Protein AF-0000000086092988 (afdb_homodimer)

Nearest PDB structures (foldseek):
  6yat-assembly1_A  TM=9.230E-01  e=6.085E-33  Homo sapiens
  4lg4-assembly1_A  TM=8.743E-01  e=8.634E-34  Homo sapiens
  4lgd-assembly5_A  TM=8.705E-01  e=5.843E-34  Homo sapiens
  4lgd-assembly5_B  TM=8.391E-01  e=3.536E-34  Homo sapiens
  4lgd-assembly6_D  TM=8.338E-01  e=2.263E-34  Homo sapiens

InterPro domains:
  IPR000719 Protein kinase domain [PF00069] (17-268)
  IPR000719 Protein kinase domain [PS50011] (17-268)
  IPR000719 Protein kinase domain [SM00220] (17-268)
  IPR001245 Serine-threonine/tyrosine-protein kinase, catalytic domain [PR00109] (89-102)
  IPR001245 Serine-threonine/tyrosine-protein kinase, catalytic domain [PR00109] (126-144)
  IPR001245 Serine-threonine/tyrosine-protein kinase, catalytic domain [PR00109] (173-183)
  IPR001245 Serine-threonine/tyrosine-protein kinase, catalytic domain [PR00109] (192-214)
  IPR001245 Serine-threonine/tyrosine-protein kinase, catalytic domain [PR00109] (237-259)
  IPR011009 Protein kinase-like domain superfamily [SSF56112] (13-278)
  IPR011524 SARAH domain [PS50951] (403-450)
  IPR017441 Protein kinase, ATP binding site [PS00107] (23-46)
  IPR050629 STE20/SPS1-related Proline-Alanine-rich Kinase [PTHR48012] (13-433)

Foldseek 3Di:
DPPPQLADEPDDCVVFWAFDAWQDDDPFFTKTWIAGPVPRDIWIKTKGFADPDCPLVSVVSVLQQPDDDLQAWHWDGWYDDDRIIITIIHDALLAFQLLLCVQVNLPDDLLLLLQQLLSVLVVLVRQVVVQHAQQDDARNQWGHHLQQRTHGHDSPSVQQLDPPCPVVNDHHHDQLLFALCSLVVHDDGNLRVLSSSLQRSLCSNHVHGPCNVPDRVVSSVDRLPDPFDFHPDPVSDDPLNRVLSVLSRDRDSVSRDHSVVSSPRPSNVPHDHSSVCNVSSVVSVVVQVVLVHDVSVVVVVVVVVVVVVVVVVVPPVPPDDDPPPDDDDDDDPDDDDDDDDDDDDDDDDDDYYDYDDDDDDDDDDDDDDDDDDDPPDPDDPDPDCPVPVPVVVVCVVVVVVVCVVCVVPDPVRVVVVVVVVVVVVVVVVVVVVVVVVVVVVVVVVVVVVD/DPPPQLADEPDDCVVQWAFDAWQDDDPFFTKTWIAGPPPRDIWIKTKGFADPDCPLVSVVSVLQQPDDDLQAWHWDGWYDDDRMIITIIHDALLAFQLLLCVQVNLPDDLLLLLQQLLSVLVVLVRQVVVQHAQQDDARNQWGHHLQQRTHGHDSPSVQQLDPPCPVPNDHHHDQLLFALCSLVVHDDGNLRVLSSSLQRSLCSNHVHGPCNVPDRVVSSVDRLQDPFDFHPCPVSDDPLNRVLSCLSRDRDSVSRDHSVVSSPRPSNVPHDHSSVCNVSSVVSVVVQVVLVHDVSVVVVVVVVVVVVVVVVVPVVPPPDDPDDDDPDDPPPDDDDDPDDDPPDPDDDDDDDDYDDYDYYDYDYDDDYDDDDDDPDDPDDPDPDPVVPPPVVVVCVVVVVVVCVVCVVPDPVVVVVVVVVVVVSVVSSVVVVVVVVVVVVVVVVVVVVVD

Secondary structure (DSSP, 8-state):
-----SSEES--HHHHEEEEEEEEEETTEEEEEEEETTT--EEEEEEEE--S--HHHHHHHHHHHH---TTBPPEEEEEEETTEEEEEEE--TTEEHHHHHHHH-S---HHHHHHHHHHHHHHHHHHHHTT------SGGGEEE-TT--EEE----TTTS--SS--TT--EEE-GGG--HHHHTT----THHHHHHHHHHHHHHHHSS-TTTTS-HHHHHHHHHHSPPP--SSGGGS-HHHHHHHHHHT-SSTTTSPPHHHHTTSHHHHT---GGGGHHHHHHHHHHHHHTTSHHHHHHHHHHHHHHHHHHHHHHTT-S------------------------------------------------------------------TTHHHHHHHHHHHHHHHHHHHTTS-HHHHHHHHHHHHHHHHHHHHHHHHHHHHHHHHHHHHHHH-/-----SSEES--HHHHEEEEEEEEEETTEEEEEEEETTT--EEEEEEEE--S--HHHHHHHHHHHH---TTBPPEEEEEEETTEEEEEEE--TTEEHHHHHHHH-S---HHHHHHHHHHHHHHHHHHHHTT------SGGGEEE-TT--EEE----TTTS--SS--TT--EEE-GGG--HHHHTT----THHHHHHHHHHHHHHHHSS-TTTTS-HHHHHHHHHHSPPP--S-GGGS-HHHHHHHHHHT-SSTTTSPPHHHHTTSHHHHT---GGGGHHHHHHHHHHHHHTTSHHHHHHHHHHHHHHHHHHHHHGGG--S-----------------------------------------------------------------GGGSHHHHHHHHHHHHHHHHHTTS-HHHHHHHHHHHHHHHHHHHHHHHHHHHHHHHHHHHHHHH-

pLDDT: mean 71.73, std 27.88, range [14.16, 98.75]

Sequence (900 aa):
MSQQLSYVTGVDTSTVYQKLELLGEGSYGIVWKVLNKNDGKIYALKCVPVENDITEVEKEINILKACDSPSIVKYYGAYKQDQELQIAIEYCGGGSVQDLLTVLGPVLNEQQIAAICASTLKGLVYLHSQKKIHRDIKAGNILLTDEGDVKLADFGVSAQLNNTISKRRTVIGTPYWMAPEVIQETEYDGTADVWSLGITAIEMAEGKPPLHGIHPMRAIFMIPNRPPPTLANPDKWSEEFKDFLAYCLVKDPAERPSSKTLLKHKFIQKAKTTKILQELIDKMNEIFAEAGGRFNYFKKRAEKEKESDSEDDETDSSSEEESEEDGDSYDTLVQRKPKLATGTTKITTKKKQESSSSESEGSDNEDSDDDCGTMVKHQPIKKENNNSSQNNLIQSEEMEQLKKLFSALNVDELKRQLKNMDEEEQKQIQEIKEMFKKRRQVVQALIDQKMSQQLSYVTGVDTSTVYQKLELLGEGSYGIVWKVLNKNDGKIYALKCVPVENDITEVEKEINILKACDSPSIVKYYGAYKQDQELQIAIEYCGGGSVQDLLTVLGPVLNEQQIAAICASTLKGLVYLHSQKKIHRDIKAGNILLTDEGDVKLADFGVSAQLNNTISKRRTVIGTPYWMAPEVIQETEYDGTADVWSLGITAIEMAEGKPPLHGIHPMRAIFMIPNRPPPTLANPDKWSEEFKDFLAYCLVKDPAERPSSKTLLKHKFIQKAKTTKILQELIDKMNEIFAEAGGRFNYFKKRAEKEKESDSEDDETDSSSEEESEEDGDSYDTLVQRKPKLATGTTKITTKKKQESSSSESEGSDNEDSDDDCGTMVKHQPIKKENNNSSQNNLIQSEEMEQLKKLFSALNVDELKRQLKNMDEEEQKQIQEIKEMFKKRRQVVQALIDQK

Solvent-accessible surface area (backbone atoms only — not comparable to full-atom values): 51881 Å² total; per-residue (Å²): 127,79,78,70,63,79,45,46,68,88,53,64,57,73,76,45,34,45,82,74,44,68,71,47,77,56,96,68,33,40,30,28,34,23,36,31,65,88,78,70,44,72,31,23,36,37,36,25,75,33,67,93,74,43,62,49,60,43,52,30,45,51,50,39,64,69,54,84,48,90,22,36,54,46,59,76,47,35,35,39,44,93,56,28,36,36,36,35,28,57,56,43,76,37,38,26,50,37,51,49,31,68,75,70,35,54,66,56,48,70,57,52,50,22,20,50,50,41,34,50,36,54,31,46,33,55,36,41,74,71,75,40,67,54,76,48,51,39,42,72,30,32,32,20,28,73,72,21,50,46,23,42,47,71,55,23,42,74,48,39,65,40,79,62,52,42,100,71,52,52,40,41,36,53,48,73,37,56,30,43,43,61,57,66,67,41,89,74,61,56,41,44,40,34,24,6,42,32,37,29,52,45,15,48,59,65,50,47,45,68,65,71,88,43,56,56,64,52,40,57,61,42,57,63,72,43,78,64,86,74,70,94,61,56,86,82,48,55,69,48,53,54,48,52,39,55,45,29,40,38,73,52,62,90,75,26,59,45,49,66,60,50,58,69,33,68,44,37,63,66,31,52,66,41,58,73,42,31,63,58,40,51,52,52,50,50,53,21,55,74,47,72,26,61,53,44,39,55,50,53,49,53,53,53,53,50,57,53,56,58,53,59,65,55,61,75,71,58,69,75,82,75,75,77,76,81,84,86,74,91,75,78,86,84,81,85,80,90,92,89,96,84,93,83,92,76,91,86,86,90,85,87,90,83,83,87,91,82,92,85,93,82,86,92,85,88,90,85,91,79,88,77,82,79,80,78,79,79,75,83,75,81,77,76,81,67,73,66,59,62,65,52,48,59,52,37,47,53,41,43,48,50,41,60,66,51,62,77,50,53,64,67,54,47,53,49,50,51,53,48,49,53,51,48,50,50,50,51,44,48,49,50,52,49,52,50,51,53,52,47,50,47,52,50,52,51,48,73,72,102,128,80,80,71,64,79,45,46,68,89,54,64,58,73,76,45,34,43,82,74,43,69,71,47,76,57,95,68,33,39,30,29,32,24,35,32,67,87,78,69,43,73,31,24,36,38,37,26,75,33,68,93,73,43,62,50,60,43,51,32,46,50,53,39,65,68,54,86,48,90,24,35,53,46,59,76,48,36,33,40,44,94,57,29,35,36,37,35,28,56,53,43,76,37,36,26,49,37,52,49,31,70,74,70,35,53,66,55,47,69,57,53,50,23,19,50,50,41,35,51,35,53,31,46,34,56,36,42,73,70,76,39,66,54,78,48,52,36,43,73,30,32,30,19,28,72,73,21,49,44,24,44,48,71,52,23,43,74,46,41,65,41,83,62,53,42,98,72,55,51,41,39,36,51,48,72,36,54,31,44,43,60,58,65,67,42,88,77,60,55,41,44,40,35,25,5,44,30,37,29,51,45,16,47,60,64,49,48,44,66,63,68,88,41,56,56,63,54,40,57,58,41,57,63,72,44,77,67,85,73,67,94,61,56,85,82,48,55,69,49,54,55,49,52,40,53,46,29,40,39,75,54,63,90,76,26,58,45,48,66,60,49,58,70,33,68,46,37,64,66,32,52,65,41,57,73,42,30,64,59,40,51,53,52,50,50,53,22,55,73,46,71,27,63,53,44,39,53,51,51,49,53,54,51,52,47,55,53,56,53,55,62,64,53,63,76,68,67,73,77,86,82,79,79,80,80,77,80,80,82,75,81,82,78,84,80,78,84,77,82,84,72,81,73,84,71,92,89,85,89,83,88,88,88,90,88,91,87,86,89,87,88,88,90,86,91,88,89,92,82,85,81,82,79,83,79,80,81,75,84,79,83,79,74,83,71,76,68,61,67,67,52,51,64,52,41,52,56,42,46,52,49,43,63,67,52,63,78,50,53,66,69,55,47,53,49,48,52,53,48,49,52,52,48,50,52,49,53,45,48,50,51,51,51,51,52,49,53,51,47,49,48,51,50,51,52,48,73,71,101

Organism: Naegleria lovaniensis (NCBI:txid51637)

Structure (mmCIF, N/CA/C/O backbone):
data_AF-0000000086092988-model_v1
#
loop_
_entity.id
_entity.type
_entity.pdbx_description
1 polymer 'non-specific serine/threonine protein kinase'
#
loop_
_atom_site.group_PDB
_atom_site.id
_atom_site.type_symbol
_atom_site.label_atom_id
_atom_site.label_alt_id
_atom_site.label_comp_id
_atom_site.label_asym_id
_atom_site.label_entity_id
_atom_site.label_seq_id
_atom_site.pdbx_PDB_ins_code
_atom_site.Cartn_x
_atom_site.Cartn_y
_atom_site.Cartn_z
_atom_site.occupancy
_atom_site.B_iso_or_equiv
_atom_site.auth_seq_id
_atom_site.auth_comp_id
_atom_site.auth_asym_id
_atom_site.auth_atom_id
_atom_site.pdbx_PDB_model_num
ATOM 1 N N . MET A 1 1 ? -32.969 -11.43 10.18 1 24.16 1 MET A N 1
ATOM 2 C CA . MET A 1 1 ? -31.984 -12.508 10.039 1 24.16 1 MET A CA 1
ATOM 3 C C . MET A 1 1 ? -30.625 -12.078 10.602 1 24.16 1 MET A C 1
ATOM 5 O O . MET A 1 1 ? -30.125 -11 10.281 1 24.16 1 MET A O 1
ATOM 9 N N . SER A 1 2 ? -30.281 -12.391 11.734 1 31.66 2 SER A N 1
ATOM 10 C CA . SER A 1 2 ? -29.109 -11.992 12.523 1 31.66 2 SER A CA 1
ATOM 11 C C . SER A 1 2 ? -27.844 -12.039 11.68 1 31.66 2 SER A C 1
ATOM 13 O O . SER A 1 2 ? -27.531 -13.062 11.062 1 31.66 2 SER A O 1
ATOM 15 N N . GLN A 1 3 ? -27.469 -11.117 11.023 1 38.41 3 GLN A N 1
ATOM 16 C CA . GLN A 1 3 ? -26.328 -11.047 10.102 1 38.41 3 GLN A CA 1
ATOM 17 C C . GLN A 1 3 ? -25.109 -11.758 10.672 1 38.41 3 GLN A C 1
ATOM 19 O O . GLN A 1 3 ? -24.609 -11.383 11.734 1 38.41 3 GLN A O 1
ATOM 24 N N . GLN A 1 4 ? -25.141 -13.078 10.727 1 45.91 4 GLN A N 1
ATOM 25 C CA . GLN A 1 4 ? -24.125 -14 11.227 1 45.91 4 GLN A CA 1
ATOM 26 C C . GLN A 1 4 ? -22.719 -13.492 10.922 1 45.91 4 GLN A C 1
ATOM 28 O O . GLN A 1 4 ? -22.406 -13.172 9.773 1 45.91 4 GLN A O 1
ATOM 33 N N . LEU A 1 5 ? -22.156 -13.039 11.922 1 55.94 5 LEU A N 1
ATOM 34 C CA . LEU A 1 5 ? -20.797 -12.539 11.828 1 55.94 5 LEU A CA 1
ATOM 35 C C . LEU A 1 5 ? -19.906 -13.531 11.102 1 55.94 5 LEU A C 1
ATOM 37 O O . LEU A 1 5 ? -20.031 -14.742 11.297 1 55.94 5 LEU A O 1
ATOM 41 N N . SER A 1 6 ? -19.281 -13.109 10.102 1 66.06 6 SER A N 1
ATOM 42 C CA . SER A 1 6 ? -18.359 -13.922 9.32 1 66.06 6 SER A CA 1
ATOM 43 C C . SER A 1 6 ? -17.203 -14.406 10.18 1 66.06 6 SER A C 1
ATOM 45 O O . SER A 1 6 ? -16.359 -15.172 9.711 1 66.06 6 SER A O 1
ATOM 47 N N . TYR A 1 7 ? -17.312 -13.961 11.57 1 71.12 7 TYR A N 1
ATOM 48 C CA . TYR A 1 7 ? -16.219 -14.352 12.469 1 71.12 7 TYR A CA 1
ATOM 49 C C . TYR A 1 7 ? -16.734 -14.531 13.891 1 71.12 7 TYR A C 1
ATOM 51 O O . TYR A 1 7 ? -17.828 -14.078 14.227 1 71.12 7 TYR A O 1
ATOM 59 N N . VAL A 1 8 ? -16.078 -15.398 14.664 1 69.69 8 VAL A N 1
ATOM 60 C CA . VAL A 1 8 ? -16.406 -15.648 16.062 1 69.69 8 VAL A CA 1
ATOM 61 C C . VAL A 1 8 ? -15.703 -14.625 16.953 1 69.69 8 VAL A C 1
ATOM 63 O O . VAL A 1 8 ? -14.547 -14.281 16.719 1 69.69 8 VAL A O 1
ATOM 66 N N . THR A 1 9 ? -16.422 -13.984 17.859 1 71.44 9 THR A N 1
ATOM 67 C CA . THR A 1 9 ? -15.836 -13.047 18.812 1 71.44 9 THR A CA 1
ATOM 68 C C . THR A 1 9 ? -15.789 -13.648 20.219 1 71.44 9 THR A C 1
ATOM 70 O O . THR A 1 9 ? -16.484 -14.625 20.5 1 71.44 9 THR A O 1
ATOM 73 N N . GLY A 1 10 ? -14.914 -13.164 21.078 1 68.31 10 GLY A N 1
ATOM 74 C CA . GLY A 1 10 ? -14.883 -13.562 22.469 1 68.31 10 GLY A CA 1
ATOM 75 C C . GLY A 1 10 ? -14.062 -14.812 22.719 1 68.31 10 GLY A C 1
ATOM 76 O O . GLY A 1 10 ? -14.086 -15.375 23.812 1 68.31 10 GLY A O 1
ATOM 77 N N . VAL A 1 11 ? -13.531 -15.43 21.703 1 68.81 11 VAL A N 1
ATOM 78 C CA . VAL A 1 11 ? -12.703 -16.625 21.828 1 68.81 11 VAL A CA 1
ATOM 79 C C . VAL A 1 11 ? -11.227 -16.219 21.781 1 68.81 11 VAL A C 1
ATOM 81 O O . VAL A 1 11 ? -10.805 -15.477 20.891 1 68.81 11 VAL A O 1
ATOM 84 N N . ASP A 1 12 ? -10.531 -16.594 22.859 1 78.19 12 ASP A N 1
ATOM 85 C CA . ASP A 1 12 ? -9.078 -16.484 22.812 1 78.19 12 ASP A CA 1
ATOM 86 C C . ASP A 1 12 ? -8.461 -17.578 21.969 1 78.19 12 ASP A C 1
ATOM 88 O O . ASP A 1 12 ? -8.414 -18.75 22.375 1 78.19 12 ASP A O 1
ATOM 92 N N . THR A 1 13 ? -8.062 -17.234 20.875 1 84 13 THR A N 1
ATOM 93 C CA . THR A 1 13 ? -7.578 -18.203 19.906 1 84 13 THR A CA 1
ATOM 94 C C . THR A 1 13 ? -6.395 -19 20.453 1 84 13 THR A C 1
ATOM 96 O O . THR A 1 13 ? -6.09 -20.094 19.984 1 84 13 THR A O 1
ATOM 99 N N . SER A 1 14 ? -5.738 -18.375 21.453 1 81.88 14 SER A N 1
ATOM 100 C CA . SER A 1 14 ? -4.602 -19.062 22.047 1 81.88 14 SER A CA 1
ATOM 101 C C . SER A 1 14 ? -5.047 -20.312 22.812 1 81.88 14 SER A C 1
ATOM 103 O O . SER A 1 14 ? -4.238 -21.203 23.078 1 81.88 14 SER A O 1
ATOM 105 N N . THR A 1 15 ? -6.309 -20.375 23.141 1 84.62 15 THR A N 1
ATOM 106 C CA . THR A 1 15 ? -6.852 -21.531 23.828 1 84.62 15 THR A CA 1
ATOM 107 C C . THR A 1 15 ? -7.207 -22.641 22.844 1 84.62 15 THR A C 1
ATOM 109 O O . THR A 1 15 ? -7.367 -23.797 23.219 1 84.62 15 THR A O 1
ATOM 112 N N . VAL A 1 16 ? -7.32 -22.328 21.625 1 88.25 16 VAL A N 1
ATOM 113 C CA . VAL A 1 16 ? -7.742 -23.266 20.594 1 88.25 16 VAL A CA 1
ATOM 114 C C . VAL A 1 16 ? -6.531 -23.688 19.766 1 88.25 16 VAL A C 1
ATOM 116 O O . VAL A 1 16 ? -6.406 -24.859 19.391 1 88.25 16 VAL A O 1
ATOM 119 N N . TYR A 1 17 ? -5.688 -22.703 19.484 1 91.69 17 TYR A N 1
ATOM 120 C CA . TYR A 1 17 ? -4.562 -22.969 18.594 1 91.69 17 TYR A CA 1
ATOM 121 C C . TYR A 1 17 ? -3.236 -22.734 19.297 1 91.69 17 TYR A C 1
ATOM 123 O O . TYR A 1 17 ? -3.104 -21.781 20.078 1 91.69 17 TYR A O 1
ATOM 131 N N . GLN A 1 18 ? -2.303 -23.609 19.078 1 90.5 18 GLN A N 1
ATOM 132 C CA . GLN A 1 18 ? -0.918 -23.422 19.5 1 90.5 18 GLN A CA 1
ATOM 133 C C . GLN A 1 18 ? -0.034 -23.031 18.312 1 90.5 18 GLN A C 1
ATOM 135 O O . GLN A 1 18 ? 0.072 -23.781 17.344 1 90.5 18 GLN A O 1
ATOM 140 N N . LYS A 1 19 ? 0.561 -21.875 18.391 1 89.19 19 LYS A N 1
ATOM 141 C CA . LYS A 1 19 ? 1.456 -21.422 17.328 1 89.19 19 LYS A CA 1
ATOM 142 C C . LYS A 1 19 ? 2.748 -22.234 17.328 1 89.19 19 LYS A C 1
ATOM 144 O O . LYS A 1 19 ? 3.391 -22.406 18.359 1 89.19 19 LYS A O 1
ATOM 149 N N . LEU A 1 20 ? 3.061 -22.844 16.172 1 86.94 20 LEU A N 1
ATOM 150 C CA . LEU A 1 20 ? 4.238 -23.688 16.062 1 86.94 20 LEU A CA 1
ATOM 151 C C . LEU A 1 20 ? 5.363 -22.953 15.328 1 86.94 20 LEU A C 1
ATOM 153 O O . LEU A 1 20 ? 6.48 -22.859 15.836 1 86.94 20 LEU A O 1
ATOM 157 N N . GLU A 1 21 ? 5.027 -22.484 14.117 1 83.81 21 GLU A N 1
ATOM 158 C CA . GLU A 1 21 ? 6.035 -21.875 13.258 1 83.81 21 GLU A CA 1
ATOM 159 C C . GLU A 1 21 ? 5.445 -20.734 12.43 1 83.81 21 GLU A C 1
ATOM 161 O O . GLU A 1 21 ? 4.305 -20.812 11.977 1 83.81 21 GLU A O 1
ATOM 166 N N . LEU A 1 22 ? 6.32 -19.766 12.203 1 82.75 22 LEU A N 1
ATOM 167 C CA . LEU A 1 22 ? 5.93 -18.672 11.32 1 82.75 22 LEU A CA 1
ATOM 168 C C . LEU A 1 22 ? 6.059 -19.078 9.859 1 82.75 22 LEU A C 1
ATOM 170 O O . LEU A 1 22 ? 7.137 -19.484 9.414 1 82.75 22 LEU A O 1
ATOM 174 N N . LEU A 1 23 ? 5.008 -19.047 9.109 1 82.12 23 LEU A N 1
ATOM 175 C CA . LEU A 1 23 ? 5 -19.484 7.723 1 82.12 23 LEU A CA 1
ATOM 176 C C . LEU A 1 23 ? 5.293 -18.328 6.781 1 82.12 23 LEU A C 1
ATOM 178 O O . LEU A 1 23 ? 5.898 -18.516 5.723 1 82.12 23 LEU A O 1
ATOM 182 N N . GLY A 1 24 ? 4.734 -17.219 7.039 1 75.25 24 GLY A N 1
ATOM 183 C CA . GLY A 1 24 ? 4.941 -16.078 6.152 1 75.25 24 GLY A CA 1
ATOM 184 C C . GLY A 1 24 ? 4.418 -14.773 6.727 1 75.25 24 GLY A C 1
ATOM 185 O O . GLY A 1 24 ? 3.566 -14.781 7.617 1 75.25 24 GLY A O 1
ATOM 186 N N . GLU A 1 25 ? 5.078 -13.719 6.195 1 68.81 25 GLU A N 1
ATOM 187 C CA . GLU A 1 25 ? 4.676 -12.375 6.59 1 68.81 25 GLU A CA 1
ATOM 188 C C . GLU A 1 25 ? 4.508 -11.469 5.371 1 68.81 25 GLU A C 1
ATOM 190 O O . GLU A 1 25 ? 5.316 -11.516 4.441 1 68.81 25 GLU A O 1
ATOM 195 N N . GLY A 1 26 ? 3.316 -10.828 5.301 1 62.75 26 GLY A N 1
ATOM 196 C CA . GLY A 1 26 ? 3.098 -9.875 4.227 1 62.75 26 GLY A CA 1
ATOM 197 C C . GLY A 1 26 ? 2.596 -8.531 4.719 1 62.75 26 GLY A C 1
ATOM 198 O O . GLY A 1 26 ? 2.586 -8.266 5.922 1 62.75 26 GLY A O 1
ATOM 199 N N . SER A 1 27 ? 2.359 -7.637 3.768 1 59.38 27 SER A N 1
ATOM 200 C CA . SER A 1 27 ? 1.907 -6.285 4.078 1 59.38 27 SER A CA 1
ATOM 201 C C . SER A 1 27 ? 0.584 -6.305 4.836 1 59.38 27 SER A C 1
ATOM 203 O O . SER A 1 27 ? 0.275 -5.371 5.578 1 59.38 27 SER A O 1
ATOM 205 N N . TYR A 1 28 ? -0.118 -7.41 4.715 1 62.09 28 TYR A N 1
ATOM 206 C CA . TYR A 1 28 ? -1.47 -7.395 5.262 1 62.09 28 TYR A CA 1
ATOM 207 C C . TYR A 1 28 ? -1.564 -8.266 6.508 1 62.09 28 TYR A C 1
ATOM 209 O O . TYR A 1 28 ? -2.609 -8.32 7.16 1 62.09 28 TYR A O 1
ATOM 217 N N . GLY A 1 29 ? -0.441 -8.984 6.754 1 71.06 29 GLY A N 1
ATOM 218 C CA . GLY A 1 29 ? -0.547 -9.797 7.957 1 71.06 29 GLY A CA 1
ATOM 219 C C . GLY A 1 29 ? 0.507 -10.883 8.039 1 71.06 29 GLY A C 1
ATOM 220 O O . GLY A 1 29 ? 1.49 -10.859 7.293 1 71.06 29 GLY A O 1
ATOM 221 N N . ILE A 1 30 ? 0.24 -11.758 9.109 1 79.25 30 ILE A N 1
ATOM 222 C CA . ILE A 1 30 ? 1.188 -12.82 9.422 1 79.25 30 ILE A CA 1
ATOM 223 C C . ILE A 1 30 ? 0.475 -14.172 9.391 1 79.25 30 ILE A C 1
ATOM 225 O O . ILE A 1 30 ? -0.687 -14.273 9.789 1 79.25 30 ILE A O 1
ATOM 229 N N . VAL A 1 31 ? 1.163 -15.172 8.883 1 87.94 31 VAL A N 1
ATOM 230 C CA . VAL A 1 31 ? 0.579 -16.516 8.852 1 87.94 31 VAL A CA 1
ATOM 231 C C . VAL A 1 31 ? 1.416 -17.453 9.703 1 87.94 31 VAL A C 1
ATOM 233 O O . VAL A 1 31 ? 2.639 -17.531 9.555 1 87.94 31 VAL A O 1
ATOM 236 N N . TRP A 1 32 ? 0.688 -18.234 10.57 1 89.38 32 TRP A N 1
ATOM 237 C CA . TRP A 1 32 ? 1.335 -19.188 11.469 1 89.38 32 TRP A CA 1
ATOM 238 C C . TRP A 1 32 ? 0.908 -20.625 11.148 1 89.38 32 TRP A C 1
ATOM 240 O O . TRP A 1 32 ? -0.26 -20.875 10.844 1 89.38 32 TRP A O 1
ATOM 250 N N . LYS A 1 33 ? 1.923 -21.469 11.234 1 92.56 33 LYS A N 1
ATOM 251 C CA . LYS A 1 33 ? 1.571 -22.875 11.406 1 92.56 33 LYS A CA 1
ATOM 252 C C . LYS A 1 33 ? 1.075 -23.156 12.828 1 92.56 33 LYS A C 1
ATOM 254 O O . LYS A 1 33 ? 1.748 -22.812 13.797 1 92.56 33 LYS A O 1
ATOM 259 N N . VAL A 1 34 ? -0.094 -23.734 12.93 1 94.5 34 VAL A N 1
ATOM 260 C CA . VAL A 1 34 ? -0.651 -23.891 14.266 1 94.5 34 VAL A CA 1
ATOM 261 C C . VAL A 1 34 ? -1.181 -25.312 14.445 1 94.5 34 VAL A C 1
ATOM 263 O O . VAL A 1 34 ? -1.53 -25.984 13.461 1 94.5 34 VAL A O 1
ATOM 266 N N . LEU A 1 35 ? -1.142 -25.734 15.641 1 94.25 35 LEU A N 1
ATOM 267 C CA . LEU A 1 35 ? -1.744 -27 16.047 1 94.25 35 LEU A CA 1
ATOM 268 C C . LEU A 1 35 ? -3.078 -26.766 16.75 1 94.25 35 LEU A C 1
ATOM 270 O O . LEU A 1 35 ? -3.16 -25.969 17.688 1 94.25 35 LEU A O 1
ATOM 274 N N . ASN A 1 36 ? -4.113 -27.297 16.188 1 92.88 36 ASN A N 1
ATOM 275 C CA . ASN A 1 36 ? -5.391 -27.25 16.891 1 92.88 36 ASN A CA 1
ATOM 276 C C . ASN A 1 36 ? -5.402 -28.188 18.094 1 92.88 36 ASN A C 1
ATOM 278 O O . ASN A 1 36 ? -5.238 -29.391 17.953 1 92.88 36 ASN A O 1
ATOM 282 N N . LYS A 1 37 ? -5.691 -27.625 19.219 1 90.31 37 LYS A N 1
ATOM 283 C CA . LYS A 1 37 ? -5.602 -28.375 20.469 1 90.31 37 LYS A CA 1
ATOM 284 C C . LYS A 1 37 ? -6.766 -29.344 20.609 1 90.31 37 LYS A C 1
ATOM 286 O O . LYS A 1 37 ? -6.652 -30.359 21.312 1 90.31 37 LYS A O 1
ATOM 291 N N . ASN A 1 38 ? -7.871 -29.094 20.047 1 88.5 38 ASN A N 1
ATOM 292 C CA . ASN A 1 38 ? -9.07 -29.922 20.172 1 88.5 38 ASN A CA 1
ATOM 293 C C . ASN A 1 38 ? -8.977 -31.172 19.312 1 88.5 38 ASN A C 1
ATOM 295 O O . ASN A 1 38 ? -9.328 -32.281 19.75 1 88.5 38 ASN A O 1
ATOM 299 N N . ASP A 1 39 ? -8.438 -31.094 18 1 90.75 39 ASP A N 1
ATOM 300 C CA . ASP A 1 39 ? -8.445 -32.219 17.094 1 90.75 39 ASP A CA 1
ATOM 301 C C . ASP A 1 39 ? -7.031 -32.688 16.781 1 90.75 39 ASP A C 1
ATOM 303 O O . ASP A 1 39 ? -6.84 -33.719 16.109 1 90.75 39 ASP A O 1
ATOM 307 N N . GLY A 1 40 ? -6.051 -32 17.219 1 90.94 40 GLY A N 1
ATOM 308 C CA . GLY A 1 40 ? -4.664 -32.406 17.062 1 90.94 40 GLY A CA 1
ATOM 309 C C . GLY A 1 40 ? -4.156 -32.281 15.641 1 90.94 40 GLY A C 1
ATOM 310 O O . GLY A 1 40 ? -3.137 -32.875 15.281 1 90.94 40 GLY A O 1
ATOM 311 N N . LYS A 1 41 ? -4.824 -31.609 14.859 1 93.56 41 LYS A N 1
ATOM 312 C CA . LYS A 1 41 ? -4.43 -31.422 13.461 1 93.56 41 LYS A CA 1
ATOM 313 C C . LYS A 1 41 ? -3.717 -30.094 13.258 1 93.56 41 LYS A C 1
ATOM 315 O O . LYS A 1 41 ? -3.799 -29.203 14.109 1 93.56 41 LYS A O 1
ATOM 320 N N . ILE A 1 42 ? -2.998 -30.031 12.078 1 95.06 42 ILE A N 1
ATOM 321 C CA . ILE A 1 42 ? -2.215 -28.844 11.766 1 95.06 42 ILE A CA 1
ATOM 322 C C . ILE A 1 42 ? -3.012 -27.938 10.828 1 95.06 42 ILE A C 1
ATOM 324 O O . ILE A 1 42 ? -3.615 -28.406 9.859 1 95.06 42 ILE A O 1
ATOM 328 N N . TYR A 1 43 ? -3.043 -26.625 11.18 1 95.81 43 TYR A N 1
ATOM 329 C CA . TYR A 1 43 ? -3.697 -25.594 10.383 1 95.81 43 TYR A CA 1
ATOM 330 C C . TYR A 1 43 ? -2.758 -24.422 10.133 1 95.81 43 TYR A C 1
ATOM 332 O O . TYR A 1 43 ? -1.644 -24.391 10.656 1 95.81 43 TYR A O 1
ATOM 340 N N . ALA A 1 44 ? -3.143 -23.562 9.211 1 94.94 44 ALA A N 1
ATOM 341 C CA . ALA A 1 44 ? -2.525 -22.25 9.07 1 94.94 44 ALA A CA 1
ATOM 342 C C . ALA A 1 44 ? -3.436 -21.156 9.617 1 94.94 44 ALA A C 1
ATOM 344 O O . ALA A 1 44 ? -4.648 -21.172 9.391 1 94.94 44 ALA A O 1
ATOM 345 N N . LEU A 1 45 ? -2.867 -20.281 10.391 1 92.5 45 LEU A N 1
ATOM 346 C CA . LEU A 1 45 ? -3.615 -19.188 10.984 1 92.5 45 LEU A CA 1
ATOM 347 C C . LEU A 1 45 ? -3.125 -17.844 10.445 1 92.5 45 LEU A C 1
ATOM 349 O O . LEU A 1 45 ? -2.012 -17.422 10.758 1 92.5 45 LEU A O 1
ATOM 353 N N . LYS A 1 46 ? -3.945 -17.219 9.648 1 88.5 46 LYS A N 1
ATOM 354 C CA . LYS A 1 46 ? -3.639 -15.891 9.125 1 88.5 46 LYS A CA 1
ATOM 355 C C . LYS A 1 46 ? -4.125 -14.797 10.07 1 88.5 46 LYS A C 1
ATOM 357 O O . LYS A 1 46 ? -5.316 -14.711 10.375 1 88.5 46 LYS A O 1
ATOM 362 N N . CYS A 1 47 ? -3.205 -14.039 10.508 1 84.62 47 CYS A N 1
ATOM 363 C CA . CYS A 1 47 ? -3.512 -12.953 11.438 1 84.62 47 CYS A CA 1
ATOM 364 C C . CYS A 1 47 ? -3.436 -11.602 10.742 1 84.62 47 CYS A C 1
ATOM 366 O O . CYS A 1 47 ? -2.383 -11.219 10.227 1 84.62 47 CYS A O 1
ATOM 368 N N . VAL A 1 48 ? -4.574 -10.875 10.742 1 79.12 48 VAL A N 1
ATOM 369 C CA . VAL A 1 48 ? -4.668 -9.586 10.062 1 79.12 48 VAL A CA 1
ATOM 370 C C . VAL A 1 48 ? -5.086 -8.508 11.055 1 79.12 48 VAL A C 1
ATOM 372 O O . VAL A 1 48 ? -6.102 -8.648 11.742 1 79.12 48 VAL A O 1
ATOM 375 N N . PRO A 1 49 ? -4.285 -7.559 11.109 1 71.12 49 PRO A N 1
ATOM 376 C CA . PRO A 1 49 ? -4.727 -6.449 11.961 1 71.12 49 PRO A CA 1
ATOM 377 C C . PRO A 1 49 ? -5.973 -5.754 11.422 1 71.12 49 PRO A C 1
ATOM 379 O O . PRO A 1 49 ? -6.098 -5.551 10.211 1 71.12 49 PRO A O 1
ATOM 382 N N . VAL A 1 50 ? -6.977 -5.738 12.18 1 64.06 50 VAL A N 1
ATOM 383 C CA . VAL A 1 50 ? -8.203 -5.086 11.734 1 64.06 50 VAL A CA 1
ATOM 384 C C . VAL A 1 50 ? -8.578 -3.963 12.703 1 64.06 50 VAL A C 1
ATOM 386 O O . VAL A 1 50 ? -8.281 -4.039 13.898 1 64.06 50 VAL A O 1
ATOM 389 N N . GLU A 1 51 ? -8.875 -2.852 11.914 1 57.72 51 GLU A N 1
ATOM 390 C CA . GLU A 1 51 ? -9.422 -1.755 12.703 1 57.72 51 GLU A CA 1
ATOM 391 C C . GLU A 1 51 ? -10.945 -1.851 12.805 1 57.72 51 GLU A C 1
ATOM 393 O O . GLU A 1 51 ? -11.516 -2.938 12.68 1 57.72 51 GLU A O 1
ATOM 398 N N . ASN A 1 52 ? -11.492 -0.732 12.891 1 54.78 52 ASN A N 1
ATOM 399 C CA . ASN A 1 52 ? -12.938 -0.584 13.023 1 54.78 52 ASN A CA 1
ATOM 400 C C . ASN A 1 52 ? -13.664 -1.068 11.773 1 54.78 52 ASN A C 1
ATOM 402 O O . ASN A 1 52 ? -14.742 -1.658 11.867 1 54.78 52 ASN A O 1
ATOM 406 N N . ASP A 1 53 ? -12.906 -0.924 10.648 1 55.28 53 ASP A N 1
ATOM 407 C CA . ASP A 1 53 ? -13.594 -1.311 9.422 1 55.28 53 ASP A CA 1
ATOM 408 C C . ASP A 1 53 ? -13.055 -2.637 8.891 1 55.28 53 ASP A C 1
ATOM 410 O O . ASP A 1 53 ? -11.961 -2.684 8.32 1 55.28 53 ASP A O 1
ATOM 414 N N . ILE A 1 54 ? -13.773 -3.656 9.219 1 62.53 54 ILE A N 1
ATOM 415 C CA . ILE A 1 54 ? -13.352 -5 8.836 1 62.53 54 ILE A CA 1
ATOM 416 C C . ILE A 1 54 ? -14.102 -5.441 7.582 1 62.53 54 ILE A C 1
ATOM 418 O O . ILE A 1 54 ? -14.062 -6.617 7.215 1 62.53 54 ILE A O 1
ATOM 422 N N . THR A 1 55 ? -14.664 -4.516 6.965 1 65.38 55 THR A N 1
ATOM 423 C CA . THR A 1 55 ? -15.555 -4.863 5.859 1 65.38 55 THR A CA 1
ATOM 424 C C . THR A 1 55 ? -14.789 -5.602 4.762 1 65.38 55 THR A C 1
ATOM 426 O O . THR A 1 55 ? -15.258 -6.617 4.25 1 65.38 55 THR A O 1
ATOM 429 N N . GLU A 1 56 ? -13.625 -5.137 4.504 1 66.25 56 GLU A N 1
ATOM 430 C CA . GLU A 1 56 ? -12.867 -5.746 3.416 1 66.25 56 GLU A CA 1
ATOM 431 C C . GLU A 1 56 ? -12.398 -7.152 3.787 1 66.25 56 GLU A C 1
ATOM 433 O O . GLU A 1 56 ? -12.453 -8.07 2.963 1 66.25 56 GLU A O 1
ATOM 438 N N . VAL A 1 57 ? -12 -7.293 4.969 1 71.38 57 VAL A N 1
ATOM 439 C CA . VAL A 1 57 ? -11.523 -8.594 5.426 1 71.38 57 VAL A CA 1
ATOM 440 C C . VAL A 1 57 ? -12.695 -9.562 5.555 1 71.38 57 VAL A C 1
ATOM 442 O O . VAL A 1 57 ? -12.562 -10.758 5.285 1 71.38 57 VAL A O 1
ATOM 445 N N . GLU A 1 58 ? -13.797 -9 5.867 1 74.06 58 GLU A N 1
ATOM 446 C CA . GLU A 1 58 ? -15 -9.82 5.961 1 74.06 58 GLU A CA 1
ATOM 447 C C . GLU A 1 58 ? -15.391 -10.383 4.598 1 74.06 58 GLU A C 1
ATOM 449 O O . GLU A 1 58 ? -15.852 -11.523 4.5 1 74.06 58 GLU A O 1
ATOM 454 N N . LYS A 1 59 ? -15.188 -9.594 3.629 1 73.12 59 LYS A N 1
ATOM 455 C CA . LYS A 1 59 ? -15.469 -10.07 2.279 1 73.12 59 LYS A CA 1
ATOM 456 C C . LYS A 1 59 ? -14.578 -11.25 1.912 1 73.12 59 LYS A C 1
ATOM 458 O O . LYS A 1 59 ? -15.039 -12.227 1.306 1 73.12 59 LYS A O 1
ATOM 463 N N . GLU A 1 60 ? -13.344 -11.133 2.279 1 74.5 60 GLU A N 1
ATOM 464 C CA . GLU A 1 60 ? -12.406 -12.227 2.041 1 74.5 60 GLU A CA 1
ATOM 465 C C . GLU A 1 60 ? -12.867 -13.508 2.74 1 74.5 60 GLU A C 1
ATOM 467 O O . GLU A 1 60 ? -12.859 -14.586 2.141 1 74.5 60 GLU A O 1
ATOM 472 N N . ILE A 1 61 ? -13.297 -13.344 3.926 1 78.62 61 ILE A N 1
ATOM 473 C CA . ILE A 1 61 ? -13.727 -14.484 4.73 1 78.62 61 ILE A CA 1
ATOM 474 C C . ILE A 1 61 ? -14.961 -15.117 4.105 1 78.62 61 ILE A C 1
ATOM 476 O O . ILE A 1 61 ? -15.062 -16.344 4.012 1 78.62 61 ILE A O 1
ATOM 480 N N . ASN A 1 62 ? -15.789 -14.289 3.635 1 79.62 62 ASN A N 1
ATOM 481 C CA . ASN A 1 62 ? -17.031 -14.781 3.051 1 79.62 62 ASN A CA 1
ATOM 482 C C . ASN A 1 62 ? -16.766 -15.57 1.77 1 79.62 62 ASN A C 1
ATOM 484 O O . ASN A 1 62 ? -17.422 -16.578 1.515 1 79.62 62 ASN A O 1
ATOM 488 N N . ILE A 1 63 ? -15.82 -15.148 1.04 1 79.69 63 ILE A N 1
ATOM 489 C CA . ILE A 1 63 ? -15.453 -15.867 -0.178 1 79.69 63 ILE A CA 1
ATOM 490 C C . ILE A 1 63 ? -14.859 -17.219 0.18 1 79.69 63 ILE A C 1
ATOM 492 O O . ILE A 1 63 ? -15.258 -18.25 -0.38 1 79.69 63 ILE A O 1
ATOM 496 N N . LEU A 1 64 ? -13.984 -17.188 1.118 1 83.56 64 LEU A N 1
ATOM 497 C CA . LEU A 1 64 ? -13.32 -18.422 1.523 1 83.56 64 LEU A CA 1
ATOM 498 C C . LEU A 1 64 ? -14.32 -19.406 2.109 1 83.56 64 LEU A C 1
ATOM 500 O O . LEU A 1 64 ? -14.25 -20.609 1.828 1 83.56 64 LEU A O 1
ATOM 504 N N . LYS A 1 65 ? -15.164 -18.891 2.846 1 83.81 65 LYS A N 1
ATOM 505 C CA . LYS A 1 65 ? -16.172 -19.719 3.496 1 83.81 65 LYS A CA 1
ATOM 506 C C . LYS A 1 65 ? -17.062 -20.406 2.467 1 83.81 65 LYS A C 1
ATOM 508 O O . LYS A 1 65 ? -17.5 -21.547 2.672 1 83.81 65 LYS A O 1
ATOM 513 N N . ALA A 1 66 ? -17.297 -19.781 1.41 1 83.94 66 ALA A N 1
ATOM 514 C CA . ALA A 1 66 ? -18.234 -20.281 0.408 1 83.94 66 ALA A CA 1
ATOM 515 C C . ALA A 1 66 ? -17.547 -21.219 -0.569 1 83.94 66 ALA A C 1
ATOM 517 O O . ALA A 1 66 ? -18.203 -21.938 -1.33 1 83.94 66 ALA A O 1
ATOM 518 N N . CYS A 1 67 ? -16.281 -21.25 -0.535 1 87.12 67 CYS A N 1
ATOM 519 C CA . CYS A 1 67 ? -15.539 -22.016 -1.528 1 87.12 67 CYS A CA 1
ATOM 520 C C . CYS A 1 67 ? -15.375 -23.469 -1.084 1 87.12 67 CYS A C 1
ATOM 522 O O . CYS A 1 67 ? -15.047 -23.719 0.075 1 87.12 67 CYS A O 1
ATOM 524 N N . ASP A 1 68 ? -15.734 -24.359 -1.98 1 90.12 68 ASP A N 1
ATOM 525 C CA . ASP A 1 68 ? -15.484 -25.797 -1.816 1 90.12 68 ASP A CA 1
ATOM 526 C C . ASP A 1 68 ? -14.891 -26.391 -3.086 1 90.12 68 ASP A C 1
ATOM 528 O O . ASP A 1 68 ? -15.617 -26.891 -3.949 1 90.12 68 ASP A O 1
ATOM 532 N N . SER A 1 69 ? -13.656 -26.328 -3.172 1 93.31 69 SER A N 1
ATOM 533 C CA . SER A 1 69 ? -12.914 -26.828 -4.324 1 93.31 69 SER A CA 1
ATOM 534 C C . SER A 1 69 ? -11.562 -27.406 -3.908 1 93.31 69 SER A C 1
ATOM 536 O O . SER A 1 69 ? -10.898 -26.859 -3.021 1 93.31 69 SER A O 1
ATOM 538 N N . PRO A 1 70 ? -11.211 -28.484 -4.516 1 94.88 70 PRO A N 1
ATOM 539 C CA . PRO A 1 70 ? -9.898 -29.062 -4.215 1 94.88 70 PRO A CA 1
ATOM 540 C C . PRO A 1 70 ? -8.75 -28.141 -4.625 1 94.88 70 PRO A C 1
ATOM 542 O O . PRO A 1 70 ? -7.605 -28.359 -4.219 1 94.88 70 PRO A O 1
ATOM 545 N N . SER A 1 71 ? -9.023 -27.141 -5.445 1 95.38 71 SER A N 1
ATOM 546 C CA . SER A 1 71 ? -7.98 -26.234 -5.938 1 95.38 71 SER A CA 1
ATOM 547 C C . SER A 1 71 ? -7.914 -24.969 -5.113 1 95.38 71 SER A C 1
ATOM 549 O O . SER A 1 71 ? -7.188 -24.031 -5.457 1 95.38 71 SER A O 1
ATOM 551 N N . ILE A 1 72 ? -8.695 -24.875 -4.066 1 94.81 72 ILE A N 1
ATOM 552 C CA . ILE A 1 72 ? -8.727 -23.719 -3.174 1 94.81 72 ILE A CA 1
ATOM 553 C C . ILE A 1 72 ? -8.5 -24.172 -1.735 1 94.81 72 ILE A C 1
ATOM 555 O O . ILE A 1 72 ? -9.031 -25.203 -1.314 1 94.81 72 ILE A O 1
ATOM 559 N N . VAL A 1 73 ? -7.75 -23.453 -0.999 1 95.5 73 VAL A N 1
ATOM 560 C CA . VAL A 1 73 ? -7.473 -23.797 0.391 1 95.5 73 VAL A CA 1
ATOM 561 C C . VAL A 1 73 ? -8.773 -23.828 1.185 1 95.5 73 VAL A C 1
ATOM 563 O O . VAL A 1 73 ? -9.664 -23 0.979 1 95.5 73 VAL A O 1
ATOM 566 N N . LYS A 1 74 ? -8.805 -24.672 2.068 1 94.06 74 LYS A N 1
ATOM 567 C CA . LYS A 1 74 ? -10.008 -24.844 2.869 1 94.06 74 LYS A CA 1
ATOM 568 C C . LYS A 1 74 ? -10.055 -23.844 4.023 1 94.06 74 LYS A C 1
ATOM 570 O O . LYS A 1 74 ? -9.031 -23.562 4.648 1 94.06 74 LYS A O 1
ATOM 575 N N . TYR A 1 75 ? -11.266 -23.375 4.215 1 92.06 75 TYR A N 1
ATOM 576 C CA . TYR A 1 75 ? -11.555 -22.484 5.332 1 92.06 75 TYR A CA 1
ATOM 577 C C . TYR A 1 75 ? -12.07 -23.266 6.535 1 92.06 75 TYR A C 1
ATOM 579 O O . TYR A 1 75 ? -12.93 -24.141 6.391 1 92.06 75 TYR A O 1
ATOM 587 N N . TYR A 1 76 ? -11.562 -22.922 7.773 1 91.62 76 TYR A N 1
ATOM 588 C CA . TYR A 1 76 ? -12 -23.688 8.945 1 91.62 76 TYR A CA 1
ATOM 589 C C . TYR A 1 76 ? -12.633 -22.766 9.984 1 91.62 76 TYR A C 1
ATOM 591 O O . TYR A 1 76 ? -13.383 -23.219 10.852 1 91.62 76 TYR A O 1
ATOM 599 N N . GLY A 1 77 ? -12.281 -21.469 9.953 1 88.12 77 GLY A N 1
ATOM 600 C CA . GLY A 1 77 ? -12.875 -20.547 10.906 1 88.12 77 GLY A CA 1
ATOM 601 C C . GLY A 1 77 ? -12.164 -19.203 10.969 1 88.12 77 GLY A C 1
ATOM 602 O O . GLY A 1 77 ? -11.023 -19.094 10.516 1 88.12 77 GLY A O 1
ATOM 603 N N . ALA A 1 78 ? -12.883 -18.172 11.484 1 88.94 78 ALA A N 1
ATOM 604 C CA . ALA A 1 78 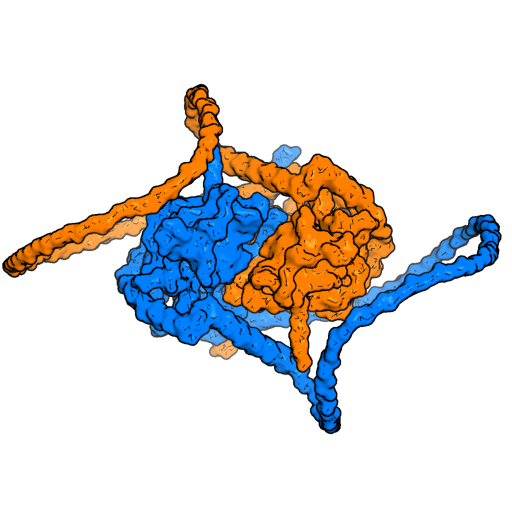? -12.328 -16.844 11.695 1 88.94 78 ALA A CA 1
ATOM 605 C C . ALA A 1 78 ? -12.648 -16.328 13.102 1 88.94 78 ALA A C 1
ATOM 607 O O . ALA A 1 78 ? -13.75 -16.547 13.602 1 88.94 78 ALA A O 1
ATOM 608 N N . TYR A 1 79 ? -11.664 -15.75 13.734 1 85.88 79 TYR A N 1
ATOM 609 C CA . TYR A 1 79 ? -11.758 -15.266 15.109 1 85.88 79 TYR A CA 1
ATOM 610 C C . TYR A 1 79 ? -11.336 -13.805 15.203 1 85.88 79 TYR A C 1
ATOM 612 O O . TYR A 1 79 ? -10.289 -13.422 14.68 1 85.88 79 TYR A O 1
ATOM 620 N N . LYS A 1 80 ? -12.172 -13.062 15.727 1 83.44 80 LYS A N 1
ATOM 621 C CA . LYS A 1 80 ? -11.781 -11.68 15.992 1 83.44 80 LYS A CA 1
ATOM 622 C C . LYS A 1 80 ? -11.367 -11.5 17.453 1 83.44 80 LYS A C 1
ATOM 624 O O . LYS A 1 80 ? -12.141 -11.805 18.359 1 83.44 80 LYS A O 1
ATOM 629 N N . GLN A 1 81 ? -10.172 -11.227 17.656 1 74.75 81 GLN A N 1
ATOM 630 C CA . GLN A 1 81 ? -9.617 -10.984 18.984 1 74.75 81 GLN A CA 1
ATOM 631 C C . GLN A 1 81 ? -8.859 -9.656 19.031 1 74.75 81 GLN A C 1
ATOM 633 O O . GLN A 1 81 ? -7.906 -9.461 18.266 1 74.75 81 GLN A O 1
ATOM 638 N N . ASP A 1 82 ? -9.312 -8.703 19.953 1 69.62 82 ASP A N 1
ATOM 639 C CA . ASP A 1 82 ? -8.688 -7.395 20.062 1 69.62 82 ASP A CA 1
ATOM 640 C C . ASP A 1 82 ? -8.633 -6.695 18.703 1 69.62 82 ASP A C 1
ATOM 642 O O . ASP A 1 82 ? -9.656 -6.547 18.031 1 69.62 82 ASP A O 1
ATOM 646 N N . GLN A 1 83 ? -7.613 -6.277 18.172 1 70.38 83 GLN A N 1
ATOM 647 C CA . GLN A 1 83 ? -7.488 -5.551 16.906 1 70.38 83 GLN A CA 1
ATOM 648 C C . GLN A 1 83 ? -6.855 -6.422 15.836 1 70.38 83 GLN A C 1
ATOM 650 O O . GLN A 1 83 ? -6.059 -5.941 15.023 1 70.38 83 GLN A O 1
ATOM 655 N N . GLU A 1 84 ? -7.332 -7.723 16.031 1 78.25 84 GLU A N 1
ATOM 656 C CA . GLU A 1 84 ? -6.777 -8.664 15.062 1 78.25 84 GLU A CA 1
ATOM 657 C C . GLU A 1 84 ? -7.816 -9.688 14.633 1 78.25 84 GLU A C 1
ATOM 659 O O . GLU A 1 84 ? -8.594 -10.172 15.453 1 78.25 84 GLU A O 1
ATOM 664 N N . LEU A 1 85 ? -7.871 -9.891 13.398 1 83 85 LEU A N 1
ATOM 665 C CA . LEU A 1 85 ? -8.664 -10.984 12.836 1 83 85 LEU A CA 1
ATOM 666 C C . LEU A 1 85 ? -7.781 -12.18 12.492 1 83 85 LEU A C 1
ATOM 668 O O . LEU A 1 85 ? -6.754 -12.023 11.828 1 83 85 LEU A O 1
ATOM 672 N N . GLN A 1 86 ? -8.18 -13.289 13.031 1 87.69 86 GLN A N 1
ATOM 673 C CA . GLN A 1 86 ? -7.434 -14.516 12.789 1 87.69 86 GLN A CA 1
ATOM 674 C C . GLN A 1 86 ? -8.266 -15.523 12 1 87.69 86 GLN A C 1
ATOM 676 O O . GLN A 1 86 ? -9.359 -15.898 12.422 1 87.69 86 GLN A O 1
ATOM 681 N N . ILE A 1 87 ? -7.723 -15.961 10.867 1 89.19 87 ILE A N 1
ATOM 682 C CA . ILE A 1 87 ? -8.438 -16.859 9.969 1 89.19 87 ILE A CA 1
ATOM 683 C C . ILE A 1 87 ? -7.715 -18.203 9.891 1 89.19 87 ILE A C 1
ATOM 685 O O . ILE A 1 87 ? -6.555 -18.266 9.477 1 89.19 87 ILE A O 1
ATOM 689 N N . ALA A 1 88 ? -8.414 -19.25 10.297 1 92.19 88 ALA A N 1
ATOM 690 C CA . ALA A 1 88 ? -7.855 -20.594 10.211 1 92.19 88 ALA A CA 1
ATOM 691 C C . ALA A 1 88 ? -8.133 -21.219 8.852 1 92.19 88 ALA A C 1
ATOM 693 O O . ALA A 1 88 ? -9.281 -21.328 8.43 1 92.19 88 ALA A O 1
ATOM 694 N N . ILE A 1 89 ? -7.039 -21.625 8.18 1 93.44 89 ILE A N 1
ATOM 695 C CA . ILE A 1 89 ? -7.172 -22.203 6.852 1 93.44 89 ILE A CA 1
ATOM 696 C C . ILE A 1 89 ? -6.32 -23.469 6.762 1 93.44 89 ILE A C 1
ATOM 698 O O . ILE A 1 89 ? -5.609 -23.812 7.707 1 93.44 89 ILE A O 1
ATOM 702 N N . GLU A 1 90 ? -6.5 -24.125 5.695 1 95.31 90 GLU A N 1
ATOM 703 C CA . GLU A 1 90 ? -5.754 -25.359 5.414 1 95.31 90 GLU A CA 1
ATOM 704 C C . GLU A 1 90 ? -4.25 -25.094 5.406 1 95.31 90 GLU A C 1
ATOM 706 O O . GLU A 1 90 ? -3.791 -24.094 4.844 1 95.31 90 GLU A O 1
ATOM 711 N N . TYR A 1 91 ? -3.547 -25.984 6.086 1 95.5 91 TYR A N 1
ATOM 712 C CA . TYR A 1 91 ? -2.092 -25.906 6.047 1 95.5 91 TYR A CA 1
ATOM 713 C C . TYR A 1 91 ? -1.541 -26.625 4.82 1 95.5 91 TYR A C 1
ATOM 715 O O . TYR A 1 91 ? -1.824 -27.812 4.609 1 95.5 91 TYR A O 1
ATOM 723 N N . CYS A 1 92 ? -0.802 -25.953 4.027 1 95.62 92 CYS A N 1
ATOM 724 C CA . CYS A 1 92 ? -0.123 -26.531 2.867 1 95.62 92 CYS A CA 1
ATOM 725 C C . CYS A 1 92 ? 1.375 -26.641 3.119 1 95.62 92 CYS A C 1
ATOM 727 O O . CYS A 1 92 ? 2.125 -25.688 2.906 1 95.62 92 CYS A O 1
ATOM 729 N N . GLY A 1 93 ? 1.783 -27.797 3.402 1 92.44 93 GLY A N 1
ATOM 730 C CA . GLY A 1 93 ? 3.131 -28.062 3.881 1 92.44 93 GLY A CA 1
ATOM 731 C C . GLY A 1 93 ? 4.191 -27.891 2.809 1 92.44 93 GLY A C 1
ATOM 732 O O . GLY A 1 93 ? 5.375 -27.75 3.117 1 92.44 93 GLY A O 1
ATOM 733 N N . GLY A 1 94 ? 3.82 -27.891 1.59 1 94 94 GLY A N 1
ATOM 734 C CA . GLY A 1 94 ? 4.762 -27.688 0.5 1 94 94 GLY A CA 1
ATOM 735 C C . GLY A 1 94 ? 5.102 -26.219 0.285 1 94 94 GLY A C 1
ATOM 736 O O . GLY A 1 94 ? 5.898 -25.891 -0.592 1 94 94 GLY A O 1
ATOM 737 N N . GLY A 1 95 ? 4.484 -25.328 1.057 1 92.31 95 GLY A N 1
ATOM 738 C CA . GLY A 1 95 ? 4.746 -23.906 0.891 1 92.31 95 GLY A CA 1
ATOM 739 C C . GLY A 1 95 ? 4.113 -23.328 -0.359 1 92.31 95 GLY A C 1
ATOM 740 O O . GLY A 1 95 ? 3.219 -23.938 -0.949 1 92.31 95 GLY A O 1
ATOM 741 N N . SER A 1 96 ? 4.598 -22.125 -0.69 1 93.94 96 SER A N 1
ATOM 742 C CA . SER A 1 96 ? 4.117 -21.469 -1.904 1 93.94 96 SER A CA 1
ATOM 743 C C . SER A 1 96 ? 5.039 -21.766 -3.086 1 93.94 96 SER A C 1
ATOM 745 O O . SER A 1 96 ? 6.184 -22.172 -2.9 1 93.94 96 SER A O 1
ATOM 747 N N . VAL A 1 97 ? 4.508 -21.531 -4.277 1 96.44 97 VAL A N 1
ATOM 748 C CA . VAL A 1 97 ? 5.34 -21.625 -5.473 1 96.44 97 VAL A CA 1
ATOM 749 C C . VAL A 1 97 ? 6.484 -20.625 -5.387 1 96.44 97 VAL A C 1
ATOM 751 O O . VAL A 1 97 ? 7.598 -20.891 -5.836 1 96.44 97 VAL A O 1
ATOM 754 N N . GLN A 1 98 ? 6.219 -19.484 -4.797 1 93.19 98 GLN A N 1
ATOM 755 C CA . GLN A 1 98 ? 7.273 -18.484 -4.605 1 93.19 98 GLN A CA 1
ATOM 756 C C . GLN A 1 98 ? 8.391 -19.047 -3.721 1 93.19 98 GLN A C 1
ATOM 758 O O . GLN A 1 98 ? 9.562 -18.734 -3.934 1 93.19 98 GLN A O 1
ATOM 763 N N . ASP A 1 99 ? 8.062 -19.781 -2.736 1 91.56 99 ASP A N 1
ATOM 764 C CA . ASP A 1 99 ? 9.07 -20.422 -1.893 1 91.56 99 ASP A CA 1
ATOM 765 C C . ASP A 1 99 ? 9.984 -21.312 -2.717 1 91.56 99 ASP A C 1
ATOM 767 O O . ASP A 1 99 ? 11.203 -21.297 -2.543 1 91.56 99 ASP A O 1
ATOM 771 N N . LEU A 1 100 ? 9.391 -22.094 -3.547 1 93.69 100 LEU A N 1
ATOM 772 C CA . LEU A 1 100 ? 10.164 -22.969 -4.41 1 93.69 100 LEU A CA 1
ATOM 773 C C . LEU A 1 100 ? 11.164 -22.188 -5.246 1 93.69 100 LEU A C 1
ATOM 775 O O . LEU A 1 100 ? 12.336 -22.547 -5.328 1 93.69 100 LEU A O 1
ATOM 779 N N . LEU A 1 101 ? 10.664 -21.109 -5.801 1 93.88 101 LEU A N 1
ATOM 780 C CA . LEU A 1 101 ? 11.5 -20.297 -6.664 1 93.88 101 LEU A CA 1
ATOM 781 C C . LEU A 1 101 ? 12.625 -19.641 -5.867 1 93.88 101 LEU A C 1
ATOM 783 O O . LEU A 1 101 ? 13.75 -19.5 -6.359 1 93.88 101 LEU A O 1
ATOM 787 N N . THR A 1 102 ? 12.328 -19.234 -4.695 1 89.88 102 THR A N 1
ATOM 788 C CA . THR A 1 102 ? 13.297 -18.531 -3.854 1 89.88 102 THR A CA 1
ATOM 789 C C . THR A 1 102 ? 14.367 -19.5 -3.354 1 89.88 102 THR A C 1
ATOM 791 O O . THR A 1 102 ? 15.555 -19.172 -3.35 1 89.88 102 THR A O 1
ATOM 794 N N . VAL A 1 103 ? 13.992 -20.688 -2.977 1 91.5 103 VAL A N 1
ATOM 795 C CA . VAL A 1 103 ? 14.891 -21.656 -2.338 1 91.5 103 VAL A CA 1
ATOM 796 C C . VAL A 1 103 ? 15.672 -22.406 -3.404 1 91.5 103 VAL A C 1
ATOM 798 O O . VAL A 1 103 ? 16.891 -22.609 -3.268 1 91.5 103 VAL A O 1
ATOM 801 N N . LEU A 1 104 ? 15 -22.797 -4.434 1 92.31 104 LEU A N 1
ATOM 802 C CA . LEU A 1 104 ? 15.633 -23.672 -5.418 1 92.31 104 LEU A CA 1
ATOM 803 C C . LEU A 1 104 ? 16.031 -22.891 -6.66 1 92.31 104 LEU A C 1
ATOM 805 O O . LEU A 1 104 ? 16.797 -23.391 -7.496 1 92.31 104 LEU A O 1
ATOM 809 N N . GLY A 1 105 ? 15.586 -21.547 -6.789 1 85.12 105 GLY A N 1
ATOM 810 C CA . GLY A 1 105 ? 15.781 -20.812 -8.023 1 85.12 105 GLY A CA 1
ATOM 811 C C . GLY A 1 105 ? 14.773 -21.156 -9.102 1 85.12 105 GLY A C 1
ATOM 812 O O . GLY A 1 105 ? 13.773 -21.828 -8.828 1 85.12 105 GLY A O 1
ATOM 813 N N . PRO A 1 106 ? 14.984 -20.516 -10.305 1 82.38 106 PRO A N 1
ATOM 814 C CA . PRO A 1 106 ? 14.07 -20.812 -11.414 1 82.38 106 PRO A CA 1
ATOM 815 C C . PRO A 1 106 ? 14.305 -22.188 -12.031 1 82.38 106 PRO A C 1
ATOM 817 O O . PRO A 1 106 ? 14.695 -22.281 -13.195 1 82.38 106 PRO A O 1
ATOM 820 N N . VAL A 1 107 ? 13.758 -23.172 -11.352 1 83.94 107 VAL A N 1
ATOM 821 C CA . VAL A 1 107 ? 14.117 -24.547 -11.672 1 83.94 107 VAL A CA 1
ATOM 822 C C . VAL A 1 107 ? 12.922 -25.266 -12.289 1 83.94 107 VAL A C 1
ATOM 824 O O . VAL A 1 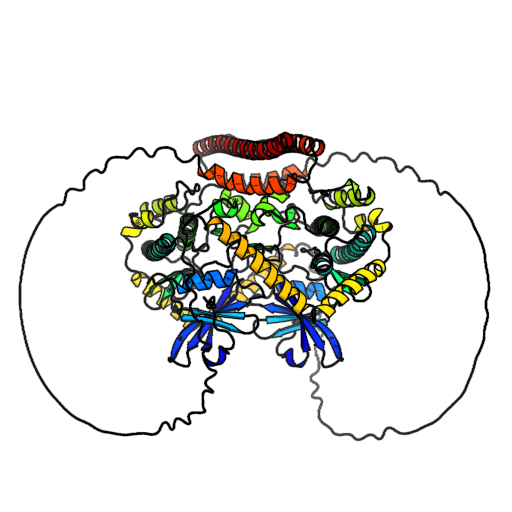107 ? 13.031 -26.406 -12.734 1 83.94 107 VAL A O 1
ATOM 827 N N . LEU A 1 108 ? 11.859 -24.562 -12.297 1 94.62 108 LEU A N 1
ATOM 828 C CA . LEU A 1 108 ? 10.672 -25.25 -12.789 1 94.62 108 LEU A CA 1
ATOM 829 C C . LEU A 1 108 ? 10.773 -25.516 -14.289 1 94.62 108 LEU A C 1
ATOM 831 O O . LEU A 1 108 ? 11.102 -24.609 -15.062 1 94.62 108 LEU A O 1
ATOM 835 N N . ASN A 1 109 ? 10.57 -26.719 -14.625 1 95 109 ASN A N 1
ATOM 836 C CA . ASN A 1 109 ? 10.477 -27.031 -16.047 1 95 109 ASN A CA 1
ATOM 837 C C . ASN A 1 109 ? 9.062 -26.781 -16.578 1 95 109 ASN A C 1
ATOM 839 O O . ASN A 1 109 ? 8.148 -26.484 -15.812 1 95 109 ASN A O 1
ATOM 843 N N . GLU A 1 110 ? 8.914 -26.922 -17.844 1 96.31 110 GLU A N 1
ATOM 844 C CA . GLU A 1 110 ? 7.66 -26.562 -18.5 1 96.31 110 GLU A CA 1
ATOM 845 C C . GLU A 1 110 ? 6.512 -27.438 -18.016 1 96.31 110 GLU A C 1
ATOM 847 O O . GLU A 1 110 ? 5.383 -26.969 -17.859 1 96.31 110 GLU A O 1
ATOM 852 N N . GLN A 1 111 ? 6.738 -28.734 -17.844 1 96.69 111 GLN A N 1
ATOM 853 C CA . GLN A 1 111 ? 5.699 -29.672 -17.391 1 96.69 111 GLN A CA 1
ATOM 854 C C . GLN A 1 111 ? 5.203 -29.297 -16 1 96.69 111 GLN A C 1
ATOM 856 O O . GLN A 1 111 ? 4.004 -29.391 -15.719 1 96.69 111 GLN A O 1
ATOM 861 N N . GLN A 1 112 ? 6.109 -28.953 -15.188 1 97.25 112 GLN A N 1
ATOM 862 C CA . GLN A 1 112 ? 5.762 -28.531 -13.836 1 97.25 112 GLN A CA 1
ATOM 863 C C . GLN A 1 112 ? 4.961 -27.234 -13.852 1 97.25 112 GLN A C 1
ATOM 865 O O . GLN A 1 112 ? 3.977 -27.094 -13.125 1 97.25 112 GLN A O 1
ATOM 870 N N . ILE A 1 113 ? 5.395 -26.281 -14.672 1 98.25 113 ILE A N 1
ATOM 871 C CA . ILE A 1 113 ? 4.668 -25.016 -14.828 1 98.25 113 ILE A CA 1
ATOM 872 C C . ILE A 1 113 ? 3.254 -25.297 -15.336 1 98.25 113 ILE A C 1
ATOM 874 O O . ILE A 1 113 ? 2.283 -24.734 -14.828 1 98.25 113 ILE A O 1
ATOM 878 N N . ALA A 1 114 ? 3.158 -26.188 -16.297 1 98.44 114 ALA A N 1
ATOM 879 C CA . ALA A 1 114 ? 1.856 -26.547 -16.859 1 98.44 114 ALA A CA 1
ATOM 880 C C . ALA A 1 114 ? 0.951 -27.156 -15.781 1 98.44 114 ALA A C 1
ATOM 882 O O . ALA A 1 114 ? -0.244 -26.859 -15.734 1 98.44 114 ALA A O 1
ATOM 883 N N . ALA A 1 115 ? 1.5 -28.016 -14.977 1 98 115 ALA A N 1
ATOM 884 C CA . ALA A 1 115 ? 0.729 -28.656 -13.914 1 98 115 ALA A CA 1
ATOM 885 C C . ALA A 1 115 ? 0.178 -27.625 -12.938 1 98 115 ALA A C 1
ATOM 887 O O . ALA A 1 115 ? -0.992 -27.688 -12.555 1 98 115 ALA A O 1
ATOM 888 N N . ILE A 1 116 ? 1.015 -26.672 -12.562 1 98.44 116 ILE A N 1
ATOM 889 C CA . ILE A 1 116 ? 0.605 -25.609 -11.633 1 98.44 116 ILE A CA 1
ATOM 890 C C . ILE A 1 116 ? -0.468 -24.75 -12.289 1 98.44 116 ILE A C 1
ATOM 892 O O . ILE A 1 116 ? -1.492 -24.438 -11.672 1 98.44 116 ILE A O 1
ATOM 896 N N . CYS A 1 117 ? -0.232 -24.375 -13.508 1 98.69 117 CYS A N 1
ATOM 897 C CA . CYS A 1 117 ? -1.182 -23.531 -14.227 1 98.69 117 CYS A CA 1
ATOM 898 C C . CYS A 1 117 ? -2.525 -24.234 -14.375 1 98.69 117 CYS A C 1
ATOM 900 O O . CYS A 1 117 ? -3.578 -23.609 -14.219 1 98.69 117 CYS A O 1
ATOM 902 N N . ALA A 1 118 ? -2.494 -25.5 -14.664 1 98.38 118 ALA A N 1
ATOM 903 C CA . ALA A 1 118 ? -3.727 -26.266 -14.836 1 98.38 118 ALA A CA 1
ATOM 904 C C . ALA A 1 118 ? -4.555 -26.266 -13.555 1 98.38 118 ALA A C 1
ATOM 906 O O . ALA A 1 118 ? -5.762 -26 -13.586 1 98.38 118 ALA A O 1
ATOM 907 N N . SER A 1 119 ? -3.936 -26.562 -12.508 1 97.88 119 SER A N 1
ATOM 908 C CA . SER A 1 119 ? -4.633 -26.578 -11.227 1 97.88 119 SER A CA 1
ATOM 909 C C . SER A 1 119 ? -5.141 -25.188 -10.852 1 97.88 119 SER A C 1
ATOM 911 O O . SER A 1 119 ? -6.258 -25.047 -10.352 1 97.88 119 SER A O 1
ATOM 913 N N . THR A 1 120 ? -4.32 -24.156 -11.055 1 98.31 120 THR A N 1
ATOM 914 C CA . THR A 1 120 ? -4.719 -22.781 -10.781 1 98.31 120 THR A CA 1
ATOM 915 C C . THR A 1 120 ? -5.945 -22.406 -11.602 1 98.31 120 THR A C 1
ATOM 917 O O . THR A 1 120 ? -6.887 -21.797 -11.078 1 98.31 120 THR A O 1
ATOM 920 N N . LEU A 1 121 ? -5.906 -22.797 -12.852 1 98.5 121 LEU A N 1
ATOM 921 C CA . LEU A 1 121 ? -7.027 -22.5 -13.742 1 98.5 121 LEU A CA 1
ATOM 922 C C . LEU A 1 121 ? -8.305 -23.172 -13.258 1 98.5 121 LEU A C 1
ATOM 924 O O . LEU A 1 121 ? -9.391 -22.594 -13.344 1 98.5 121 LEU A O 1
ATOM 928 N N . LYS A 1 122 ? -8.188 -24.391 -12.797 1 97.62 122 LYS A N 1
ATOM 929 C CA . LYS A 1 122 ? -9.352 -25.062 -12.242 1 97.62 122 LYS A CA 1
ATOM 930 C C . LYS A 1 122 ? -9.953 -24.281 -11.086 1 97.62 122 LYS A C 1
ATOM 932 O O . LYS A 1 122 ? -11.172 -24.141 -10.977 1 97.62 122 LYS A O 1
ATOM 937 N N . GLY A 1 123 ? -9.086 -23.781 -10.25 1 96.69 123 GLY A N 1
ATOM 938 C CA . GLY A 1 123 ? -9.539 -22.938 -9.164 1 96.69 123 GLY A CA 1
ATOM 939 C C . GLY A 1 123 ? -10.203 -21.656 -9.648 1 96.69 123 GLY A C 1
ATOM 940 O O . GLY A 1 123 ? -11.242 -21.25 -9.117 1 96.69 123 GLY A O 1
ATOM 941 N N . LEU A 1 124 ? -9.617 -21.062 -10.633 1 97.06 124 LEU A N 1
ATOM 942 C CA . LEU A 1 124 ? -10.148 -19.812 -11.172 1 97.06 124 LEU A CA 1
ATOM 943 C C . LEU A 1 124 ? -11.5 -20.047 -11.836 1 97.06 124 LEU A C 1
ATOM 945 O O . LEU A 1 124 ? -12.422 -19.234 -11.688 1 97.06 124 LEU A O 1
ATOM 949 N N . VAL A 1 125 ? -11.609 -21.125 -12.57 1 97 125 VAL A N 1
ATOM 950 C CA . VAL A 1 125 ? -12.883 -21.453 -13.203 1 97 125 VAL A CA 1
ATOM 951 C C . VAL A 1 125 ? -13.969 -21.594 -12.141 1 97 125 VAL A C 1
ATOM 953 O O . VAL A 1 125 ? -15.07 -21.062 -12.305 1 97 125 VAL A O 1
ATOM 956 N N . TYR A 1 126 ? -13.68 -22.234 -11.102 1 95 126 TYR A N 1
ATOM 957 C CA . TYR A 1 126 ? -14.617 -22.391 -9.992 1 95 126 TYR A CA 1
ATOM 958 C C . TYR A 1 126 ? -15.016 -21.031 -9.438 1 95 126 TYR A C 1
ATOM 960 O O . TYR A 1 126 ? -16.203 -20.734 -9.297 1 95 126 TYR A O 1
ATOM 968 N N . LEU A 1 127 ? -14.078 -20.203 -9.133 1 93.06 127 LEU A N 1
ATOM 969 C CA . LEU A 1 127 ? -14.328 -18.891 -8.562 1 93.06 127 LEU A CA 1
ATOM 970 C C . LEU A 1 127 ? -15.164 -18.031 -9.516 1 93.06 127 LEU A C 1
ATOM 972 O O . LEU A 1 127 ? -16.156 -17.422 -9.102 1 93.06 127 LEU A O 1
ATOM 976 N N . HIS A 1 128 ? -14.719 -18.047 -10.734 1 93.69 128 HIS A N 1
ATOM 977 C CA . HIS A 1 128 ? -15.367 -17.203 -11.734 1 93.69 128 HIS A CA 1
ATOM 978 C C . HIS A 1 128 ? -16.797 -17.688 -12.016 1 93.69 128 HIS A C 1
ATOM 980 O O . HIS A 1 128 ? -17.672 -16.875 -12.336 1 93.69 128 HIS A O 1
ATOM 986 N N . SER A 1 129 ? -16.984 -18.906 -11.906 1 92.44 129 SER A N 1
ATOM 987 C CA . SER A 1 129 ? -18.328 -19.453 -12.078 1 92.44 129 SER A CA 1
ATOM 988 C C . SER A 1 129 ? -19.281 -18.938 -11 1 92.44 129 SER A C 1
ATOM 990 O O . SER A 1 129 ? -20.484 -18.891 -11.211 1 92.44 129 SER A O 1
ATOM 992 N N . GLN A 1 130 ? -18.781 -18.609 -9.906 1 88 130 GLN A N 1
ATOM 993 C CA . GLN A 1 130 ? -19.547 -18.047 -8.805 1 88 130 GLN A CA 1
ATOM 994 C C . GLN A 1 130 ? -19.484 -16.516 -8.812 1 88 130 GLN A C 1
ATOM 996 O O . GLN A 1 130 ? -19.828 -15.867 -7.82 1 88 130 GLN A O 1
ATOM 1001 N N . LYS A 1 131 ? -18.891 -15.914 -9.797 1 87.81 131 LYS A N 1
ATOM 1002 C CA . LYS A 1 131 ? -18.766 -14.469 -10 1 87.81 131 LYS A CA 1
ATOM 1003 C C . LYS A 1 131 ? -17.844 -13.844 -8.961 1 87.81 131 LYS A C 1
ATOM 1005 O O . LYS A 1 131 ? -18.109 -12.734 -8.477 1 87.81 131 LYS A O 1
ATOM 1010 N N . LYS A 1 132 ? -16.938 -14.617 -8.633 1 87.69 132 LYS A N 1
ATOM 1011 C CA . LYS A 1 132 ? -15.891 -14.133 -7.734 1 87.69 132 LYS A CA 1
ATOM 1012 C C . LYS A 1 132 ? -14.555 -13.992 -8.461 1 87.69 132 LYS A C 1
ATOM 1014 O O . LYS A 1 132 ? -14.211 -14.828 -9.305 1 87.69 132 LYS A O 1
ATOM 1019 N N . ILE A 1 133 ? -13.828 -12.938 -8.133 1 89.88 133 ILE A N 1
ATOM 1020 C CA . ILE A 1 133 ? -12.508 -12.688 -8.703 1 89.88 133 ILE A CA 1
ATOM 1021 C C . ILE A 1 133 ? -11.438 -12.828 -7.625 1 89.88 133 ILE A C 1
ATOM 1023 O O . ILE A 1 133 ? -11.625 -12.359 -6.5 1 89.88 133 ILE A O 1
ATOM 1027 N N . HIS A 1 134 ? -10.359 -13.461 -7.852 1 90.75 134 HIS A N 1
ATOM 1028 C CA . HIS A 1 134 ? -9.297 -13.656 -6.879 1 90.75 134 HIS A CA 1
ATOM 1029 C C . HIS A 1 134 ? -8.57 -12.352 -6.586 1 90.75 134 HIS A C 1
ATOM 1031 O O . HIS A 1 134 ? -8.383 -11.984 -5.426 1 90.75 134 HIS A O 1
ATOM 1037 N N . ARG A 1 135 ? -8.031 -11.688 -7.691 1 88.12 135 ARG A N 1
ATOM 1038 C CA . ARG A 1 135 ? -7.523 -10.32 -7.699 1 88.12 135 ARG A CA 1
ATOM 1039 C C . ARG A 1 135 ? -6.047 -10.273 -7.32 1 88.12 135 ARG A C 1
ATOM 1041 O O . ARG A 1 135 ? -5.406 -9.227 -7.426 1 88.12 135 ARG A O 1
ATOM 1048 N N . ASP A 1 136 ? -5.418 -11.383 -7.004 1 88.69 136 ASP A N 1
ATOM 1049 C CA . ASP A 1 136 ? -4.023 -11.328 -6.578 1 88.69 136 ASP A CA 1
ATOM 1050 C C . ASP A 1 136 ? -3.299 -12.633 -6.902 1 88.69 136 ASP A C 1
ATOM 1052 O O . ASP A 1 136 ? -2.619 -13.203 -6.047 1 88.69 136 ASP A O 1
ATOM 1056 N N . ILE A 1 137 ? -3.432 -13.055 -8.062 1 94.94 137 ILE A N 1
ATOM 1057 C CA . ILE A 1 137 ? -2.748 -14.258 -8.508 1 94.94 137 ILE A CA 1
ATOM 1058 C C . ILE A 1 137 ? -1.258 -13.977 -8.68 1 94.94 137 ILE A C 1
ATOM 1060 O O . ILE A 1 137 ? -0.875 -13.07 -9.43 1 94.94 137 ILE A O 1
ATOM 1064 N N . LYS A 1 138 ? -0.462 -14.68 -7.996 1 94.62 138 LYS A N 1
ATOM 1065 C CA . LYS A 1 138 ? 0.997 -14.68 -8.055 1 94.62 138 LYS A CA 1
ATOM 1066 C C . LYS A 1 138 ? 1.577 -15.93 -7.41 1 94.62 138 LYS A C 1
ATOM 1068 O O . LYS A 1 138 ? 0.855 -16.688 -6.762 1 94.62 138 LYS A O 1
ATOM 1073 N N . ALA A 1 139 ? 2.812 -16.141 -7.613 1 95.38 139 ALA A N 1
ATOM 1074 C CA . ALA A 1 139 ? 3.453 -17.359 -7.121 1 95.38 139 ALA A CA 1
ATOM 1075 C C . ALA A 1 139 ? 3.328 -17.469 -5.605 1 95.38 139 ALA A C 1
ATOM 1077 O O . ALA A 1 139 ? 3.234 -18.578 -5.062 1 95.38 139 ALA A O 1
ATOM 1078 N N . GLY A 1 140 ? 3.227 -16.344 -4.945 1 91.94 140 GLY A N 1
ATOM 1079 C CA . GLY A 1 140 ? 3.15 -16.344 -3.494 1 91.94 140 GLY A CA 1
ATOM 1080 C C . GLY A 1 140 ? 1.798 -16.766 -2.963 1 91.94 140 GLY A C 1
ATOM 1081 O O . GLY A 1 140 ? 1.668 -17.109 -1.788 1 91.94 140 GLY A O 1
ATOM 1082 N N . ASN A 1 141 ? 0.787 -16.781 -3.803 1 91.31 141 ASN A N 1
ATOM 1083 C CA . ASN A 1 141 ? -0.568 -17.125 -3.385 1 91.31 141 ASN A CA 1
ATOM 1084 C C . ASN A 1 141 ? -1.012 -18.469 -3.965 1 91.31 141 ASN A C 1
ATOM 1086 O O . ASN A 1 141 ? -2.193 -18.812 -3.904 1 91.31 141 ASN A O 1
ATOM 1090 N N . ILE A 1 142 ? -0.081 -19.156 -4.57 1 96.88 142 ILE A N 1
ATOM 1091 C CA . ILE A 1 142 ? -0.279 -20.516 -5.02 1 96.88 142 ILE A CA 1
ATOM 1092 C C . ILE A 1 142 ? 0.478 -21.484 -4.105 1 96.88 142 ILE A C 1
ATOM 1094 O O . ILE A 1 142 ? 1.709 -21.547 -4.145 1 96.88 142 ILE A O 1
ATOM 1098 N N . LEU A 1 143 ? -0.292 -22.188 -3.381 1 96.75 143 LEU A N 1
ATOM 1099 C CA . LEU A 1 143 ? 0.294 -23.047 -2.348 1 96.75 143 LEU A CA 1
ATOM 1100 C C . LEU A 1 143 ? 0.358 -24.5 -2.807 1 96.75 143 LEU A C 1
ATOM 1102 O O . LEU A 1 143 ? -0.411 -24.906 -3.676 1 96.75 143 LEU A O 1
ATOM 1106 N N . LEU A 1 144 ? 1.3 -25.172 -2.205 1 97.12 144 LEU A N 1
ATOM 1107 C CA . LEU A 1 144 ? 1.501 -26.594 -2.471 1 97.12 144 LEU A CA 1
ATOM 1108 C C . LEU A 1 144 ? 1.324 -27.422 -1.199 1 97.12 144 LEU A C 1
ATOM 1110 O O . LEU A 1 144 ? 1.816 -27.031 -0.135 1 97.12 144 LEU A O 1
ATOM 1114 N N . THR A 1 145 ? 0.598 -28.516 -1.331 1 95.81 145 THR A N 1
ATOM 1115 C CA . THR A 1 145 ? 0.537 -29.453 -0.218 1 95.81 145 THR A CA 1
ATOM 1116 C C . THR A 1 145 ? 1.765 -30.359 -0.207 1 95.81 145 THR A C 1
ATOM 1118 O O . THR A 1 145 ? 2.555 -30.359 -1.153 1 95.81 145 THR A O 1
ATOM 1121 N N . ASP A 1 146 ? 1.852 -31.156 0.806 1 92.69 146 ASP A N 1
ATOM 1122 C CA . ASP A 1 146 ? 2.951 -32.125 0.919 1 92.69 146 ASP A CA 1
ATOM 1123 C C . ASP A 1 146 ? 2.908 -33.125 -0.213 1 92.69 146 ASP A C 1
ATOM 1125 O O . ASP A 1 146 ? 3.949 -33.625 -0.641 1 92.69 146 ASP A O 1
ATOM 1129 N N . GLU A 1 147 ? 1.714 -33.375 -0.733 1 92.62 147 GLU A N 1
ATOM 1130 C CA . GLU A 1 147 ? 1.514 -34.406 -1.767 1 92.62 147 GLU A CA 1
ATOM 1131 C C . GLU A 1 147 ? 1.626 -33.781 -3.162 1 92.62 147 GLU A C 1
ATOM 1133 O O . GLU A 1 147 ? 1.543 -34.5 -4.164 1 92.62 147 GLU A O 1
ATOM 1138 N N . GLY A 1 148 ? 1.781 -32.469 -3.205 1 94.56 148 GLY A N 1
ATOM 1139 C CA . GLY A 1 148 ? 2.014 -31.812 -4.488 1 94.56 148 GLY A CA 1
ATOM 1140 C C . GLY A 1 148 ? 0.768 -31.172 -5.066 1 94.56 148 GLY A C 1
ATOM 1141 O O . GLY A 1 148 ? 0.81 -30.594 -6.156 1 94.56 148 GLY A O 1
ATOM 1142 N N . ASP A 1 149 ? -0.319 -31.281 -4.316 1 96.31 149 ASP A N 1
ATOM 1143 C CA . ASP A 1 149 ? -1.522 -30.609 -4.797 1 96.31 149 ASP A CA 1
ATOM 1144 C C . ASP A 1 149 ? -1.345 -29.094 -4.793 1 96.31 149 ASP A C 1
ATOM 1146 O O . ASP A 1 149 ? -0.686 -28.547 -3.908 1 96.31 149 ASP A O 1
ATOM 1150 N N . VAL A 1 150 ? -1.938 -28.438 -5.77 1 97.81 150 VAL A N 1
ATOM 1151 C CA . VAL A 1 150 ? -1.849 -26.984 -5.934 1 97.81 150 VAL A CA 1
ATOM 1152 C C . VAL A 1 150 ? -3.156 -26.344 -5.492 1 97.81 150 VAL A C 1
ATOM 1154 O O . VAL A 1 150 ? -4.234 -26.734 -5.945 1 97.81 150 VAL A O 1
ATOM 1157 N N . LYS A 1 151 ? -3.039 -25.359 -4.629 1 97.31 151 LYS A N 1
ATOM 1158 C CA . LYS A 1 151 ? -4.234 -24.703 -4.102 1 97.31 151 LYS A CA 1
ATOM 1159 C C . LYS A 1 151 ? -4.074 -23.188 -4.109 1 97.31 151 LYS A C 1
ATOM 1161 O O . LYS A 1 151 ? -3.004 -22.672 -3.793 1 97.31 151 LYS A O 1
ATOM 1166 N N . LEU A 1 152 ? -5.148 -22.484 -4.48 1 95.62 152 LEU A N 1
ATOM 1167 C CA . LEU A 1 152 ? -5.18 -21.031 -4.426 1 95.62 152 LEU A CA 1
ATOM 1168 C C . LEU A 1 152 ? -5.477 -20.547 -3.008 1 95.62 152 LEU A C 1
ATOM 1170 O O . LEU A 1 152 ? -6.316 -21.125 -2.314 1 95.62 152 LEU A O 1
ATOM 1174 N N . ALA A 1 153 ? -4.723 -19.547 -2.627 1 90.56 153 ALA A N 1
ATOM 1175 C CA . ALA A 1 153 ? -4.93 -18.938 -1.312 1 90.56 153 ALA A CA 1
ATOM 1176 C C . ALA A 1 153 ? -4.957 -17.422 -1.402 1 90.56 153 ALA A C 1
ATOM 1178 O O . ALA A 1 153 ? -4.672 -16.844 -2.457 1 90.56 153 ALA A O 1
ATOM 1179 N N . ASP A 1 154 ? -5.387 -16.703 -0.356 1 81.5 154 ASP A N 1
ATOM 1180 C CA . ASP A 1 154 ? -5.312 -15.273 -0.132 1 81.5 154 ASP A CA 1
ATOM 1181 C C . ASP A 1 154 ? -6.145 -14.508 -1.162 1 81.5 154 ASP A C 1
ATOM 1183 O O . ASP A 1 154 ? -5.598 -13.812 -2.02 1 81.5 154 ASP A O 1
ATOM 1187 N N . PHE A 1 155 ? -7.371 -14.547 -1.058 1 77 155 PHE A N 1
ATOM 1188 C CA . PHE A 1 155 ? -8.289 -13.867 -1.961 1 77 155 PHE A CA 1
ATOM 1189 C C . PHE A 1 155 ? -8.344 -12.375 -1.654 1 77 155 PHE A C 1
ATOM 1191 O O . PHE A 1 155 ? -8.672 -11.977 -0.536 1 77 155 PHE A O 1
ATOM 1198 N N . GLY A 1 156 ? -7.336 -11.641 -2.195 1 61.28 156 GLY A N 1
ATOM 1199 C CA . GLY A 1 156 ? -6.898 -10.25 -2.205 1 61.28 156 GLY A CA 1
ATOM 1200 C C . GLY A 1 156 ? -7.961 -9.289 -1.705 1 61.28 156 GLY A C 1
ATOM 1201 O O . GLY A 1 156 ? -8.133 -8.203 -2.26 1 61.28 156 GLY A O 1
ATOM 1202 N N . VAL A 1 157 ? -8.883 -9.797 -0.899 1 51.84 157 VAL A N 1
ATOM 1203 C CA . VAL A 1 157 ? -9.773 -8.711 -0.505 1 51.84 157 VAL A CA 1
ATOM 1204 C C . VAL A 1 157 ? -8.961 -7.457 -0.183 1 51.84 157 VAL A C 1
ATOM 1206 O O . VAL A 1 157 ? -9.414 -6.336 -0.414 1 51.84 157 VAL A O 1
ATOM 1209 N N . SER A 1 158 ? -7.805 -7.688 0.377 1 44.59 158 SER A N 1
ATOM 1210 C CA . SER A 1 158 ? -7.008 -6.559 0.851 1 44.59 158 SER A CA 1
ATOM 1211 C C . SER A 1 158 ? -6.27 -5.883 -0.298 1 44.59 158 SER A C 1
ATOM 1213 O O . SER A 1 158 ? -5.867 -4.727 -0.187 1 44.59 158 SER A O 1
ATOM 1215 N N . ALA A 1 159 ? -5.809 -6.793 -1.248 1 42.75 159 ALA A N 1
ATOM 1216 C CA . ALA A 1 159 ? -4.961 -6.258 -2.311 1 42.75 159 ALA A CA 1
ATOM 1217 C C . ALA A 1 159 ? -5.73 -5.27 -3.18 1 42.75 159 ALA A C 1
ATOM 1219 O O . ALA A 1 159 ? -5.164 -4.66 -4.09 1 42.75 159 ALA A O 1
ATOM 1220 N N . GLN A 1 160 ? -7.004 -5.48 -3.074 1 40.22 160 GLN A N 1
ATOM 1221 C CA . GLN A 1 160 ? -7.703 -4.562 -3.967 1 40.22 160 GLN A CA 1
ATOM 1222 C C . GLN A 1 160 ? -7.32 -3.113 -3.678 1 40.22 160 GLN A C 1
ATOM 1224 O O . GLN A 1 160 ? -7.289 -2.693 -2.52 1 40.22 160 GLN A O 1
ATOM 1229 N N . LEU A 1 161 ? -6.426 -2.652 -4.457 1 40.34 161 LEU A N 1
ATOM 1230 C CA . LEU A 1 161 ? -6.566 -1.202 -4.535 1 40.34 161 LEU A CA 1
ATOM 1231 C C . LEU A 1 161 ? -8 -0.778 -4.227 1 40.34 161 LEU A C 1
ATOM 1233 O O . LEU A 1 161 ? -8.836 -0.687 -5.129 1 40.34 161 LEU A O 1
ATOM 1237 N N . ASN A 1 162 ? -8.531 -1.595 -3.43 1 38.31 162 ASN A N 1
ATOM 1238 C CA . ASN A 1 162 ? -9.969 -1.46 -3.225 1 38.31 162 ASN A CA 1
ATOM 1239 C C . ASN A 1 162 ? -10.391 0.005 -3.152 1 38.31 162 ASN A C 1
ATOM 1241 O O . ASN A 1 162 ? -9.641 0.85 -2.67 1 38.31 162 ASN A O 1
ATOM 1245 N N . ASN A 1 163 ? -11.281 0.142 -4 1 38.19 163 ASN A N 1
ATOM 1246 C CA . ASN A 1 163 ? -12.156 1.311 -3.973 1 38.19 163 ASN A CA 1
ATOM 1247 C C . ASN A 1 163 ? -12.477 1.735 -2.543 1 38.19 163 ASN A C 1
ATOM 1249 O O . ASN A 1 163 ? -13.234 2.682 -2.33 1 38.19 163 ASN A O 1
ATOM 1253 N N . THR A 1 164 ? -12.367 0.672 -1.746 1 35.16 164 THR A N 1
ATOM 1254 C CA . THR A 1 164 ? -12.727 1.299 -0.478 1 35.16 164 THR A CA 1
ATOM 1255 C C . THR A 1 164 ? -11.578 2.152 0.048 1 35.16 164 THR A C 1
ATOM 1257 O O . THR A 1 164 ? -10.516 1.627 0.403 1 35.16 164 THR A O 1
ATOM 1260 N N . ILE A 1 165 ? -11.383 3.145 -0.662 1 37.94 165 ILE A N 1
ATOM 1261 C CA . ILE A 1 165 ? -10.617 4.238 -0.062 1 37.94 165 ILE A CA 1
ATOM 1262 C C . ILE A 1 165 ? -10.625 4.094 1.459 1 37.94 165 ILE A C 1
ATOM 1264 O O . ILE A 1 165 ? -11.68 4.16 2.09 1 37.94 165 ILE A O 1
ATOM 1268 N N . SER A 1 166 ? -9.805 3.139 1.92 1 44.47 166 SER A N 1
ATOM 1269 C CA . SER A 1 166 ? -9.727 3.256 3.373 1 44.47 166 SER A CA 1
ATOM 1270 C C . SER A 1 166 ? -9.977 4.688 3.826 1 44.47 166 SER A C 1
ATOM 1272 O O . SER A 1 166 ? -9.773 5.633 3.061 1 44.47 166 SER A O 1
ATOM 1274 N N . LYS A 1 167 ? -10.719 4.738 4.828 1 52.25 167 LYS A N 1
ATOM 1275 C CA . LYS A 1 167 ? -10.852 6.008 5.535 1 52.25 167 LYS A CA 1
ATOM 1276 C C . LYS A 1 167 ? -9.539 6.793 5.5 1 52.25 167 LYS A C 1
ATOM 1278 O O . LYS A 1 167 ? -9.547 8.023 5.543 1 52.25 167 LYS A O 1
ATOM 1283 N N . ARG A 1 168 ? -8.461 5.887 5.051 1 54.75 168 ARG A N 1
ATOM 1284 C CA . ARG A 1 168 ? -7.172 6.559 5.184 1 54.75 168 ARG A CA 1
ATOM 1285 C C . ARG A 1 168 ? -6.645 7 3.822 1 54.75 168 ARG A C 1
ATOM 1287 O O . ARG A 1 168 ? -5.555 7.574 3.729 1 54.75 168 ARG A O 1
ATOM 1294 N N . ARG A 1 169 ? -7.387 6.777 2.748 1 64.06 169 ARG A N 1
ATOM 1295 C CA . ARG A 1 169 ? -7.043 7.273 1.42 1 64.06 169 ARG A CA 1
ATOM 1296 C C . ARG A 1 169 ? -5.688 6.742 0.971 1 64.06 169 ARG A C 1
ATOM 1298 O O . ARG A 1 169 ? -4.945 7.434 0.271 1 64.06 169 ARG A O 1
ATOM 1305 N N . THR A 1 170 ? -5.273 5.426 1.472 1 68.88 170 THR A N 1
ATOM 1306 C CA . THR A 1 170 ? -4 4.777 1.185 1 68.88 170 THR A CA 1
ATOM 1307 C C . THR A 1 170 ? -4.184 3.641 0.184 1 68.88 170 THR A C 1
ATOM 1309 O O . THR A 1 170 ? -5.203 2.945 0.208 1 68.88 170 THR A O 1
ATOM 1312 N N . VAL A 1 171 ? -3.246 3.525 -0.756 1 69.12 171 VAL A N 1
ATOM 1313 C CA . VAL A 1 171 ? -3.248 2.426 -1.717 1 69.12 171 VAL A CA 1
ATOM 1314 C C . VAL A 1 171 ? -2.178 1.406 -1.338 1 69.12 171 VAL A C 1
ATOM 1316 O O . VAL A 1 171 ? -1.066 1.776 -0.952 1 69.12 171 VAL A O 1
ATOM 1319 N N . ILE A 1 172 ? -2.566 0.152 -1.304 1 70 172 ILE A N 1
ATOM 1320 C CA . ILE A 1 172 ? -1.645 -0.97 -1.165 1 70 172 ILE A CA 1
ATOM 1321 C C . ILE A 1 172 ? -1.779 -1.901 -2.367 1 70 172 ILE A C 1
ATOM 1323 O O . ILE A 1 172 ? -2.893 -2.232 -2.781 1 70 172 ILE A O 1
ATOM 1327 N N . GLY A 1 173 ? -0.724 -2.176 -3.051 1 73.94 173 GLY A N 1
ATOM 1328 C CA . GLY A 1 173 ? -0.809 -3.08 -4.188 1 73.94 173 GLY A CA 1
ATOM 1329 C C . GLY A 1 173 ? 0.539 -3.627 -4.617 1 73.94 173 GLY A C 1
ATOM 1330 O O . GLY A 1 173 ? 1.581 -3.068 -4.266 1 73.94 173 GLY A O 1
ATOM 1331 N N . THR A 1 174 ? 0.423 -4.773 -5.262 1 82.25 174 THR A N 1
ATOM 1332 C CA . THR A 1 174 ? 1.575 -5.379 -5.922 1 82.25 174 THR A CA 1
ATOM 1333 C C . THR A 1 174 ? 1.447 -5.273 -7.438 1 82.25 174 THR A C 1
ATOM 1335 O O . THR A 1 174 ? 0.884 -6.164 -8.078 1 82.25 174 THR A O 1
ATOM 1338 N N . PRO A 1 175 ? 2.025 -4.32 -7.996 1 86.12 175 PRO A N 1
ATOM 1339 C CA . PRO A 1 175 ? 1.646 -3.904 -9.344 1 86.12 175 PRO A CA 1
ATOM 1340 C C . PRO A 1 175 ? 2.146 -4.867 -10.422 1 86.12 175 PRO A C 1
ATOM 1342 O O . PRO A 1 175 ? 1.529 -4.984 -11.484 1 86.12 175 PRO A O 1
ATOM 1345 N N . TYR A 1 176 ? 3.133 -5.625 -10.195 1 92.44 176 TYR A N 1
ATOM 1346 C CA . TYR A 1 176 ? 3.832 -6.332 -11.266 1 92.44 176 TYR A CA 1
ATOM 1347 C C . TYR A 1 176 ? 2.926 -7.367 -11.922 1 92.44 176 TYR A C 1
ATOM 1349 O O . TYR A 1 176 ? 3.135 -7.746 -13.07 1 92.44 176 TYR A O 1
ATOM 1357 N N . TRP A 1 177 ? 1.94 -7.762 -11.203 1 94.81 177 TRP A N 1
ATOM 1358 C CA . TRP A 1 177 ? 1.061 -8.812 -11.711 1 94.81 177 TRP A CA 1
ATOM 1359 C C . TRP A 1 177 ? -0.279 -8.227 -12.148 1 94.81 177 TRP A C 1
ATOM 1361 O O . TRP A 1 177 ? -1.122 -8.945 -12.695 1 94.81 177 TRP A O 1
ATOM 1371 N N . MET A 1 178 ? -0.447 -6.973 -11.922 1 91.38 178 MET A N 1
ATOM 1372 C CA . MET A 1 178 ? -1.752 -6.352 -12.141 1 91.38 178 MET A CA 1
ATOM 1373 C C . MET A 1 178 ? -2.043 -6.207 -13.625 1 91.38 178 MET A C 1
ATOM 1375 O O . MET A 1 178 ? -1.155 -5.852 -14.406 1 91.38 178 MET A O 1
ATOM 1379 N N . ALA A 1 179 ? -3.285 -6.414 -13.961 1 94.38 179 ALA A N 1
ATOM 1380 C CA . ALA A 1 179 ? -3.734 -6.234 -15.336 1 94.38 179 ALA A CA 1
ATOM 1381 C C . ALA A 1 179 ? -3.857 -4.75 -15.68 1 94.38 179 ALA A C 1
ATOM 1383 O O . ALA A 1 179 ? -4.16 -3.928 -14.812 1 94.38 179 ALA A O 1
ATOM 1384 N N . PRO A 1 180 ? -3.66 -4.449 -16.953 1 92.19 180 PRO A N 1
ATOM 1385 C CA . PRO A 1 180 ? -3.756 -3.047 -17.359 1 92.19 180 PRO A CA 1
ATOM 1386 C C . PRO A 1 180 ? -5.102 -2.416 -17 1 92.19 180 PRO A C 1
ATOM 1388 O O . PRO A 1 180 ? -5.145 -1.277 -16.531 1 92.19 180 PRO A O 1
ATOM 1391 N N . GLU A 1 181 ? -6.188 -3.125 -17.172 1 89.06 181 GLU A N 1
ATOM 1392 C CA . GLU A 1 181 ? -7.508 -2.562 -16.906 1 89.06 181 GLU A CA 1
ATOM 1393 C C . GLU A 1 181 ? -7.719 -2.314 -15.422 1 89.06 181 GLU A C 1
ATOM 1395 O O . GLU A 1 181 ? -8.508 -1.447 -15.031 1 89.06 181 GLU A O 1
ATOM 1400 N N . VAL A 1 182 ? -7.121 -3.068 -14.594 1 87.12 182 VAL A N 1
ATOM 1401 C CA . VAL A 1 182 ? -7.199 -2.855 -13.156 1 87.12 182 VAL A CA 1
ATOM 1402 C C . VAL A 1 182 ? -6.469 -1.567 -12.781 1 87.12 182 VAL A C 1
ATOM 1404 O O . VAL A 1 182 ? -6.969 -0.771 -11.984 1 87.12 182 VAL A O 1
ATOM 1407 N N . ILE A 1 183 ? -5.277 -1.394 -13.344 1 83.88 183 ILE A N 1
ATOM 1408 C CA . ILE A 1 183 ? -4.465 -0.206 -13.102 1 83.88 183 ILE A CA 1
ATOM 1409 C C . ILE A 1 183 ? -5.219 1.038 -13.562 1 83.88 183 ILE A C 1
ATOM 1411 O O . ILE A 1 183 ? -5.219 2.062 -12.883 1 83.88 183 ILE A O 1
ATOM 1415 N N . GLN A 1 184 ? -5.793 0.851 -14.609 1 78.62 184 GLN A N 1
ATOM 1416 C CA . GLN A 1 184 ? -6.48 1.987 -15.211 1 78.62 184 GLN A CA 1
ATOM 1417 C C . GLN A 1 184 ? -7.863 2.186 -14.594 1 78.62 184 GLN A C 1
ATOM 1419 O O . GLN A 1 184 ? -8.578 3.129 -14.938 1 78.62 184 GLN A O 1
ATOM 1424 N N . GLU A 1 185 ? -8.141 1.333 -13.711 1 73.69 185 GLU A N 1
ATOM 1425 C CA . GLU A 1 185 ? -9.391 1.401 -12.969 1 73.69 185 GLU A CA 1
ATOM 1426 C C . GLU A 1 185 ? -10.594 1.408 -13.906 1 73.69 185 GLU A C 1
ATOM 1428 O O . GLU A 1 185 ? -11.523 2.197 -13.727 1 73.69 185 GLU A O 1
ATOM 1433 N N . THR A 1 186 ? -10.43 0.629 -14.82 1 67.75 186 THR A N 1
ATOM 1434 C CA . THR A 1 186 ? -11.578 0.354 -15.68 1 67.75 186 THR A CA 1
ATOM 1435 C C . THR A 1 186 ? -12.281 -0.932 -15.25 1 67.75 186 THR A C 1
ATOM 1437 O O . THR A 1 186 ? -11.75 -1.689 -14.43 1 67.75 186 THR A O 1
ATOM 1440 N N . GLU A 1 187 ? -13.484 -1.093 -15.617 1 71.12 187 GLU A N 1
ATOM 1441 C CA . GLU A 1 187 ? -14.211 -2.303 -15.242 1 71.12 187 GLU A CA 1
ATOM 1442 C C . GLU A 1 187 ? -13.438 -3.557 -15.648 1 71.12 187 GLU A C 1
ATOM 1444 O O . GLU A 1 187 ? -12.844 -3.602 -16.734 1 71.12 187 GLU A O 1
ATOM 1449 N N . TYR A 1 188 ? -13.438 -4.387 -14.656 1 76.38 188 TYR A N 1
ATOM 1450 C CA . TYR A 1 188 ? -12.758 -5.641 -14.969 1 76.38 188 TYR A CA 1
ATOM 1451 C C . TYR A 1 188 ? -13.484 -6.824 -14.344 1 76.38 188 TYR A C 1
ATOM 1453 O O . TYR A 1 188 ? -14.297 -6.652 -13.43 1 76.38 188 TYR A O 1
ATOM 1461 N N . ASP A 1 189 ? -13.273 -7.938 -14.961 1 87.38 189 ASP A N 1
ATOM 1462 C CA . ASP A 1 189 ? -13.852 -9.188 -14.484 1 87.38 189 ASP A CA 1
ATOM 1463 C C . ASP A 1 189 ? -12.773 -10.25 -14.281 1 87.38 189 ASP A C 1
ATOM 1465 O O . ASP A 1 189 ? -11.609 -9.914 -14.047 1 87.38 189 ASP A O 1
ATOM 1469 N N . GLY A 1 190 ? -13.172 -11.469 -14.297 1 92.12 190 GLY A N 1
ATOM 1470 C CA . GLY A 1 190 ? -12.281 -12.57 -13.984 1 92.12 190 GLY A CA 1
ATOM 1471 C C . GLY A 1 190 ? -11.094 -12.656 -14.93 1 92.12 190 GLY A C 1
ATOM 1472 O O . GLY A 1 190 ? -10.094 -13.32 -14.617 1 92.12 190 GLY A O 1
ATOM 1473 N N . THR A 1 191 ? -11.172 -11.977 -16.047 1 95.69 191 THR A N 1
ATOM 1474 C CA . THR A 1 191 ? -10.078 -12.039 -17 1 95.69 191 THR A CA 1
ATOM 1475 C C . THR A 1 191 ? -8.836 -11.344 -16.469 1 95.69 191 THR A C 1
ATOM 1477 O O . THR A 1 191 ? -7.727 -11.578 -16.953 1 95.69 191 THR A O 1
ATOM 1480 N N . ALA A 1 192 ? -9.031 -10.469 -15.477 1 95.31 192 ALA A N 1
ATOM 1481 C CA . ALA A 1 192 ? -7.879 -9.859 -14.805 1 95.31 192 ALA A CA 1
ATOM 1482 C C . ALA A 1 192 ? -7.012 -10.93 -14.141 1 95.31 192 ALA A C 1
ATOM 1484 O O . ALA A 1 192 ? -5.785 -10.82 -14.133 1 95.31 192 ALA A O 1
ATOM 1485 N N . ASP A 1 193 ? -7.668 -11.93 -13.617 1 96.69 193 ASP A N 1
ATOM 1486 C CA . ASP A 1 193 ? -6.949 -13.055 -13.008 1 96.69 193 ASP A CA 1
ATOM 1487 C C . ASP A 1 193 ? -6.152 -13.82 -14.062 1 96.69 193 ASP A C 1
ATOM 1489 O O . ASP A 1 193 ? -5.07 -14.336 -13.773 1 96.69 193 ASP A O 1
ATOM 1493 N N . VAL A 1 194 ? -6.711 -13.891 -15.195 1 98.38 194 VAL A N 1
ATOM 1494 C CA . VAL A 1 194 ? -6.062 -14.594 -16.297 1 98.38 194 VAL A CA 1
ATOM 1495 C C . VAL A 1 194 ? -4.766 -13.883 -16.672 1 98.38 194 VAL A C 1
ATOM 1497 O O . VAL A 1 194 ? -3.734 -14.531 -16.875 1 98.38 194 VAL A O 1
ATOM 1500 N N . TRP A 1 195 ? -4.867 -12.609 -16.734 1 98.12 195 TRP A N 1
ATOM 1501 C CA . TRP A 1 195 ? -3.65 -11.836 -16.969 1 98.12 195 TRP A CA 1
ATOM 1502 C C . TRP A 1 195 ? -2.602 -12.141 -15.898 1 98.12 195 TRP A C 1
ATOM 1504 O O . TRP A 1 195 ? -1.454 -12.453 -16.219 1 98.12 195 TRP A O 1
ATOM 1514 N N . SER A 1 196 ? -2.992 -12.055 -14.68 1 97.44 196 SER A N 1
ATOM 1515 C CA . SER A 1 196 ? -2.08 -12.297 -13.562 1 97.44 196 SER A CA 1
ATOM 1516 C C . SER A 1 196 ? -1.471 -13.695 -13.641 1 97.44 196 SER A C 1
ATOM 1518 O O . SER A 1 196 ? -0.307 -13.891 -13.289 1 97.44 196 SER A O 1
ATOM 1520 N N . LEU A 1 197 ? -2.26 -14.625 -14.07 1 98.62 197 LEU A N 1
ATOM 1521 C CA . LEU A 1 197 ? -1.745 -15.977 -14.227 1 98.62 197 LEU A CA 1
ATOM 1522 C C . LEU A 1 197 ? -0.652 -16.016 -15.289 1 98.62 197 LEU A C 1
ATOM 1524 O O . LEU A 1 197 ? 0.366 -16.688 -15.109 1 98.62 197 LEU A O 1
ATOM 1528 N N . GLY A 1 198 ? -0.928 -15.352 -16.391 1 98.75 198 GLY A N 1
ATOM 1529 C CA . GLY A 1 198 ? 0.107 -15.266 -17.406 1 98.75 198 GLY A CA 1
ATOM 1530 C C . GLY A 1 198 ? 1.418 -14.711 -16.891 1 98.75 198 GLY A C 1
ATOM 1531 O O . GLY A 1 198 ? 2.484 -15.266 -17.156 1 98.75 198 GLY A O 1
ATOM 1532 N N . ILE A 1 199 ? 1.302 -13.641 -16.125 1 98.25 199 ILE A N 1
ATOM 1533 C CA . ILE A 1 199 ? 2.484 -13.039 -15.516 1 98.25 199 ILE A CA 1
ATOM 1534 C C . ILE A 1 199 ? 3.133 -14.031 -14.555 1 98.25 199 ILE A C 1
ATOM 1536 O O . ILE A 1 199 ? 4.359 -14.164 -14.516 1 98.25 199 ILE A O 1
ATOM 1540 N N . THR A 1 200 ? 2.367 -14.727 -13.828 1 98.19 200 THR A N 1
ATOM 1541 C CA . THR A 1 200 ? 2.865 -15.711 -12.875 1 98.19 200 THR A CA 1
ATOM 1542 C C . THR A 1 200 ? 3.57 -16.859 -13.594 1 98.19 200 THR A C 1
ATOM 1544 O O . THR A 1 200 ? 4.562 -17.391 -13.102 1 98.19 200 THR A O 1
ATOM 1547 N N . ALA A 1 201 ? 3.033 -17.234 -14.703 1 98.56 201 ALA A N 1
ATOM 1548 C CA . ALA A 1 201 ? 3.686 -18.266 -15.508 1 98.56 201 ALA A CA 1
ATOM 1549 C C . ALA A 1 201 ? 5.074 -17.828 -15.953 1 98.56 201 ALA A C 1
ATOM 1551 O O . ALA A 1 201 ? 6.027 -18.609 -15.914 1 98.56 201 ALA A O 1
ATOM 1552 N N . ILE A 1 202 ? 5.191 -16.594 -16.344 1 97.88 202 ILE A N 1
ATOM 1553 C CA . ILE A 1 202 ? 6.504 -16.047 -16.688 1 97.88 202 ILE A CA 1
ATOM 1554 C C . ILE A 1 202 ? 7.395 -16.031 -15.445 1 97.88 202 ILE A C 1
ATOM 1556 O O . ILE A 1 202 ? 8.578 -16.375 -15.523 1 97.88 202 ILE A O 1
ATOM 1560 N N . GLU A 1 203 ? 6.805 -15.594 -14.359 1 96.69 203 GLU A N 1
ATOM 1561 C CA . GLU A 1 203 ? 7.52 -15.602 -13.086 1 96.69 203 GLU A CA 1
ATOM 1562 C C . GLU A 1 203 ? 8.078 -16.984 -12.781 1 96.69 203 GLU A C 1
ATOM 1564 O O . GLU A 1 203 ? 9.227 -17.109 -12.344 1 96.69 203 GLU A O 1
ATOM 1569 N N . MET A 1 204 ? 7.297 -18 -13 1 97.69 204 MET A N 1
ATOM 1570 C CA . MET A 1 204 ? 7.73 -19.375 -12.758 1 97.69 204 MET A CA 1
ATOM 1571 C C . MET A 1 204 ? 8.828 -19.766 -13.734 1 97.69 204 MET A C 1
ATOM 1573 O O . MET A 1 204 ? 9.789 -20.453 -13.359 1 97.69 204 MET A O 1
ATOM 1577 N N . ALA A 1 205 ? 8.734 -19.375 -14.914 1 97.25 205 ALA A N 1
ATOM 1578 C CA . ALA A 1 205 ? 9.68 -19.75 -15.969 1 97.25 205 ALA A CA 1
ATOM 1579 C C . ALA A 1 205 ? 11.023 -19.062 -15.766 1 97.25 205 ALA A C 1
ATOM 1581 O O . ALA A 1 205 ? 12.078 -19.656 -16.016 1 97.25 205 ALA A O 1
ATOM 1582 N N . GLU A 1 206 ? 10.938 -17.828 -15.234 1 94.75 206 GLU A N 1
ATOM 1583 C CA . GLU A 1 206 ? 12.148 -17.031 -15.242 1 94.75 206 GLU A CA 1
ATOM 1584 C C . GLU A 1 206 ? 12.602 -16.688 -13.828 1 94.75 206 GLU A C 1
ATOM 1586 O O . GLU A 1 206 ? 13.664 -16.094 -13.633 1 94.75 206 GLU A O 1
ATOM 1591 N N . GLY A 1 207 ? 11.758 -16.938 -12.898 1 93.75 207 GLY A N 1
ATOM 1592 C CA . GLY A 1 207 ? 12.109 -16.734 -11.508 1 93.75 207 GLY A CA 1
ATOM 1593 C C . GLY A 1 207 ? 11.594 -15.414 -10.953 1 93.75 207 GLY A C 1
ATOM 1594 O O . GLY A 1 207 ? 11.5 -15.242 -9.734 1 93.75 207 GLY A O 1
ATOM 1595 N N . LYS A 1 208 ? 11.297 -14.516 -11.789 1 92.12 208 LYS A N 1
ATOM 1596 C CA . LYS A 1 208 ? 10.781 -13.195 -11.438 1 92.12 208 LYS A CA 1
ATOM 1597 C C . LYS A 1 208 ? 9.742 -12.719 -12.453 1 92.12 208 LYS A C 1
ATOM 1599 O O . LYS A 1 208 ? 9.781 -13.125 -13.617 1 92.12 208 LYS A O 1
ATOM 1604 N N . PRO A 1 209 ? 8.797 -11.883 -11.922 1 94.06 209 PRO A N 1
ATOM 1605 C CA . PRO A 1 209 ? 7.848 -11.336 -12.898 1 94.06 209 PRO A CA 1
ATOM 1606 C C . PRO A 1 209 ? 8.484 -10.305 -13.828 1 94.06 209 PRO A C 1
ATOM 1608 O O . PRO A 1 209 ? 9.555 -9.766 -13.516 1 94.06 209 PRO A O 1
ATOM 1611 N N . PRO A 1 210 ? 7.754 -10.102 -14.914 1 93.38 210 PRO A N 1
ATOM 1612 C CA . PRO A 1 210 ? 8.234 -9.008 -15.773 1 93.38 210 PRO A CA 1
ATOM 1613 C C . PRO A 1 210 ? 8.297 -7.668 -15.039 1 93.38 210 PRO A C 1
ATOM 1615 O O . PRO A 1 210 ? 7.484 -7.414 -14.141 1 93.38 210 PRO A O 1
ATOM 1618 N N . LEU A 1 211 ? 9.266 -6.832 -15.242 1 88.5 211 LEU A N 1
ATOM 1619 C CA . LEU A 1 211 ? 9.43 -5.48 -14.719 1 88.5 211 LEU A CA 1
ATOM 1620 C C . LEU A 1 211 ? 9.852 -5.508 -13.258 1 88.5 211 LEU A C 1
ATOM 1622 O O . LEU A 1 211 ? 9.75 -4.496 -12.562 1 88.5 211 LEU A O 1
ATOM 1626 N N . HIS A 1 212 ? 10.25 -6.648 -12.703 1 85.69 212 HIS A N 1
ATOM 1627 C CA . HIS A 1 212 ? 10.648 -6.793 -11.312 1 85.69 212 HIS A CA 1
ATOM 1628 C C . HIS A 1 212 ? 11.766 -5.812 -10.953 1 85.69 212 HIS A C 1
ATOM 1630 O O . HIS A 1 212 ? 11.93 -5.453 -9.789 1 85.69 212 HIS A O 1
ATOM 1636 N N . GLY A 1 213 ? 12.523 -5.34 -11.789 1 77.81 213 GLY A N 1
ATOM 1637 C CA . GLY A 1 213 ? 13.633 -4.434 -11.539 1 77.81 213 GLY A CA 1
ATOM 1638 C C . GLY A 1 213 ? 13.227 -2.971 -11.609 1 77.81 213 GLY A C 1
ATOM 1639 O O . GLY A 1 213 ? 14.031 -2.09 -11.289 1 77.81 213 GLY A O 1
ATOM 1640 N N . ILE A 1 214 ? 12.016 -2.852 -11.953 1 80.12 214 ILE A N 1
ATOM 1641 C CA . ILE A 1 214 ? 11.5 -1.495 -12.07 1 80.12 214 ILE A CA 1
ATOM 1642 C C . ILE A 1 214 ? 10.742 -1.118 -10.797 1 80.12 214 ILE A C 1
ATOM 1644 O O . ILE A 1 214 ? 10.055 -1.955 -10.211 1 80.12 214 ILE A O 1
ATOM 1648 N N . HIS A 1 215 ? 10.977 0.117 -10.375 1 76.88 215 HIS A N 1
ATOM 1649 C CA . HIS A 1 215 ? 10.219 0.582 -9.227 1 76.88 215 HIS A CA 1
ATOM 1650 C C . HIS A 1 215 ? 8.719 0.381 -9.43 1 76.88 215 HIS A C 1
ATOM 1652 O O . HIS A 1 215 ? 8.195 0.647 -10.516 1 76.88 215 HIS A O 1
ATOM 1658 N N . PRO A 1 216 ? 8.031 -0.09 -8.453 1 80.19 216 PRO A N 1
ATOM 1659 C CA . PRO A 1 216 ? 6.617 -0.446 -8.578 1 80.19 216 PRO A CA 1
ATOM 1660 C C . PRO A 1 216 ? 5.77 0.693 -9.141 1 80.19 216 PRO A C 1
ATOM 1662 O O . PRO A 1 216 ? 4.879 0.459 -9.953 1 80.19 216 PRO A O 1
ATOM 1665 N N . MET A 1 217 ? 6.035 1.872 -8.672 1 75.69 217 MET A N 1
ATOM 1666 C CA . MET A 1 217 ? 5.258 3.008 -9.164 1 75.69 217 MET A CA 1
ATOM 1667 C C . MET A 1 217 ? 5.434 3.174 -10.672 1 75.69 217 MET A C 1
ATOM 1669 O O . MET A 1 217 ? 4.469 3.439 -11.383 1 75.69 217 MET A O 1
ATOM 1673 N N . ARG A 1 218 ? 6.66 3.047 -11.109 1 77.94 218 ARG A N 1
ATOM 1674 C CA . ARG A 1 218 ? 6.941 3.137 -12.539 1 77.94 218 ARG A CA 1
ATOM 1675 C C . ARG A 1 218 ? 6.293 1.984 -13.297 1 77.94 218 ARG A C 1
ATOM 1677 O O . ARG A 1 218 ? 5.812 2.166 -14.414 1 77.94 218 ARG A O 1
ATOM 1684 N N . ALA A 1 219 ? 6.32 0.883 -12.68 1 86.44 219 ALA A N 1
ATOM 1685 C CA . ALA A 1 219 ? 5.691 -0.286 -13.297 1 86.44 219 ALA A CA 1
ATOM 1686 C C . ALA A 1 219 ? 4.215 -0.033 -13.57 1 86.44 219 ALA A C 1
ATOM 1688 O O . ALA A 1 219 ? 3.689 -0.46 -14.602 1 86.44 219 ALA A O 1
ATOM 1689 N N . ILE A 1 220 ? 3.604 0.651 -12.68 1 83.31 220 ILE A N 1
ATOM 1690 C CA . ILE A 1 220 ? 2.186 0.964 -12.805 1 83.31 220 ILE A CA 1
ATOM 1691 C C . ILE A 1 220 ? 1.946 1.763 -14.086 1 83.31 220 ILE A C 1
ATOM 1693 O O . ILE A 1 220 ? 0.936 1.569 -14.766 1 83.31 220 ILE A O 1
ATOM 1697 N N . PHE A 1 221 ? 2.877 2.584 -14.406 1 77.56 221 PHE A N 1
ATOM 1698 C CA . PHE A 1 221 ? 2.746 3.398 -15.609 1 77.56 221 PHE A CA 1
ATOM 1699 C C . PHE A 1 221 ? 3.107 2.592 -16.859 1 77.56 221 PHE A C 1
ATOM 1701 O O . PHE A 1 221 ? 2.529 2.797 -17.922 1 77.56 221 PHE A O 1
ATOM 1708 N N . MET A 1 222 ? 3.949 1.727 -16.719 1 83.88 222 MET A N 1
ATOM 1709 C CA . MET A 1 222 ? 4.516 1.015 -17.859 1 83.88 222 MET A CA 1
ATOM 1710 C C . MET A 1 222 ? 3.576 -0.089 -18.328 1 83.88 222 MET A C 1
ATOM 1712 O O . MET A 1 222 ? 3.438 -0.317 -19.531 1 83.88 222 MET A O 1
ATOM 1716 N N . ILE A 1 223 ? 2.916 -0.727 -17.469 1 90.25 223 ILE A N 1
ATOM 1717 C CA . ILE A 1 223 ? 2.15 -1.929 -17.781 1 90.25 223 ILE A CA 1
ATOM 1718 C C . ILE A 1 223 ? 1.057 -1.598 -18.781 1 90.25 223 ILE A C 1
ATOM 1720 O O . ILE A 1 223 ? 0.932 -2.266 -19.812 1 90.25 223 ILE A O 1
ATOM 1724 N N . PRO A 1 224 ? 0.279 -0.579 -18.562 1 86.38 224 PRO A N 1
ATOM 1725 C CA . PRO A 1 224 ? -0.757 -0.278 -19.547 1 86.38 224 PRO A CA 1
ATOM 1726 C C . PRO A 1 224 ? -0.184 0.257 -20.859 1 86.38 224 PRO A C 1
ATOM 1728 O O . PRO A 1 224 ? -0.824 0.145 -21.906 1 86.38 224 PRO A O 1
ATOM 1731 N N . ASN A 1 225 ? 1.011 0.719 -20.797 1 81.19 225 ASN A N 1
ATOM 1732 C CA . ASN A 1 225 ? 1.492 1.503 -21.922 1 81.19 225 ASN A CA 1
ATOM 1733 C C . ASN A 1 225 ? 2.531 0.734 -22.734 1 81.19 225 ASN A C 1
ATOM 1735 O O . ASN A 1 225 ? 2.967 1.196 -23.797 1 81.19 225 ASN A O 1
ATOM 1739 N N . ARG A 1 226 ? 2.924 -0.343 -22.344 1 85.25 226 ARG A N 1
ATOM 1740 C CA . ARG A 1 226 ? 3.889 -1.184 -23.047 1 85.25 226 ARG A CA 1
ATOM 1741 C C . ARG A 1 226 ? 3.211 -2.412 -23.656 1 85.25 226 ARG A C 1
ATOM 1743 O O . ARG A 1 226 ? 2.107 -2.781 -23.25 1 85.25 226 ARG A O 1
ATOM 1750 N N . PRO A 1 227 ? 3.836 -2.994 -24.641 1 88.75 227 PRO A N 1
ATOM 1751 C CA . PRO A 1 227 ? 3.307 -4.266 -25.141 1 88.75 227 PRO A CA 1
ATOM 1752 C C . PRO A 1 227 ? 3.268 -5.352 -24.078 1 88.75 227 PRO A C 1
ATOM 1754 O O . PRO A 1 227 ? 3.971 -5.254 -23.062 1 88.75 227 PRO A O 1
ATOM 1757 N N . PRO A 1 228 ? 2.385 -6.324 -24.312 1 93.94 228 PRO A N 1
ATOM 1758 C CA . PRO A 1 228 ? 2.355 -7.422 -23.344 1 93.94 228 PRO A CA 1
ATOM 1759 C C . PRO A 1 228 ? 3.725 -8.07 -23.156 1 93.94 228 PRO A C 1
ATOM 1761 O O . PRO A 1 228 ? 4.492 -8.211 -24.109 1 93.94 228 PRO A O 1
ATOM 1764 N N . PRO A 1 229 ? 4.023 -8.391 -21.984 1 94.94 229 PRO A N 1
ATOM 1765 C CA . PRO A 1 229 ? 5.324 -9.008 -21.734 1 94.94 229 PRO A CA 1
ATOM 1766 C C . PRO A 1 229 ? 5.465 -10.383 -22.391 1 94.94 229 PRO A C 1
ATOM 1768 O O . PRO A 1 229 ? 4.469 -11.078 -22.578 1 94.94 229 PRO A O 1
ATOM 1771 N N . THR A 1 230 ? 6.637 -10.695 -22.75 1 93.5 230 THR A N 1
ATOM 1772 C CA . THR A 1 230 ? 7 -12 -23.281 1 93.5 230 THR A CA 1
ATOM 1773 C C . THR A 1 230 ? 8.18 -12.594 -22.516 1 93.5 230 THR A C 1
ATOM 1775 O O . THR A 1 230 ? 8.758 -11.938 -21.656 1 93.5 230 THR A O 1
ATOM 1778 N N . LEU A 1 231 ? 8.445 -13.836 -22.781 1 95.25 231 LEU A N 1
ATOM 1779 C CA . LEU A 1 231 ? 9.586 -14.5 -22.141 1 95.25 231 LEU A CA 1
ATOM 1780 C C . LEU A 1 231 ? 10.898 -13.875 -22.609 1 95.25 231 LEU A C 1
ATOM 1782 O O . LEU A 1 231 ? 11.055 -13.547 -23.781 1 95.25 231 LEU A O 1
ATOM 1786 N N . ALA A 1 232 ? 11.812 -13.758 -21.703 1 90.44 232 ALA A N 1
ATOM 1787 C CA . ALA A 1 232 ? 13.133 -13.227 -22.031 1 90.44 232 ALA A CA 1
ATOM 1788 C C . ALA A 1 232 ? 13.875 -14.141 -23 1 90.44 232 ALA A C 1
ATOM 1790 O O . ALA A 1 232 ? 14.578 -13.664 -23.891 1 90.44 232 ALA A O 1
ATOM 1791 N N . ASN A 1 233 ? 13.711 -15.469 -22.797 1 90.69 233 ASN A N 1
ATOM 1792 C CA . ASN A 1 233 ? 14.297 -16.469 -23.672 1 90.69 233 ASN A CA 1
ATOM 1793 C C . ASN A 1 233 ? 13.234 -17.422 -24.234 1 90.69 233 ASN A C 1
ATOM 1795 O O . ASN A 1 233 ? 13.148 -18.578 -23.828 1 90.69 233 ASN A O 1
ATOM 1799 N N . PRO A 1 234 ? 12.57 -17.016 -25.234 1 91.44 234 PRO A N 1
ATOM 1800 C CA . PRO A 1 234 ? 11.438 -17.781 -25.766 1 91.44 234 PRO A CA 1
ATOM 1801 C C . PRO A 1 234 ? 11.867 -19.125 -26.344 1 91.44 234 PRO A C 1
ATOM 1803 O O . PRO A 1 234 ? 11.094 -20.094 -26.328 1 91.44 234 PRO A O 1
ATOM 1806 N N . ASP A 1 235 ? 13.094 -19.234 -26.797 1 92.56 235 ASP A N 1
ATOM 1807 C CA . ASP A 1 235 ? 13.547 -20.438 -27.484 1 92.56 235 ASP A CA 1
ATOM 1808 C C . ASP A 1 235 ? 13.711 -21.609 -26.516 1 92.56 235 ASP A C 1
ATOM 1810 O O . ASP A 1 235 ? 13.773 -22.766 -26.922 1 92.56 235 ASP A O 1
ATOM 1814 N N . LYS A 1 236 ? 13.719 -21.344 -25.297 1 94.06 236 LYS A N 1
ATOM 1815 C CA . LYS A 1 236 ? 13.852 -22.359 -24.266 1 94.06 236 LYS A CA 1
ATOM 1816 C C . LYS A 1 236 ? 12.523 -23.062 -24 1 94.06 236 LYS A C 1
ATOM 1818 O O . LYS A 1 236 ? 12.484 -24.125 -23.375 1 94.06 236 LYS A O 1
ATOM 1823 N N . TRP A 1 237 ? 11.531 -22.547 -24.562 1 96.75 237 TRP A N 1
ATOM 1824 C CA . TRP A 1 237 ? 10.188 -23.016 -24.219 1 96.75 237 TRP A CA 1
ATOM 1825 C C . TRP A 1 237 ? 9.422 -23.438 -25.453 1 96.75 237 TRP A C 1
ATOM 1827 O O . TRP A 1 237 ? 9.758 -23.031 -26.578 1 96.75 237 TRP A O 1
ATOM 1837 N N . SER A 1 238 ? 8.469 -24.281 -25.281 1 97.19 238 SER A N 1
ATOM 1838 C CA . SER A 1 238 ? 7.691 -24.828 -26.391 1 97.19 238 SER A CA 1
ATOM 1839 C C . SER A 1 238 ? 6.793 -23.766 -27.016 1 97.19 238 SER A C 1
ATOM 1841 O O . SER A 1 238 ? 6.512 -22.734 -26.391 1 97.19 238 SER A O 1
ATOM 1843 N N . GLU A 1 239 ? 6.398 -24 -28.172 1 96.88 239 GLU A N 1
ATOM 1844 C CA . GLU A 1 239 ? 5.453 -23.109 -28.844 1 96.88 239 GLU A CA 1
ATOM 1845 C C . GLU A 1 239 ? 4.109 -23.078 -28.109 1 96.88 239 GLU A C 1
ATOM 1847 O O . GLU A 1 239 ? 3.434 -22.047 -28.094 1 96.88 239 GLU A O 1
ATOM 1852 N N . GLU A 1 240 ? 3.754 -24.203 -27.578 1 97.25 240 GLU A N 1
ATOM 1853 C CA . GLU A 1 240 ? 2.494 -24.281 -26.844 1 97.25 240 GLU A CA 1
ATOM 1854 C C . GLU A 1 240 ? 2.502 -23.359 -25.625 1 97.25 240 GLU A C 1
ATOM 1856 O O . GLU A 1 240 ? 1.509 -22.688 -25.359 1 97.25 240 GLU A O 1
ATOM 1861 N N . PHE A 1 241 ? 3.631 -23.375 -24.953 1 98.12 241 PHE A N 1
ATOM 1862 C CA . PHE A 1 241 ? 3.748 -22.516 -23.781 1 98.12 241 PHE A CA 1
ATOM 1863 C C . PHE A 1 241 ? 3.717 -21.047 -24.188 1 98.12 241 PHE A C 1
ATOM 1865 O O . PHE A 1 241 ? 3.012 -20.234 -23.578 1 98.12 241 PHE A O 1
ATOM 1872 N N . LYS A 1 242 ? 4.43 -20.688 -25.203 1 98 242 LYS A N 1
ATOM 1873 C CA . LYS A 1 242 ? 4.445 -19.312 -25.703 1 98 242 LYS A CA 1
ATOM 1874 C C . LYS A 1 242 ? 3.055 -18.875 -26.141 1 98 242 LYS A C 1
ATOM 1876 O O . LYS A 1 242 ? 2.646 -17.75 -25.891 1 98 242 LYS A O 1
ATOM 1881 N N . ASP A 1 243 ? 2.379 -19.75 -26.75 1 97.44 243 ASP A N 1
ATOM 1882 C CA . ASP A 1 243 ? 1.021 -19.469 -27.219 1 97.44 243 ASP A CA 1
ATOM 1883 C C . ASP A 1 243 ? 0.079 -19.25 -26.031 1 97.44 243 ASP A C 1
ATOM 1885 O O . ASP A 1 243 ? -0.765 -18.344 -26.062 1 97.44 243 ASP A O 1
ATOM 1889 N N . PHE A 1 244 ? 0.189 -20.078 -25.062 1 98.12 244 PHE A N 1
ATOM 1890 C CA . PHE A 1 244 ? -0.605 -19.938 -23.859 1 98.12 244 PHE A CA 1
ATOM 1891 C C . PHE A 1 244 ? -0.406 -18.562 -23.234 1 98.12 244 PHE A C 1
ATOM 1893 O O . PHE A 1 244 ? -1.375 -17.906 -22.844 1 98.12 244 PHE A O 1
ATOM 1900 N N . LEU A 1 245 ? 0.852 -18.125 -23.141 1 98.62 245 LEU A N 1
ATOM 1901 C CA . LEU A 1 245 ? 1.175 -16.828 -22.594 1 98.62 245 LEU A CA 1
ATOM 1902 C C . LEU A 1 245 ? 0.552 -15.711 -23.422 1 98.62 245 LEU A C 1
ATOM 1904 O O . LEU A 1 245 ? 0.014 -14.742 -22.891 1 98.62 245 LEU A O 1
ATOM 1908 N N . ALA A 1 246 ? 0.632 -15.852 -24.656 1 97.38 246 ALA A N 1
ATOM 1909 C CA . ALA A 1 246 ? 0.078 -14.852 -25.562 1 97.38 246 ALA A CA 1
ATOM 1910 C C . ALA A 1 246 ? -1.425 -14.688 -25.344 1 97.38 246 ALA A C 1
ATOM 1912 O O . ALA A 1 246 ? -1.958 -13.586 -25.438 1 9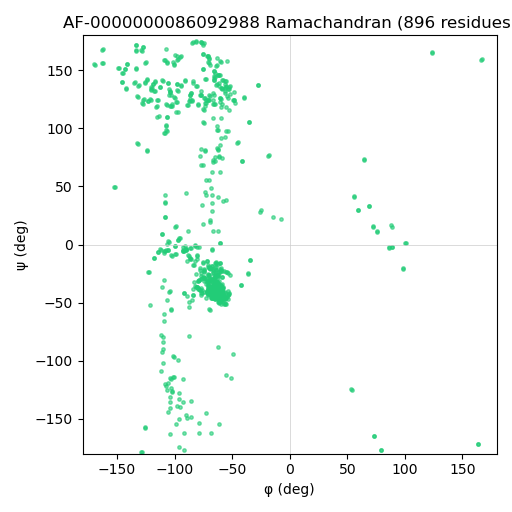7.38 246 ALA A O 1
ATOM 1913 N N . TYR A 1 247 ? -2.082 -15.781 -25.094 1 97.31 247 TYR A N 1
ATOM 1914 C CA . TYR A 1 247 ? -3.518 -15.734 -24.828 1 97.31 247 TYR A CA 1
ATOM 1915 C C . TYR A 1 247 ? -3.816 -15.086 -23.484 1 97.31 247 TYR A C 1
ATOM 1917 O O . TYR A 1 247 ? -4.719 -14.25 -23.391 1 97.31 247 TYR A O 1
ATOM 1925 N N . CYS A 1 248 ? -3.062 -15.414 -22.5 1 98.69 248 CYS A N 1
ATOM 1926 C CA . CYS A 1 248 ? -3.275 -14.875 -21.172 1 98.69 248 CYS A CA 1
ATOM 1927 C C . CYS A 1 248 ? -3.043 -13.367 -21.141 1 98.69 248 CYS A C 1
ATOM 1929 O O . CYS A 1 248 ? -3.678 -12.648 -20.359 1 98.69 248 CYS A O 1
ATOM 1931 N N . LEU A 1 249 ? -2.125 -12.914 -21.969 1 98.44 249 LEU A N 1
ATOM 1932 C CA . LEU A 1 249 ? -1.597 -11.57 -21.797 1 98.44 249 LEU A CA 1
ATOM 1933 C C . LEU A 1 249 ? -2.107 -10.641 -22.891 1 98.44 249 LEU A C 1
ATOM 1935 O O . LEU A 1 249 ? -1.445 -9.656 -23.234 1 98.44 249 LEU A O 1
ATOM 1939 N N . VAL A 1 250 ? -3.225 -11.062 -23.406 1 96.5 250 VAL A N 1
ATOM 1940 C CA . VAL A 1 250 ? -3.926 -10.125 -24.281 1 96.5 250 VAL A CA 1
ATOM 1941 C C . VAL A 1 250 ? -4.297 -8.867 -23.5 1 96.5 250 VAL A C 1
ATOM 1943 O O . VAL A 1 250 ? -4.918 -8.953 -22.438 1 96.5 250 VAL A O 1
ATOM 1946 N N . LYS A 1 251 ? -3.967 -7.738 -23.906 1 93.69 251 LYS A N 1
ATOM 1947 C CA . LYS A 1 251 ? -4.102 -6.488 -23.156 1 93.69 251 LYS A CA 1
ATOM 1948 C C . LYS A 1 251 ? -5.566 -6.082 -23.031 1 93.69 251 LYS A C 1
ATOM 1950 O O . LYS A 1 251 ? -6.004 -5.641 -21.969 1 93.69 251 LYS A O 1
ATOM 1955 N N . ASP A 1 252 ? -6.301 -6.211 -24.125 1 92 252 ASP A N 1
ATOM 1956 C CA . ASP A 1 252 ? -7.723 -5.887 -24.078 1 92 252 ASP A CA 1
ATOM 1957 C C . ASP A 1 252 ? -8.516 -6.965 -23.344 1 92 252 ASP A C 1
ATOM 1959 O O . ASP A 1 252 ? -8.625 -8.094 -23.828 1 92 252 ASP A O 1
ATOM 1963 N N . PRO A 1 253 ? -9.078 -6.617 -22.281 1 94.56 253 PRO A N 1
ATOM 1964 C CA . PRO A 1 253 ? -9.781 -7.641 -21.5 1 94.56 253 PRO A CA 1
ATOM 1965 C C . PRO A 1 253 ? -10.953 -8.266 -22.25 1 94.56 253 PRO A C 1
ATOM 1967 O O . PRO A 1 253 ? -11.312 -9.414 -22 1 94.56 253 PRO A O 1
ATOM 1970 N N . ALA A 1 254 ? -11.531 -7.566 -23.172 1 91 254 ALA A N 1
ATOM 1971 C CA . ALA A 1 254 ? -12.664 -8.078 -23.938 1 91 254 ALA A CA 1
ATOM 1972 C C . ALA A 1 254 ? -12.219 -9.18 -24.891 1 91 254 ALA A C 1
ATOM 1974 O O . ALA A 1 254 ? -13.023 -10.023 -25.281 1 91 254 ALA A O 1
ATOM 1975 N N . GLU A 1 255 ? -10.984 -9.125 -25.266 1 95 255 GLU A N 1
ATOM 1976 C CA . GLU A 1 255 ? -10.438 -10.102 -26.203 1 95 255 GLU A CA 1
ATOM 1977 C C . GLU A 1 255 ? -9.664 -11.195 -25.453 1 95 255 GLU A C 1
ATOM 1979 O O . GLU A 1 255 ? -9.227 -12.172 -26.078 1 95 255 GLU A O 1
ATOM 1984 N N . ARG A 1 256 ? -9.469 -11.023 -24.172 1 96.75 256 ARG A N 1
ATOM 1985 C CA . ARG A 1 256 ? -8.742 -12.008 -23.375 1 96.75 256 ARG A CA 1
ATOM 1986 C C . ARG A 1 256 ? -9.609 -13.219 -23.062 1 96.75 256 ARG A C 1
ATOM 1988 O O . ARG A 1 256 ? -10.75 -13.07 -22.609 1 96.75 256 ARG A O 1
ATOM 1995 N N . PRO A 1 257 ? -9.109 -14.422 -23.328 1 97.25 257 PRO A N 1
ATOM 1996 C CA . PRO A 1 257 ? -9.93 -15.609 -23.062 1 97.25 257 PRO A CA 1
ATOM 1997 C C . PRO A 1 257 ? -10.25 -15.789 -21.578 1 97.25 257 PRO A C 1
ATOM 1999 O O . PRO A 1 257 ? -9.5 -15.328 -20.719 1 97.25 257 PRO A O 1
ATOM 2002 N N . SER A 1 258 ? -11.328 -16.438 -21.297 1 97.06 258 SER A N 1
ATOM 2003 C CA . SER A 1 258 ? -11.719 -16.766 -19.938 1 97.06 258 SER A CA 1
ATOM 2004 C C . SER A 1 258 ? -10.875 -17.922 -19.391 1 97.06 258 SER A C 1
ATOM 2006 O O . SER A 1 258 ? -10.195 -18.609 -20.141 1 97.06 258 SER A O 1
ATOM 2008 N N . SER A 1 259 ? -10.953 -18.031 -18.125 1 97.88 259 SER A N 1
ATOM 2009 C CA . SER A 1 259 ? -10.281 -19.172 -17.5 1 97.88 259 SER A CA 1
ATOM 2010 C C . SER A 1 259 ? -10.805 -20.484 -18.031 1 97.88 259 SER A C 1
ATOM 2012 O O . SER A 1 259 ? -10.023 -21.422 -18.266 1 97.88 259 SER A O 1
ATOM 2014 N N . LYS A 1 260 ? -12.102 -20.609 -18.281 1 97.19 260 LYS A N 1
ATOM 2015 C CA . LYS A 1 260 ? -12.719 -21.812 -18.812 1 97.19 260 LYS A CA 1
ATOM 2016 C C . LYS A 1 260 ? -12.141 -22.156 -20.188 1 97.19 260 LYS A C 1
ATOM 2018 O O . LYS A 1 260 ? -11.828 -23.312 -20.469 1 97.19 260 LYS A O 1
ATOM 2023 N N . THR A 1 261 ? -12.031 -21.156 -21.016 1 97.81 261 THR A N 1
ATOM 2024 C CA . THR A 1 261 ? -11.484 -21.344 -22.359 1 97.81 261 THR A CA 1
ATOM 2025 C C . THR A 1 261 ? -10.031 -21.812 -22.281 1 97.81 261 THR A C 1
ATOM 2027 O O . THR A 1 261 ? -9.617 -22.672 -23.047 1 97.81 261 THR A O 1
ATOM 2030 N N . LEU A 1 262 ? -9.289 -21.297 -21.391 1 98.31 262 LEU A N 1
ATOM 2031 C CA . LEU A 1 262 ? -7.867 -21.594 -21.281 1 98.31 262 LEU A CA 1
ATOM 2032 C C . LEU A 1 262 ? -7.645 -23.016 -20.797 1 98.31 262 LEU A C 1
ATOM 2034 O O . LEU A 1 262 ? -6.594 -23.609 -21.062 1 98.31 262 LEU A O 1
ATOM 2038 N N . LEU A 1 263 ? -8.602 -23.594 -20.062 1 97.06 263 LEU A N 1
ATOM 2039 C CA . LEU A 1 263 ? -8.5 -24.984 -19.609 1 97.06 263 LEU A CA 1
ATOM 2040 C C . LEU A 1 263 ? -8.406 -25.922 -20.797 1 97.06 263 LEU A C 1
ATOM 2042 O O . LEU A 1 263 ? -7.871 -27.031 -20.688 1 97.06 263 LEU A O 1
ATOM 2046 N N . LYS A 1 264 ? -8.875 -25.484 -21.922 1 96.94 264 LYS A N 1
ATOM 2047 C CA . LYS A 1 264 ? -8.898 -26.312 -23.125 1 96.94 264 LYS A CA 1
ATOM 2048 C C . LYS A 1 264 ? -7.645 -26.094 -23.969 1 96.94 264 LYS A C 1
ATOM 2050 O O . LYS A 1 264 ? -7.449 -26.766 -24.984 1 96.94 264 LYS A O 1
ATOM 2055 N N . HIS A 1 265 ? -6.859 -25.188 -23.594 1 97.81 265 HIS A N 1
ATOM 2056 C CA . HIS A 1 265 ? -5.641 -24.906 -24.344 1 97.81 265 HIS A CA 1
ATOM 2057 C C . HIS A 1 265 ? -4.703 -26.109 -24.344 1 97.81 265 HIS A C 1
ATOM 2059 O O . HIS A 1 265 ? -4.566 -26.797 -23.328 1 97.81 265 HIS A O 1
ATOM 2065 N N . LYS A 1 266 ? -3.969 -26.328 -25.406 1 97.06 266 LYS A N 1
ATOM 2066 C CA . LYS A 1 266 ? -3.115 -27.5 -25.609 1 97.06 266 LYS A CA 1
ATOM 2067 C C . LYS A 1 266 ? -2.039 -27.578 -24.531 1 97.06 266 LYS A C 1
ATOM 2069 O O . LYS A 1 266 ? -1.698 -28.672 -24.062 1 97.06 266 LYS A O 1
ATOM 2074 N N . PHE A 1 267 ? -1.445 -26.516 -24.125 1 97.69 267 PHE A N 1
ATOM 2075 C CA . PHE A 1 267 ? -0.413 -26.453 -23.094 1 97.69 267 PHE A CA 1
ATOM 2076 C C . PHE A 1 267 ? -0.928 -27.031 -21.781 1 97.69 267 PHE A C 1
ATOM 2078 O O . PHE A 1 267 ? -0.197 -27.734 -21.062 1 97.69 267 PHE A O 1
ATOM 2085 N N . ILE A 1 268 ? -2.188 -26.703 -21.484 1 98.12 268 ILE A N 1
ATOM 2086 C CA . ILE A 1 268 ? -2.818 -27.109 -20.234 1 98.12 268 ILE A CA 1
ATOM 2087 C C . ILE A 1 268 ? -3.275 -28.562 -20.344 1 98.12 268 ILE A C 1
ATOM 2089 O O . ILE A 1 268 ? -3.133 -29.344 -19.406 1 98.12 268 ILE A O 1
ATOM 2093 N N . GLN A 1 269 ? -3.76 -28.953 -21.484 1 96.5 269 GLN A N 1
ATOM 2094 C CA . GLN A 1 269 ? -4.258 -30.297 -21.703 1 96.5 269 GLN A CA 1
ATOM 2095 C C . GLN A 1 269 ? -3.127 -31.328 -21.641 1 96.5 269 GLN A C 1
ATOM 2097 O O . GLN A 1 269 ? -3.344 -32.469 -21.266 1 96.5 269 GLN A O 1
ATOM 2102 N N . LYS A 1 270 ? -1.981 -30.953 -21.875 1 94.44 270 LYS A N 1
ATOM 2103 C CA . LYS A 1 270 ? -0.83 -31.844 -21.875 1 94.44 270 LYS A CA 1
ATOM 2104 C C . LYS A 1 270 ? -0.169 -31.906 -20.5 1 94.44 270 LYS A C 1
ATOM 2106 O O . LYS A 1 270 ? 0.794 -32.656 -20.312 1 94.44 270 LYS A O 1
ATOM 2111 N N . ALA A 1 271 ? -0.698 -31.156 -19.594 1 94.69 271 ALA A N 1
ATOM 2112 C CA . ALA A 1 271 ? -0.079 -31.062 -18.281 1 94.69 271 ALA A CA 1
ATOM 2113 C C . ALA A 1 271 ? -0.112 -32.406 -17.562 1 94.69 271 ALA A C 1
ATOM 2115 O O . ALA A 1 271 ? -1.113 -33.125 -17.641 1 94.69 271 ALA A O 1
ATOM 2116 N N . LYS A 1 272 ? 0.941 -32.781 -16.922 1 93.44 272 LYS A N 1
ATOM 2117 C CA . LYS A 1 272 ? 0.991 -33.969 -16.062 1 93.44 272 LYS A CA 1
ATOM 2118 C C . LYS A 1 272 ? 0.316 -33.688 -14.719 1 93.44 272 LYS A C 1
ATOM 2120 O O . LYS A 1 272 ? -0.104 -32.562 -14.445 1 93.44 272 LYS A O 1
ATOM 2125 N N . THR A 1 273 ? 0.237 -34.75 -13.969 1 93.56 273 THR A N 1
ATOM 2126 C CA . THR A 1 273 ? -0.345 -34.625 -12.641 1 93.56 273 THR A CA 1
ATOM 2127 C C . THR A 1 273 ? 0.594 -33.844 -11.719 1 93.56 273 THR A C 1
ATOM 2129 O O . THR A 1 273 ? 1.799 -33.75 -11.977 1 93.56 273 THR A O 1
ATOM 2132 N N . THR A 1 274 ? 0.057 -33.25 -10.711 1 94.38 274 THR A N 1
ATOM 2133 C CA . THR A 1 274 ? 0.815 -32.375 -9.805 1 94.38 274 THR A CA 1
ATOM 2134 C C . THR A 1 274 ? 1.831 -33.219 -9.008 1 94.38 274 THR A C 1
ATOM 2136 O O . THR A 1 274 ? 2.705 -32.656 -8.344 1 94.38 274 THR A O 1
ATOM 2139 N N . LYS A 1 275 ? 1.833 -34.469 -9.156 1 93.56 275 LYS A N 1
ATOM 2140 C CA . LYS A 1 275 ? 2.811 -35.344 -8.516 1 93.56 275 LYS A CA 1
ATOM 2141 C C . LYS A 1 275 ? 4.227 -35.031 -8.992 1 93.56 275 LYS A C 1
ATOM 2143 O O . LYS A 1 275 ? 5.199 -35.312 -8.289 1 93.56 275 LYS A O 1
ATOM 2148 N N . ILE A 1 276 ? 4.25 -34.5 -10.117 1 94.31 276 ILE A N 1
ATOM 2149 C CA . ILE A 1 276 ? 5.531 -34.156 -10.719 1 94.31 276 ILE A CA 1
ATOM 2150 C C . ILE A 1 276 ? 6.234 -33.094 -9.867 1 94.31 276 ILE A C 1
ATOM 2152 O O . ILE A 1 276 ? 7.438 -32.875 -10.008 1 94.31 276 ILE A O 1
ATOM 2156 N N . LEU A 1 277 ? 5.52 -32.406 -8.961 1 95.88 277 LEU A N 1
ATOM 2157 C CA . LEU A 1 277 ? 6.07 -31.359 -8.133 1 95.88 277 LEU A CA 1
ATOM 2158 C C . LEU A 1 277 ? 6.672 -31.922 -6.852 1 95.88 277 LEU A C 1
ATOM 2160 O O . LEU A 1 277 ? 7.402 -31.234 -6.137 1 95.88 277 LEU A O 1
ATOM 2164 N N . GLN A 1 278 ? 6.449 -33.156 -6.598 1 94.81 278 GLN A N 1
ATOM 2165 C CA . GLN A 1 278 ? 6.793 -33.781 -5.316 1 94.81 278 GLN A CA 1
ATOM 2166 C C . GLN A 1 278 ? 8.297 -33.719 -5.066 1 94.81 278 GLN A C 1
ATOM 2168 O O . GLN A 1 278 ? 8.734 -33.438 -3.945 1 94.81 278 GLN A O 1
ATOM 2173 N N . GLU A 1 279 ? 8.977 -34.031 -6.051 1 93.56 279 GLU A N 1
ATOM 2174 C CA . GLU A 1 279 ? 10.43 -34.062 -5.91 1 93.56 279 GLU A CA 1
ATOM 2175 C C . GLU A 1 279 ? 10.953 -32.688 -5.492 1 93.56 279 GLU A C 1
ATOM 2177 O O . GLU A 1 279 ? 11.875 -32.594 -4.676 1 93.56 279 GLU A O 1
ATOM 2182 N N . LEU A 1 280 ? 10.43 -31.672 -6.09 1 95.5 280 LEU A N 1
ATOM 2183 C CA . LEU A 1 280 ? 10.859 -30.312 -5.77 1 95.5 280 LEU A CA 1
ATOM 2184 C C . LEU A 1 280 ? 10.492 -29.953 -4.332 1 95.5 280 LEU A C 1
ATOM 2186 O O . LEU A 1 280 ? 11.273 -29.312 -3.629 1 95.5 280 LEU A O 1
ATOM 2190 N N . ILE A 1 281 ? 9.32 -30.328 -3.922 1 95.62 281 ILE A N 1
ATOM 2191 C CA . ILE A 1 281 ? 8.844 -30.062 -2.568 1 95.62 281 ILE A CA 1
ATOM 2192 C C . ILE A 1 281 ? 9.75 -30.766 -1.556 1 95.62 281 ILE A C 1
ATOM 2194 O O . ILE A 1 281 ? 10.148 -30.156 -0.554 1 95.62 281 ILE A O 1
ATOM 2198 N N . ASP A 1 282 ? 10.117 -31.953 -1.889 1 95.25 282 ASP A N 1
ATOM 2199 C CA . ASP A 1 282 ? 11 -32.719 -1.012 1 95.25 282 ASP A CA 1
ATOM 2200 C C . ASP A 1 282 ? 12.367 -32.062 -0.891 1 95.25 282 ASP A C 1
ATOM 2202 O O . ASP A 1 282 ? 12.922 -31.953 0.206 1 95.25 282 ASP A O 1
ATOM 2206 N N . LYS A 1 283 ? 12.844 -31.656 -1.989 1 94.94 283 LYS A N 1
ATOM 2207 C CA . LYS A 1 283 ? 14.141 -30.984 -1.992 1 94.94 283 LYS A CA 1
ATOM 2208 C C . LYS A 1 283 ? 14.094 -29.719 -1.151 1 94.94 283 LYS A C 1
ATOM 2210 O O . LYS A 1 283 ? 15.023 -29.438 -0.385 1 94.94 283 LYS A O 1
ATOM 2215 N N . MET A 1 284 ? 13.078 -28.906 -1.341 1 94.62 284 MET A N 1
ATOM 2216 C CA . MET A 1 284 ? 12.922 -27.672 -0.578 1 94.62 284 MET A CA 1
ATOM 2217 C C . MET A 1 284 ? 12.836 -27.969 0.917 1 94.62 284 MET A C 1
ATOM 2219 O O . MET A 1 284 ? 13.492 -27.297 1.722 1 94.62 284 MET A O 1
ATOM 2223 N N . ASN A 1 285 ? 12.102 -28.938 1.248 1 91.69 285 ASN A N 1
ATOM 2224 C CA . ASN A 1 285 ? 11.922 -29.297 2.652 1 91.69 285 ASN A CA 1
ATOM 2225 C C . ASN A 1 285 ? 13.234 -29.781 3.275 1 91.69 285 ASN A C 1
ATOM 2227 O O . ASN A 1 285 ? 13.477 -29.547 4.461 1 91.69 285 ASN A O 1
ATOM 2231 N N . GLU A 1 286 ? 14.023 -30.438 2.504 1 94.25 286 GLU A N 1
ATOM 2232 C CA . GLU A 1 286 ? 15.336 -30.859 2.973 1 94.25 286 GLU A CA 1
ATOM 2233 C C . GLU A 1 286 ? 16.219 -29.656 3.279 1 94.25 286 GLU A C 1
ATOM 2235 O O . GLU A 1 286 ? 16.938 -29.641 4.281 1 94.25 286 GLU A O 1
ATOM 2240 N N . ILE A 1 287 ? 16.156 -28.734 2.438 1 94.19 287 ILE A N 1
ATOM 2241 C CA . ILE A 1 287 ? 16.938 -27.531 2.633 1 94.19 287 ILE A CA 1
ATOM 2242 C C . ILE A 1 287 ? 16.469 -26.797 3.893 1 94.19 287 ILE A C 1
ATOM 2244 O O . ILE A 1 287 ? 17.281 -26.312 4.68 1 94.19 287 ILE A O 1
ATOM 2248 N N . PHE A 1 288 ? 15.172 -26.719 4.078 1 90.31 288 PHE A N 1
ATOM 2249 C CA . PHE A 1 288 ? 14.625 -26.125 5.289 1 90.31 288 PHE A CA 1
ATOM 2250 C C . PHE A 1 288 ? 15.102 -26.875 6.527 1 90.31 288 PHE A C 1
ATOM 2252 O O . PHE A 1 288 ? 15.484 -26.25 7.523 1 90.31 288 PHE A O 1
ATOM 2259 N N . ALA A 1 289 ? 15.109 -28.141 6.41 1 90.06 289 ALA A N 1
ATOM 2260 C CA . ALA A 1 289 ? 15.539 -28.969 7.535 1 90.06 289 ALA A CA 1
ATOM 2261 C C . ALA A 1 289 ? 17 -28.719 7.875 1 90.06 289 ALA A C 1
ATOM 2263 O O . ALA A 1 289 ? 17.375 -28.609 9.047 1 90.06 289 ALA A O 1
ATOM 2264 N N . GLU A 1 290 ? 17.75 -28.609 6.918 1 92.88 290 GLU A N 1
ATOM 2265 C CA . GLU A 1 290 ? 19.188 -28.359 7.105 1 92.88 290 GLU A CA 1
ATOM 2266 C C . GLU A 1 290 ? 19.422 -27 7.75 1 92.88 290 GLU A C 1
ATOM 2268 O O . GLU A 1 290 ? 20.391 -26.828 8.5 1 92.88 290 GLU A O 1
ATOM 2273 N N . ALA A 1 291 ? 18.547 -26.125 7.469 1 91 291 ALA A N 1
ATOM 2274 C CA . ALA A 1 291 ? 18.688 -24.766 7.996 1 91 291 ALA A CA 1
ATOM 2275 C C . ALA A 1 291 ? 18.078 -24.656 9.391 1 91 291 ALA A C 1
ATOM 2277 O O . ALA A 1 291 ? 18.141 -23.594 10.023 1 91 291 ALA A O 1
ATOM 2278 N N . GLY A 1 292 ? 17.484 -25.672 9.906 1 86.31 292 GLY A N 1
ATOM 2279 C CA . GLY A 1 292 ? 16.828 -25.641 11.203 1 86.31 292 GLY A CA 1
ATOM 2280 C C . GLY A 1 292 ? 15.383 -25.188 11.125 1 86.31 292 GLY A C 1
ATOM 2281 O O . GLY A 1 292 ? 14.852 -24.641 12.086 1 86.31 292 GLY A O 1
ATOM 2282 N N . GLY A 1 293 ? 14.859 -25.234 9.875 1 85.31 293 GLY A N 1
ATOM 2283 C CA . GLY A 1 293 ? 13.469 -24.859 9.672 1 85.31 293 GLY A CA 1
ATOM 2284 C C . GLY A 1 293 ? 13.297 -23.75 8.664 1 85.31 293 GLY A C 1
ATOM 2285 O O . GLY A 1 293 ? 14.258 -23.062 8.312 1 85.31 293 GLY A O 1
ATOM 2286 N N . ARG A 1 294 ? 12.086 -23.641 8.266 1 85.25 294 ARG A N 1
ATOM 2287 C CA . ARG A 1 294 ? 11.742 -22.625 7.281 1 85.25 294 ARG A CA 1
ATOM 2288 C C . ARG A 1 294 ? 12.078 -21.234 7.801 1 85.25 294 ARG A C 1
ATOM 2290 O O . ARG A 1 294 ? 12.68 -20.422 7.09 1 85.25 294 ARG A O 1
ATOM 2297 N N . PHE A 1 295 ? 11.711 -20.984 8.945 1 77.62 295 PHE A N 1
ATOM 2298 C CA . PHE A 1 295 ? 11.93 -19.688 9.555 1 77.62 295 PHE A CA 1
ATOM 2299 C C . PHE A 1 295 ? 13.414 -19.328 9.578 1 77.62 295 PHE A C 1
ATOM 2301 O O . PHE A 1 295 ? 13.805 -18.219 9.203 1 77.62 295 PHE A O 1
ATOM 2308 N N . ASN A 1 296 ? 14.156 -20.234 9.992 1 79.44 296 ASN A N 1
ATOM 2309 C CA . ASN A 1 296 ? 15.594 -20.016 10.078 1 79.44 296 ASN A CA 1
ATOM 2310 C C . ASN A 1 296 ? 16.203 -19.766 8.703 1 79.44 296 ASN A C 1
ATOM 2312 O O . ASN A 1 296 ? 17.109 -18.938 8.555 1 79.44 296 ASN A O 1
ATOM 2316 N N . TYR A 1 297 ? 15.766 -20.531 7.789 1 86.81 297 TYR A N 1
ATOM 2317 C CA . TYR A 1 297 ? 16.266 -20.344 6.434 1 86.81 297 TYR A CA 1
ATOM 2318 C C . TYR A 1 297 ? 16.047 -18.922 5.945 1 86.81 297 TYR A C 1
ATOM 2320 O O . TYR A 1 297 ? 16.969 -18.266 5.484 1 86.81 297 TYR A O 1
ATOM 2328 N N . PHE A 1 298 ? 14.844 -18.422 6.066 1 81.12 298 PHE A N 1
ATOM 2329 C CA . PHE A 1 298 ? 14.5 -17.109 5.535 1 81.12 298 PHE A CA 1
ATOM 2330 C C . PHE A 1 298 ? 15.094 -16.016 6.395 1 81.12 298 PHE A C 1
ATOM 2332 O O . PHE A 1 298 ? 15.422 -14.93 5.891 1 81.12 298 PHE A O 1
ATOM 2339 N N . LYS A 1 299 ? 15.242 -16.203 7.625 1 74.69 299 LYS A N 1
ATOM 2340 C CA . LYS A 1 299 ? 15.93 -15.242 8.5 1 74.69 299 LYS A CA 1
ATOM 2341 C C . LYS A 1 299 ? 17.375 -15.047 8.07 1 74.69 299 LYS A C 1
ATOM 2343 O O . LYS A 1 299 ? 17.844 -13.914 7.961 1 74.69 299 LYS A O 1
ATOM 2348 N N . LYS A 1 300 ? 18.016 -16.109 7.859 1 79.31 300 LYS A N 1
ATOM 2349 C CA . LYS A 1 300 ? 19.406 -16.062 7.43 1 79.31 300 LYS A CA 1
ATOM 2350 C C . LYS A 1 300 ? 19.531 -15.398 6.062 1 79.31 300 LYS A C 1
ATOM 2352 O O . LYS A 1 300 ? 20.469 -14.633 5.82 1 79.31 300 LYS A O 1
ATOM 2357 N N . ARG A 1 301 ? 18.594 -15.781 5.285 1 80.5 301 ARG A N 1
ATOM 2358 C CA . ARG A 1 301 ? 18.594 -15.188 3.953 1 80.5 301 ARG A CA 1
ATOM 2359 C C . ARG A 1 301 ? 18.422 -13.68 4.023 1 80.5 301 ARG A C 1
ATOM 2361 O O . ARG A 1 301 ? 19.078 -12.938 3.299 1 80.5 301 ARG A O 1
ATOM 2368 N N . ALA A 1 302 ? 17.5 -13.258 4.816 1 71.5 302 ALA A N 1
ATOM 2369 C CA . ALA A 1 302 ? 17.25 -11.828 4.984 1 71.5 302 ALA A CA 1
ATOM 2370 C C . ALA A 1 302 ? 18.484 -11.117 5.543 1 71.5 302 ALA A C 1
ATOM 2372 O O . ALA A 1 302 ? 18.781 -9.984 5.152 1 71.5 302 ALA A O 1
ATOM 2373 N N . GLU A 1 303 ? 19.156 -11.688 6.391 1 67.06 303 GLU A N 1
ATOM 2374 C CA . GLU A 1 303 ? 20.359 -11.125 6.98 1 67.06 303 GLU A CA 1
ATOM 2375 C C . GLU A 1 303 ? 21.469 -11.008 5.941 1 67.06 303 GLU A C 1
ATOM 2377 O O . GLU A 1 303 ? 22.219 -10.023 5.93 1 67.06 303 GLU A O 1
ATOM 2382 N N . LYS A 1 304 ? 21.594 -11.992 5.16 1 68.12 304 LYS A N 1
ATOM 2383 C CA . LYS A 1 304 ? 22.609 -11.977 4.117 1 68.12 304 LYS A CA 1
ATOM 2384 C C . LYS A 1 304 ? 22.328 -10.883 3.092 1 68.12 304 LYS A C 1
ATOM 2386 O O . LYS A 1 304 ? 23.266 -10.234 2.598 1 68.12 304 LYS A O 1
ATOM 2391 N N . GLU A 1 305 ? 21.062 -10.719 2.736 1 64.12 305 GLU A N 1
ATOM 2392 C CA . GLU A 1 305 ? 20.672 -9.695 1.768 1 64.12 305 GLU A CA 1
ATOM 2393 C C . GLU A 1 305 ? 20.953 -8.297 2.305 1 64.12 305 GLU A C 1
ATOM 2395 O O . GLU A 1 305 ? 21.281 -7.387 1.539 1 64.12 305 GLU A O 1
ATOM 2400 N N . LYS A 1 306 ? 20.859 -8.07 3.58 1 58.72 306 LYS A N 1
ATOM 2401 C CA . LYS A 1 306 ? 21.141 -6.793 4.234 1 58.72 306 LYS A CA 1
ATOM 2402 C C . LYS A 1 306 ? 22.625 -6.453 4.141 1 58.72 306 LYS A C 1
ATOM 2404 O O . LYS A 1 306 ? 22.984 -5.293 3.947 1 58.72 306 LYS A O 1
ATOM 2409 N N . GLU A 1 307 ? 23.344 -7.387 4.387 1 56.84 307 GLU A N 1
ATOM 2410 C CA . GLU A 1 307 ? 24.797 -7.191 4.32 1 56.84 307 GLU A CA 1
ATOM 2411 C C . GLU A 1 307 ? 25.234 -6.84 2.9 1 56.84 307 GLU A C 1
ATOM 2413 O O . GLU A 1 307 ? 26.141 -6.016 2.711 1 56.84 307 GLU A O 1
ATOM 2418 N N . SER A 1 308 ? 24.516 -7.352 1.98 1 54.66 308 SER A N 1
ATOM 2419 C CA . SER A 1 308 ? 24.859 -7.078 0.59 1 54.66 308 SER A CA 1
ATOM 2420 C C . SER A 1 308 ? 24.391 -5.688 0.166 1 54.66 308 SER A C 1
ATOM 2422 O O . SER A 1 308 ? 25.078 -5.016 -0.617 1 54.66 308 SER A O 1
ATOM 2424 N N . ASP A 1 309 ? 23.25 -5.25 0.577 1 52 309 ASP A N 1
ATOM 2425 C CA . ASP A 1 309 ? 22.75 -3.922 0.251 1 52 309 ASP A CA 1
ATOM 2426 C C . ASP A 1 309 ? 23.578 -2.836 0.933 1 52 309 ASP A C 1
ATOM 2428 O O . ASP A 1 309 ? 23.75 -1.742 0.391 1 52 309 ASP A O 1
ATOM 2432 N N . SER A 1 310 ? 24.078 -2.971 2.133 1 47.69 310 SER A N 1
ATOM 2433 C CA . SER A 1 310 ? 24.953 -2.029 2.826 1 47.69 310 SER A CA 1
ATOM 2434 C C . SER A 1 310 ? 26.297 -1.917 2.131 1 47.69 310 SER A C 1
ATOM 2436 O O . SER A 1 310 ? 26.938 -0.858 2.156 1 47.69 310 SER A O 1
ATOM 2438 N N . GLU A 1 311 ? 26.797 -2.941 1.561 1 44.06 311 GLU A N 1
ATOM 2439 C CA . GLU A 1 311 ? 28.062 -2.859 0.845 1 44.06 311 GLU A CA 1
ATOM 2440 C C . GLU A 1 311 ? 27.938 -2.033 -0.431 1 44.06 311 GLU A C 1
ATOM 2442 O O . GLU A 1 311 ? 28.859 -1.322 -0.819 1 44.06 311 GLU A O 1
ATOM 2447 N N . ASP A 1 312 ? 26.875 -2.082 -1.048 1 40.91 312 ASP A N 1
ATOM 2448 C CA . ASP A 1 312 ? 26.734 -1.348 -2.301 1 40.91 312 ASP A CA 1
ATOM 2449 C C . ASP A 1 312 ? 26.516 0.141 -2.045 1 40.91 312 ASP A C 1
ATOM 2451 O O . ASP A 1 312 ? 26.828 0.977 -2.895 1 40.91 312 ASP A O 1
ATOM 2455 N N . ASP A 1 313 ? 25.969 0.542 -1.04 1 38.19 313 ASP A N 1
ATOM 2456 C CA . ASP A 1 313 ? 25.797 1.964 -0.758 1 38.19 313 ASP A CA 1
ATOM 2457 C C . ASP A 1 313 ? 27.125 2.604 -0.327 1 38.19 313 ASP A C 1
ATOM 2459 O O . ASP A 1 313 ? 27.266 3.826 -0.376 1 38.19 313 ASP A O 1
ATOM 2463 N N . GLU A 1 314 ? 28.188 1.899 0.166 1 35.41 314 GLU A N 1
ATOM 2464 C CA . GLU A 1 314 ? 29.469 2.494 0.538 1 35.41 314 GLU A CA 1
ATOM 2465 C C . GLU A 1 314 ? 30.281 2.861 -0.697 1 35.41 314 GLU A C 1
ATOM 2467 O O . GLU A 1 314 ? 31.25 3.605 -0.603 1 35.41 314 GLU A O 1
ATOM 2472 N N . THR A 1 315 ? 30.109 2.16 -1.797 1 35.25 315 THR A N 1
ATOM 2473 C CA . THR A 1 315 ? 31.094 2.418 -2.842 1 35.25 315 THR A CA 1
ATOM 2474 C C . THR A 1 315 ? 30.875 3.803 -3.449 1 35.25 315 THR A C 1
ATOM 2476 O O . THR A 1 315 ? 31.797 4.367 -4.047 1 35.25 315 THR A O 1
ATOM 2479 N N . ASP A 1 316 ? 29.688 4.281 -3.514 1 33.53 316 ASP A N 1
ATOM 2480 C CA . ASP A 1 316 ? 29.703 5.469 -4.367 1 33.53 316 ASP A CA 1
ATOM 2481 C C . ASP A 1 316 ? 30.344 6.656 -3.645 1 33.53 316 ASP A C 1
ATOM 2483 O O . ASP A 1 316 ? 30.531 7.719 -4.238 1 33.53 316 ASP A O 1
ATOM 2487 N N . SER A 1 317 ? 30.344 6.664 -2.318 1 30.89 317 SER A N 1
ATOM 2488 C CA . SER A 1 317 ? 30.875 7.91 -1.772 1 30.89 317 SER A CA 1
ATOM 2489 C C . SER A 1 317 ? 32.406 7.902 -1.729 1 30.89 317 SER A C 1
ATOM 2491 O O . SER A 1 317 ? 33 8.82 -1.19 1 30.89 317 SER A O 1
ATOM 2493 N N . SER A 1 318 ? 33.031 6.711 -1.905 1 30.59 318 SER A N 1
ATOM 2494 C CA . SER A 1 318 ? 34.438 6.73 -1.497 1 30.59 318 SER A CA 1
ATOM 2495 C C . SER A 1 318 ? 35.312 7.469 -2.516 1 30.59 318 SER A C 1
ATOM 2497 O O . SER A 1 318 ? 36.469 7.082 -2.76 1 30.59 318 SER A O 1
ATOM 2499 N N . SER A 1 319 ? 34.719 8.273 -3.387 1 26.42 319 SER A N 1
ATOM 2500 C CA . SER A 1 319 ? 35.875 8.664 -4.191 1 26.42 319 SER A CA 1
ATOM 2501 C C . SER A 1 319 ? 37.031 9.125 -3.314 1 26.42 319 SER A C 1
ATOM 2503 O O . SER A 1 319 ? 38.188 8.68 -3.496 1 26.42 319 SER A O 1
ATOM 2505 N N . GLU A 1 320 ? 37.188 10.453 -3.049 1 24.22 320 GLU A N 1
ATOM 2506 C CA . GLU A 1 320 ? 38.469 11.148 -3.15 1 24.22 320 GLU A CA 1
ATOM 2507 C C . GLU A 1 320 ? 39.281 11.023 -1.856 1 24.22 320 GLU A C 1
ATOM 2509 O O . GLU A 1 320 ? 40.312 11.656 -1.705 1 24.22 320 GLU A O 1
ATOM 2514 N N . GLU A 1 321 ? 38.719 10.555 -0.703 1 23.55 321 GLU A N 1
ATOM 2515 C CA . GLU A 1 321 ? 39.562 11.016 0.401 1 23.55 321 GLU A CA 1
ATOM 2516 C C . GLU A 1 321 ? 40.938 10.367 0.357 1 23.55 321 GLU A C 1
ATOM 2518 O O . GLU A 1 321 ? 41.062 9.18 0.047 1 23.55 321 GLU A O 1
ATOM 2523 N N . GLU A 1 322 ? 42.031 11.164 0.262 1 22.66 322 GLU A N 1
ATOM 2524 C CA . GLU A 1 322 ? 43.469 11.016 0.413 1 22.66 322 GLU A CA 1
ATOM 2525 C C . GLU A 1 322 ? 43.812 10.273 1.702 1 22.66 322 GLU A C 1
ATOM 2527 O O . GLU A 1 322 ? 43.156 10.469 2.729 1 22.66 322 GLU A O 1
ATOM 2532 N N . SER A 1 323 ? 44.5 9.164 1.634 1 21.67 323 SER A N 1
ATOM 2533 C CA . SER A 1 323 ? 45 8.117 2.518 1 21.67 323 SER A CA 1
ATOM 2534 C C . SER A 1 323 ? 45.844 8.695 3.646 1 21.67 323 SER A C 1
ATOM 2536 O O . SER A 1 323 ? 46.562 7.957 4.336 1 21.67 323 SER A O 1
ATOM 2538 N N . GLU A 1 324 ? 45.531 9.875 4.285 1 19.42 324 GLU A N 1
ATOM 2539 C CA . GLU A 1 324 ? 46.688 10.164 5.145 1 19.42 324 GLU A CA 1
ATOM 2540 C C . GLU A 1 324 ? 46.906 9.062 6.172 1 19.42 324 GLU A C 1
ATOM 2542 O O . GLU A 1 324 ? 45.938 8.406 6.59 1 19.42 324 GLU A O 1
ATOM 2547 N N . GLU A 1 325 ? 48.188 8.633 6.469 1 19.44 325 GLU A N 1
ATOM 2548 C CA . GLU A 1 325 ? 48.969 7.629 7.18 1 19.44 325 GLU A CA 1
ATOM 2549 C C . GLU A 1 325 ? 48.719 7.691 8.688 1 19.44 325 GLU A C 1
ATOM 2551 O O . GLU A 1 325 ? 49.344 6.98 9.461 1 19.44 325 GLU A O 1
ATOM 2556 N N . ASP A 1 326 ? 47.688 8.438 9.203 1 18.44 326 ASP A N 1
ATOM 2557 C CA . ASP A 1 326 ? 48.125 8.742 10.562 1 18.44 326 ASP A CA 1
ATOM 2558 C C . ASP A 1 326 ? 48.281 7.465 11.391 1 18.44 326 ASP A C 1
ATOM 2560 O O . ASP A 1 326 ? 47.656 6.445 11.078 1 18.44 326 ASP A O 1
ATOM 2564 N N . GLY A 1 327 ? 49.094 7.512 12.586 1 18.02 327 GLY A N 1
ATOM 2565 C CA . GLY A 1 327 ? 49.906 6.812 13.555 1 18.02 327 GLY A CA 1
ATOM 2566 C C . GLY A 1 327 ? 49.125 5.863 14.445 1 18.02 327 GLY A C 1
ATOM 2567 O O . GLY A 1 327 ? 47.875 5.875 14.43 1 18.02 327 GLY A O 1
ATOM 2568 N N . ASP A 1 328 ? 49.688 5.473 15.555 1 17.61 328 ASP A N 1
ATOM 2569 C CA . ASP A 1 328 ? 50.031 4.277 16.344 1 17.61 328 ASP A CA 1
ATOM 2570 C C . ASP A 1 328 ? 48.844 3.857 17.219 1 17.61 328 ASP A C 1
ATOM 2572 O O . ASP A 1 328 ? 47.844 4.582 17.312 1 17.61 328 ASP A O 1
ATOM 2576 N N . SER A 1 329 ? 49.156 3.525 18.625 1 16.95 329 SER A N 1
ATOM 2577 C CA . SER A 1 329 ? 49.188 2.322 19.453 1 16.95 329 SER A CA 1
ATOM 2578 C C . SER A 1 329 ? 48.031 2.26 20.422 1 16.95 329 SER A C 1
ATOM 2580 O O . SER A 1 329 ? 47.875 1.27 21.141 1 16.95 329 SER A O 1
ATOM 2582 N N . TYR A 1 330 ? 47.031 3.229 20.516 1 16.72 330 TYR A N 1
ATOM 2583 C CA . TYR A 1 330 ? 46.625 3.371 21.906 1 16.72 330 TYR A CA 1
ATOM 2584 C C . TYR A 1 330 ? 45.938 2.107 22.406 1 16.72 330 TYR A C 1
ATOM 2586 O O . TYR A 1 330 ? 45 1.626 21.797 1 16.72 330 TYR A O 1
ATOM 2594 N N . ASP A 1 331 ? 46.625 1.343 23.312 1 16.77 331 ASP A N 1
ATOM 2595 C CA . ASP A 1 331 ? 46.625 0.046 23.984 1 16.77 331 ASP A CA 1
ATOM 2596 C C . ASP A 1 331 ? 45.281 -0.182 24.703 1 16.77 331 ASP A C 1
ATOM 2598 O O . ASP A 1 331 ? 44.5 -1.053 24.312 1 16.77 331 ASP A O 1
ATOM 2602 N N . THR A 1 332 ? 45.344 -0.194 26.109 1 17 332 THR A N 1
ATOM 2603 C CA . THR A 1 332 ? 45.281 -1.237 27.125 1 17 332 THR A CA 1
ATOM 2604 C C . THR A 1 332 ? 43.969 -1.174 27.891 1 17 332 THR A C 1
ATOM 2606 O O . THR A 1 332 ? 43.75 -0.29 28.719 1 17 332 THR A O 1
ATOM 2609 N N . LEU A 1 333 ? 42.812 -0.978 27.344 1 16.77 333 LEU A N 1
ATOM 2610 C CA . LEU A 1 333 ? 41.75 -0.683 28.281 1 16.77 333 LEU A CA 1
ATOM 2611 C C . LEU A 1 333 ? 41.562 -1.807 29.297 1 16.77 333 LEU A C 1
ATOM 2613 O O . LEU A 1 333 ? 41.469 -2.977 28.922 1 16.77 333 LEU A O 1
ATOM 2617 N N . VAL A 1 334 ? 41.719 -1.426 30.672 1 16.48 334 VAL A N 1
ATOM 2618 C CA . VAL A 1 334 ? 41.844 -1.998 32 1 16.48 334 VAL A CA 1
ATOM 2619 C C . VAL A 1 334 ? 40.562 -2.732 32.375 1 16.48 334 VAL A C 1
ATOM 2621 O O . VAL A 1 334 ? 39.469 -2.344 31.938 1 16.48 334 VAL A O 1
ATOM 2624 N N . GLN A 1 335 ? 40.594 -3.906 33.219 1 16.36 335 GLN A N 1
ATOM 2625 C CA . GLN A 1 335 ? 39.969 -5.125 33.688 1 16.36 335 GLN A CA 1
ATOM 2626 C C . GLN A 1 335 ? 38.906 -4.816 34.75 1 16.36 335 GLN A C 1
ATOM 2628 O O . GLN A 1 335 ? 38.031 -5.621 35 1 16.36 335 GLN A O 1
ATOM 2633 N N . ARG A 1 336 ? 38.719 -3.582 35.406 1 16.5 336 ARG A N 1
ATOM 2634 C CA . ARG A 1 336 ? 38.531 -3.826 36.844 1 16.5 336 ARG A CA 1
ATOM 2635 C C . ARG A 1 336 ? 37.188 -4.508 37.125 1 16.5 336 ARG A C 1
ATOM 2637 O O . ARG A 1 336 ? 36.219 -4.293 36.375 1 16.5 336 ARG A O 1
ATOM 2644 N N . LYS A 1 337 ? 37.031 -5.352 38.375 1 17.36 337 LYS A N 1
ATOM 2645 C CA . LYS A 1 337 ? 36.281 -6.379 39.094 1 17.36 337 LYS A CA 1
ATOM 2646 C C . LYS A 1 337 ? 35.156 -5.762 39.906 1 17.36 337 LYS A C 1
ATOM 2648 O O . LYS A 1 337 ? 34.344 -6.477 40.5 1 17.36 337 LYS A O 1
ATOM 2653 N N . PRO A 1 338 ? 34.562 -4.438 39.938 1 15.59 338 PRO A N 1
ATOM 2654 C CA . PRO A 1 338 ? 34.188 -4.043 41.312 1 15.59 338 PRO A CA 1
ATOM 2655 C C . PRO A 1 338 ? 33.094 -4.914 41.875 1 15.59 338 PRO A C 1
ATOM 2657 O O . PRO A 1 338 ? 32.188 -5.352 41.156 1 15.59 338 PRO A O 1
ATOM 2660 N N . LYS A 1 339 ? 33.125 -5.25 43.312 1 16.45 339 LYS A N 1
ATOM 2661 C CA . LYS A 1 339 ? 32.594 -6.023 44.438 1 16.45 339 LYS A CA 1
ATOM 2662 C C . LYS A 1 339 ? 31.234 -5.527 44.844 1 16.45 339 LYS A C 1
ATOM 2664 O O . LYS A 1 339 ? 30.812 -4.43 44.469 1 16.45 339 LYS A O 1
ATOM 2669 N N . LEU A 1 340 ? 30.875 -5.574 46.375 1 16.59 340 LEU A N 1
ATOM 2670 C CA . LEU A 1 340 ? 29.891 -6.133 47.281 1 16.59 340 LEU A CA 1
ATOM 2671 C C . LEU A 1 340 ? 28.844 -5.094 47.688 1 16.59 340 LEU A C 1
ATOM 2673 O O . LEU A 1 340 ? 27.641 -5.352 47.562 1 16.59 340 LEU A O 1
ATOM 2677 N N . ALA A 1 341 ? 28.922 -4.262 49.031 1 15.98 341 ALA A N 1
ATOM 2678 C CA . ALA A 1 341 ? 28.281 -4.41 50.312 1 15.98 341 ALA A CA 1
ATOM 2679 C C . ALA A 1 341 ? 27.078 -3.484 50.438 1 15.98 341 ALA A C 1
ATOM 2681 O O . ALA A 1 341 ? 26.891 -2.582 49.625 1 15.98 341 ALA A O 1
ATOM 2682 N N . THR A 1 342 ? 26.578 -2.994 51.875 1 16.77 342 THR A N 1
ATOM 2683 C CA . THR A 1 342 ? 25.641 -3.018 53 1 16.77 342 THR A CA 1
ATOM 2684 C C . THR A 1 342 ? 25.047 -1.635 53.219 1 16.77 342 THR A C 1
ATOM 2686 O O . THR A 1 342 ? 23.844 -1.51 53.531 1 16.77 342 THR A O 1
ATOM 2689 N N . GLY A 1 343 ? 25.781 -0.396 53.375 1 15.15 343 GLY A N 1
ATOM 2690 C CA . GLY A 1 343 ? 25.672 0.408 54.562 1 15.15 343 GLY A CA 1
ATOM 2691 C C . GLY A 1 343 ? 24.359 1.17 54.656 1 15.15 343 GLY A C 1
ATOM 2692 O O . GLY A 1 343 ? 23.641 1.288 53.656 1 15.15 343 GLY A O 1
ATOM 2693 N N . THR A 1 344 ? 24.016 1.964 55.938 1 16.31 344 THR A N 1
ATOM 2694 C CA . THR A 1 344 ? 23.297 2.469 57.125 1 16.31 344 THR A CA 1
ATOM 2695 C C . THR A 1 344 ? 22.781 3.883 56.875 1 16.31 344 THR A C 1
ATOM 2697 O O . THR A 1 344 ? 21.672 4.227 57.281 1 16.31 344 THR A O 1
ATOM 2700 N N . THR A 1 345 ? 23.469 4.988 56.344 1 14.86 345 THR A N 1
ATOM 2701 C CA . THR A 1 345 ? 23.516 6.152 57.219 1 14.86 345 THR A CA 1
ATOM 2702 C C . THR A 1 345 ? 22.156 6.84 57.312 1 14.86 345 THR A C 1
ATOM 2704 O O . THR A 1 345 ? 21.375 6.77 56.344 1 14.86 345 THR A O 1
ATOM 2707 N N . LYS A 1 346 ? 21.953 7.801 58.5 1 15.52 346 LYS A N 1
ATOM 2708 C CA . LYS A 1 346 ? 21.297 8.594 59.531 1 15.52 346 LYS A CA 1
ATOM 2709 C C . LYS A 1 346 ? 20.953 9.992 59.031 1 15.52 346 LYS A C 1
ATOM 2711 O O . LYS A 1 346 ? 20.516 10.852 59.781 1 15.52 346 LYS A O 1
ATOM 2716 N N . ILE A 1 347 ? 20.453 10.414 57.969 1 14.87 347 ILE A N 1
ATOM 2717 C CA . ILE A 1 347 ? 20.547 11.844 57.688 1 14.87 347 ILE A CA 1
ATOM 2718 C C . ILE A 1 347 ? 19.578 12.609 58.594 1 14.87 347 ILE A C 1
ATOM 2720 O O . ILE A 1 347 ? 18.375 12.32 58.594 1 14.87 347 ILE A O 1
ATOM 2724 N N . THR A 1 348 ? 20.156 13.57 59.5 1 14.38 348 THR A N 1
ATOM 2725 C CA . THR A 1 348 ? 19.906 14.539 60.531 1 14.38 348 THR A CA 1
ATOM 2726 C C . THR A 1 348 ? 19.016 15.68 60.031 1 14.38 348 THR A C 1
ATOM 2728 O O . THR A 1 348 ? 18.891 15.875 58.812 1 14.38 348 THR A O 1
ATOM 2731 N N . THR A 1 349 ? 19.234 16.969 60.812 1 14.88 349 THR A N 1
ATOM 2732 C CA . THR A 1 349 ? 18.516 17.906 61.656 1 14.88 349 THR A CA 1
ATOM 2733 C C . THR A 1 349 ? 18.031 19.109 60.812 1 14.88 349 THR A C 1
ATOM 2735 O O . THR A 1 349 ? 16.859 19.469 60.875 1 14.88 349 THR A O 1
ATOM 2738 N N . LYS A 1 350 ? 18.859 20.344 60.875 1 14.3 350 LYS A N 1
ATOM 2739 C CA . LYS A 1 350 ? 18.641 21.562 61.656 1 14.3 350 LYS A CA 1
ATOM 2740 C C . LYS A 1 350 ? 17.859 22.594 60.844 1 14.3 350 LYS A C 1
ATOM 2742 O O . LYS A 1 350 ? 17.766 22.469 59.625 1 14.3 350 LYS A O 1
ATOM 2747 N N . LYS A 1 351 ? 18.406 23.984 60.938 1 14.69 351 LYS A N 1
ATOM 2748 C CA . LYS A 1 351 ? 17.906 25.203 61.562 1 14.69 351 LYS A CA 1
ATOM 2749 C C . LYS A 1 351 ? 17.281 26.141 60.531 1 14.69 351 LYS A C 1
ATOM 2751 O O . LYS A 1 351 ? 16.156 26.609 60.688 1 14.69 351 LYS A O 1
ATOM 2756 N N . LYS A 1 352 ? 18.109 27.266 59.938 1 14.3 352 LYS A N 1
ATOM 2757 C CA . LYS A 1 352 ? 18 28.656 60.375 1 14.3 352 LYS A CA 1
ATOM 2758 C C . LYS A 1 352 ? 17.062 29.438 59.469 1 14.3 352 LYS A C 1
ATOM 2760 O O . LYS A 1 352 ? 16.734 29 58.344 1 14.3 352 LYS A O 1
ATOM 2765 N N . GLN A 1 353 ? 17.578 30.75 58.875 1 14.16 353 GLN A N 1
ATOM 2766 C CA . GLN A 1 353 ? 17.25 32.125 59.188 1 14.16 353 GLN A CA 1
ATOM 2767 C C . GLN A 1 353 ? 16.328 32.719 58.125 1 14.16 353 GLN A C 1
ATOM 2769 O O . GLN A 1 353 ? 16.156 32.156 57.062 1 14.16 353 GLN A O 1
ATOM 2774 N N . GLU A 1 354 ? 16.656 34.125 57.625 1 14.85 354 GLU A N 1
ATOM 2775 C CA . GLU A 1 354 ? 16.078 35.406 57.875 1 14.85 354 GLU A CA 1
ATOM 2776 C C . GLU A 1 354 ? 15.344 35.938 56.625 1 14.85 354 GLU A C 1
ATOM 2778 O O . GLU A 1 354 ? 14.172 36.312 56.719 1 14.85 354 GLU A O 1
ATOM 2783 N N . SER A 1 355 ? 16.078 36.75 55.625 1 14.45 355 SER A N 1
ATOM 2784 C CA . SER A 1 355 ? 15.812 38.156 55.562 1 14.45 355 SER A CA 1
ATOM 2785 C C . SER A 1 355 ? 14.734 38.5 54.562 1 14.45 355 SER A C 1
ATOM 2787 O O . SER A 1 355 ? 13.711 39.094 54.875 1 14.45 355 SER A O 1
ATOM 2789 N N . SER A 1 356 ? 15.164 39.344 53.375 1 14.48 356 SER A N 1
ATOM 2790 C CA . SER A 1 356 ? 14.844 40.75 53.219 1 14.48 356 SER A CA 1
ATOM 2791 C C . SER A 1 356 ? 13.68 40.969 52.281 1 14.48 356 SER A C 1
ATOM 2793 O O . SER A 1 356 ? 12.672 41.594 52.625 1 14.48 356 SER A O 1
ATOM 2795 N N . SER A 1 357 ? 13.984 41.688 50.969 1 14.63 357 SER A N 1
ATOM 2796 C CA . SER A 1 357 ? 13.609 43.062 50.625 1 14.63 357 SER A CA 1
ATOM 2797 C C . SER A 1 357 ? 12.383 43.062 49.719 1 14.63 357 SER A C 1
ATOM 2799 O O . SER A 1 357 ? 12.117 42.094 49 1 14.63 357 SER A O 1
ATOM 2801 N N . SER A 1 358 ? 11.625 44.188 49.688 1 15.27 358 SER A N 1
ATOM 2802 C CA . SER A 1 358 ? 10.266 44.719 49.531 1 15.27 358 SER A CA 1
ATOM 2803 C C . SER A 1 358 ? 9.93 44.969 48.062 1 15.27 358 SER A C 1
ATOM 2805 O O . SER A 1 358 ? 8.914 44.5 47.562 1 15.27 358 SER A O 1
ATOM 2807 N N . GLU A 1 359 ? 10.398 46.125 47.375 1 14.52 359 GLU A N 1
ATOM 2808 C CA . GLU A 1 359 ? 9.469 47.219 47.094 1 14.52 359 GLU A CA 1
ATOM 2809 C C . GLU A 1 359 ? 8.812 47.062 45.719 1 14.52 359 GLU A C 1
ATOM 2811 O O . GLU A 1 359 ? 9.305 46.312 44.875 1 14.52 359 GLU A O 1
ATOM 2816 N N . SER A 1 360 ? 8.172 48.25 45.125 1 15.09 360 SER A N 1
ATOM 2817 C CA . SER A 1 360 ? 6.852 48.719 44.719 1 15.09 360 SER A CA 1
ATOM 2818 C C . SER A 1 360 ? 6.75 48.812 43.188 1 15.09 360 SER A C 1
ATOM 2820 O O . SER A 1 360 ? 5.832 48.281 42.594 1 15.09 360 SER A O 1
ATOM 2822 N N . GLU A 1 361 ? 7.305 49.938 42.406 1 14.98 361 GLU A N 1
ATOM 2823 C CA . GLU A 1 361 ? 6.414 50.969 41.906 1 14.98 361 GLU A CA 1
ATOM 2824 C C . GLU A 1 361 ? 6.02 50.688 40.438 1 14.98 361 GLU A C 1
ATOM 2826 O O . GLU A 1 361 ? 6.672 49.906 39.75 1 14.98 361 GLU A O 1
ATOM 2831 N N . GLY A 1 362 ? 5.207 51.688 39.688 1 15.49 362 GLY A N 1
ATOM 2832 C CA . GLY A 1 362 ? 3.986 51.938 38.938 1 15.49 362 GLY A CA 1
ATOM 2833 C C . GLY A 1 362 ? 4.223 52.188 37.438 1 15.49 362 GLY A C 1
ATOM 2834 O O . GLY A 1 362 ? 3.438 51.719 36.625 1 15.49 362 GLY A O 1
ATOM 2835 N N . SER A 1 363 ? 5.324 52.875 36.906 1 14.48 363 SER A N 1
ATOM 2836 C CA . SER A 1 363 ? 4.914 54.031 36.125 1 14.48 363 SER A CA 1
ATOM 2837 C C . SER A 1 363 ? 4.426 53.625 34.719 1 14.48 363 SER A C 1
ATOM 2839 O O . SER A 1 363 ? 4.676 52.5 34.281 1 14.48 363 SER A O 1
ATOM 2841 N N . ASP A 1 364 ? 4.566 54.688 33.656 1 14.94 364 ASP A N 1
ATOM 2842 C CA . ASP A 1 364 ? 3.725 55.531 32.812 1 14.94 364 ASP A CA 1
ATOM 2843 C C . ASP A 1 364 ? 3.684 55.031 31.391 1 14.94 364 ASP A C 1
ATOM 2845 O O . ASP A 1 364 ? 4.488 54.156 31 1 14.94 364 ASP A O 1
ATOM 2849 N N . ASN A 1 365 ? 3.713 56.031 30.281 1 15.48 365 ASN A N 1
ATOM 2850 C CA . ASN A 1 365 ? 2.748 56.531 29.312 1 15.48 365 ASN A CA 1
ATOM 2851 C C . ASN A 1 365 ? 3.084 56.062 27.891 1 15.48 365 ASN A C 1
ATOM 2853 O O . ASN A 1 365 ? 2.236 55.5 27.203 1 15.48 365 ASN A O 1
ATOM 2857 N N . GLU A 1 366 ? 4.047 56.75 27.047 1 14.86 366 GLU A N 1
ATOM 2858 C CA . GLU A 1 366 ? 3.58 57.625 25.953 1 14.86 366 GLU A CA 1
ATOM 2859 C C . GLU A 1 366 ? 3.568 56.844 24.625 1 14.86 366 GLU A C 1
ATOM 2861 O O . GLU A 1 366 ? 4.105 55.75 24.531 1 14.86 366 GLU A O 1
ATOM 2866 N N . ASP A 1 367 ? 4.18 57.5 23.453 1 15.44 367 ASP A N 1
ATOM 2867 C CA . ASP A 1 367 ? 3.633 58.156 22.266 1 15.44 367 ASP A CA 1
ATOM 2868 C C . ASP A 1 367 ? 3.818 57.25 21.031 1 15.44 367 ASP A C 1
ATOM 2870 O O . ASP A 1 367 ? 4.57 56.281 21.078 1 15.44 367 ASP A O 1
ATOM 2874 N N . SER A 1 368 ? 4.109 57.906 19.719 1 15.85 368 SER A N 1
ATOM 2875 C CA . SER A 1 368 ? 3.41 58.156 18.453 1 15.85 368 SER A CA 1
ATOM 2876 C C . SER A 1 368 ? 4.016 57.344 17.312 1 15.85 368 SER A C 1
ATOM 2878 O O . SER A 1 368 ? 3.301 56.625 16.609 1 15.85 368 SER A O 1
ATOM 2880 N N . ASP A 1 369 ? 5.242 57.719 16.656 1 15.77 369 ASP A N 1
ATOM 2881 C CA . ASP A 1 369 ? 5.227 58.25 15.312 1 15.77 369 ASP A CA 1
ATOM 2882 C C . ASP A 1 369 ? 5.387 57.156 14.266 1 15.77 369 ASP A C 1
ATOM 2884 O O . ASP A 1 369 ? 5.832 56.062 14.586 1 15.77 369 ASP A O 1
ATOM 2888 N N . ASP A 1 370 ? 5.453 57.562 12.844 1 16.64 370 ASP A N 1
ATOM 2889 C CA . ASP A 1 370 ? 4.871 57.469 11.508 1 16.64 370 ASP A CA 1
ATOM 2890 C C . ASP A 1 370 ? 5.762 56.656 10.57 1 16.64 370 ASP A C 1
ATOM 2892 O O . ASP A 1 370 ? 5.281 56.062 9.602 1 16.64 370 ASP A O 1
ATOM 2896 N N . ASP A 1 371 ? 7.121 56.594 10.664 1 16.75 371 ASP A N 1
ATOM 2897 C CA . ASP A 1 371 ? 7.793 56.875 9.406 1 16.75 371 ASP A CA 1
ATOM 2898 C C . ASP A 1 371 ? 7.723 55.688 8.461 1 16.75 371 ASP A C 1
ATOM 2900 O O . ASP A 1 371 ? 7.812 54.531 8.898 1 16.75 371 ASP A O 1
ATOM 2904 N N . CYS A 1 372 ? 7.301 56 7.078 1 17.91 372 CYS A N 1
ATOM 2905 C CA . CYS A 1 372 ? 6.852 55.469 5.797 1 17.91 372 CYS A CA 1
ATOM 2906 C C . CYS A 1 372 ? 7.996 54.812 5.043 1 17.91 372 CYS A C 1
ATOM 2908 O O . CYS A 1 372 ? 8.617 55.406 4.18 1 17.91 372 CYS A O 1
ATOM 2910 N N . GLY A 1 373 ? 8.82 54 5.637 1 16.77 373 GLY A N 1
ATOM 2911 C CA . GLY A 1 373 ? 10.023 53.656 4.883 1 16.77 373 GLY A CA 1
ATOM 2912 C C . GLY A 1 373 ? 9.727 53.062 3.52 1 16.77 373 GLY A C 1
ATOM 2913 O O . GLY A 1 373 ? 8.68 52.469 3.318 1 16.77 373 GLY A O 1
ATOM 2914 N N . THR A 1 374 ? 10.438 53.656 2.496 1 18.31 374 THR A N 1
ATOM 2915 C CA . THR A 1 374 ? 10.562 53.688 1.044 1 18.31 374 THR A CA 1
ATOM 2916 C C . THR A 1 374 ? 10.906 52.312 0.483 1 18.31 374 THR A C 1
ATOM 2918 O O . THR A 1 374 ? 11.812 51.656 0.974 1 18.31 374 THR A O 1
ATOM 2921 N N . MET A 1 375 ? 9.883 51.688 -0.207 1 17.92 375 MET A N 1
ATOM 2922 C CA . MET A 1 375 ? 9.82 50.375 -0.839 1 17.92 375 MET A CA 1
ATOM 2923 C C . MET A 1 375 ? 10.766 50.312 -2.039 1 17.92 375 MET A C 1
ATOM 2925 O O . MET A 1 375 ? 10.555 51 -3.039 1 17.92 375 MET A O 1
ATOM 2929 N N . VAL A 1 376 ? 12.109 50.25 -1.807 1 19.17 376 VAL A N 1
ATOM 2930 C CA . VAL A 1 376 ? 13.016 50.281 -2.953 1 19.17 376 VAL A CA 1
ATOM 2931 C C . VAL A 1 376 ? 12.641 49.188 -3.941 1 19.17 376 VAL A C 1
ATOM 2933 O O . VAL A 1 376 ? 12.312 48.062 -3.539 1 19.17 376 VAL A O 1
ATOM 2936 N N . LYS A 1 377 ? 12.461 49.562 -5.227 1 19.52 377 LYS A N 1
ATOM 2937 C CA . LYS A 1 377 ? 12.047 49 -6.512 1 19.52 377 LYS A CA 1
ATOM 2938 C C . LYS A 1 377 ? 13.062 48 -7.031 1 19.52 377 LYS A C 1
ATOM 2940 O O . LYS A 1 377 ? 14.164 48.375 -7.445 1 19.52 377 LYS A O 1
ATOM 2945 N N . HIS A 1 378 ? 13.359 46.875 -6.371 1 19.38 378 HIS A N 1
ATOM 2946 C CA . HIS A 1 378 ? 14.43 46.031 -6.922 1 19.38 378 HIS A CA 1
ATOM 2947 C C . HIS A 1 378 ? 14.102 45.562 -8.336 1 19.38 378 HIS A C 1
ATOM 2949 O O . HIS A 1 378 ? 12.945 45.25 -8.633 1 19.38 378 HIS A O 1
ATOM 2955 N N . GLN A 1 379 ? 14.922 45.938 -9.289 1 20.28 379 GLN A N 1
ATOM 2956 C CA . GLN A 1 379 ? 14.977 45.781 -10.734 1 20.28 379 GLN A CA 1
ATOM 2957 C C . GLN A 1 379 ? 14.906 44.312 -11.133 1 20.28 379 GLN A C 1
ATOM 2959 O O . GLN A 1 379 ? 15.453 43.469 -10.438 1 20.28 379 GLN A O 1
ATOM 2964 N N . PRO A 1 380 ? 14.086 44 -12.164 1 21.36 380 PRO A N 1
ATOM 2965 C CA . PRO A 1 380 ? 13.648 42.719 -12.703 1 21.36 380 PRO A CA 1
ATOM 2966 C C . PRO A 1 380 ? 14.789 41.906 -13.312 1 21.36 380 PRO A C 1
ATOM 2968 O O . PRO A 1 380 ? 15.469 42.375 -14.227 1 21.36 380 PRO A O 1
ATOM 2971 N N . ILE A 1 381 ? 15.703 41.344 -12.555 1 21.7 381 ILE A N 1
ATOM 2972 C CA . ILE A 1 381 ? 16.812 40.688 -13.266 1 21.7 381 IL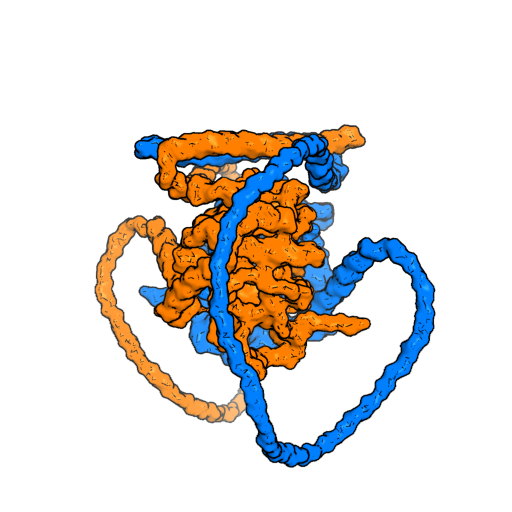E A CA 1
ATOM 2973 C C . ILE A 1 381 ? 16.25 39.719 -14.297 1 21.7 381 ILE A C 1
ATOM 2975 O O . ILE A 1 381 ? 15.336 38.938 -13.992 1 21.7 381 ILE A O 1
ATOM 2979 N N . LYS A 1 382 ? 16.688 39.781 -15.547 1 22.83 382 LYS A N 1
ATOM 2980 C CA . LYS A 1 382 ? 16.438 39.094 -16.797 1 22.83 382 LYS A CA 1
ATOM 2981 C C . LYS A 1 382 ? 16.781 37.594 -16.688 1 22.83 382 LYS A C 1
ATOM 2983 O O . LYS A 1 382 ? 17.938 37.25 -16.453 1 22.83 382 LYS A O 1
ATOM 2988 N N . LYS A 1 383 ? 15.906 36.781 -16 1 26.31 383 LYS A N 1
ATOM 2989 C CA . LYS A 1 383 ? 16.172 35.375 -15.906 1 26.31 383 LYS A CA 1
ATOM 2990 C C . LYS A 1 383 ? 16.312 34.75 -17.297 1 26.31 383 LYS A C 1
ATOM 2992 O O . LYS A 1 383 ? 15.391 34.812 -18.109 1 26.31 383 LYS A O 1
ATOM 2997 N N . GLU A 1 384 ? 17.5 34.688 -17.766 1 26.86 384 GLU A N 1
ATOM 2998 C CA . GLU A 1 384 ? 17.859 33.938 -18.953 1 26.86 384 GLU A CA 1
ATOM 2999 C C . GLU A 1 384 ? 17.281 32.5 -18.891 1 26.86 384 GLU A C 1
ATOM 3001 O O . GLU A 1 384 ? 17.25 31.891 -17.828 1 26.86 384 GLU A O 1
ATOM 3006 N N . ASN A 1 385 ? 16.484 32.031 -19.891 1 27.42 385 ASN A N 1
ATOM 3007 C CA . ASN A 1 385 ? 15.531 31 -20.234 1 27.42 385 ASN A CA 1
ATOM 3008 C C . ASN A 1 385 ? 16.156 29.609 -20.172 1 27.42 385 ASN A C 1
ATOM 3010 O O . ASN A 1 385 ? 16.641 29.094 -21.172 1 27.42 385 ASN A O 1
ATOM 3014 N N . ASN A 1 386 ? 17 29.359 -19.125 1 27.12 386 ASN A N 1
ATOM 3015 C CA . ASN A 1 386 ? 17.75 28.109 -19.141 1 27.12 386 ASN A CA 1
ATOM 3016 C C . ASN A 1 386 ? 16.812 26.906 -19 1 27.12 386 ASN A C 1
ATOM 3018 O O . ASN A 1 386 ? 17.266 25.812 -18.672 1 27.12 386 ASN A O 1
ATOM 3022 N N . ASN A 1 387 ? 15.555 27.188 -19.125 1 29.42 387 ASN A N 1
ATOM 3023 C CA . ASN A 1 387 ? 14.539 26.172 -18.875 1 29.42 387 ASN A CA 1
ATOM 3024 C C . ASN A 1 387 ? 14.648 25.031 -19.875 1 29.42 387 ASN A C 1
ATOM 3026 O O . ASN A 1 387 ? 13.891 24.062 -19.812 1 29.42 387 ASN A O 1
ATOM 3030 N N . SER A 1 388 ? 15.328 25.234 -21.047 1 33.81 388 SER A N 1
ATOM 3031 C CA . SER A 1 388 ? 15.367 24.344 -22.203 1 33.81 388 SER A CA 1
ATOM 3032 C C . SER A 1 388 ? 16.156 23.078 -21.906 1 33.81 388 SER A C 1
ATOM 3034 O O . SER A 1 388 ? 15.867 22.016 -22.469 1 33.81 388 SER A O 1
ATOM 3036 N N . SER A 1 389 ? 17.094 23.172 -21.016 1 31.66 389 SER A N 1
ATOM 3037 C CA . SER A 1 389 ? 18.109 22.109 -21 1 31.66 389 SER A CA 1
ATOM 3038 C C . SER A 1 389 ? 17.594 20.875 -20.266 1 31.66 389 SER A C 1
ATOM 3040 O O . SER A 1 389 ? 17.938 19.75 -20.625 1 31.66 389 SER A O 1
ATOM 3042 N N . GLN A 1 390 ? 16.828 21.078 -19.203 1 27.48 390 GLN A N 1
ATOM 3043 C CA . GLN A 1 390 ? 16.594 19.969 -18.281 1 27.48 390 GLN A CA 1
ATOM 3044 C C . GLN A 1 390 ? 15.469 19.078 -18.766 1 27.48 390 GLN A C 1
ATOM 3046 O O . GLN A 1 390 ? 15.406 17.891 -18.422 1 27.48 390 GLN A O 1
ATOM 3051 N N . ASN A 1 391 ? 14.43 19.547 -19.453 1 33.5 391 ASN A N 1
ATOM 3052 C CA . ASN A 1 391 ? 13.453 18.797 -20.234 1 33.5 391 ASN A CA 1
ATOM 3053 C C . ASN A 1 391 ? 14.125 17.875 -21.234 1 33.5 391 ASN A C 1
ATOM 3055 O O . ASN A 1 391 ? 13.57 16.828 -21.594 1 33.5 391 ASN A O 1
ATOM 3059 N N . ASN A 1 392 ? 15.234 18.172 -21.625 1 37.09 392 ASN A N 1
ATOM 3060 C CA . ASN A 1 392 ? 16.047 17.469 -22.609 1 37.09 392 ASN A CA 1
ATOM 3061 C C . ASN A 1 392 ? 16.688 16.219 -22 1 37.09 392 ASN A C 1
ATOM 3063 O O . ASN A 1 392 ? 16.875 15.211 -22.688 1 37.09 392 ASN A O 1
ATOM 3067 N N . LEU A 1 393 ? 16.844 16.25 -20.656 1 34.69 393 LEU A N 1
ATOM 3068 C CA . LEU A 1 393 ? 17.578 15.141 -20.047 1 34.69 393 LEU A CA 1
ATOM 3069 C C . LEU A 1 393 ? 16.641 14 -19.672 1 34.69 393 LEU A C 1
ATOM 3071 O O . LEU A 1 393 ? 16.969 12.828 -19.891 1 34.69 393 LEU A O 1
ATOM 3075 N N . ILE A 1 394 ? 15.5 14.164 -19.094 1 36.59 394 ILE A N 1
ATOM 3076 C CA . ILE A 1 394 ? 14.531 13.148 -18.703 1 36.59 394 ILE A CA 1
ATOM 3077 C C . ILE A 1 394 ? 13.961 12.477 -19.953 1 36.59 394 ILE A C 1
ATOM 3079 O O . ILE A 1 394 ? 13.82 11.258 -20 1 36.59 394 ILE A O 1
ATOM 3083 N N . GLN A 1 395 ? 13.672 13.227 -20.938 1 45.75 395 GLN A N 1
ATOM 3084 C CA . GLN A 1 395 ? 13.391 12.758 -22.281 1 45.75 395 GLN A CA 1
ATOM 3085 C C . GLN A 1 395 ? 14.555 11.945 -22.844 1 45.75 395 GLN A C 1
ATOM 3087 O O . GLN A 1 395 ? 14.352 10.953 -23.547 1 45.75 395 GLN A O 1
ATOM 3092 N N . SER A 1 396 ? 15.477 12.375 -22.141 1 52.12 396 SER A N 1
ATOM 3093 C CA . SER A 1 396 ? 16.688 11.727 -22.625 1 52.12 396 SER A CA 1
ATOM 3094 C C . SER A 1 396 ? 16.844 10.328 -22.031 1 52.12 396 SER A C 1
ATOM 3096 O O . SER A 1 396 ? 17.219 9.383 -22.734 1 52.12 396 SER A O 1
ATOM 3098 N N . GLU A 1 397 ? 16.406 10.25 -20.766 1 47.69 397 GLU A N 1
ATOM 3099 C CA . GLU A 1 397 ? 16.562 8.93 -20.172 1 47.69 397 GLU A CA 1
ATOM 3100 C C . GLU A 1 397 ? 15.508 7.957 -20.656 1 47.69 397 GLU A C 1
ATOM 3102 O O . GLU A 1 397 ? 15.805 6.789 -20.922 1 47.69 397 GLU A O 1
ATOM 3107 N N . GLU A 1 398 ? 14.266 8.344 -20.734 1 50.75 398 GLU A N 1
ATOM 3108 C CA . GLU A 1 398 ? 13.227 7.539 -21.375 1 50.75 398 GLU A CA 1
ATOM 3109 C C . GLU A 1 398 ? 13.625 7.156 -22.797 1 50.75 398 GLU A C 1
ATOM 3111 O O . GLU A 1 398 ? 13.406 6.023 -23.234 1 50.75 398 GLU A O 1
ATOM 3116 N N . MET A 1 399 ? 14.039 8.25 -23.266 1 61.03 399 MET A N 1
ATOM 3117 C CA . MET A 1 399 ? 14.508 8.031 -24.641 1 61.03 399 MET A CA 1
ATOM 3118 C C . MET A 1 399 ? 15.688 7.066 -24.672 1 61.03 399 MET A C 1
ATOM 3120 O O . MET A 1 399 ? 15.797 6.242 -25.578 1 61.03 399 MET A O 1
ATOM 3124 N N . GLU A 1 400 ? 16.281 7.215 -23.453 1 58.78 400 GLU A N 1
ATOM 3125 C CA . GLU A 1 400 ? 17.422 6.297 -23.359 1 58.78 400 GLU A CA 1
ATOM 3126 C C . GLU A 1 400 ? 16.953 4.867 -23.109 1 58.78 400 GLU A C 1
ATOM 3128 O O . GLU A 1 400 ? 17.469 3.918 -23.688 1 58.78 400 GLU A O 1
ATOM 3133 N N . GLN A 1 401 ? 16.047 4.793 -22.359 1 54.72 401 GLN A N 1
ATOM 3134 C CA . GLN A 1 401 ? 15.484 3.479 -22.094 1 54.72 401 GLN A CA 1
ATOM 3135 C C . GLN A 1 401 ? 14.773 2.914 -23.312 1 54.72 401 GLN A C 1
ATOM 3137 O O . GLN A 1 401 ? 14.898 1.726 -23.609 1 54.72 401 GLN A O 1
ATOM 3142 N N . LEU A 1 402 ? 14.016 3.729 -24 1 62.81 402 LEU A N 1
ATOM 3143 C CA . LEU A 1 402 ? 13.375 3.346 -25.25 1 62.81 402 LEU A CA 1
ATOM 3144 C C . LEU A 1 402 ? 14.414 2.928 -26.281 1 62.81 402 LEU A C 1
ATOM 3146 O O . LEU A 1 402 ? 14.219 1.951 -27.016 1 62.81 402 LEU A O 1
ATOM 3150 N N . LYS A 1 403 ? 15.406 3.707 -26.125 1 65.69 403 LYS A N 1
ATOM 3151 C CA . LYS A 1 403 ? 16.516 3.391 -27.016 1 65.69 403 LYS A CA 1
ATOM 3152 C C . LYS A 1 403 ? 17.094 2.006 -26.719 1 65.69 403 LYS A C 1
ATOM 3154 O O . LYS A 1 403 ? 17.344 1.227 -27.625 1 65.69 403 LYS A O 1
ATOM 3159 N N . LYS A 1 404 ? 17.188 1.784 -25.484 1 61.94 404 LYS A N 1
ATOM 3160 C CA . LYS A 1 404 ? 17.719 0.486 -25.078 1 61.94 404 LYS A CA 1
ATOM 3161 C C . LYS A 1 404 ? 16.75 -0.64 -25.438 1 61.94 404 LYS A C 1
ATOM 3163 O O . LYS A 1 404 ? 17.172 -1.694 -25.922 1 61.94 404 LYS A O 1
ATOM 3168 N N . LEU A 1 405 ? 15.633 -0.378 -25.312 1 60.28 405 LEU A N 1
ATOM 3169 C CA . LEU A 1 405 ? 14.586 -1.367 -25.547 1 60.28 405 LEU A CA 1
ATOM 3170 C C . LEU A 1 405 ? 14.453 -1.676 -27.047 1 60.28 405 LEU A C 1
ATOM 3172 O O . LEU A 1 405 ? 14.266 -2.832 -27.422 1 60.28 405 LEU A O 1
ATOM 3176 N N . PHE A 1 406 ? 14.648 -0.597 -27.922 1 64.56 406 PHE A N 1
ATOM 3177 C CA . PHE A 1 406 ? 14.391 -0.747 -29.344 1 64.56 406 PHE A CA 1
ATOM 3178 C C . PHE A 1 406 ? 15.695 -0.98 -30.109 1 64.56 406 PHE A C 1
ATOM 3180 O O . PHE A 1 406 ? 15.672 -1.301 -31.297 1 64.56 406 PHE A O 1
ATOM 3187 N N . SER A 1 407 ? 16.703 -0.952 -29.266 1 69 407 SER A N 1
ATOM 3188 C CA . SER A 1 407 ? 18 -1.142 -29.906 1 69 407 SER A CA 1
ATOM 3189 C C . SER A 1 407 ? 18.156 -2.562 -30.438 1 69 407 SER A C 1
ATOM 3191 O O . SER A 1 407 ? 18.875 -2.795 -31.406 1 69 407 SER A O 1
ATOM 3193 N N . ALA A 1 408 ? 17.406 -3.391 -29.938 1 65.25 408 ALA A N 1
ATOM 3194 C CA . ALA A 1 408 ? 17.531 -4.793 -30.328 1 65.25 408 ALA A CA 1
ATOM 3195 C C . ALA A 1 408 ? 16.641 -5.109 -31.531 1 65.25 408 ALA A C 1
ATOM 3197 O O . ALA A 1 408 ? 16.781 -6.172 -32.156 1 65.25 408 ALA A O 1
ATOM 3198 N N . LEU A 1 409 ? 15.852 -4.234 -32 1 70.25 409 LEU A N 1
ATOM 3199 C CA . LEU A 1 409 ? 14.891 -4.484 -33.062 1 70.25 409 LEU A CA 1
ATOM 3200 C C . LEU A 1 409 ? 15.508 -4.188 -34.438 1 70.25 409 LEU A C 1
ATOM 3202 O O . LEU A 1 409 ? 16.391 -3.328 -34.562 1 70.25 409 LEU A O 1
ATOM 3206 N N . ASN A 1 410 ? 15.195 -5.02 -35.438 1 74.44 410 ASN A N 1
ATOM 3207 C CA . ASN A 1 410 ? 15.664 -4.723 -36.812 1 74.44 410 ASN A CA 1
ATOM 3208 C C . ASN A 1 410 ? 14.844 -3.604 -37.438 1 74.44 410 ASN A C 1
ATOM 3210 O O . ASN A 1 410 ? 13.867 -3.127 -36.844 1 74.44 410 ASN A O 1
ATOM 3214 N N . VAL A 1 411 ? 15.281 -3.064 -38.688 1 80.62 411 VAL A N 1
ATOM 3215 C CA . VAL A 1 411 ? 14.727 -1.885 -39.344 1 80.62 411 VAL A CA 1
ATOM 3216 C C . VAL A 1 411 ? 13.242 -2.098 -39.656 1 80.62 411 VAL A C 1
ATOM 3218 O O . VAL A 1 411 ? 12.43 -1.193 -39.438 1 80.62 411 VAL A O 1
ATOM 3221 N N . ASP A 1 412 ? 12.914 -3.262 -40 1 78.44 412 ASP A N 1
ATOM 3222 C CA . ASP A 1 412 ? 11.516 -3.551 -40.312 1 78.44 412 ASP A CA 1
ATOM 3223 C C . ASP A 1 412 ? 10.656 -3.514 -39.062 1 78.44 412 ASP A C 1
ATOM 3225 O O . ASP A 1 412 ? 9.531 -3.01 -39.062 1 78.44 412 ASP A O 1
ATOM 3229 N N . GLU A 1 413 ? 11.188 -4.043 -38.031 1 75 413 GLU A N 1
ATOM 3230 C CA . GLU A 1 413 ? 10.492 -4.035 -36.719 1 75 413 GLU A CA 1
ATOM 3231 C C . GLU A 1 413 ? 10.344 -2.615 -36.188 1 75 413 GLU A C 1
ATOM 3233 O O . GLU A 1 413 ? 9.312 -2.264 -35.625 1 75 413 GLU A O 1
ATOM 3238 N N . LEU A 1 414 ? 11.305 -1.915 -36.469 1 79 414 LEU A N 1
ATOM 3239 C CA . LEU A 1 414 ? 11.289 -0.53 -36 1 79 414 LEU A CA 1
ATOM 3240 C C . LEU A 1 414 ? 10.25 0.284 -36.781 1 79 414 LEU A C 1
ATOM 3242 O O . LEU A 1 414 ? 9.555 1.118 -36.188 1 79 414 LEU A O 1
ATOM 3246 N N . LYS A 1 415 ? 10.148 0.003 -38.062 1 82.81 415 LYS A N 1
ATOM 3247 C CA . LYS A 1 415 ? 9.133 0.654 -38.875 1 82.81 415 LYS A CA 1
ATOM 3248 C C . LYS A 1 415 ? 7.727 0.26 -38.438 1 82.81 415 LYS A C 1
ATOM 3250 O O . LYS A 1 415 ? 6.812 1.087 -38.438 1 82.81 415 LYS A O 1
ATOM 3255 N N . ARG A 1 416 ? 7.598 -0.935 -38.031 1 78.56 416 ARG A N 1
ATOM 3256 C CA . ARG A 1 416 ? 6.324 -1.392 -37.5 1 78.56 416 ARG A CA 1
ATOM 3257 C C . ARG A 1 416 ? 6.008 -0.689 -36.188 1 78.56 416 ARG A C 1
ATOM 3259 O O . ARG A 1 416 ? 4.852 -0.345 -35.906 1 78.56 416 ARG A O 1
ATOM 3266 N N . GLN A 1 417 ? 7.02 -0.486 -35.438 1 75.31 417 GLN A N 1
ATOM 3267 C CA . GLN A 1 417 ? 6.84 0.217 -34.156 1 75.31 417 GLN A CA 1
ATOM 3268 C C . GLN A 1 417 ? 6.371 1.651 -34.406 1 75.31 417 GLN A C 1
ATOM 3270 O O . GLN A 1 417 ? 5.539 2.164 -33.656 1 75.31 417 GLN A O 1
ATOM 3275 N N . LEU A 1 418 ? 6.918 2.238 -35.469 1 81.88 418 LEU A N 1
ATOM 3276 C CA . LEU A 1 418 ? 6.496 3.592 -35.812 1 81.88 418 LEU A CA 1
ATOM 3277 C C . LEU A 1 418 ? 5.02 3.623 -36.156 1 81.88 418 LEU A C 1
ATOM 3279 O O . LEU A 1 418 ? 4.289 4.527 -35.75 1 81.88 418 LEU A O 1
ATOM 3283 N N . LYS A 1 419 ? 4.609 2.637 -36.875 1 80.19 419 LYS A N 1
ATOM 3284 C CA . LYS A 1 419 ? 3.203 2.537 -37.25 1 80.19 419 LYS A CA 1
ATOM 3285 C C . LYS A 1 419 ? 2.324 2.307 -36.031 1 80.19 419 LYS A C 1
ATOM 3287 O O . LYS A 1 419 ? 1.263 2.918 -35.906 1 80.19 419 LYS A O 1
ATOM 3292 N N . ASN A 1 420 ? 2.76 1.523 -35.219 1 74.62 420 ASN A N 1
ATOM 3293 C CA . ASN A 1 420 ? 2.031 1.237 -34 1 74.62 420 ASN A CA 1
ATOM 3294 C C . ASN A 1 420 ? 1.916 2.477 -33.094 1 74.62 420 ASN A C 1
ATOM 3296 O O . ASN A 1 420 ? 0.879 2.703 -32.469 1 74.62 420 ASN A O 1
ATOM 3300 N N . MET A 1 421 ? 2.965 3.205 -33.062 1 78 421 MET A N 1
ATOM 3301 C CA . MET A 1 421 ? 2.973 4.434 -32.281 1 78 421 MET A CA 1
ATOM 3302 C C . MET A 1 421 ? 1.949 5.43 -32.812 1 78 421 MET A C 1
ATOM 3304 O O . MET A 1 421 ? 1.287 6.121 -32.062 1 78 421 MET A O 1
ATOM 3308 N N . ASP A 1 422 ? 1.836 5.465 -34.156 1 80.75 422 ASP A N 1
ATOM 3309 C CA . ASP A 1 422 ? 0.846 6.336 -34.781 1 80.75 422 ASP A CA 1
ATOM 3310 C C . ASP A 1 422 ? -0.572 5.914 -34.406 1 80.75 422 ASP A C 1
ATOM 3312 O O . ASP A 1 422 ? -1.406 6.758 -34.062 1 80.75 422 ASP A O 1
ATOM 3316 N N . GLU A 1 423 ? -0.772 4.684 -34.406 1 79.5 423 GLU A N 1
ATOM 3317 C CA . GLU A 1 423 ? -2.092 4.16 -34.094 1 79.5 423 GLU A CA 1
ATOM 3318 C C . GLU A 1 423 ? -2.414 4.383 -32.594 1 79.5 423 GLU A C 1
ATOM 3320 O O . GLU A 1 423 ? -3.535 4.762 -32.25 1 79.5 423 GLU A O 1
ATOM 3325 N N . GLU A 1 424 ? -1.452 4.168 -31.891 1 76.12 424 GLU A N 1
ATOM 3326 C CA . GLU A 1 424 ? -1.634 4.352 -30.453 1 76.12 424 GLU A CA 1
ATOM 3327 C C . GLU A 1 424 ? -1.905 5.816 -30.109 1 76.12 424 GLU A C 1
ATOM 3329 O O . GLU A 1 424 ? -2.744 6.113 -29.25 1 76.12 424 GLU A O 1
ATOM 3334 N N . GLU A 1 425 ? -1.141 6.637 -30.734 1 80.69 425 GLU A N 1
ATOM 3335 C CA . GLU A 1 425 ? -1.351 8.07 -30.547 1 80.69 425 GLU A CA 1
ATOM 3336 C C . GLU A 1 425 ? -2.787 8.461 -30.891 1 80.69 425 GLU A C 1
ATOM 3338 O O . GLU A 1 425 ? -3.445 9.148 -30.109 1 80.69 425 GLU A O 1
ATOM 3343 N N . GLN A 1 426 ? -3.223 7.973 -31.984 1 81.31 426 GLN A N 1
ATOM 3344 C CA . GLN A 1 426 ? -4.574 8.289 -32.438 1 81.31 426 GLN A CA 1
ATOM 3345 C C . GLN A 1 426 ? -5.617 7.715 -31.484 1 81.31 426 GLN A C 1
ATOM 3347 O O . GLN A 1 426 ? -6.617 8.367 -31.172 1 81.31 426 GLN A O 1
ATOM 3352 N N . LYS A 1 427 ? -5.359 6.594 -31 1 77.19 427 LYS A N 1
ATOM 3353 C CA . LYS A 1 427 ? -6.281 5.953 -30.078 1 77.19 427 LYS A CA 1
ATOM 3354 C C . LYS A 1 427 ? -6.367 6.727 -28.766 1 77.19 427 LYS A C 1
ATOM 3356 O O . LYS A 1 427 ? -7.461 6.961 -28.25 1 77.19 427 LYS A O 1
ATOM 3361 N N . GLN A 1 428 ? -5.246 7.059 -28.344 1 73.12 428 GLN A N 1
ATOM 3362 C CA . GLN A 1 428 ? -5.215 7.809 -27.094 1 73.12 428 GLN A CA 1
ATOM 3363 C C . GLN A 1 428 ? -5.914 9.156 -27.234 1 73.12 428 GLN A C 1
ATOM 3365 O O . GLN A 1 428 ? -6.66 9.578 -26.359 1 73.12 428 GLN A O 1
ATOM 3370 N N . ILE A 1 429 ? -5.633 9.789 -28.359 1 79.44 429 ILE A N 1
ATOM 3371 C CA . ILE A 1 429 ? -6.254 11.086 -28.641 1 79.44 429 ILE A CA 1
ATOM 3372 C C . ILE A 1 429 ? -7.77 10.914 -28.734 1 79.44 429 ILE A C 1
ATOM 3374 O O . ILE A 1 429 ? -8.523 11.719 -28.188 1 79.44 429 ILE A O 1
ATOM 3378 N N . GLN A 1 430 ? -8.141 9.828 -29.344 1 79.5 430 GLN A N 1
ATOM 3379 C CA . GLN A 1 430 ? -9.57 9.562 -29.484 1 79.5 430 GLN A CA 1
ATOM 3380 C C . GLN A 1 430 ? -10.219 9.305 -28.125 1 79.5 430 GLN A C 1
ATOM 3382 O O . GLN A 1 430 ? -11.328 9.766 -27.859 1 79.5 430 GLN A O 1
ATOM 3387 N N . GLU A 1 431 ? -9.57 8.656 -27.375 1 72.94 431 GLU A N 1
ATOM 3388 C CA . GLU A 1 431 ? -10.086 8.359 -26.031 1 72.94 431 GLU A CA 1
ATOM 3389 C C . GLU A 1 431 ? -10.25 9.625 -25.203 1 72.94 431 GLU A C 1
ATOM 3391 O O . GLU A 1 431 ? -11.25 9.789 -24.5 1 72.94 431 GLU A O 1
ATOM 3396 N N . ILE A 1 432 ? -9.305 10.438 -25.359 1 73.94 432 ILE A N 1
ATOM 3397 C CA . ILE A 1 432 ? -9.367 11.719 -24.656 1 73.94 432 ILE A CA 1
ATOM 3398 C C . ILE A 1 432 ? -10.547 12.539 -25.172 1 73.94 432 ILE A C 1
ATOM 3400 O O . ILE A 1 432 ? -11.312 13.109 -24.391 1 73.94 432 ILE A O 1
ATOM 3404 N N . LYS A 1 433 ? -10.617 12.578 -26.453 1 79 433 LYS A N 1
ATOM 3405 C CA . LYS A 1 433 ? -11.711 13.32 -27.078 1 79 433 LYS A CA 1
ATOM 3406 C C . LYS A 1 433 ? -13.07 12.773 -26.641 1 79 433 LYS A C 1
ATOM 3408 O O . LYS A 1 433 ? -13.992 13.539 -26.359 1 79 433 LYS A O 1
ATOM 3413 N N . GLU A 1 434 ? -13.109 11.477 -26.5 1 78.56 434 GLU A N 1
ATOM 3414 C CA . GLU A 1 434 ? -14.359 10.844 -26.094 1 78.56 434 GLU A CA 1
ATOM 3415 C C . GLU A 1 434 ? -14.68 11.148 -24.625 1 78.56 434 GLU A C 1
ATOM 3417 O O . GLU A 1 434 ? -15.828 11.406 -24.281 1 78.56 434 GLU A O 1
ATOM 3422 N N . MET A 1 435 ? -13.703 11.07 -23.906 1 72.75 435 MET A N 1
ATOM 3423 C CA . MET A 1 435 ? -13.859 11.359 -22.484 1 72.75 435 MET A CA 1
ATOM 3424 C C . MET A 1 435 ? -14.367 12.781 -22.281 1 72.75 435 MET A C 1
ATOM 3426 O O . MET A 1 435 ? -15.336 12.992 -21.547 1 72.75 435 MET A O 1
ATOM 3430 N N . PHE A 1 436 ? -13.75 13.766 -22.938 1 77.44 436 PHE A N 1
ATOM 3431 C CA . PHE A 1 436 ? -14.141 15.156 -22.766 1 77.44 436 PHE A CA 1
ATOM 3432 C C . PHE A 1 436 ? -15.5 15.43 -23.391 1 77.44 436 PHE A C 1
ATOM 3434 O O . PHE A 1 436 ? -16.266 16.266 -22.906 1 77.44 436 PHE A O 1
ATOM 3441 N N . LYS A 1 437 ? -15.773 14.703 -24.438 1 81.38 437 LYS A N 1
ATOM 3442 C CA . LYS A 1 437 ? -17.109 14.805 -25.047 1 81.38 437 LYS A CA 1
ATOM 3443 C C . LYS A 1 437 ? -18.188 14.422 -24.047 1 81.38 437 LYS A C 1
ATOM 3445 O O . LYS A 1 437 ? -19.188 15.125 -23.906 1 81.38 437 LYS A O 1
ATOM 3450 N N . LYS A 1 438 ? -17.969 13.398 -23.328 1 77.56 438 LYS A N 1
ATOM 3451 C CA . LYS A 1 438 ? -18.938 12.938 -22.328 1 77.56 438 LYS A CA 1
ATOM 3452 C C . LYS A 1 438 ? -19.047 13.922 -21.172 1 77.56 438 LYS A C 1
ATOM 3454 O O . LYS A 1 438 ? -20.141 14.203 -20.688 1 77.56 438 LYS A O 1
ATOM 3459 N N . ARG A 1 439 ? -17.984 14.406 -20.812 1 75.56 439 ARG A N 1
ATOM 3460 C CA . ARG A 1 439 ? -17.953 15.383 -19.734 1 75.56 439 ARG A CA 1
ATOM 3461 C C . ARG A 1 439 ? -18.719 16.641 -20.125 1 75.56 439 ARG A C 1
ATOM 3463 O O . ARG A 1 439 ? -19.484 17.188 -19.328 1 75.56 439 ARG A O 1
ATOM 3470 N N . ARG A 1 440 ? -18.484 17.078 -21.359 1 81.44 440 ARG A N 1
ATOM 3471 C CA . ARG A 1 440 ? -19.172 18.25 -21.875 1 81.44 440 ARG A CA 1
ATOM 3472 C C . ARG A 1 440 ? -20.672 18.016 -21.938 1 81.44 440 ARG A C 1
ATOM 3474 O O . ARG A 1 440 ? -21.453 18.922 -21.641 1 81.44 440 ARG A O 1
ATOM 3481 N N . GLN A 1 441 ? -20.984 16.828 -22.25 1 82.19 441 GLN A N 1
ATOM 3482 C CA . GLN A 1 441 ? -22.391 16.5 -22.328 1 82.19 441 GLN A CA 1
ATOM 3483 C C . GLN A 1 441 ? -23.078 16.609 -20.969 1 82.19 441 GLN A C 1
ATOM 3485 O O . GLN A 1 441 ? -24.203 17.094 -20.875 1 82.19 441 GLN A O 1
ATOM 3490 N N . VAL A 1 442 ? -22.375 16.25 -20.031 1 78.56 442 VAL A N 1
ATOM 3491 C CA . VAL A 1 442 ? -22.906 16.328 -18.672 1 78.56 442 VAL A CA 1
ATOM 3492 C C . VAL A 1 442 ? -23.094 17.797 -18.281 1 78.56 442 VAL A C 1
ATOM 3494 O O . VAL A 1 442 ? -24.141 18.172 -17.75 1 78.56 442 VAL A O 1
ATOM 3497 N N . VAL A 1 443 ? -22.188 18.594 -18.547 1 79.94 443 VAL A N 1
ATOM 3498 C CA . VAL A 1 443 ? -22.234 20.016 -18.172 1 79.94 443 VAL A CA 1
ATOM 3499 C C . VAL A 1 443 ? -23.297 20.734 -19 1 79.94 443 VAL A C 1
ATOM 3501 O O . VAL A 1 443 ? -24.062 21.547 -18.484 1 79.94 443 VAL A O 1
ATOM 3504 N N . GLN A 1 444 ? -23.328 20.375 -20.266 1 84.25 444 GLN A N 1
ATOM 3505 C CA . GLN A 1 444 ? -24.344 20.969 -21.141 1 84.25 444 GLN A CA 1
ATOM 3506 C C . GLN A 1 444 ? -25.75 20.594 -20.688 1 84.25 444 GLN A C 1
ATOM 3508 O O . GLN A 1 444 ? -26.656 21.438 -20.703 1 84.25 444 GLN A O 1
ATOM 3513 N N . ALA A 1 445 ? -25.922 19.391 -20.234 1 81.12 445 ALA A N 1
ATOM 3514 C CA . ALA A 1 445 ? -27.219 18.969 -19.734 1 81.12 445 ALA A CA 1
ATOM 3515 C C . ALA A 1 445 ? -27.625 19.766 -18.5 1 81.12 445 ALA A C 1
ATOM 3517 O O . ALA A 1 445 ? -28.797 20.125 -18.328 1 81.12 445 ALA A O 1
ATOM 3518 N N . LEU A 1 446 ? -26.719 20.109 -17.719 1 78.75 446 LEU A N 1
ATOM 3519 C CA . LEU A 1 446 ? -26.953 20.906 -16.516 1 78.75 446 LEU A CA 1
ATOM 3520 C C . LEU A 1 446 ? -27.297 22.344 -16.875 1 78.75 446 LEU A C 1
ATOM 3522 O O . LEU A 1 446 ? -28.188 22.953 -16.266 1 78.75 446 LEU A O 1
ATOM 3526 N N . ILE A 1 447 ? -26.656 22.828 -17.844 1 82.25 447 ILE A N 1
ATOM 3527 C CA . ILE A 1 447 ? -26.938 24.188 -18.312 1 82.25 447 ILE A CA 1
ATOM 3528 C C . ILE A 1 447 ? -28.344 24.25 -18.859 1 82.25 447 ILE A C 1
ATOM 3530 O O . ILE A 1 447 ? -29.094 25.188 -18.562 1 82.25 447 ILE A O 1
ATOM 3534 N N . ASP A 1 448 ? -28.719 23.25 -19.625 1 83.88 448 ASP A N 1
ATOM 3535 C CA . ASP A 1 448 ? -30.047 23.219 -20.234 1 83.88 448 ASP A CA 1
ATOM 3536 C C . ASP A 1 448 ? -31.141 23.094 -19.188 1 83.88 448 ASP A C 1
ATOM 3538 O O . ASP A 1 448 ? -32.219 23.672 -19.328 1 83.88 448 ASP A O 1
ATOM 3542 N N . GLN A 1 449 ? -30.781 22.453 -18.125 1 80.5 449 GLN A N 1
ATOM 3543 C CA . GLN A 1 449 ? -31.75 22.266 -17.047 1 80.5 449 GLN A CA 1
ATOM 3544 C C . GLN A 1 449 ? -31.922 23.562 -16.234 1 80.5 449 GLN A C 1
ATOM 3546 O O . GLN A 1 449 ? -33.031 23.875 -15.812 1 80.5 449 GLN A O 1
ATOM 3551 N N . LYS A 1 450 ? -30.984 24.328 -16.203 1 78.12 450 LYS A N 1
ATOM 3552 C CA . LYS A 1 450 ? -31.047 25.562 -15.43 1 78.12 450 LYS A CA 1
ATOM 3553 C C . LYS A 1 450 ? -31.516 26.734 -16.297 1 78.12 450 LYS A C 1
ATOM 3555 O O . LYS A 1 450 ? -32.156 27.656 -15.812 1 78.12 450 LYS A O 1
ATOM 3560 N N . MET B 1 1 ? 32.812 -0.201 16.031 1 25.05 1 MET B N 1
ATOM 3561 C CA . MET B 1 1 ? 31.844 0.646 16.734 1 25.05 1 MET B CA 1
ATOM 3562 C C . MET B 1 1 ? 30.469 -0.012 16.766 1 25.05 1 MET B C 1
ATOM 3564 O O . MET B 1 1 ? 29.969 -0.472 15.734 1 25.05 1 MET B O 1
ATOM 3568 N N . SER B 1 2 ? 30.078 -0.635 17.75 1 31.98 2 SER B N 1
ATOM 3569 C CA . SER B 1 2 ? 28.891 -1.465 17.969 1 31.98 2 SER B CA 1
ATOM 3570 C C . SER B 1 2 ? 27.641 -0.787 17.438 1 31.98 2 SER B C 1
ATOM 3572 O O . SER B 1 2 ? 27.344 0.357 17.781 1 31.98 2 SER B O 1
ATOM 3574 N N . GLN B 1 3 ? 27.266 -0.891 16.297 1 38.66 3 GLN B N 1
ATOM 3575 C CA . GLN B 1 3 ? 26.156 -0.241 15.602 1 38.66 3 GLN B CA 1
ATOM 3576 C C . GLN B 1 3 ? 24.922 -0.177 16.5 1 38.66 3 GLN B C 1
ATOM 3578 O O . GLN B 1 3 ? 24.406 -1.211 16.922 1 38.66 3 GLN B O 1
ATOM 3583 N N . GLN B 1 4 ? 24.938 0.668 17.516 1 46.28 4 GLN B N 1
ATOM 3584 C CA . GLN B 1 4 ? 23.906 0.931 18.516 1 46.28 4 GLN B CA 1
ATOM 3585 C C . GLN B 1 4 ? 22.516 0.832 17.922 1 46.28 4 GLN B C 1
ATOM 3587 O O . GLN B 1 4 ? 22.234 1.465 16.891 1 46.28 4 GLN B O 1
ATOM 3592 N N . LEU B 1 5 ? 21.922 -0.189 18.25 1 56.28 5 LEU B N 1
ATOM 3593 C CA . LEU B 1 5 ? 20.562 -0.451 17.781 1 56.28 5 LEU B CA 1
ATOM 3594 C C . LEU B 1 5 ? 19.672 0.764 18 1 56.28 5 LEU B C 1
ATOM 3596 O O . LEU B 1 5 ? 19.766 1.435 19.031 1 56.28 5 LEU B O 1
ATOM 3600 N N . SER B 1 6 ? 19.078 1.212 16.984 1 65.88 6 SER B N 1
ATOM 3601 C CA . SER B 1 6 ? 18.156 2.342 17.047 1 65.88 6 SER B CA 1
ATOM 3602 C C . SER B 1 6 ? 16.969 2.049 17.953 1 65.88 6 SER B C 1
ATOM 3604 O O . SER B 1 6 ? 16.125 2.92 18.188 1 65.88 6 SER B O 1
ATOM 3606 N N . TYR B 1 7 ? 17.047 0.735 18.562 1 71.44 7 TYR B N 1
ATOM 3607 C CA . TYR B 1 7 ? 15.945 0.346 19.438 1 71.44 7 TYR B CA 1
ATOM 3608 C C . TYR B 1 7 ? 16.422 -0.581 20.547 1 71.44 7 TYR B C 1
ATOM 3610 O O . TYR B 1 7 ? 17.516 -1.142 20.453 1 71.44 7 TYR B O 1
ATOM 3618 N N . VAL B 1 8 ? 15.734 -0.549 21.703 1 69.94 8 VAL B N 1
ATOM 3619 C CA . VAL B 1 8 ? 16.031 -1.412 22.828 1 69.94 8 VAL B CA 1
ATOM 3620 C C . VAL B 1 8 ? 15.32 -2.754 22.672 1 69.94 8 VAL B C 1
ATOM 3622 O O . VAL B 1 8 ? 14.172 -2.803 22.219 1 69.94 8 VAL B O 1
ATOM 3625 N N . THR B 1 9 ? 16.016 -3.871 22.828 1 72.12 9 THR B N 1
ATOM 3626 C CA . THR B 1 9 ? 15.438 -5.203 22.766 1 72.12 9 THR B CA 1
ATOM 3627 C C . THR B 1 9 ? 15.344 -5.824 24.156 1 72.12 9 THR B C 1
ATOM 3629 O O . THR B 1 9 ? 16.016 -5.375 25.078 1 72.12 9 THR B O 1
ATOM 3632 N N . GLY B 1 10 ? 14.461 -6.773 24.375 1 69 10 GLY B N 1
ATOM 3633 C CA . GLY B 1 10 ? 14.391 -7.527 25.609 1 69 10 GLY B CA 1
ATOM 3634 C C . GLY B 1 10 ? 13.547 -6.852 26.672 1 69 10 GLY B C 1
ATOM 3635 O O . GLY B 1 10 ? 13.531 -7.285 27.828 1 69 10 GLY B O 1
ATOM 3636 N N . VAL B 1 11 ? 13.023 -5.684 26.406 1 69.12 11 VAL B N 1
ATOM 3637 C CA . VAL B 1 11 ? 12.172 -4.973 27.344 1 69.12 11 VAL B CA 1
ATOM 3638 C C . VAL B 1 11 ? 10.703 -5.191 26.984 1 69.12 11 VAL B C 1
ATOM 3640 O O . VAL B 1 11 ? 10.312 -5.043 25.828 1 69.12 11 VAL B O 1
ATOM 3643 N N . ASP B 1 12 ? 9.977 -5.723 27.969 1 78.5 12 ASP B N 1
ATOM 3644 C CA . ASP B 1 12 ? 8.523 -5.762 27.828 1 78.5 12 ASP B CA 1
ATOM 3645 C C . ASP B 1 12 ? 7.914 -4.379 28.031 1 78.5 12 ASP B C 1
ATOM 3647 O O . ASP B 1 12 ? 7.84 -3.896 29.172 1 78.5 12 ASP B O 1
ATOM 3651 N N . THR B 1 13 ? 7.543 -3.805 27.031 1 84.19 13 THR B N 1
ATOM 3652 C CA . THR B 1 13 ? 7.066 -2.426 27.078 1 84.19 13 THR B CA 1
ATOM 3653 C C . THR B 1 13 ? 5.863 -2.291 28 1 84.19 13 THR B C 1
ATOM 3655 O O . 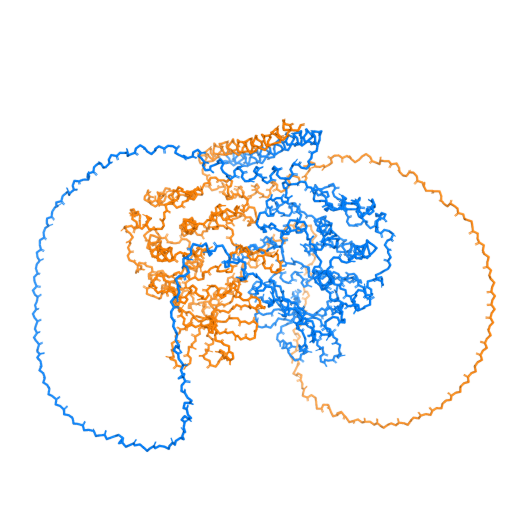THR B 1 13 ? 5.555 -1.196 28.469 1 84.19 13 THR B O 1
ATOM 3658 N N . SER B 1 14 ? 5.188 -3.439 28.219 1 82.69 14 SER B N 1
ATOM 3659 C CA . SER B 1 14 ? 4.027 -3.398 29.094 1 82.69 14 SER B CA 1
ATOM 3660 C C . SER B 1 14 ? 4.434 -3.111 30.531 1 82.69 14 SER B C 1
ATOM 3662 O O . SER B 1 14 ? 3.607 -2.701 31.344 1 82.69 14 SER B O 1
ATOM 3664 N N . THR B 1 15 ? 5.691 -3.312 30.828 1 84.75 15 THR B N 1
ATOM 3665 C CA . THR B 1 15 ? 6.199 -3.029 32.156 1 84.75 15 THR B CA 1
ATOM 3666 C C . THR B 1 15 ? 6.562 -1.553 32.312 1 84.75 15 THR B C 1
ATOM 3668 O O . THR B 1 15 ? 6.695 -1.043 33.438 1 84.75 15 THR B O 1
ATOM 3671 N N . VAL B 1 16 ? 6.719 -0.876 31.266 1 88.25 16 VAL B N 1
ATOM 3672 C CA . VAL B 1 16 ? 7.152 0.518 31.266 1 88.25 16 VAL B CA 1
ATOM 3673 C C . VAL B 1 16 ? 5.957 1.429 30.984 1 88.25 16 VAL B C 1
ATOM 3675 O O . VAL B 1 16 ? 5.824 2.494 31.594 1 88.25 16 VAL B O 1
ATOM 3678 N N . TYR B 1 17 ? 5.129 0.958 30.047 1 91.81 17 TYR B N 1
ATOM 3679 C CA . TYR B 1 17 ? 4.023 1.798 29.594 1 91.81 17 TYR B CA 1
ATOM 3680 C C . TYR B 1 17 ? 2.684 1.126 29.875 1 91.81 17 TYR B C 1
ATOM 3682 O O . TYR B 1 17 ? 2.545 -0.087 29.703 1 91.81 17 TYR B O 1
ATOM 3690 N N . GLN B 1 18 ? 1.738 1.9 30.328 1 90.75 18 GLN B N 1
ATOM 3691 C CA . GLN B 1 18 ? 0.347 1.476 30.438 1 90.75 18 GLN B CA 1
ATOM 3692 C C . GLN B 1 18 ? -0.505 2.09 29.328 1 90.75 18 GLN B C 1
ATOM 3694 O O . GLN B 1 18 ? -0.6 3.314 29.219 1 90.75 18 GLN B O 1
ATOM 3699 N N . LYS B 1 19 ? -1.087 1.242 28.516 1 89.19 19 LYS B N 1
ATOM 3700 C CA . LYS B 1 19 ? -1.95 1.726 27.453 1 89.19 19 LYS B CA 1
ATOM 3701 C C . LYS B 1 19 ? -3.254 2.291 28 1 89.19 19 LYS B C 1
ATOM 3703 O O . LYS B 1 19 ? -3.92 1.645 28.812 1 89.19 19 LYS B O 1
ATOM 3708 N N . LEU B 1 20 ? -3.541 3.545 27.656 1 87.38 20 LEU B N 1
ATOM 3709 C CA . LEU B 1 20 ? -4.73 4.223 28.172 1 87.38 20 LEU B CA 1
ATOM 3710 C C . LEU B 1 20 ? -5.824 4.27 27.109 1 87.38 20 LEU B C 1
ATOM 3712 O O . LEU B 1 20 ? -6.953 3.836 27.359 1 87.38 20 LEU B O 1
ATOM 3716 N N . GLU B 1 21 ? -5.461 4.84 25.953 1 84.12 21 GLU B N 1
ATOM 3717 C CA . GLU B 1 21 ? -6.441 5.07 24.891 1 84.12 21 GLU B CA 1
ATOM 3718 C C . GLU B 1 21 ? -5.816 4.895 23.516 1 84.12 21 GLU B C 1
ATOM 3720 O O . GLU B 1 21 ? -4.66 5.273 23.297 1 84.12 21 GLU B O 1
ATOM 3725 N N . LEU B 1 22 ? -6.668 4.41 22.609 1 82.75 22 LEU B N 1
ATOM 3726 C CA . LEU B 1 22 ? -6.238 4.309 21.219 1 82.75 22 LEU B CA 1
ATOM 3727 C C . LEU B 1 22 ? -6.34 5.664 20.531 1 82.75 22 LEU B C 1
ATOM 3729 O O . LEU B 1 22 ? -7.414 6.266 20.484 1 82.75 22 LEU B O 1
ATOM 3733 N N . LEU B 1 23 ? -5.27 6.184 20.031 1 82.19 23 LEU B N 1
ATOM 3734 C CA . LEU B 1 23 ? -5.234 7.508 19.422 1 82.19 23 LEU B CA 1
ATOM 3735 C C . LEU B 1 23 ? -5.488 7.414 17.922 1 82.19 23 LEU B C 1
ATOM 3737 O O . LEU B 1 23 ? -6.074 8.32 17.328 1 82.19 23 LEU B O 1
ATOM 3741 N N . GLY B 1 24 ? -4.922 6.461 17.297 1 75.31 24 GLY B N 1
ATOM 3742 C CA . GLY B 1 24 ? -5.09 6.344 15.852 1 75.31 24 GLY B CA 1
ATOM 3743 C C . GLY B 1 24 ? -4.562 5.035 15.297 1 75.31 24 GLY B C 1
ATOM 3744 O O . GLY B 1 24 ? -3.74 4.371 15.93 1 75.31 24 GLY B O 1
ATOM 3745 N N . GLU B 1 25 ? -5.188 4.73 14.133 1 68.5 25 GLU B N 1
ATOM 3746 C CA . GLU B 1 25 ? -4.781 3.523 13.422 1 68.5 25 GLU B CA 1
ATOM 3747 C C . GLU B 1 25 ? -4.57 3.805 11.938 1 68.5 25 GLU B C 1
ATOM 3749 O O . GLU B 1 25 ? -5.352 4.531 11.32 1 68.5 25 GLU B O 1
ATOM 3754 N N . GLY B 1 26 ? -3.387 3.395 11.453 1 62.78 26 GLY B N 1
ATOM 3755 C CA . GLY B 1 26 ? -3.131 3.531 10.031 1 62.78 26 GLY B CA 1
ATOM 3756 C C . GLY B 1 26 ? -2.629 2.25 9.391 1 62.78 26 GLY B C 1
ATOM 3757 O O . GLY B 1 26 ? -2.65 1.188 10.016 1 62.78 26 GLY B O 1
ATOM 3758 N N . SER B 1 27 ? -2.348 2.346 8.094 1 59.16 27 SER B N 1
ATOM 3759 C CA . SER B 1 27 ? -1.889 1.191 7.328 1 59.16 27 SER B CA 1
ATOM 3760 C C . SER B 1 27 ? -0.584 0.636 7.891 1 59.16 27 SER B C 1
ATOM 3762 O O . SER B 1 27 ? -0.283 -0.547 7.723 1 59.16 27 SER B O 1
ATOM 3764 N N . TYR B 1 28 ? 0.107 1.473 8.617 1 61.94 28 TYR B N 1
ATOM 3765 C CA . TYR B 1 28 ? 1.445 1.046 9.016 1 61.94 28 TYR B CA 1
ATOM 3766 C C . TYR B 1 28 ? 1.503 0.741 10.508 1 61.94 28 TYR B C 1
ATOM 3768 O O . TYR B 1 28 ? 2.547 0.339 11.023 1 61.94 28 TYR B O 1
ATOM 3776 N N . GLY B 1 29 ? 0.365 1.039 11.18 1 70.88 29 GLY B N 1
ATOM 3777 C CA . GLY B 1 29 ? 0.439 0.716 12.602 1 70.88 29 GLY B CA 1
ATOM 3778 C C . GLY B 1 29 ? -0.634 1.401 13.422 1 70.88 29 GLY B C 1
ATOM 3779 O O . GLY B 1 29 ? -1.604 1.93 12.875 1 70.88 29 GLY B O 1
ATOM 3780 N N . ILE B 1 30 ? -0.402 1.209 14.797 1 79.19 30 ILE B N 1
ATOM 3781 C CA . ILE B 1 30 ? -1.373 1.713 15.766 1 79.19 30 ILE B CA 1
ATOM 3782 C C . ILE B 1 30 ? -0.678 2.643 16.75 1 79.19 30 ILE B C 1
ATOM 3784 O O . ILE B 1 30 ? 0.471 2.406 17.141 1 79.19 30 ILE B O 1
ATOM 3788 N N . VAL B 1 31 ? -1.366 3.689 17.125 1 87.88 31 VAL B N 1
ATOM 3789 C CA . VAL B 1 31 ? -0.802 4.617 18.109 1 87.88 31 VAL B CA 1
ATOM 3790 C C . VAL B 1 31 ? -1.674 4.645 19.359 1 87.88 31 VAL B C 1
ATOM 3792 O O . VAL B 1 31 ? -2.893 4.809 19.266 1 87.88 31 VAL B O 1
ATOM 3795 N N . TRP B 1 32 ? -0.98 4.531 20.547 1 89.5 32 TRP B N 1
ATOM 3796 C CA . TRP B 1 32 ? -1.662 4.52 21.828 1 89.5 32 TRP B CA 1
ATOM 3797 C C . TRP B 1 32 ? -1.247 5.723 22.672 1 89.5 32 TRP B C 1
ATOM 3799 O O . TRP B 1 32 ? -0.076 6.105 22.688 1 89.5 32 TRP B O 1
ATOM 3809 N N . LYS B 1 33 ? -2.271 6.234 23.328 1 92.75 33 LYS B N 1
ATOM 3810 C CA . LYS B 1 33 ? -1.945 7.059 24.484 1 92.75 33 LYS B CA 1
ATOM 3811 C C . LYS B 1 33 ? -1.488 6.199 25.672 1 92.75 33 LYS B C 1
ATOM 3813 O O . LYS B 1 33 ? -2.182 5.258 26.062 1 92.75 33 LYS B O 1
ATOM 3818 N N . VAL B 1 34 ? -0.318 6.52 26.203 1 94.81 34 VAL B N 1
ATOM 3819 C CA . VAL B 1 34 ? 0.203 5.641 27.25 1 94.81 34 VAL B CA 1
ATOM 3820 C C . VAL B 1 34 ? 0.707 6.477 28.422 1 94.81 34 VAL B C 1
ATOM 3822 O O . VAL B 1 34 ? 1.074 7.641 28.25 1 94.81 34 VAL B O 1
ATOM 3825 N N . LEU B 1 35 ? 0.635 5.871 29.547 1 94.62 35 LEU B N 1
ATOM 3826 C CA . LEU B 1 35 ? 1.209 6.422 30.766 1 94.62 35 LEU B CA 1
ATOM 3827 C C . LEU B 1 35 ? 2.531 5.738 31.094 1 94.62 35 LEU B C 1
ATOM 3829 O O . LEU B 1 35 ? 2.605 4.508 31.141 1 94.62 35 LEU B O 1
ATOM 3833 N N . ASN B 1 36 ? 3.574 6.516 31.156 1 93.06 36 ASN B N 1
ATOM 3834 C CA . ASN B 1 36 ? 4.832 5.953 31.641 1 93.06 36 ASN B CA 1
ATOM 3835 C C . ASN B 1 36 ? 4.805 5.703 33.125 1 93.06 36 ASN B C 1
ATOM 3837 O O . ASN B 1 36 ? 4.621 6.637 33.938 1 93.06 36 ASN B O 1
ATOM 3841 N N . LYS B 1 37 ? 5.07 4.504 33.469 1 90.69 37 LYS B N 1
ATOM 3842 C CA . LYS B 1 37 ? 4.941 4.094 34.875 1 90.69 37 LYS B CA 1
ATOM 3843 C C . LYS B 1 37 ? 6.086 4.652 35.719 1 90.69 37 LYS B C 1
ATOM 3845 O O . LYS B 1 37 ? 5.941 4.832 36.938 1 90.69 37 LYS B O 1
ATOM 3850 N N . ASN B 1 38 ? 7.203 4.887 35.188 1 88.88 38 ASN B N 1
ATOM 3851 C CA . ASN B 1 38 ? 8.383 5.352 35.906 1 88.88 38 ASN B CA 1
ATOM 3852 C C . ASN B 1 38 ? 8.289 6.836 36.25 1 88.88 38 ASN B C 1
ATOM 3854 O O . ASN B 1 38 ? 8.641 7.254 37.344 1 88.88 38 ASN B O 1
ATOM 3858 N N . ASP B 1 39 ? 7.781 7.742 35.281 1 90.94 39 ASP B N 1
ATOM 3859 C CA . ASP B 1 39 ? 7.797 9.188 35.5 1 90.94 39 ASP B CA 1
ATOM 3860 C C . ASP B 1 39 ? 6.379 9.742 35.594 1 90.94 39 ASP B C 1
ATOM 3862 O O . ASP B 1 39 ? 6.188 10.93 35.875 1 90.94 39 ASP B O 1
ATOM 3866 N N . GLY B 1 40 ? 5.398 8.945 35.344 1 91.12 40 GLY B N 1
ATOM 3867 C CA . GLY B 1 40 ? 4.004 9.336 35.5 1 91.12 40 GLY B CA 1
ATOM 3868 C C . GLY B 1 40 ? 3.533 10.289 34.438 1 91.12 40 GLY B C 1
ATOM 3869 O O . GLY B 1 40 ? 2.52 10.969 34.594 1 91.12 40 GLY B O 1
ATOM 3870 N N . LYS B 1 41 ? 4.234 10.406 33.406 1 93.75 41 LYS B N 1
ATOM 3871 C CA . LYS B 1 41 ? 3.877 11.312 32.344 1 93.75 41 LYS B CA 1
ATOM 3872 C C . LYS B 1 41 ? 3.191 10.562 31.203 1 93.75 41 LYS B C 1
ATOM 3874 O O . LYS B 1 41 ? 3.262 9.336 31.125 1 93.75 41 LYS B O 1
ATOM 3879 N N . ILE B 1 42 ? 2.492 11.398 30.328 1 95.31 42 ILE B N 1
ATOM 3880 C CA . ILE B 1 42 ? 1.735 10.828 29.219 1 95.31 42 ILE B CA 1
ATOM 3881 C C . ILE B 1 42 ? 2.568 10.883 27.938 1 95.31 42 ILE B C 1
ATOM 3883 O O . ILE B 1 42 ? 3.188 11.906 27.641 1 95.31 42 ILE B O 1
ATOM 3887 N N . TYR B 1 43 ? 2.615 9.734 27.219 1 95.81 43 TYR B N 1
ATOM 3888 C CA . TYR B 1 43 ? 3.303 9.617 25.938 1 95.81 43 TYR B CA 1
ATOM 3889 C C . TYR B 1 43 ? 2.385 9.016 24.875 1 95.81 43 TYR B C 1
ATOM 3891 O O . TYR B 1 43 ? 1.257 8.617 25.188 1 95.81 43 TYR B O 1
ATOM 3899 N N . ALA B 1 44 ? 2.797 9.109 23.625 1 94.88 44 ALA B N 1
ATOM 3900 C CA . ALA B 1 44 ? 2.201 8.32 22.547 1 94.88 44 ALA B CA 1
ATOM 3901 C C . ALA B 1 44 ? 3.115 7.172 22.141 1 94.88 44 ALA B C 1
ATOM 3903 O O . ALA B 1 44 ? 4.328 7.348 22.016 1 94.88 44 ALA B O 1
ATOM 3904 N N . LEU B 1 45 ? 2.551 6.02 22.031 1 92.5 45 LEU B N 1
ATOM 3905 C CA . LEU B 1 45 ? 3.303 4.832 21.641 1 92.5 45 LEU B CA 1
ATOM 3906 C C . LEU B 1 45 ? 2.844 4.32 20.281 1 92.5 45 LEU B C 1
ATOM 3908 O O . LEU B 1 45 ? 1.729 3.811 20.141 1 92.5 45 LEU B O 1
ATOM 3912 N N . LYS B 1 46 ? 3.693 4.453 19.297 1 88.44 46 LYS B N 1
ATOM 3913 C CA . LYS B 1 46 ? 3.418 3.939 17.953 1 88.44 46 LYS B CA 1
ATOM 3914 C C . LYS B 1 46 ? 3.896 2.498 17.812 1 88.44 46 LYS B C 1
ATOM 3916 O O . LYS B 1 46 ? 5.082 2.211 17.984 1 88.44 46 LYS B O 1
ATOM 3921 N N . CYS B 1 47 ? 2.98 1.674 17.516 1 84.56 47 CYS B N 1
ATOM 3922 C CA . CYS B 1 47 ? 3.283 0.256 17.359 1 84.56 47 CYS B CA 1
ATOM 3923 C C . CYS B 1 47 ? 3.242 -0.15 15.891 1 84.56 47 CYS B C 1
ATOM 3925 O O . CYS B 1 47 ? 2.207 -0.02 15.234 1 84.56 47 CYS B O 1
ATOM 3927 N N . VAL B 1 48 ? 4.387 -0.661 15.383 1 79.06 48 VAL B N 1
ATOM 3928 C CA . VAL B 1 48 ? 4.516 -1.038 13.984 1 79.06 48 VAL B CA 1
ATOM 3929 C C . VAL B 1 48 ? 4.926 -2.506 13.875 1 79.06 48 VAL B C 1
ATOM 3931 O O . VAL B 1 48 ? 5.922 -2.922 14.469 1 79.06 48 VAL B O 1
ATOM 3934 N N . PRO B 1 49 ? 4.145 -3.184 13.195 1 71.12 49 PRO B N 1
ATOM 3935 C CA . PRO B 1 49 ? 4.578 -4.566 12.969 1 71.12 49 PRO B CA 1
ATOM 3936 C C . PRO B 1 49 ? 5.848 -4.656 12.125 1 71.12 49 PRO B C 1
ATOM 3938 O O . PRO B 1 49 ? 6.004 -3.904 11.156 1 71.12 49 PRO B O 1
ATOM 3941 N N . VAL B 1 50 ? 6.836 -5.223 12.648 1 64.38 50 VAL B N 1
ATOM 3942 C CA . VAL B 1 50 ? 8.078 -5.355 11.898 1 64.38 50 VAL B CA 1
ATOM 3943 C C . VAL B 1 50 ? 8.445 -6.828 11.75 1 64.38 50 VAL B C 1
ATOM 3945 O O . VAL B 1 50 ? 8.117 -7.645 12.617 1 64.38 50 VAL B O 1
ATOM 3948 N N . GLU B 1 51 ? 8.789 -7.027 10.422 1 57.88 51 GLU B N 1
ATOM 3949 C CA . GLU B 1 51 ? 9.336 -8.359 10.18 1 57.88 51 GLU B CA 1
ATOM 3950 C C . GLU B 1 51 ? 10.852 -8.375 10.352 1 57.88 51 GLU B C 1
ATOM 3952 O O . GLU B 1 51 ? 11.398 -7.566 11.109 1 57.88 51 GLU B O 1
ATOM 3957 N N . ASN B 1 52 ? 11.406 -9.188 9.578 1 54.81 52 ASN B N 1
ATOM 3958 C CA . ASN B 1 52 ? 12.852 -9.398 9.586 1 54.81 52 ASN B CA 1
ATOM 3959 C C . ASN B 1 52 ? 13.602 -8.156 9.117 1 54.81 52 ASN B C 1
ATOM 3961 O O . ASN B 1 52 ? 14.664 -7.832 9.641 1 54.81 52 ASN B O 1
ATOM 3965 N N . ASP B 1 53 ? 12.867 -7.426 8.242 1 55.78 53 ASP B N 1
ATOM 3966 C CA . ASP B 1 53 ? 13.57 -6.266 7.715 1 55.78 53 ASP B CA 1
ATOM 3967 C C . ASP B 1 53 ? 13.023 -4.969 8.312 1 55.78 53 ASP B C 1
ATOM 3969 O O . ASP B 1 53 ? 11.938 -4.523 7.938 1 55.78 53 ASP B O 1
ATOM 3973 N N . ILE B 1 54 ? 13.727 -4.516 9.297 1 63.16 54 ILE B N 1
ATOM 3974 C CA . ILE B 1 54 ? 13.289 -3.324 10.016 1 63.16 54 ILE B CA 1
ATOM 3975 C C . ILE B 1 54 ? 14.055 -2.105 9.508 1 63.16 54 ILE B C 1
ATOM 3977 O O . ILE B 1 54 ? 14.008 -1.033 10.117 1 63.16 54 ILE B O 1
ATOM 3981 N N . THR B 1 55 ? 14.656 -2.283 8.422 1 65.69 55 THR B N 1
ATOM 3982 C CA . THR B 1 55 ? 15.57 -1.242 7.957 1 65.69 55 THR B CA 1
ATOM 3983 C C . THR B 1 55 ? 14.82 0.069 7.734 1 65.69 55 THR B C 1
ATOM 3985 O O . THR B 1 55 ? 15.281 1.133 8.148 1 65.69 55 THR B O 1
ATOM 3988 N N . GLU B 1 56 ? 13.672 -0.041 7.191 1 66.5 56 GLU B N 1
ATOM 3989 C CA . GLU B 1 56 ? 12.93 1.179 6.883 1 66.5 56 GLU B CA 1
ATOM 3990 C C . GLU B 1 56 ? 12.438 1.86 8.156 1 66.5 56 GLU B C 1
ATOM 3992 O O . GLU B 1 56 ? 12.5 3.086 8.273 1 66.5 56 GLU B O 1
ATOM 3997 N N . VAL B 1 57 ? 12.008 1.093 9.047 1 71.31 57 VAL B N 1
ATOM 3998 C CA . VAL B 1 57 ? 11.492 1.642 10.297 1 71.31 57 VAL B CA 1
ATOM 3999 C C . VAL B 1 57 ? 12.648 2.195 11.125 1 71.31 57 VAL B C 1
ATOM 4001 O O . VAL B 1 57 ? 12.5 3.205 11.82 1 71.31 57 VAL B O 1
ATOM 4004 N N . GLU B 1 58 ? 13.758 1.58 10.961 1 74.19 58 GLU B N 1
ATOM 4005 C CA . GLU B 1 58 ? 14.938 2.062 11.656 1 74.19 58 GLU B CA 1
ATOM 4006 C C . GLU B 1 58 ? 15.352 3.445 11.164 1 74.19 58 GLU B C 1
ATOM 4008 O O . GLU B 1 58 ? 15.797 4.285 11.945 1 74.19 58 GLU B O 1
ATOM 4013 N N . LYS B 1 59 ? 15.18 3.621 9.906 1 73.38 59 LYS B N 1
ATOM 4014 C CA . LYS B 1 59 ? 15.484 4.934 9.352 1 73.38 59 LYS B CA 1
ATOM 4015 C C . LYS B 1 59 ? 14.578 6.008 9.945 1 73.38 59 LYS B C 1
ATOM 4017 O O . LYS B 1 59 ? 15.039 7.109 10.258 1 73.38 59 LYS B O 1
ATOM 4022 N N . GLU B 1 60 ? 13.352 5.66 10.086 1 74.75 60 GLU B N 1
ATOM 4023 C CA . GLU B 1 60 ? 12.406 6.582 10.703 1 74.75 60 GLU B CA 1
ATOM 4024 C C . GLU B 1 60 ? 12.82 6.934 12.133 1 74.75 60 GLU B C 1
ATOM 4026 O O . GLU B 1 60 ? 12.812 8.102 12.516 1 74.75 60 GLU B O 1
ATOM 4031 N N . ILE B 1 61 ? 13.234 5.961 12.828 1 78.69 61 ILE B N 1
ATOM 4032 C CA . ILE B 1 61 ? 13.625 6.141 14.227 1 78.69 61 ILE B CA 1
ATOM 4033 C C . ILE B 1 61 ? 14.867 7.023 14.305 1 78.69 61 ILE B C 1
ATOM 4035 O O . ILE B 1 61 ? 14.945 7.922 15.141 1 78.69 61 ILE B O 1
ATOM 4039 N N . ASN B 1 62 ? 15.719 6.797 13.398 1 79.69 62 ASN B N 1
ATOM 4040 C CA . ASN B 1 62 ? 16.969 7.559 13.398 1 79.69 62 ASN B CA 1
ATOM 4041 C C . ASN B 1 62 ? 16.719 9.031 13.102 1 79.69 62 ASN B C 1
ATOM 4043 O O . ASN B 1 62 ? 17.359 9.906 13.688 1 79.69 62 ASN B O 1
ATOM 4047 N N . ILE B 1 63 ? 15.797 9.281 12.273 1 79.56 63 ILE B N 1
ATOM 4048 C CA . ILE B 1 63 ? 15.453 10.664 11.961 1 79.56 63 ILE B CA 1
ATOM 4049 C C . ILE B 1 63 ? 14.828 11.328 13.188 1 79.56 63 ILE B C 1
ATOM 4051 O O . ILE B 1 63 ? 15.219 12.438 13.57 1 79.56 63 ILE B O 1
ATOM 4055 N N . LEU B 1 64 ? 13.938 10.625 13.766 1 83.5 64 LEU B N 1
ATOM 4056 C CA . LEU B 1 64 ? 13.242 11.172 14.922 1 83.5 64 LEU B CA 1
ATOM 4057 C C . LEU B 1 64 ? 14.211 11.406 16.078 1 83.5 64 LEU B C 1
ATOM 4059 O O . LEU B 1 64 ? 14.125 12.43 16.766 1 83.5 64 LEU B O 1
ATOM 4063 N N . LYS B 1 65 ? 15.047 10.516 16.234 1 83.94 65 LYS B N 1
ATOM 4064 C CA . LYS B 1 65 ? 16.031 10.594 17.312 1 83.94 65 LYS B CA 1
ATOM 4065 C C . LYS B 1 65 ? 16.938 11.812 17.141 1 83.94 65 LYS B C 1
ATOM 4067 O O . LYS B 1 65 ? 17.344 12.43 18.125 1 83.94 65 LYS B O 1
ATOM 4072 N N . ALA B 1 66 ? 17.203 12.156 15.969 1 84 66 ALA B N 1
ATOM 4073 C CA . ALA B 1 66 ? 18.156 13.219 15.68 1 84 66 ALA B CA 1
ATOM 4074 C C . ALA B 1 66 ? 17.469 14.586 15.695 1 84 66 ALA B C 1
ATOM 4076 O O . ALA B 1 66 ? 18.141 15.625 15.719 1 84 66 ALA B O 1
ATOM 4077 N N . CYS B 1 67 ? 16.203 14.586 15.695 1 87.12 67 CYS B N 1
ATOM 4078 C CA . CYS B 1 67 ? 15.477 15.844 15.562 1 87.12 67 CYS B CA 1
ATOM 4079 C C . CYS B 1 67 ? 15.273 16.5 16.922 1 87.12 67 CYS B C 1
ATOM 4081 O O . CYS B 1 67 ? 14.906 15.828 17.891 1 87.12 67 CYS B O 1
ATOM 4083 N N . ASP B 1 68 ? 15.656 17.766 16.984 1 90 68 ASP B N 1
ATOM 4084 C CA . ASP B 1 68 ? 15.383 18.625 18.141 1 90 68 ASP B CA 1
ATOM 4085 C C . ASP B 1 68 ? 14.805 19.969 17.719 1 90 68 ASP B C 1
ATOM 4087 O O . ASP B 1 68 ? 15.547 20.938 17.516 1 90 68 ASP B O 1
ATOM 4091 N N . SER B 1 69 ? 13.578 19.984 17.578 1 93.25 69 SER B N 1
ATOM 4092 C CA . SER B 1 69 ? 12.852 21.188 17.156 1 93.25 69 SER B CA 1
ATOM 4093 C C . SER B 1 69 ? 11.484 21.281 17.812 1 93.25 69 SER B C 1
ATOM 4095 O O . SER B 1 69 ? 10.805 20.266 18 1 93.25 69 SER B O 1
ATOM 4097 N N . PRO B 1 70 ? 11.125 22.453 18.188 1 94.81 70 PRO B N 1
ATOM 4098 C CA . PRO B 1 70 ? 9.797 22.641 18.781 1 94.81 70 PRO B CA 1
ATOM 4099 C C . PRO B 1 70 ? 8.672 22.328 17.797 1 94.81 70 PRO B C 1
ATOM 4101 O O . PRO B 1 70 ? 7.516 22.172 18.188 1 94.81 70 PRO B O 1
ATOM 4104 N N . SER B 1 71 ? 8.977 22.25 16.516 1 95.38 71 SER B N 1
ATOM 4105 C CA . SER B 1 71 ? 7.965 22.016 15.484 1 95.38 71 SER B CA 1
ATOM 4106 C C . SER B 1 71 ? 7.902 20.531 15.109 1 95.38 71 SER B C 1
ATOM 4108 O O . SER B 1 71 ? 7.199 20.156 14.164 1 95.38 71 SER B O 1
ATOM 4110 N N . ILE B 1 72 ? 8.656 19.703 15.773 1 94.69 72 ILE B N 1
ATOM 4111 C CA . ILE B 1 72 ? 8.68 18.266 15.531 1 94.69 72 ILE B CA 1
ATOM 4112 C C . ILE B 1 72 ? 8.414 17.516 16.828 1 94.69 72 ILE B C 1
ATOM 4114 O O . ILE B 1 72 ? 8.914 17.906 17.891 1 94.69 72 ILE B O 1
ATOM 4118 N N . VAL B 1 73 ? 7.672 16.484 16.766 1 95.5 73 VAL B N 1
ATOM 4119 C CA . VAL B 1 73 ? 7.352 15.703 17.953 1 95.5 73 VAL B CA 1
ATOM 4120 C C . VAL B 1 73 ? 8.633 15.141 18.562 1 95.5 73 VAL B C 1
ATOM 4122 O O . VAL B 1 73 ? 9.539 14.719 17.844 1 95.5 73 VAL B O 1
ATOM 4125 N N . LYS B 1 74 ? 8.625 15.055 19.766 1 93.94 74 LYS B N 1
ATOM 4126 C CA . LYS B 1 74 ? 9.805 14.578 20.484 1 93.94 74 LYS B CA 1
ATOM 4127 C C . LYS B 1 74 ? 9.844 13.055 20.531 1 93.94 74 LYS B C 1
ATOM 4129 O O . LYS B 1 74 ? 8.805 12.414 20.703 1 93.94 74 LYS B O 1
ATOM 4134 N N . TYR B 1 75 ? 11.047 12.578 20.344 1 91.94 75 TYR B N 1
ATOM 4135 C CA . TYR B 1 75 ? 11.32 11.156 20.453 1 91.94 75 TYR B CA 1
ATOM 4136 C C . TYR B 1 75 ? 11.797 10.805 21.859 1 91.94 75 TYR B C 1
ATOM 4138 O O . TYR B 1 75 ? 12.648 11.492 22.422 1 91.94 75 TYR B O 1
ATOM 4146 N N . TYR B 1 76 ? 11.281 9.664 22.438 1 91.75 76 TYR B N 1
ATOM 4147 C CA . TYR B 1 76 ? 11.672 9.305 23.797 1 91.75 76 TYR B CA 1
ATOM 4148 C C . TYR B 1 76 ? 12.289 7.914 23.844 1 91.75 76 TYR B C 1
ATOM 4150 O O . TYR B 1 76 ? 13.016 7.578 24.781 1 91.75 76 TYR B O 1
ATOM 4158 N N . GLY B 1 77 ? 11.961 7.07 22.859 1 88.19 77 GLY B N 1
ATOM 4159 C CA . GLY B 1 77 ? 12.547 5.738 22.844 1 88.19 77 GLY B CA 1
ATOM 4160 C C . GLY B 1 77 ? 11.852 4.793 21.891 1 88.19 77 GLY B C 1
ATOM 4161 O O . GLY B 1 77 ? 10.719 5.047 21.469 1 88.19 77 GLY B O 1
ATOM 4162 N N . ALA B 1 78 ? 12.57 3.703 21.484 1 89.06 78 ALA B N 1
ATOM 4163 C CA . ALA B 1 78 ? 12.023 2.643 20.641 1 89.06 78 ALA B CA 1
ATOM 4164 C C . ALA B 1 78 ? 12.328 1.266 21.234 1 89.06 78 ALA B C 1
ATOM 4166 O O . ALA B 1 78 ? 13.414 1.032 21.766 1 89.06 78 ALA B O 1
ATOM 4167 N N . TYR B 1 79 ? 11.336 0.403 21.203 1 86.06 79 TYR B N 1
ATOM 4168 C CA . TYR B 1 79 ? 11.406 -0.934 21.781 1 86.06 79 TYR B CA 1
ATOM 4169 C C . TYR B 1 79 ? 11 -1.992 20.766 1 86.06 79 TYR B C 1
ATOM 4171 O O . TYR B 1 79 ? 9.969 -1.854 20.094 1 86.06 79 TYR B O 1
ATOM 4179 N N . LYS B 1 80 ? 11.836 -2.887 20.578 1 83.56 80 LYS B N 1
ATOM 4180 C CA . LYS B 1 80 ? 11.453 -4.02 19.75 1 83.56 80 LYS B CA 1
ATOM 4181 C C . LYS B 1 80 ? 11 -5.207 20.594 1 83.56 80 LYS B C 1
ATOM 4183 O O . LYS B 1 80 ? 11.75 -5.676 21.453 1 83.56 80 LYS B O 1
ATOM 4188 N N . GLN B 1 81 ? 9.812 -5.539 20.5 1 74.94 81 GLN B N 1
ATOM 4189 C CA . GLN B 1 81 ? 9.234 -6.68 21.203 1 74.94 81 GLN B CA 1
ATOM 4190 C C . GLN B 1 81 ? 8.484 -7.594 20.234 1 74.94 81 GLN B C 1
ATOM 4192 O O . GLN B 1 81 ? 7.559 -7.16 19.562 1 74.94 81 GLN B O 1
ATOM 4197 N N . ASP B 1 82 ? 8.93 -8.938 20.172 1 70.06 82 ASP B N 1
ATOM 4198 C CA . ASP B 1 82 ? 8.305 -9.898 19.266 1 70.06 82 ASP B CA 1
ATOM 4199 C C . ASP B 1 82 ? 8.305 -9.375 17.828 1 70.06 82 ASP B C 1
ATOM 4201 O O . ASP B 1 82 ? 9.344 -8.992 17.297 1 70.06 82 ASP B O 1
ATOM 4205 N N . GLN B 1 83 ? 7.312 -9.258 17.125 1 70.56 83 GLN B N 1
ATOM 4206 C CA . GLN B 1 83 ? 7.23 -8.828 15.734 1 70.56 83 GLN B CA 1
ATOM 4207 C C . GLN B 1 83 ? 6.613 -7.441 15.625 1 70.56 83 GLN B C 1
ATOM 4209 O O . GLN B 1 83 ? 5.84 -7.172 14.695 1 70.56 83 GLN B O 1
ATOM 4214 N N . GLU B 1 84 ? 7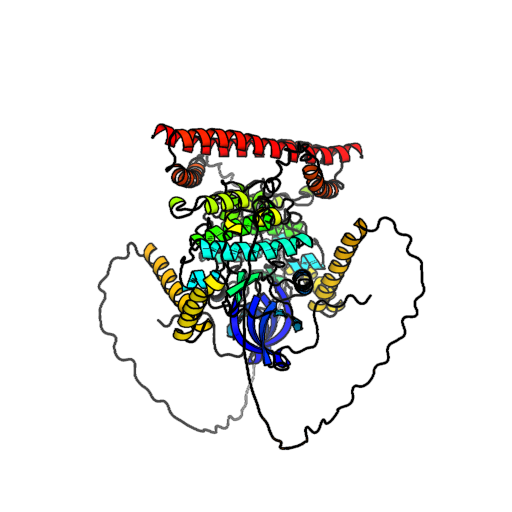.059 -6.707 16.734 1 78.31 84 GLU B N 1
ATOM 4215 C CA . GLU B 1 84 ? 6.512 -5.355 16.75 1 78.31 84 GLU B CA 1
ATOM 4216 C C . GLU B 1 84 ? 7.551 -4.348 17.25 1 78.31 84 GLU B C 1
ATOM 4218 O O . GLU B 1 84 ? 8.305 -4.633 18.172 1 78.31 84 GLU B O 1
ATOM 4223 N N . LEU B 1 85 ? 7.633 -3.289 16.578 1 83.06 85 LEU B N 1
ATOM 4224 C CA . LEU B 1 85 ? 8.422 -2.145 17.016 1 83.06 85 LEU B CA 1
ATOM 4225 C C . LEU B 1 85 ? 7.535 -1.074 17.641 1 83.06 85 LEU B C 1
ATOM 4227 O O . LEU B 1 85 ? 6.527 -0.679 17.047 1 83.06 85 LEU B O 1
ATOM 4231 N N . GLN B 1 86 ? 7.906 -0.713 18.812 1 87.75 86 GLN B N 1
ATOM 4232 C CA . GLN B 1 86 ? 7.148 0.301 19.531 1 87.75 86 GLN B CA 1
ATOM 4233 C C . GLN B 1 86 ? 7.98 1.559 19.766 1 87.75 86 GLN B C 1
ATOM 4235 O O . GLN B 1 86 ? 9.055 1.499 20.359 1 87.75 86 GLN B O 1
ATOM 4240 N N . ILE B 1 87 ? 7.461 2.686 19.312 1 89.12 87 ILE B N 1
ATOM 4241 C CA . ILE B 1 87 ? 8.18 3.949 19.375 1 89.12 87 ILE B CA 1
ATOM 4242 C C . ILE B 1 87 ? 7.441 4.926 20.281 1 89.12 87 ILE B C 1
ATOM 4244 O O . ILE B 1 87 ? 6.293 5.281 20.016 1 89.12 87 ILE B O 1
ATOM 4248 N N . ALA B 1 88 ? 8.109 5.332 21.359 1 92.31 88 ALA B N 1
ATOM 4249 C CA . ALA B 1 88 ? 7.539 6.312 22.266 1 92.31 88 ALA B CA 1
ATOM 4250 C C . ALA B 1 88 ? 7.836 7.738 21.812 1 92.31 88 ALA B C 1
ATOM 4252 O O . ALA B 1 88 ? 9 8.109 21.641 1 92.31 88 ALA B O 1
ATOM 4253 N N . ILE B 1 89 ? 6.75 8.508 21.625 1 93.44 89 ILE B N 1
ATOM 4254 C CA . ILE B 1 89 ? 6.906 9.883 21.156 1 93.44 89 ILE B CA 1
ATOM 4255 C C . ILE B 1 89 ? 6.039 10.812 22 1 93.44 89 ILE B C 1
ATOM 4257 O O . ILE B 1 89 ? 5.309 10.359 22.891 1 93.44 89 ILE B O 1
ATOM 4261 N N . GLU B 1 90 ? 6.238 12.047 21.766 1 95.31 90 GLU B N 1
ATOM 4262 C CA . GLU B 1 90 ? 5.477 13.086 22.453 1 95.31 90 GLU B CA 1
ATOM 4263 C C . GLU B 1 90 ? 3.979 12.93 22.203 1 95.31 90 GLU B C 1
ATOM 4265 O O . GLU B 1 90 ? 3.551 12.672 21.078 1 95.31 90 GLU B O 1
ATOM 4270 N N . TYR B 1 91 ? 3.254 13.047 23.297 1 95.69 91 TYR B N 1
ATOM 4271 C CA . TYR B 1 91 ? 1.8 13.039 23.172 1 95.69 91 TYR B CA 1
ATOM 4272 C C . TYR B 1 91 ? 1.272 14.43 22.859 1 95.69 91 TYR B C 1
ATOM 4274 O O . TYR B 1 91 ? 1.545 15.391 23.578 1 95.69 91 TYR B O 1
ATOM 4282 N N . CYS B 1 92 ? 0.554 14.555 21.812 1 95.62 92 CYS B N 1
ATOM 4283 C CA . CYS B 1 92 ? -0.104 15.797 21.422 1 95.62 92 CYS B CA 1
ATOM 4284 C C . CYS B 1 92 ? -1.609 15.711 21.641 1 95.62 92 CYS B C 1
ATOM 4286 O O . CYS B 1 92 ? -2.342 15.227 20.781 1 95.62 92 CYS B O 1
ATOM 4288 N N . GLY B 1 93 ? -2.031 16.297 22.672 1 92.5 93 GLY B N 1
ATOM 4289 C CA . GLY B 1 93 ? -3.395 16.125 23.156 1 92.5 93 GLY B CA 1
ATOM 4290 C C . GLY B 1 93 ? -4.426 16.797 22.266 1 92.5 93 GLY B C 1
ATOM 4291 O O . GLY B 1 93 ? -5.613 16.484 22.344 1 92.5 93 GLY B O 1
ATOM 4292 N N . GLY B 1 94 ? -4.027 17.703 21.469 1 94.06 94 GLY B N 1
ATOM 4293 C CA . GLY B 1 94 ? -4.941 18.359 20.547 1 94.06 94 GLY B CA 1
ATOM 4294 C C . GLY B 1 94 ? -5.254 17.531 19.312 1 94.06 94 GLY B C 1
ATOM 4295 O O . GLY B 1 94 ? -6.031 17.953 18.453 1 94.06 94 GLY B O 1
ATOM 4296 N N . GLY B 1 95 ? -4.641 16.359 19.203 1 92.38 95 GLY B N 1
ATOM 4297 C CA . GLY B 1 95 ? -4.879 15.523 18.047 1 92.38 95 GLY B CA 1
ATOM 4298 C C . GLY B 1 95 ? -4.207 16.047 16.781 1 92.38 95 GLY B C 1
ATOM 4299 O O . GLY B 1 95 ? -3.309 16.891 16.859 1 92.38 95 GLY B O 1
ATOM 4300 N N . SER B 1 96 ? -4.676 15.484 15.664 1 93.88 96 SER B N 1
ATOM 4301 C CA . SER B 1 96 ? -4.156 15.93 14.375 1 93.88 96 SER B CA 1
ATOM 4302 C C . SER B 1 96 ? -5.051 17 13.758 1 93.88 96 SER B C 1
ATOM 4304 O O . SER B 1 96 ? -6.203 17.156 14.164 1 93.88 96 SER B O 1
ATOM 4306 N N . VAL B 1 97 ? -4.48 17.719 12.812 1 96.44 97 VAL B N 1
ATOM 4307 C CA . VAL B 1 97 ? -5.285 18.672 12.047 1 96.44 97 VAL B CA 1
ATOM 4308 C C . VAL B 1 97 ? -6.414 17.938 11.328 1 96.44 97 VAL B C 1
ATOM 4310 O O . VAL B 1 97 ? -7.52 18.469 11.195 1 96.44 97 VAL B O 1
ATOM 4313 N N . GLN B 1 98 ? -6.145 16.719 10.891 1 93.12 98 GLN B N 1
ATOM 4314 C CA . GLN B 1 98 ? -7.191 15.922 10.266 1 93.12 98 GLN B CA 1
ATOM 4315 C C . GLN B 1 98 ? -8.336 15.648 11.234 1 93.12 98 GLN B C 1
ATOM 4317 O O . GLN B 1 98 ? -9.5 15.617 10.836 1 93.12 98 GLN B O 1
ATOM 4322 N N . ASP B 1 99 ? -8.039 15.422 12.453 1 91.5 99 ASP B N 1
ATOM 4323 C CA . ASP B 1 99 ? -9.07 15.242 13.469 1 91.5 99 ASP B CA 1
ATOM 4324 C C . ASP B 1 99 ? -9.984 16.469 13.547 1 91.5 99 ASP B C 1
ATOM 4326 O O . ASP B 1 99 ? -11.211 16.328 13.617 1 91.5 99 ASP B O 1
ATOM 4330 N N . LEU B 1 100 ? -9.383 17.609 13.57 1 93.69 100 LEU B N 1
ATOM 4331 C CA . LEU B 1 100 ? -10.141 18.844 13.617 1 93.69 100 LEU B CA 1
ATOM 4332 C C . LEU B 1 100 ? -11.109 18.938 12.438 1 93.69 100 LEU B C 1
ATOM 4334 O O . LEU B 1 100 ? -12.289 19.25 12.617 1 93.69 100 LEU B O 1
ATOM 4338 N N . LEU B 1 101 ? -10.586 18.609 11.289 1 93.81 101 LEU B N 1
ATOM 4339 C CA . LEU B 1 101 ? -11.383 18.688 10.078 1 93.81 101 LEU B CA 1
ATOM 4340 C C . LEU B 1 101 ? -12.523 17.672 10.102 1 93.81 101 LEU B C 1
ATOM 4342 O O . LEU B 1 101 ? -13.625 17.953 9.641 1 93.81 101 LEU B O 1
ATOM 4346 N N . THR B 1 102 ? -12.242 16.531 10.602 1 89.81 102 THR B N 1
ATOM 4347 C CA . THR B 1 102 ? -13.227 15.453 10.633 1 89.81 102 THR B CA 1
ATOM 4348 C C . THR B 1 102 ? -14.32 15.75 11.656 1 89.81 102 THR B C 1
ATOM 4350 O O . THR B 1 102 ? -15.5 15.539 11.383 1 89.81 102 THR B O 1
ATOM 4353 N N . VAL B 1 103 ? -13.969 16.281 12.789 1 91.31 103 VAL B N 1
ATOM 4354 C CA . VAL B 1 103 ? -14.898 16.469 13.906 1 91.31 103 VAL B CA 1
ATOM 4355 C C . VAL B 1 103 ? -15.672 17.766 13.719 1 91.31 103 VAL B C 1
ATOM 4357 O O . VAL B 1 103 ? -16.891 17.812 13.922 1 91.31 103 VAL B O 1
ATOM 4360 N N . LEU B 1 104 ? -14.977 18.797 13.328 1 91.94 104 LEU B N 1
ATOM 4361 C CA . LEU B 1 104 ? -15.594 20.109 13.281 1 91.94 104 LEU B CA 1
ATOM 4362 C C . LEU B 1 104 ? -15.961 20.5 11.852 1 91.94 104 LEU B C 1
ATOM 4364 O O . LEU B 1 104 ? -16.703 21.453 11.633 1 91.94 104 LEU B O 1
ATOM 4368 N N . GLY B 1 105 ? -15.469 19.672 10.805 1 84.62 105 GLY B N 1
ATOM 4369 C CA . GLY B 1 105 ? -15.625 20.078 9.414 1 84.62 105 GLY B CA 1
ATOM 4370 C C . GLY B 1 105 ? -14.594 21.109 8.969 1 84.62 105 GLY B C 1
ATOM 4371 O O . GLY B 1 105 ? -13.594 21.328 9.664 1 84.62 105 GLY B O 1
ATOM 4372 N N . PRO B 1 106 ? -14.781 21.547 7.684 1 81.56 106 PRO B N 1
ATOM 4373 C CA . PRO B 1 106 ? -13.836 22.562 7.172 1 81.56 106 PRO B CA 1
ATOM 4374 C C . PRO B 1 106 ? -14.078 23.938 7.766 1 81.56 106 PRO B C 1
ATOM 4376 O O . PRO B 1 106 ? -14.43 24.875 7.039 1 81.56 106 PRO B O 1
ATOM 4379 N N . VAL B 1 107 ? -13.555 24.125 8.961 1 83.44 107 VAL B N 1
ATOM 4380 C CA . VAL B 1 107 ? -13.922 25.297 9.75 1 83.44 107 VAL B CA 1
ATOM 4381 C C . VAL B 1 107 ? -12.719 26.219 9.891 1 83.44 107 VAL B C 1
ATOM 4383 O O . VAL B 1 107 ? -12.844 27.328 10.422 1 83.44 107 VAL B O 1
ATOM 4386 N N . LEU B 1 108 ? -11.664 25.734 9.375 1 94.5 108 LEU B N 1
ATOM 4387 C CA . LEU B 1 108 ? -10.477 26.562 9.586 1 94.5 108 LEU B CA 1
ATOM 4388 C C . LEU B 1 108 ? -10.547 27.844 8.766 1 94.5 108 LEU B C 1
ATOM 4390 O O . LEU B 1 108 ? -10.836 27.797 7.566 1 94.5 108 LEU B O 1
ATOM 4394 N N . ASN B 1 109 ? -10.344 28.906 9.445 1 94.94 109 ASN B N 1
ATOM 4395 C CA . ASN B 1 109 ? -10.211 30.156 8.703 1 94.94 109 ASN B CA 1
ATOM 4396 C C . ASN B 1 109 ? -8.789 30.375 8.211 1 94.94 109 ASN B C 1
ATOM 4398 O O . ASN B 1 109 ? -7.887 29.594 8.531 1 94.94 109 ASN B O 1
ATOM 4402 N N . GLU B 1 110 ? -8.609 31.375 7.453 1 96.25 110 GLU B N 1
ATOM 4403 C CA . GLU B 1 110 ? -7.336 31.609 6.781 1 96.25 110 GLU B CA 1
ATOM 4404 C C . GLU B 1 110 ? -6.215 31.844 7.785 1 96.25 110 GLU B C 1
ATOM 4406 O O . GLU B 1 110 ? -5.082 31.406 7.578 1 96.25 110 GLU B O 1
ATOM 4411 N N . GLN B 1 111 ? -6.465 32.594 8.859 1 96.56 111 GLN B N 1
ATOM 4412 C CA . GLN B 1 111 ? -5.453 32.875 9.867 1 96.56 111 GLN B CA 1
ATOM 4413 C C . GLN B 1 111 ? -4.984 31.609 10.562 1 96.56 111 GLN B C 1
ATOM 4415 O O . GLN B 1 111 ? -3.795 31.453 10.852 1 96.56 111 GLN B O 1
ATOM 4420 N N . GLN B 1 112 ? -5.91 30.781 10.828 1 97.19 112 GLN B N 1
ATOM 4421 C CA . GLN B 1 112 ? -5.59 29.5 11.438 1 97.19 112 GLN B CA 1
ATOM 4422 C C . GLN B 1 112 ? -4.77 28.625 10.492 1 97.19 112 GLN B C 1
ATOM 4424 O O . GLN B 1 112 ? -3.797 27.984 10.906 1 97.19 112 GLN B O 1
ATOM 4429 N N . ILE B 1 113 ? -5.16 28.594 9.227 1 98.25 113 ILE B N 1
ATOM 4430 C CA . ILE B 1 113 ? -4.414 27.844 8.219 1 98.25 113 ILE B CA 1
ATOM 4431 C C . ILE B 1 113 ? -2.992 28.391 8.117 1 98.25 113 ILE B C 1
ATOM 4433 O O . ILE B 1 113 ? -2.027 27.625 8.07 1 98.25 113 ILE B O 1
ATOM 4437 N N . ALA B 1 114 ? -2.887 29.703 8.117 1 98.44 114 ALA B N 1
ATOM 4438 C CA . ALA B 1 114 ? -1.577 30.344 8.039 1 98.44 114 ALA B CA 1
ATOM 4439 C C . ALA B 1 114 ? -0.708 29.953 9.234 1 98.44 114 ALA B C 1
ATOM 4441 O O . ALA B 1 114 ? 0.49 29.719 9.086 1 98.44 114 ALA B O 1
ATOM 4442 N N . ALA B 1 115 ? -1.289 29.953 10.398 1 98 115 ALA B N 1
ATOM 4443 C CA . ALA B 1 115 ? -0.553 29.609 11.609 1 98 115 ALA B CA 1
ATOM 4444 C C . ALA B 1 115 ? -0.012 28.172 11.531 1 98 115 ALA B C 1
ATOM 4446 O O . ALA B 1 115 ? 1.146 27.922 11.867 1 98 115 ALA B O 1
ATOM 4447 N N . ILE B 1 116 ? -0.848 27.266 11.055 1 98.44 116 ILE B N 1
ATOM 4448 C CA . ILE B 1 116 ? -0.447 25.859 10.922 1 98.44 116 ILE B CA 1
ATOM 4449 C C . ILE B 1 116 ? 0.656 25.75 9.867 1 98.44 116 ILE B C 1
ATOM 4451 O O . ILE B 1 116 ? 1.668 25.078 10.102 1 98.44 116 ILE B O 1
ATOM 4455 N N . CYS B 1 117 ? 0.454 26.391 8.766 1 98.69 117 CYS B N 1
ATOM 4456 C CA . CYS B 1 117 ? 1.433 26.344 7.688 1 98.69 117 CYS B CA 1
ATOM 4457 C C . CYS B 1 117 ? 2.771 26.906 8.133 1 98.69 117 CYS B C 1
ATOM 4459 O O . CYS B 1 117 ? 3.826 26.375 7.809 1 98.69 117 CYS B O 1
ATOM 4461 N N . ALA B 1 118 ? 2.723 27.984 8.875 1 98.38 118 ALA B N 1
ATOM 4462 C CA . ALA B 1 118 ? 3.947 28.609 9.359 1 98.38 118 ALA B CA 1
ATOM 4463 C C . ALA B 1 118 ? 4.746 27.672 10.25 1 98.38 118 ALA B C 1
ATOM 4465 O O . ALA B 1 118 ? 5.957 27.5 10.07 1 98.38 118 ALA B O 1
ATOM 4466 N N . SER B 1 119 ? 4.102 27.094 11.156 1 97.88 119 SER B N 1
ATOM 4467 C CA . SER B 1 119 ? 4.77 26.156 12.055 1 97.88 119 SER B CA 1
ATOM 4468 C C . SER B 1 119 ? 5.285 24.938 11.305 1 97.88 119 SER B C 1
ATOM 4470 O O . SER B 1 119 ? 6.387 24.453 11.578 1 97.88 119 SER B O 1
ATOM 4472 N N . THR B 1 120 ? 4.484 24.391 10.391 1 98.31 120 THR B N 1
ATOM 4473 C CA . THR B 1 120 ? 4.895 23.25 9.57 1 98.31 120 THR B CA 1
ATOM 4474 C C . THR B 1 120 ? 6.148 23.594 8.773 1 98.31 120 THR B C 1
ATOM 4476 O O . THR B 1 120 ? 7.082 22.781 8.703 1 98.31 120 THR B O 1
ATOM 4479 N N . LEU B 1 121 ? 6.133 24.781 8.219 1 98.5 121 LEU B N 1
ATOM 4480 C CA . LEU B 1 121 ? 7.277 25.219 7.426 1 98.5 121 LEU B CA 1
ATOM 4481 C C . LEU B 1 121 ? 8.531 25.312 8.289 1 98.5 121 LEU B C 1
ATOM 4483 O O . LEU B 1 121 ? 9.625 24.969 7.84 1 98.5 121 LEU B O 1
ATOM 4487 N N . LYS B 1 122 ? 8.383 25.797 9.477 1 97.56 122 LYS B N 1
ATOM 4488 C CA . LYS B 1 122 ? 9.523 25.844 10.383 1 97.56 122 LYS B CA 1
ATOM 4489 C C . LYS B 1 122 ? 10.102 24.453 10.609 1 97.56 122 LYS B C 1
ATOM 4491 O O . LYS B 1 122 ? 11.32 24.281 10.625 1 97.56 122 LYS B O 1
ATOM 4496 N N . GLY B 1 123 ? 9.234 23.516 10.789 1 96.69 123 GLY B N 1
ATOM 4497 C CA . GLY B 1 123 ? 9.672 22.141 10.914 1 96.69 123 GLY B CA 1
ATOM 4498 C C . GLY B 1 123 ? 10.367 21.625 9.664 1 96.69 123 GLY B C 1
ATOM 4499 O O . GLY B 1 123 ? 11.398 20.953 9.758 1 96.69 123 GLY B O 1
ATOM 4500 N N . LEU B 1 124 ? 9.812 21.938 8.539 1 97 124 LEU B N 1
ATOM 4501 C CA . LEU B 1 124 ? 10.383 21.484 7.273 1 97 124 LEU B CA 1
ATOM 4502 C C . LEU B 1 124 ? 11.75 22.125 7.039 1 97 124 LEU B C 1
ATOM 4504 O O . LEU B 1 124 ? 12.672 21.453 6.566 1 97 124 LEU B O 1
ATOM 4508 N N . VAL B 1 125 ? 11.852 23.391 7.34 1 97 125 VAL B N 1
ATOM 4509 C CA . VAL B 1 125 ? 13.133 24.078 7.191 1 97 125 VAL B CA 1
ATOM 4510 C C . VAL B 1 125 ? 14.195 23.375 8.039 1 97 125 VAL B C 1
ATOM 4512 O O . VAL B 1 125 ? 15.305 23.125 7.578 1 97 125 VAL B O 1
ATOM 4515 N N . TYR B 1 126 ? 13.867 23.047 9.227 1 94.94 126 TYR B N 1
ATOM 4516 C CA . TYR B 1 126 ? 14.781 22.328 10.109 1 94.94 126 TYR B CA 1
ATOM 4517 C C . TYR B 1 126 ? 15.188 20.984 9.5 1 94.94 126 TYR B C 1
ATOM 4519 O O . TYR B 1 126 ? 16.375 20.672 9.406 1 94.94 126 TYR B O 1
ATOM 4527 N N . LEU B 1 127 ? 14.242 20.219 9.062 1 93.06 127 LEU B N 1
ATOM 4528 C CA . LEU B 1 127 ? 14.492 18.906 8.477 1 93.06 127 LEU B CA 1
ATOM 4529 C C . LEU B 1 127 ? 15.367 19.016 7.234 1 93.06 127 LEU B C 1
ATOM 4531 O O . LEU B 1 127 ? 16.344 18.281 7.094 1 93.06 127 LEU B O 1
ATOM 4535 N N . HIS B 1 128 ? 14.961 19.938 6.406 1 93.75 128 HIS B N 1
ATOM 4536 C CA . HIS B 1 128 ? 15.648 20.094 5.129 1 93.75 128 HIS B CA 1
ATOM 4537 C C . HIS B 1 128 ? 17.062 20.594 5.328 1 93.75 128 HIS B C 1
ATOM 4539 O O . HIS B 1 128 ? 17.969 20.281 4.547 1 93.75 128 HIS B O 1
ATOM 4545 N N . SER B 1 129 ? 17.25 21.344 6.316 1 92.5 129 SER B N 1
ATOM 4546 C CA . SER B 1 129 ? 18.578 21.828 6.637 1 92.5 129 SER B CA 1
ATOM 4547 C C . SER B 1 129 ? 19.516 20.688 7.012 1 92.5 129 SER B C 1
ATOM 4549 O O . SER B 1 129 ? 20.734 20.781 6.863 1 92.5 129 SER B O 1
ATOM 4551 N N . GLN B 1 130 ? 19 19.656 7.488 1 88.19 130 GLN B N 1
ATOM 4552 C CA . GLN B 1 130 ? 19.75 18.453 7.836 1 88.19 130 GLN B CA 1
ATOM 4553 C C . GLN B 1 130 ? 19.703 17.422 6.707 1 88.19 130 GLN B C 1
ATOM 4555 O O . GLN B 1 130 ? 20.031 16.25 6.914 1 88.19 130 GLN B O 1
ATOM 4560 N N . LYS B 1 131 ? 19.141 17.75 5.59 1 88.06 131 LYS B N 1
ATOM 4561 C CA . LYS B 1 131 ? 19.047 16.922 4.387 1 88.06 131 LYS B C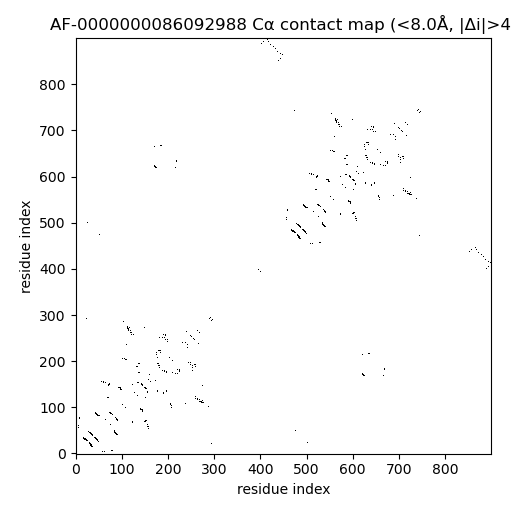A 1
ATOM 4562 C C . LYS B 1 131 ? 18.109 15.742 4.602 1 88.06 131 LYS B C 1
ATOM 4564 O O . LYS B 1 131 ? 18.375 14.633 4.125 1 88.06 131 LYS B O 1
ATOM 4569 N N . LYS B 1 132 ? 17.172 16.031 5.367 1 87.81 132 LYS B N 1
ATOM 4570 C CA . LYS B 1 132 ? 16.125 15.047 5.59 1 87.81 132 LYS B CA 1
ATOM 4571 C C . LYS B 1 132 ? 14.805 15.5 4.961 1 87.81 132 LYS B C 1
ATOM 4573 O O . LYS B 1 132 ? 14.477 16.688 4.996 1 87.81 132 LYS B O 1
ATOM 4578 N N . ILE B 1 133 ? 14.078 14.547 4.391 1 89.75 133 ILE B N 1
ATOM 4579 C CA . ILE B 1 133 ? 12.781 14.812 3.779 1 89.75 133 ILE B CA 1
ATOM 4580 C C . ILE B 1 133 ? 11.68 14.125 4.586 1 89.75 133 ILE B C 1
ATOM 4582 O O . ILE B 1 133 ? 11.844 12.984 5.023 1 89.75 133 ILE B O 1
ATOM 4586 N N . HIS B 1 134 ? 10.602 14.734 4.867 1 90.69 134 HIS B N 1
ATOM 4587 C CA . HIS B 1 134 ? 9.508 14.164 5.641 1 90.69 134 HIS B CA 1
ATOM 4588 C C . HIS B 1 134 ? 8.797 13.062 4.855 1 90.69 134 HIS B C 1
ATOM 4590 O O . HIS B 1 134 ? 8.586 11.961 5.371 1 90.69 134 HIS B O 1
ATOM 4596 N N . ARG B 1 135 ? 8.289 13.43 3.605 1 88.06 135 ARG B N 1
ATOM 4597 C CA . ARG B 1 135 ? 7.805 12.508 2.584 1 88.06 135 ARG B CA 1
ATOM 4598 C C . ARG B 1 135 ? 6.32 12.219 2.768 1 88.06 135 ARG B C 1
ATOM 4600 O O . ARG B 1 135 ? 5.691 11.586 1.911 1 88.06 135 ARG B O 1
ATOM 4607 N N . ASP B 1 136 ? 5.668 12.742 3.781 1 88.62 136 ASP B N 1
ATOM 4608 C CA . ASP B 1 136 ? 4.266 12.398 3.99 1 88.62 136 ASP B CA 1
ATOM 4609 C C . ASP B 1 136 ? 3.527 13.531 4.703 1 88.62 136 ASP B C 1
ATOM 4611 O O . ASP B 1 136 ? 2.818 13.297 5.684 1 88.62 136 ASP B O 1
ATOM 4615 N N . ILE B 1 137 ? 3.678 14.664 4.227 1 94.94 137 ILE B N 1
ATOM 4616 C CA . ILE B 1 137 ? 2.988 15.82 4.793 1 94.94 137 ILE B CA 1
ATOM 4617 C C . ILE B 1 137 ? 1.507 15.766 4.422 1 94.94 137 ILE B C 1
ATOM 4619 O O . ILE B 1 137 ? 1.157 15.703 3.242 1 94.94 137 ILE B O 1
ATOM 4623 N N . LYS B 1 138 ? 0.685 15.75 5.383 1 94.56 138 LYS B N 1
ATOM 4624 C CA . LYS B 1 138 ? -0.771 15.805 5.297 1 94.56 138 LYS B CA 1
ATOM 4625 C C . LYS B 1 138 ? -1.388 16.188 6.641 1 94.56 138 LYS B C 1
ATOM 4627 O O . LYS B 1 138 ? -0.695 16.219 7.656 1 94.56 138 LYS B O 1
ATOM 4632 N N . ALA B 1 139 ? -2.619 16.5 6.629 1 95.31 139 ALA B N 1
ATOM 4633 C CA . ALA B 1 139 ? -3.293 16.969 7.836 1 95.31 139 ALA B CA 1
ATOM 4634 C C . ALA B 1 139 ? -3.211 15.922 8.945 1 95.31 139 ALA B C 1
ATOM 4636 O O . ALA B 1 139 ? -3.15 16.281 10.133 1 95.31 139 ALA B O 1
ATOM 4637 N N . GLY B 1 140 ? -3.111 14.68 8.562 1 91.94 140 GLY B N 1
ATOM 4638 C CA . GLY B 1 140 ? -3.078 13.609 9.539 1 91.94 140 GLY B CA 1
ATOM 4639 C C . GLY B 1 140 ? -1.746 13.492 10.258 1 91.94 140 GLY B C 1
ATOM 4640 O O . GLY B 1 140 ? -1.654 12.867 11.312 1 91.94 140 GLY B O 1
ATOM 4641 N N . ASN B 1 141 ? -0.716 14.109 9.727 1 91.25 141 ASN B N 1
ATOM 4642 C CA . ASN B 1 141 ? 0.621 14.016 10.305 1 91.25 141 ASN B CA 1
ATOM 4643 C C . ASN B 1 141 ? 1.061 15.344 10.906 1 91.25 141 ASN B C 1
ATOM 4645 O O . ASN B 1 141 ? 2.234 15.523 11.242 1 91.25 141 ASN B O 1
ATOM 4649 N N . ILE B 1 142 ? 0.148 16.266 10.977 1 96.88 142 ILE B N 1
ATOM 4650 C CA . ILE B 1 142 ? 0.338 17.531 11.68 1 96.88 142 ILE B CA 1
ATOM 4651 C C . ILE B 1 142 ? -0.458 17.516 12.984 1 96.88 142 ILE B C 1
ATOM 4653 O O . ILE B 1 142 ? -1.688 17.594 12.969 1 96.88 142 ILE B O 1
ATOM 4657 N N . LEU B 1 143 ? 0.288 17.453 14.023 1 96.75 143 LEU B N 1
ATOM 4658 C CA . LEU B 1 143 ? -0.34 17.281 15.328 1 96.75 143 LEU B CA 1
ATOM 4659 C C . LEU B 1 143 ? -0.414 18.609 16.078 1 96.75 143 LEU B C 1
ATOM 4661 O O . LEU B 1 143 ? 0.365 19.516 15.812 1 96.75 143 LEU B O 1
ATOM 4665 N N . LEU B 1 144 ? -1.374 18.625 16.969 1 97.19 144 LEU B N 1
ATOM 4666 C CA . LEU B 1 144 ? -1.588 19.781 17.828 1 97.19 144 LEU B CA 1
ATOM 4667 C C . LEU B 1 144 ? -1.453 19.406 19.297 1 97.19 144 LEU B C 1
ATOM 4669 O O . LEU B 1 144 ? -1.966 18.375 19.719 1 97.19 144 LEU B O 1
ATOM 4673 N N . THR B 1 145 ? -0.741 20.25 20.031 1 95.88 145 THR B N 1
ATOM 4674 C CA . THR B 1 145 ? -0.725 20.078 21.469 1 95.88 145 THR B CA 1
ATOM 4675 C C . THR B 1 145 ? -1.967 20.688 22.109 1 95.88 145 THR B C 1
ATOM 4677 O O . THR B 1 145 ? -2.729 21.391 21.438 1 95.88 145 THR B O 1
ATOM 4680 N N . ASP B 1 146 ? -2.092 20.484 23.391 1 92.69 146 ASP B N 1
ATOM 4681 C CA . ASP B 1 146 ? -3.211 21.062 24.125 1 92.69 146 ASP B CA 1
ATOM 4682 C C . ASP B 1 146 ? -3.156 22.594 24.109 1 92.69 146 ASP B C 1
ATOM 4684 O O . ASP B 1 146 ? -4.195 23.25 24.156 1 92.69 146 ASP B O 1
ATOM 4688 N N . GLU B 1 147 ? -1.955 23.125 23.984 1 92.62 147 GLU B N 1
ATOM 4689 C CA . GLU B 1 147 ? -1.744 24.578 24.047 1 92.62 147 GLU B CA 1
ATOM 4690 C C . GLU B 1 147 ? -1.809 25.188 22.641 1 92.62 147 GLU B C 1
ATOM 4692 O O . GLU B 1 147 ? -1.707 26.406 22.5 1 92.62 147 GLU B O 1
ATOM 4697 N N . GLY B 1 148 ? -1.928 24.312 21.641 1 94.62 148 GLY B N 1
ATOM 4698 C CA . GLY B 1 148 ? -2.117 24.812 20.281 1 94.62 148 GLY B CA 1
ATOM 4699 C C . GLY B 1 148 ? -0.847 24.797 19.453 1 94.62 148 GLY B C 1
ATOM 4700 O O . GLY B 1 148 ? -0.854 25.188 18.281 1 94.62 148 GLY B O 1
ATOM 4701 N N . ASP B 1 149 ? 0.21 24.312 20.062 1 96.31 149 ASP B N 1
ATOM 4702 C CA . ASP B 1 149 ? 1.435 24.188 19.281 1 96.31 149 ASP B CA 1
ATOM 4703 C C . ASP B 1 149 ? 1.277 23.156 18.156 1 96.31 149 ASP B C 1
ATOM 4705 O O . ASP B 1 149 ? 0.61 22.141 18.344 1 96.31 149 ASP B O 1
ATOM 4709 N N . VAL B 1 150 ? 1.886 23.438 17.031 1 97.81 150 VAL B N 1
ATOM 4710 C CA . VAL B 1 150 ? 1.822 22.562 15.852 1 97.81 150 VAL B CA 1
ATOM 4711 C C . VAL B 1 150 ? 3.127 21.781 15.711 1 97.81 150 VAL B C 1
ATOM 4713 O O . VAL B 1 150 ? 4.211 22.375 15.719 1 97.81 150 VAL B O 1
ATOM 4716 N N . LYS B 1 151 ? 3.012 20.5 15.578 1 97.31 151 LYS B N 1
ATOM 4717 C CA . LYS B 1 151 ? 4.199 19.656 15.484 1 97.31 151 LYS B CA 1
ATOM 4718 C C . LYS B 1 151 ? 4.066 18.625 14.359 1 97.31 151 LYS B C 1
ATOM 4720 O O . LYS B 1 151 ? 2.994 18.062 14.156 1 97.31 151 LYS B O 1
ATOM 4725 N N . LEU B 1 152 ? 5.168 18.406 13.633 1 95.56 152 LEU B N 1
ATOM 4726 C CA . LEU B 1 152 ? 5.223 17.375 12.602 1 95.56 152 LEU B CA 1
ATOM 4727 C C . LEU B 1 152 ? 5.488 16 13.211 1 95.56 152 LEU B C 1
ATOM 4729 O O . LEU B 1 152 ? 6.301 15.883 14.133 1 95.56 152 LEU B O 1
ATOM 4733 N N . ALA B 1 153 ? 4.746 15.062 12.711 1 90.5 153 ALA B N 1
ATOM 4734 C CA . ALA B 1 153 ? 4.926 13.688 13.164 1 90.5 153 ALA B CA 1
ATOM 4735 C C . ALA B 1 153 ? 4.977 12.719 11.984 1 90.5 153 ALA B C 1
ATOM 4737 O O . ALA B 1 153 ? 4.719 13.109 10.844 1 90.5 153 ALA B O 1
ATOM 4738 N N . ASP B 1 154 ? 5.395 11.469 12.18 1 81.56 154 ASP B N 1
ATOM 4739 C CA . ASP B 1 154 ? 5.336 10.328 11.273 1 81.56 154 ASP B CA 1
ATOM 4740 C C . ASP B 1 154 ? 6.203 10.562 10.039 1 81.56 154 ASP B C 1
ATOM 4742 O O . ASP B 1 154 ? 5.688 10.742 8.93 1 81.56 154 ASP B O 1
ATOM 4746 N N . PHE B 1 155 ? 7.43 10.492 10.156 1 76.62 155 PHE B N 1
ATOM 4747 C CA . PHE B 1 155 ? 8.383 10.688 9.07 1 76.62 155 PHE B CA 1
ATOM 4748 C C . PHE B 1 155 ? 8.461 9.453 8.18 1 76.62 155 PHE B C 1
ATOM 4750 O O . PHE B 1 155 ? 8.867 8.383 8.633 1 76.62 155 PHE B O 1
ATOM 4757 N N . GLY B 1 156 ? 7.383 9.32 7.312 1 60.84 156 GLY B N 1
ATOM 4758 C CA . GLY B 1 156 ? 6.961 8.391 6.273 1 60.84 156 GLY B CA 1
ATOM 4759 C C . GLY B 1 156 ? 8.016 7.355 5.934 1 60.84 156 GLY B C 1
ATOM 4760 O O . GLY B 1 156 ? 8.195 7.004 4.766 1 60.84 156 GLY B O 1
ATOM 4761 N N . VAL B 1 157 ? 8.938 7.121 6.84 1 52.12 157 VAL B N 1
ATOM 4762 C CA . VAL B 1 157 ? 9.836 6.098 6.324 1 52.12 157 VAL B CA 1
ATOM 4763 C C . VAL B 1 157 ? 9.031 5 5.633 1 52.12 157 VAL B C 1
ATOM 4765 O O . VAL B 1 157 ? 9.5 4.395 4.664 1 52.12 157 VAL B O 1
ATOM 4768 N N . SER B 1 158 ? 7.883 4.75 6.164 1 44.84 158 SER B N 1
ATOM 4769 C CA . SER B 1 158 ? 7.09 3.639 5.645 1 44.84 158 SER B CA 1
ATOM 4770 C C . SER B 1 158 ? 6.398 4.012 4.34 1 44.84 158 SER B C 1
ATOM 4772 O O . SER B 1 158 ? 6 3.139 3.568 1 44.84 158 SER B O 1
ATOM 4774 N N . ALA B 1 159 ? 5.914 5.324 4.336 1 42.72 159 ALA B N 1
ATOM 4775 C CA . ALA B 1 159 ? 5.117 5.734 3.182 1 42.72 159 ALA B CA 1
ATOM 4776 C C . ALA B 1 159 ? 5.953 5.715 1.904 1 42.72 159 ALA B C 1
ATOM 4778 O O . ALA B 1 159 ? 5.438 5.969 0.814 1 42.72 159 ALA B O 1
ATOM 4779 N N . GLN B 1 160 ? 7.215 5.801 2.178 1 40.03 160 GLN B N 1
ATOM 4780 C CA . GLN B 1 160 ? 7.965 5.836 0.928 1 40.03 160 GLN B CA 1
ATOM 4781 C C . GLN B 1 160 ? 7.609 4.652 0.036 1 40.03 160 GLN B C 1
ATOM 4783 O O . GLN B 1 160 ? 7.555 3.512 0.501 1 40.03 160 GLN B O 1
ATOM 4788 N N . LEU B 1 161 ? 6.746 4.922 -0.867 1 40.16 161 LEU B N 1
ATOM 4789 C CA . LEU B 1 161 ? 6.93 4.02 -1.997 1 40.16 161 LEU B CA 1
ATOM 4790 C C . LEU B 1 161 ? 8.367 3.516 -2.062 1 40.16 161 LEU B C 1
ATOM 4792 O O . LEU B 1 161 ? 9.211 4.121 -2.727 1 40.16 161 LEU B O 1
ATOM 4796 N N . ASN B 1 162 ? 8.891 3.496 -0.924 1 38.28 162 ASN B N 1
ATOM 4797 C CA . ASN B 1 162 ? 10.328 3.256 -0.875 1 38.28 162 ASN B CA 1
ATOM 4798 C C . ASN B 1 162 ? 10.75 2.193 -1.885 1 38.28 162 ASN B C 1
ATOM 4800 O O . ASN B 1 162 ? 9.992 1.264 -2.17 1 38.28 162 ASN B O 1
ATOM 4804 N N . ASN B 1 163 ? 11.656 2.699 -2.557 1 38.19 163 ASN B N 1
ATOM 4805 C CA . ASN B 1 163 ? 12.531 1.883 -3.387 1 38.19 163 ASN B CA 1
ATOM 4806 C C . ASN B 1 163 ? 12.836 0.537 -2.734 1 38.19 163 ASN B C 1
ATOM 4808 O O . ASN B 1 163 ? 13.586 -0.272 -3.283 1 38.19 163 ASN B O 1
ATOM 4812 N N . THR B 1 164 ? 12.68 0.659 -1.41 1 35.38 164 THR B N 1
ATOM 4813 C CA . THR B 1 164 ? 13.016 -0.705 -1.015 1 35.38 164 THR B CA 1
ATOM 4814 C C . THR B 1 164 ? 11.852 -1.648 -1.294 1 35.38 164 THR B C 1
ATOM 4816 O O . THR B 1 164 ? 10.789 -1.528 -0.683 1 35.38 164 THR B O 1
ATOM 4819 N N . ILE B 1 165 ? 11.656 -1.811 -2.518 1 38.22 165 ILE B N 1
ATOM 4820 C CA . ILE B 1 165 ? 10.875 -2.971 -2.924 1 38.22 165 ILE B CA 1
ATOM 4821 C C . ILE B 1 165 ? 10.836 -3.99 -1.788 1 38.22 165 ILE B C 1
ATOM 4823 O O . ILE B 1 165 ? 11.875 -4.52 -1.384 1 38.22 165 ILE B O 1
ATOM 4827 N N . SER B 1 166 ? 9.992 -3.676 -0.796 1 44.97 166 SER B N 1
ATOM 4828 C CA . SER B 1 166 ? 9.883 -4.816 0.107 1 44.97 166 SER B CA 1
ATOM 4829 C C . SER B 1 166 ? 10.141 -6.129 -0.625 1 44.97 166 SER B C 1
ATOM 4831 O O . SER B 1 166 ? 9.977 -6.207 -1.845 1 44.97 166 SER B O 1
ATOM 4833 N N . LYS B 1 167 ? 10.859 -6.91 0.038 1 52.41 167 LYS B N 1
ATOM 4834 C CA . LYS B 1 167 ? 10.992 -8.289 -0.411 1 52.41 167 LYS B CA 1
ATOM 4835 C C . LYS B 1 167 ? 9.695 -8.789 -1.05 1 52.41 167 LYS B C 1
ATOM 4837 O O . LYS B 1 167 ? 9.727 -9.664 -1.918 1 52.41 167 LYS B O 1
ATOM 4842 N N . ARG B 1 168 ? 8.617 -7.84 -0.734 1 54.78 168 ARG B N 1
ATOM 4843 C CA . ARG B 1 168 ? 7.344 -8.391 -1.176 1 54.78 168 ARG B CA 1
ATOM 4844 C C . ARG B 1 168 ? 6.848 -7.691 -2.436 1 54.78 168 ARG B C 1
ATOM 4846 O O . ARG B 1 168 ? 5.762 -7.988 -2.934 1 54.78 168 ARG B O 1
ATOM 4853 N N . ARG B 1 169 ? 7.602 -6.766 -2.98 1 64.5 169 ARG B N 1
ATOM 4854 C CA . ARG B 1 169 ? 7.293 -6.125 -4.254 1 64.5 169 ARG B CA 1
ATOM 4855 C C . ARG B 1 169 ? 5.945 -5.418 -4.203 1 64.5 169 ARG B C 1
ATOM 4857 O O . ARG B 1 169 ? 5.23 -5.359 -5.203 1 64.5 169 ARG B O 1
ATOM 4864 N N . THR B 1 170 ? 5.504 -4.895 -2.895 1 69.5 170 THR B N 1
ATOM 4865 C CA . THR B 1 170 ? 4.23 -4.227 -2.641 1 69.5 170 THR B CA 1
ATOM 4866 C C . THR B 1 170 ? 4.434 -2.725 -2.469 1 69.5 170 THR B C 1
ATOM 4868 O O . THR B 1 170 ? 5.441 -2.287 -1.906 1 69.5 170 THR B O 1
ATOM 4871 N N . VAL B 1 171 ? 3.521 -1.938 -3.043 1 69.25 171 VAL B N 1
ATOM 4872 C CA . VAL B 1 171 ? 3.539 -0.488 -2.883 1 69.25 171 VAL B CA 1
ATOM 4873 C C . VAL B 1 171 ? 2.449 -0.063 -1.902 1 69.25 171 VAL B C 1
ATOM 4875 O O . VAL B 1 171 ? 1.332 -0.585 -1.942 1 69.25 171 VAL B O 1
ATOM 4878 N N . ILE B 1 172 ? 2.816 0.77 -0.945 1 69.81 172 ILE B N 1
ATOM 4879 C CA . ILE B 1 172 ? 1.88 1.436 -0.047 1 69.81 172 ILE B CA 1
ATOM 4880 C C . ILE B 1 172 ? 2.031 2.949 -0.175 1 69.81 172 ILE B C 1
ATOM 4882 O O . ILE B 1 172 ? 3.148 3.471 -0.188 1 69.81 172 ILE B O 1
ATOM 4886 N N . GLY B 1 173 ? 0.983 3.643 -0.456 1 74 173 GLY B N 1
ATOM 4887 C CA . GLY B 1 173 ? 1.086 5.09 -0.557 1 74 173 GLY B CA 1
ATOM 4888 C C . GLY B 1 173 ? -0.258 5.789 -0.476 1 74 173 GLY B C 1
ATOM 4889 O O . GLY B 1 173 ? -1.302 5.164 -0.672 1 74 173 GLY B O 1
ATOM 4890 N N . THR B 1 174 ? -0.14 7.039 -0.074 1 82.06 174 THR B N 1
ATOM 4891 C CA . THR B 1 174 ? -1.281 7.945 -0.103 1 82.06 174 THR B CA 1
ATOM 4892 C C . THR B 1 174 ? -1.113 8.992 -1.201 1 82.06 174 THR B C 1
ATOM 4894 O O . THR B 1 174 ? -0.529 10.055 -0.971 1 82.06 174 THR B O 1
ATOM 4897 N N . PRO B 1 175 ? -1.658 8.766 -2.307 1 86.25 175 PRO B N 1
ATOM 4898 C CA . PRO B 1 175 ? -1.233 9.469 -3.518 1 86.25 175 PRO B CA 1
ATOM 4899 C C . PRO B 1 175 ? -1.72 10.914 -3.559 1 86.25 175 PRO B C 1
ATOM 4901 O O . PRO B 1 175 ? -1.08 11.773 -4.176 1 86.25 175 PRO B O 1
ATOM 4904 N N . TYR B 1 176 ? -2.721 11.273 -2.867 1 92.38 176 TYR B N 1
ATOM 4905 C CA . TYR B 1 176 ? -3.398 12.547 -3.094 1 92.38 176 TYR B CA 1
ATOM 4906 C C . TYR B 1 176 ? -2.49 13.719 -2.74 1 92.38 176 TYR B C 1
ATOM 4908 O O . TYR B 1 176 ? -2.674 14.828 -3.246 1 92.38 176 TYR B O 1
ATOM 4916 N N . TRP B 1 177 ? -1.532 13.453 -1.944 1 94.75 177 TRP B N 1
ATOM 4917 C CA . TRP B 1 177 ? -0.652 14.523 -1.485 1 94.75 177 TRP B CA 1
ATOM 4918 C C . TRP B 1 177 ? 0.707 14.445 -2.174 1 94.75 177 TRP B C 1
ATOM 4920 O O . TRP B 1 177 ? 1.555 15.32 -1.991 1 94.75 177 TRP B O 1
ATOM 4930 N N . MET B 1 178 ? 0.882 13.422 -2.947 1 91.38 178 MET B N 1
ATOM 4931 C CA . MET B 1 178 ? 2.201 13.148 -3.514 1 91.38 178 MET B CA 1
ATOM 4932 C C . MET B 1 178 ? 2.533 14.141 -4.621 1 91.38 178 MET B C 1
ATOM 4934 O O . MET B 1 178 ? 1.672 14.484 -5.434 1 91.38 178 MET B O 1
ATOM 4938 N N . ALA B 1 179 ? 3.783 14.508 -4.652 1 94.5 179 ALA B N 1
ATOM 4939 C CA . ALA B 1 179 ? 4.273 15.391 -5.711 1 94.5 179 ALA B CA 1
ATOM 4940 C C . ALA B 1 179 ? 4.426 14.633 -7.027 1 94.5 179 ALA B C 1
ATOM 4942 O O . ALA B 1 179 ? 4.715 13.438 -7.031 1 94.5 179 ALA B O 1
ATOM 4943 N N . PRO B 1 180 ? 4.27 15.352 -8.117 1 92.56 180 PRO B N 1
ATOM 4944 C CA . PRO B 1 180 ? 4.395 14.711 -9.422 1 92.56 180 PRO B CA 1
ATOM 4945 C C . PRO B 1 180 ? 5.738 14 -9.602 1 92.56 180 PRO B C 1
ATOM 4947 O O . PRO B 1 180 ? 5.785 12.883 -10.125 1 92.56 180 PRO B O 1
ATOM 4950 N N . GLU B 1 181 ? 6.828 14.594 -9.164 1 89.69 181 GLU B N 1
ATOM 4951 C CA . GLU B 1 181 ? 8.148 14.008 -9.367 1 89.69 181 GLU B CA 1
ATOM 4952 C C . GLU B 1 181 ? 8.32 12.742 -8.531 1 89.69 181 GLU B C 1
ATOM 4954 O O . GLU B 1 181 ? 9.102 11.859 -8.891 1 89.69 181 GLU B O 1
ATOM 4959 N N . VAL B 1 182 ? 7.695 12.656 -7.441 1 87.56 182 VAL B N 1
ATOM 4960 C CA . VAL B 1 182 ? 7.738 11.453 -6.617 1 87.56 182 VAL B CA 1
ATOM 4961 C C . VAL B 1 182 ? 7.016 10.312 -7.332 1 87.56 182 VAL B C 1
ATOM 4963 O O . VAL B 1 182 ? 7.504 9.18 -7.359 1 87.56 182 VAL B O 1
ATOM 4966 N N . ILE B 1 183 ? 5.844 10.609 -7.863 1 84.19 183 ILE B N 1
ATOM 4967 C CA . ILE B 1 183 ? 5.039 9.641 -8.594 1 84.19 183 ILE B CA 1
ATOM 4968 C C . ILE B 1 183 ? 5.824 9.125 -9.797 1 84.19 183 ILE B C 1
ATOM 4970 O O . ILE B 1 183 ? 5.816 7.926 -10.086 1 84.19 183 ILE B O 1
ATOM 4974 N N . GLN B 1 184 ? 6.422 10 -10.359 1 79.06 184 GLN B N 1
ATOM 4975 C CA . GLN B 1 184 ? 7.141 9.664 -11.578 1 79.06 184 GLN B CA 1
ATOM 4976 C C . GLN B 1 184 ? 8.508 9.062 -11.273 1 79.06 184 GLN B C 1
ATOM 4978 O O . GLN B 1 184 ? 9.242 8.672 -12.18 1 79.06 184 GLN B O 1
ATOM 4983 N N . GLU B 1 185 ? 8.766 8.984 -10.047 1 74.31 185 GLU B N 1
ATOM 4984 C CA . GLU B 1 185 ? 10 8.383 -9.555 1 74.31 185 GLU B CA 1
ATOM 4985 C C . GLU B 1 185 ? 11.227 9.062 -10.164 1 74.31 185 GLU B C 1
ATOM 4987 O O . GLU B 1 185 ? 12.164 8.383 -10.602 1 74.31 185 GLU B O 1
ATOM 4992 N N . THR B 1 186 ? 11.078 10.273 -10.203 1 68.75 186 THR B N 1
ATOM 4993 C CA . THR B 1 186 ? 12.242 11.078 -10.547 1 68.75 186 THR B CA 1
ATOM 4994 C C . THR B 1 186 ? 12.914 11.625 -9.289 1 68.75 186 THR B C 1
ATOM 4996 O O . THR B 1 186 ? 12.352 11.547 -8.195 1 68.75 186 THR B O 1
ATOM 4999 N N . GLU B 1 187 ? 14.117 11.977 -9.383 1 72.88 187 GLU B N 1
ATOM 5000 C CA . GLU B 1 187 ? 14.82 12.516 -8.227 1 72.88 187 GLU B CA 1
ATOM 5001 C C . GLU B 1 187 ? 14.039 13.68 -7.602 1 72.88 187 GLU B C 1
ATOM 5003 O O . GLU B 1 187 ? 13.477 14.508 -8.32 1 72.88 187 GLU B O 1
ATOM 5008 N N . TYR B 1 188 ? 14 13.523 -6.32 1 77.25 188 TYR B N 1
ATOM 5009 C CA . TYR B 1 188 ? 13.312 14.609 -5.629 1 77.25 188 TYR B CA 1
ATOM 5010 C C . TYR B 1 188 ? 14.008 14.945 -4.316 1 77.25 188 TYR B C 1
ATOM 5012 O O . TYR B 1 188 ? 14.797 14.148 -3.801 1 77.25 188 TYR B O 1
ATOM 5020 N N . ASP B 1 189 ? 13.781 16.172 -3.932 1 87.69 189 ASP B N 1
ATOM 5021 C CA . ASP B 1 189 ? 14.328 16.656 -2.67 1 87.69 189 ASP B CA 1
ATOM 5022 C C . ASP B 1 189 ? 13.227 17.234 -1.784 1 87.69 189 ASP B C 1
ATOM 5024 O O . ASP B 1 189 ? 12.062 16.844 -1.897 1 87.69 189 ASP B O 1
ATOM 5028 N N . GLY B 1 190 ? 13.609 18.078 -0.891 1 92.12 190 GLY B N 1
ATOM 5029 C CA . GLY B 1 190 ? 12.695 18.609 0.106 1 92.12 190 GLY B CA 1
ATOM 5030 C C . GLY B 1 190 ? 11.531 19.375 -0.498 1 92.12 190 GLY B C 1
ATOM 5031 O O . GLY B 1 190 ? 10.516 19.594 0.167 1 92.12 190 GLY B O 1
ATOM 5032 N N . THR B 1 191 ? 11.648 19.734 -1.747 1 95.75 191 THR B N 1
ATOM 5033 C CA . THR B 1 191 ? 10.586 20.5 -2.381 1 95.75 191 THR B CA 1
ATOM 5034 C C . THR B 1 191 ? 9.336 19.641 -2.562 1 95.75 191 THR B C 1
ATOM 5036 O O . THR B 1 191 ? 8.234 20.172 -2.748 1 95.75 191 THR B O 1
ATOM 5039 N N . ALA B 1 192 ? 9.516 18.328 -2.537 1 95.38 192 ALA B N 1
ATOM 5040 C CA . ALA B 1 192 ? 8.352 17.438 -2.562 1 95.38 192 ALA B CA 1
ATOM 5041 C C . ALA B 1 192 ? 7.457 17.672 -1.35 1 95.38 192 ALA B C 1
ATOM 5043 O O . ALA B 1 192 ? 6.23 17.609 -1.455 1 95.38 192 ALA B O 1
ATOM 5044 N N . ASP B 1 193 ? 8.078 17.953 -0.233 1 96.69 193 ASP B N 1
ATOM 5045 C CA . ASP B 1 193 ? 7.332 18.281 0.978 1 96.69 193 ASP B CA 1
ATOM 5046 C C . ASP B 1 193 ? 6.551 19.578 0.812 1 96.69 193 ASP B C 1
ATOM 5048 O O . ASP B 1 193 ? 5.453 19.734 1.354 1 96.69 193 ASP B O 1
ATOM 5052 N N . VAL B 1 194 ? 7.133 20.469 0.111 1 98.38 194 VAL B N 1
ATOM 5053 C CA . VAL B 1 194 ? 6.504 21.75 -0.138 1 98.38 194 VAL B CA 1
ATOM 5054 C C . VAL B 1 194 ? 5.223 21.562 -0.948 1 98.38 194 VAL B C 1
ATOM 5056 O O . VAL B 1 194 ? 4.191 22.156 -0.639 1 98.38 194 VAL B O 1
ATOM 5059 N N . TRP B 1 195 ? 5.348 20.734 -1.937 1 98.06 195 TRP B N 1
ATOM 5060 C CA . TRP B 1 195 ? 4.148 20.391 -2.695 1 98.06 195 TRP B CA 1
ATOM 5061 C C . TRP B 1 195 ? 3.068 19.828 -1.778 1 98.06 195 TRP B C 1
ATOM 5063 O O . TRP B 1 195 ? 1.923 20.281 -1.802 1 98.06 195 TRP B O 1
ATOM 5073 N N . SER B 1 196 ? 3.434 18.859 -0.996 1 97.44 196 SER B N 1
ATOM 5074 C CA . SER B 1 196 ? 2.488 18.219 -0.093 1 97.44 196 SER B CA 1
ATOM 5075 C C . SER B 1 196 ? 1.861 19.219 0.866 1 97.44 196 SER B C 1
ATOM 5077 O O . SER B 1 196 ? 0.687 19.109 1.219 1 97.44 196 SER B O 1
ATOM 5079 N N . LEU B 1 197 ? 2.641 20.172 1.283 1 98.62 197 LEU B N 1
ATOM 5080 C CA . LEU B 1 197 ? 2.109 21.203 2.156 1 98.62 197 LEU B CA 1
ATOM 5081 C C . LEU B 1 197 ? 1.043 22.031 1.437 1 98.62 197 LEU B C 1
ATOM 5083 O O . LEU B 1 197 ? 0.011 22.359 2.023 1 98.62 197 LEU B O 1
ATOM 5087 N N . GLY B 1 198 ? 1.358 22.375 0.207 1 98.75 198 GLY B N 1
ATOM 5088 C CA . GLY B 1 198 ? 0.353 23.078 -0.581 1 98.75 198 GLY B CA 1
ATOM 5089 C C . GLY B 1 198 ? -0.963 22.328 -0.663 1 98.75 198 GLY B C 1
ATOM 5090 O O . GLY B 1 198 ? -2.031 22.906 -0.47 1 98.75 198 GLY B O 1
ATOM 5091 N N . ILE B 1 199 ? -0.849 21.047 -0.926 1 98.25 199 ILE B N 1
ATOM 5092 C CA . ILE B 1 199 ? -2.039 20.203 -0.992 1 98.25 199 ILE B CA 1
ATOM 5093 C C . ILE B 1 199 ? -2.727 20.172 0.372 1 98.25 199 ILE B C 1
ATOM 5095 O O . ILE B 1 199 ? -3.955 20.25 0.456 1 98.25 199 ILE B O 1
ATOM 5099 N N . THR B 1 200 ? -1.985 20.109 1.398 1 98.19 200 THR B N 1
ATOM 5100 C CA . THR B 1 200 ? -2.521 20.078 2.754 1 98.19 200 THR B CA 1
ATOM 5101 C C . THR B 1 200 ? -3.225 21.391 3.086 1 98.19 200 THR B C 1
ATOM 5103 O O . THR B 1 200 ? -4.238 21.391 3.789 1 98.19 200 THR B O 1
ATOM 5106 N N . ALA B 1 201 ? -2.662 22.453 2.631 1 98.56 201 ALA B N 1
ATOM 5107 C CA . ALA B 1 201 ? -3.309 23.75 2.826 1 98.56 201 ALA B CA 1
ATOM 5108 C C . ALA B 1 201 ? -4.68 23.797 2.154 1 98.56 201 ALA B C 1
ATOM 5110 O O . ALA B 1 201 ? -5.641 24.312 2.725 1 98.56 201 ALA B O 1
ATOM 5111 N N . ILE B 1 202 ? -4.766 23.25 0.975 1 97.81 202 ILE B N 1
ATOM 5112 C CA . ILE B 1 202 ? -6.059 23.141 0.305 1 97.81 202 ILE B CA 1
ATOM 5113 C C . ILE B 1 202 ? -6.98 22.234 1.111 1 97.81 202 ILE B C 1
ATOM 5115 O O . ILE B 1 202 ? -8.164 22.531 1.277 1 97.81 202 ILE B O 1
ATOM 5119 N N . GLU B 1 203 ? -6.418 21.125 1.548 1 96.62 203 GLU B N 1
ATOM 5120 C CA . GLU B 1 203 ? -7.164 20.203 2.395 1 96.62 203 GLU B CA 1
ATOM 5121 C C . GLU B 1 203 ? -7.754 20.922 3.607 1 96.62 203 GLU B C 1
ATOM 5123 O O . GLU B 1 203 ? -8.914 20.703 3.963 1 96.62 203 GLU B O 1
ATOM 5128 N N . MET B 1 204 ? -6.98 21.766 4.219 1 97.62 204 MET B N 1
ATOM 5129 C CA . MET B 1 204 ? -7.438 22.516 5.379 1 97.62 204 MET B CA 1
ATOM 5130 C C . MET B 1 204 ? -8.516 23.516 4.98 1 97.62 204 MET B C 1
ATOM 5132 O O . MET B 1 204 ? -9.492 23.719 5.707 1 97.62 204 MET B O 1
ATOM 5136 N N . ALA B 1 205 ? -8.391 24.125 3.893 1 97.06 205 ALA B N 1
ATOM 5137 C CA . ALA B 1 205 ? -9.305 25.156 3.426 1 97.06 205 ALA B CA 1
ATOM 5138 C C . ALA B 1 205 ? -10.648 24.547 3.021 1 97.06 205 ALA B C 1
ATOM 5140 O O . ALA B 1 205 ? -11.703 25.141 3.264 1 97.06 205 ALA B O 1
ATOM 5141 N N . GLU B 1 206 ? -10.547 23.328 2.479 1 94.44 206 GLU B N 1
ATOM 5142 C CA . GLU B 1 206 ? -11.75 22.797 1.845 1 94.44 206 GLU B CA 1
ATOM 5143 C C . GLU B 1 206 ? -12.227 21.531 2.545 1 94.44 206 GLU B C 1
ATOM 5145 O O . GLU B 1 206 ? -13.289 21 2.225 1 94.44 206 GLU B O 1
ATOM 5150 N N . GLY B 1 207 ? -11.414 21.016 3.385 1 93.31 207 GLY B N 1
ATOM 5151 C CA . GLY B 1 207 ? -11.805 19.844 4.16 1 93.31 207 GLY B CA 1
ATOM 5152 C C . GLY B 1 207 ? -11.281 18.547 3.588 1 93.31 207 GLY B C 1
ATOM 5153 O O . GLY B 1 207 ? -11.203 17.531 4.293 1 93.31 207 GLY B O 1
ATOM 5154 N N . LYS B 1 208 ? -10.945 18.547 2.363 1 91.31 208 LYS B N 1
ATOM 5155 C CA . LYS B 1 208 ? -10.422 17.391 1.649 1 91.31 208 LYS B CA 1
ATOM 5156 C C . LYS B 1 208 ? -9.352 17.812 0.642 1 91.31 208 LYS B C 1
ATOM 5158 O O . LYS B 1 208 ? -9.367 18.938 0.138 1 91.31 208 LYS B O 1
ATOM 5163 N N . PRO B 1 209 ? -8.414 16.844 0.41 1 93.94 209 PRO B N 1
ATOM 5164 C CA . PRO B 1 209 ? -7.438 17.172 -0.626 1 93.94 209 PRO B CA 1
ATOM 5165 C C . PRO B 1 209 ? -8.039 17.156 -2.031 1 93.94 209 PRO B C 1
ATOM 5167 O O . PRO B 1 209 ? -9.102 16.578 -2.246 1 93.94 209 PRO B O 1
ATOM 5170 N N . PRO B 1 210 ? -7.262 17.812 -2.896 1 93.19 210 PRO B N 1
ATOM 5171 C CA . PRO B 1 210 ? -7.699 17.703 -4.289 1 93.19 210 PRO B CA 1
ATOM 5172 C C . PRO B 1 210 ? -7.766 16.266 -4.777 1 93.19 210 PRO B C 1
ATOM 5174 O O . PRO B 1 210 ? -6.973 15.422 -4.34 1 93.19 210 PRO B O 1
ATOM 5177 N N . LEU B 1 211 ? -8.719 15.867 -5.559 1 88.25 211 LEU B N 1
ATOM 5178 C CA . LEU B 1 211 ? -8.875 14.57 -6.207 1 88.25 211 LEU B CA 1
ATOM 5179 C C . LEU B 1 211 ? -9.344 13.516 -5.207 1 88.25 211 LEU B C 1
ATOM 5181 O O . LEU B 1 211 ? -9.242 12.312 -5.473 1 88.25 211 LEU B O 1
ATOM 5185 N N . HIS B 1 212 ? -9.758 13.883 -4 1 84.81 212 HIS B N 1
ATOM 5186 C CA . HIS B 1 212 ? -10.203 12.961 -2.963 1 84.81 212 HIS B CA 1
ATOM 5187 C C . HIS B 1 212 ? -11.305 12.047 -3.473 1 84.81 212 HIS B C 1
ATOM 5189 O O . HIS B 1 212 ? -11.5 10.945 -2.955 1 84.81 212 HIS B O 1
ATOM 5195 N N . GLY B 1 213 ? -12.039 12.359 -4.414 1 76.69 213 GLY B N 1
ATOM 5196 C CA . GLY B 1 213 ? -13.141 11.57 -4.941 1 76.69 213 GLY B CA 1
ATOM 5197 C C . GLY B 1 213 ? -12.719 10.625 -6.047 1 76.69 213 GLY B C 1
ATOM 5198 O O . GLY B 1 213 ? -13.516 9.789 -6.492 1 76.69 213 GLY B O 1
ATOM 5199 N N . ILE B 1 214 ? -11.508 10.781 -6.34 1 78.62 214 ILE B N 1
ATOM 5200 C CA . ILE B 1 214 ? -10.969 9.945 -7.406 1 78.62 214 ILE B CA 1
ATOM 5201 C C . ILE B 1 214 ? -10.242 8.742 -6.801 1 78.62 214 ILE B C 1
ATOM 5203 O O . ILE B 1 214 ? -9.578 8.867 -5.773 1 78.62 214 ILE B O 1
ATOM 5207 N N . HIS B 1 215 ? -10.469 7.609 -7.43 1 75.81 215 HIS B N 1
ATOM 5208 C CA . HIS B 1 215 ? -9.734 6.434 -6.973 1 75.81 215 HIS B CA 1
ATOM 5209 C C . HIS B 1 215 ? -8.234 6.707 -6.926 1 75.81 215 HIS B C 1
ATOM 5211 O O . HIS B 1 215 ? -7.684 7.316 -7.844 1 75.81 215 HIS B O 1
ATOM 5217 N N . PRO B 1 216 ? -7.586 6.305 -5.898 1 79.81 216 PRO B N 1
ATOM 5218 C CA . PRO B 1 216 ? -6.172 6.621 -5.684 1 79.81 216 PRO B CA 1
ATOM 5219 C C . PRO B 1 216 ? -5.297 6.254 -6.879 1 79.81 216 PRO B C 1
ATOM 5221 O O . PRO B 1 216 ? -4.387 7.008 -7.238 1 79.81 216 PRO B O 1
ATOM 5224 N N . MET B 1 217 ? -5.555 5.125 -7.453 1 75.31 217 MET B N 1
ATOM 5225 C CA . MET B 1 217 ? -4.754 4.715 -8.602 1 75.31 217 MET B CA 1
ATOM 5226 C C . MET B 1 217 ? -4.891 5.715 -9.75 1 75.31 217 MET B C 1
ATOM 5228 O O . MET B 1 217 ? -3.902 6.051 -10.406 1 75.31 217 MET B O 1
ATOM 5232 N N . ARG B 1 218 ? -6.105 6.125 -9.992 1 77.88 218 ARG B N 1
ATOM 5233 C CA . ARG B 1 218 ? -6.352 7.121 -11.023 1 77.88 218 ARG B CA 1
ATOM 5234 C C . ARG B 1 218 ? -5.691 8.453 -10.672 1 77.88 218 ARG B C 1
ATOM 5236 O O . ARG B 1 218 ? -5.184 9.148 -11.547 1 77.88 218 ARG B O 1
ATOM 5243 N N . ALA B 1 219 ? -5.75 8.734 -9.445 1 86.44 219 ALA B N 1
ATOM 5244 C CA . ALA B 1 219 ? -5.121 9.969 -8.977 1 86.44 219 ALA B CA 1
ATOM 5245 C C . ALA B 1 219 ? -3.631 9.984 -9.312 1 86.44 219 ALA B C 1
ATOM 5247 O O . ALA B 1 219 ? -3.082 11.023 -9.68 1 86.44 219 ALA B O 1
ATOM 5248 N N . ILE B 1 220 ? -3.039 8.859 -9.195 1 83.44 220 ILE B N 1
ATOM 5249 C CA . ILE B 1 220 ? -1.612 8.719 -9.469 1 83.44 220 ILE B CA 1
ATOM 5250 C C . ILE B 1 220 ? -1.33 9.117 -10.922 1 83.44 220 ILE B C 1
ATOM 5252 O O . ILE B 1 220 ? -0.306 9.734 -11.211 1 83.44 220 ILE B O 1
ATOM 5256 N N . PHE B 1 221 ? -2.232 8.805 -11.766 1 78 221 PHE B N 1
ATOM 5257 C CA . PHE B 1 221 ? -2.059 9.133 -13.18 1 78 221 PHE B CA 1
ATOM 5258 C C . PHE B 1 221 ? -2.396 10.594 -13.438 1 78 221 PHE B C 1
ATOM 5260 O O . PHE B 1 221 ? -1.792 11.234 -14.305 1 78 221 PHE B O 1
ATOM 5267 N N . MET B 1 222 ? -3.256 11.086 -12.727 1 83.94 222 MET B N 1
ATOM 5268 C CA . MET B 1 222 ? -3.803 12.406 -12.992 1 83.94 222 MET B CA 1
ATOM 5269 C C . MET B 1 222 ? -2.865 13.5 -12.477 1 83.94 222 MET B C 1
ATOM 5271 O O . MET B 1 222 ? -2.697 14.531 -13.117 1 83.94 222 MET B O 1
ATOM 5275 N N . ILE B 1 223 ? -2.232 13.297 -11.406 1 90.69 223 ILE B N 1
ATOM 5276 C CA . ILE B 1 223 ? -1.473 14.328 -10.719 1 90.69 223 ILE B CA 1
ATOM 5277 C C . ILE B 1 223 ? -0.348 14.836 -11.617 1 90.69 223 ILE B C 1
ATOM 5279 O O . ILE B 1 223 ? -0.204 16.047 -11.82 1 90.69 223 ILE B O 1
ATOM 5283 N N . PRO B 1 224 ? 0.439 13.969 -12.188 1 86.56 224 PRO B N 1
ATOM 5284 C CA . PRO B 1 224 ? 1.504 14.477 -13.055 1 86.56 224 PRO B CA 1
ATOM 5285 C C . PRO B 1 224 ? 0.971 15.078 -14.352 1 86.56 224 PRO B C 1
ATOM 5287 O O . PRO B 1 224 ? 1.633 15.922 -14.961 1 86.56 224 PRO B O 1
ATOM 5290 N N . ASN B 1 225 ? -0.206 14.727 -14.703 1 81.94 225 ASN B N 1
ATOM 5291 C CA . ASN B 1 225 ? -0.646 15.031 -16.062 1 81.94 225 ASN B CA 1
ATOM 5292 C C . ASN B 1 225 ? -1.677 16.156 -16.078 1 81.94 225 ASN B C 1
ATOM 5294 O O . ASN B 1 225 ? -2.09 16.609 -17.141 1 81.94 225 ASN B O 1
ATOM 5298 N N . ARG B 1 226 ? -2.08 16.609 -15.023 1 86.31 226 ARG B N 1
ATOM 5299 C CA . ARG B 1 226 ? -3.037 17.703 -14.914 1 86.31 226 ARG B CA 1
ATOM 5300 C C . ARG B 1 226 ? -2.361 18.984 -14.398 1 86.31 226 ARG B C 1
ATOM 5302 O O . ARG B 1 226 ? -1.27 18.922 -13.828 1 86.31 226 ARG B O 1
ATOM 5309 N N . PRO B 1 227 ? -2.969 20.109 -14.648 1 89 227 PRO B N 1
ATOM 5310 C CA . PRO B 1 227 ? -2.443 21.328 -14.039 1 89 227 PRO B CA 1
ATOM 5311 C C . PRO B 1 227 ? -2.447 21.281 -12.516 1 89 227 PRO B C 1
ATOM 5313 O O . PRO B 1 227 ? -3.172 20.469 -11.922 1 89 227 PRO B O 1
ATOM 5316 N N . PRO B 1 228 ? -1.604 22.109 -11.93 1 94.38 228 PRO B N 1
ATOM 5317 C CA . PRO B 1 228 ? -1.615 22.141 -10.469 1 94.38 228 PRO B CA 1
ATOM 5318 C C . PRO B 1 228 ? -2.998 22.453 -9.898 1 94.38 228 PRO B C 1
ATOM 5320 O O . PRO B 1 228 ? -3.74 23.25 -10.461 1 94.38 228 PRO B O 1
ATOM 5323 N N . PRO B 1 229 ? -3.32 21.812 -8.859 1 95.06 229 PRO B N 1
ATOM 5324 C CA . PRO B 1 229 ? -4.637 22.062 -8.266 1 95.06 229 PRO B CA 1
ATOM 5325 C C . PRO B 1 229 ? -4.777 23.484 -7.703 1 95.06 229 PRO B C 1
ATOM 5327 O O . PRO B 1 229 ? -3.783 24.094 -7.297 1 95.06 229 PRO B O 1
ATOM 5330 N N . THR B 1 230 ? -5.938 23.969 -7.742 1 93.44 230 THR B N 1
ATOM 5331 C CA . THR B 1 230 ? -6.301 25.25 -7.156 1 93.44 230 THR B CA 1
ATOM 5332 C C . THR B 1 230 ? -7.508 25.109 -6.234 1 93.44 230 THR B C 1
ATOM 5334 O O . THR B 1 230 ? -8.102 24.031 -6.148 1 93.44 230 THR B O 1
ATOM 5337 N N . LEU B 1 231 ? -7.789 26.125 -5.512 1 95 231 LEU B N 1
ATOM 5338 C CA . LEU B 1 231 ? -8.953 26.125 -4.629 1 95 231 LEU B CA 1
ATOM 5339 C C . LEU B 1 231 ? -10.242 26.062 -5.434 1 95 231 LEU B C 1
ATOM 5341 O O . LEU B 1 231 ? -10.367 26.703 -6.48 1 95 231 LEU B O 1
ATOM 5345 N N . ALA B 1 232 ? -11.172 25.328 -4.938 1 89.75 232 ALA B N 1
ATOM 5346 C CA . ALA B 1 232 ? -12.484 25.219 -5.582 1 89.75 232 ALA B CA 1
ATOM 5347 C C . ALA B 1 232 ? -13.203 26.562 -5.594 1 89.75 232 ALA B C 1
ATOM 5349 O O . ALA B 1 232 ? -13.875 26.906 -6.57 1 89.75 232 ALA B O 1
ATOM 5350 N N . ASN B 1 233 ? -13.062 27.328 -4.48 1 90.12 233 ASN B N 1
ATOM 5351 C CA . ASN B 1 233 ? -13.641 28.656 -4.348 1 90.12 233 ASN B CA 1
ATOM 5352 C C . ASN B 1 233 ? -12.578 29.703 -4.004 1 90.12 233 ASN B C 1
ATOM 5354 O O . ASN B 1 233 ? -12.531 30.203 -2.875 1 90.12 233 ASN B O 1
ATOM 5358 N N . PRO B 1 234 ? -11.883 30.141 -4.961 1 90.81 234 PRO B N 1
ATOM 5359 C CA . PRO B 1 234 ? -10.75 31.031 -4.711 1 90.81 234 PRO B CA 1
ATOM 5360 C C . PRO B 1 234 ? -11.18 32.375 -4.137 1 90.81 234 PRO B C 1
ATOM 5362 O O . PRO B 1 234 ? -10.43 33 -3.393 1 90.81 234 PRO B O 1
ATOM 5365 N N . ASP B 1 235 ? -12.406 32.812 -4.402 1 92 235 ASP B N 1
ATOM 5366 C CA . ASP B 1 235 ? -12.859 34.125 -4 1 92 235 ASP B CA 1
ATOM 5367 C C . ASP B 1 235 ? -13.07 34.219 -2.49 1 92 235 ASP B C 1
ATOM 5369 O O . ASP B 1 235 ? -13.141 35.281 -1.924 1 92 235 ASP B O 1
ATOM 5373 N N . LYS B 1 236 ? -13.102 33.125 -1.85 1 93.75 236 LYS B N 1
ATOM 5374 C CA . LYS B 1 236 ? -13.289 33.062 -0.403 1 93.75 236 LYS B CA 1
ATOM 5375 C C . LYS B 1 236 ? -11.977 33.344 0.329 1 93.75 236 LYS B C 1
ATOM 5377 O O . LYS B 1 236 ? -11.969 33.594 1.534 1 93.75 236 LYS B O 1
ATOM 5382 N N . TRP B 1 237 ? -10.977 33.375 -0.399 1 96.62 237 TRP B N 1
ATOM 5383 C CA . TRP B 1 237 ? -9.656 33.438 0.22 1 96.62 237 TRP B CA 1
ATOM 5384 C C . TRP B 1 237 ? -8.859 34.625 -0.282 1 96.62 237 TRP B C 1
ATOM 5386 O O . TRP B 1 237 ? -9.156 35.188 -1.347 1 96.62 237 TRP B O 1
ATOM 5396 N N . SER B 1 238 ? -7.914 35.062 0.475 1 97.12 238 SER B N 1
ATOM 5397 C CA . SER B 1 238 ? -7.117 36.25 0.144 1 97.12 238 SER B CA 1
ATOM 5398 C C . SER B 1 238 ? -6.188 35.969 -1.035 1 97.12 238 SER B C 1
ATOM 5400 O O . SER B 1 238 ? -5.91 34.812 -1.356 1 97.12 238 SER B O 1
ATOM 5402 N N . GLU B 1 239 ? -5.77 36.969 -1.623 1 96.88 239 GLU B N 1
ATOM 5403 C CA . GLU B 1 239 ? -4.789 36.844 -2.701 1 96.88 239 GLU B CA 1
ATOM 5404 C C . GLU B 1 239 ? -3.469 36.281 -2.193 1 96.88 239 GLU B C 1
ATOM 5406 O O . GLU B 1 239 ? -2.779 35.562 -2.918 1 96.88 239 GLU B O 1
ATOM 5411 N N . GLU B 1 240 ? -3.146 36.656 -0.994 1 97.31 240 GLU B N 1
ATOM 5412 C CA . GLU B 1 240 ? -1.908 36.156 -0.403 1 97.31 240 GLU B CA 1
ATOM 5413 C C . GLU B 1 240 ? -1.935 34.625 -0.264 1 97.31 240 GLU B C 1
ATOM 5415 O O . GLU B 1 240 ? -0.94 33.969 -0.545 1 97.31 240 GLU B O 1
ATOM 5420 N N . PHE B 1 241 ? -3.086 34.156 0.188 1 98.12 241 PHE B N 1
ATOM 5421 C CA . PHE B 1 241 ? -3.221 32.719 0.335 1 98.12 241 PHE B CA 1
ATOM 5422 C C . PHE B 1 241 ? -3.158 32 -1.022 1 98.12 241 PHE B C 1
ATOM 5424 O O . PHE B 1 241 ? -2.459 31.016 -1.184 1 98.12 241 PHE B O 1
ATOM 5431 N N . LYS B 1 242 ? -3.834 32.531 -1.99 1 98 242 LYS B N 1
ATOM 5432 C CA . LYS B 1 242 ? -3.816 31.969 -3.338 1 98 242 LYS B CA 1
ATOM 5433 C C . LYS B 1 242 ? -2.406 31.984 -3.922 1 98 242 LYS B C 1
ATOM 5435 O O . LYS B 1 242 ? -1.987 31.016 -4.574 1 98 242 LYS B O 1
ATOM 5440 N N . ASP B 1 243 ? -1.723 33.031 -3.678 1 97.62 243 ASP B N 1
ATOM 5441 C CA . ASP B 1 243 ? -0.35 33.156 -4.152 1 97.62 243 ASP B CA 1
ATOM 5442 C C . ASP B 1 243 ? 0.564 32.125 -3.488 1 97.62 243 ASP B C 1
ATOM 5444 O O . ASP B 1 243 ? 1.421 31.531 -4.145 1 97.62 243 ASP B O 1
ATOM 5448 N N . PHE B 1 244 ? 0.411 31.984 -2.229 1 98.25 244 PHE B N 1
ATOM 5449 C CA . PHE B 1 244 ? 1.175 31 -1.483 1 98.25 244 PHE B CA 1
ATOM 5450 C C . PHE B 1 244 ? 0.979 29.609 -2.076 1 98.25 244 PHE B C 1
ATOM 5452 O O . PHE B 1 244 ? 1.946 28.859 -2.275 1 98.25 244 PHE B O 1
ATOM 5459 N N . LEU B 1 245 ? -0.267 29.234 -2.371 1 98.62 245 LEU B N 1
ATOM 5460 C CA . LEU B 1 245 ? -0.586 27.953 -2.971 1 98.62 245 LEU B CA 1
ATOM 5461 C C . LEU B 1 245 ? 0.074 27.812 -4.34 1 98.62 245 LEU B C 1
ATOM 5463 O O . LEU B 1 245 ? 0.609 26.75 -4.668 1 98.62 245 LEU B O 1
ATOM 5467 N N . ALA B 1 246 ? 0.025 28.812 -5.059 1 97.5 246 ALA B N 1
ATOM 5468 C CA . ALA B 1 246 ? 0.619 28.781 -6.391 1 97.5 246 ALA B CA 1
ATOM 5469 C C . ALA B 1 246 ? 2.117 28.5 -6.32 1 97.5 246 ALA B C 1
ATOM 5471 O O . ALA B 1 246 ? 2.668 27.812 -7.184 1 97.5 246 ALA B O 1
ATOM 5472 N N . TYR B 1 247 ? 2.754 29.062 -5.336 1 97.62 247 TYR B N 1
ATOM 5473 C CA . TYR B 1 247 ? 4.184 28.828 -5.152 1 97.62 247 TYR B CA 1
ATOM 5474 C C . TYR B 1 247 ? 4.453 27.391 -4.715 1 97.62 247 TYR B C 1
ATOM 5476 O O . TYR B 1 247 ? 5.367 26.75 -5.23 1 97.62 247 TYR B O 1
ATOM 5484 N N . CYS B 1 248 ? 3.664 26.891 -3.83 1 98.69 248 CYS B N 1
ATOM 5485 C CA . CYS B 1 248 ? 3.85 25.547 -3.314 1 98.69 248 CYS B CA 1
ATOM 5486 C C . CYS B 1 248 ? 3.639 24.5 -4.414 1 98.69 248 CYS B C 1
ATOM 5488 O O . CYS B 1 248 ? 4.262 23.438 -4.398 1 98.69 248 CYS B O 1
ATOM 5490 N N . LEU B 1 249 ? 2.752 24.812 -5.332 1 98.5 249 LEU B N 1
ATOM 5491 C CA . LEU B 1 249 ? 2.236 23.781 -6.219 1 98.5 249 LEU B CA 1
ATOM 5492 C C . LEU B 1 249 ? 2.787 23.953 -7.633 1 98.5 249 LEU B C 1
ATOM 5494 O O . LEU B 1 249 ? 2.146 23.547 -8.602 1 98.5 249 LEU B O 1
ATOM 5498 N N . VAL B 1 250 ? 3.912 24.609 -7.645 1 96.94 250 VAL B N 1
ATOM 5499 C CA . VAL B 1 250 ? 4.648 24.609 -8.906 1 96.94 250 VAL B CA 1
ATOM 5500 C C . VAL B 1 250 ? 5.016 23.172 -9.289 1 96.94 250 VAL B C 1
ATOM 5502 O O . VAL B 1 250 ? 5.605 22.438 -8.492 1 96.94 250 VAL B O 1
ATOM 5505 N N . LYS B 1 251 ? 4.715 22.688 -10.422 1 94.38 251 LYS B N 1
ATOM 5506 C CA . LYS B 1 251 ? 4.844 21.297 -10.828 1 94.38 251 LYS B CA 1
ATOM 5507 C C . LYS B 1 251 ? 6.312 20.906 -11.008 1 94.38 251 LYS B C 1
ATOM 5509 O O . LYS B 1 251 ? 6.723 19.828 -10.602 1 94.38 251 LYS B O 1
ATOM 5514 N N . ASP B 1 252 ? 7.082 21.797 -11.617 1 92.69 252 ASP B N 1
ATOM 5515 C CA . ASP B 1 252 ? 8.508 21.516 -11.789 1 92.69 252 ASP B CA 1
ATOM 5516 C C . ASP B 1 252 ? 9.258 21.703 -10.469 1 92.69 252 ASP B C 1
ATOM 5518 O O . ASP B 1 252 ? 9.375 22.828 -9.969 1 92.69 252 ASP B O 1
ATOM 5522 N N . PRO B 1 253 ? 9.797 20.688 -9.984 1 94.94 253 PRO B N 1
ATOM 5523 C CA . PRO B 1 253 ? 10.461 20.797 -8.68 1 94.94 253 PRO B CA 1
ATOM 5524 C C . PRO B 1 253 ? 11.648 21.766 -8.703 1 94.94 253 PRO B C 1
ATOM 5526 O O . PRO B 1 253 ? 11.977 22.359 -7.68 1 94.94 253 PRO B O 1
ATOM 5529 N N . ALA B 1 254 ? 12.266 21.969 -9.812 1 92.12 254 ALA B N 1
ATOM 5530 C CA . ALA B 1 254 ? 13.414 22.859 -9.93 1 92.12 254 ALA B CA 1
ATOM 5531 C C . ALA B 1 254 ? 12.977 24.328 -9.781 1 92.12 254 ALA B C 1
ATOM 5533 O O . ALA B 1 254 ? 13.773 25.172 -9.398 1 92.12 254 ALA B O 1
ATOM 5534 N N . GLU B 1 255 ? 11.742 24.578 -10.102 1 95.69 255 GLU B N 1
ATOM 5535 C CA . GLU B 1 255 ? 11.211 25.922 -10.031 1 95.69 255 GLU B CA 1
ATOM 5536 C C . GLU B 1 255 ? 10.406 26.141 -8.75 1 95.69 255 GLU B C 1
ATOM 5538 O O . GLU B 1 255 ? 9.969 27.25 -8.453 1 95.69 255 GLU B O 1
ATOM 5543 N N . ARG B 1 256 ? 10.172 25.078 -8 1 97.06 256 ARG B N 1
ATOM 5544 C CA . ARG B 1 256 ? 9.406 25.172 -6.762 1 97.06 256 ARG B CA 1
ATOM 5545 C C . ARG B 1 256 ? 10.25 25.75 -5.633 1 97.06 256 ARG B C 1
ATOM 5547 O O . ARG B 1 256 ? 11.375 25.312 -5.402 1 97.06 256 ARG B O 1
ATOM 5554 N N . PRO B 1 257 ? 9.734 26.781 -4.945 1 97.56 257 PRO B N 1
ATOM 5555 C CA . PRO B 1 257 ? 10.523 27.391 -3.869 1 97.56 257 PRO B CA 1
ATOM 5556 C C . PRO B 1 257 ? 10.812 26.406 -2.725 1 97.56 257 PRO B C 1
ATOM 5558 O O . PRO B 1 257 ? 10.031 25.484 -2.498 1 97.56 257 PRO B O 1
ATOM 5561 N N . SER B 1 258 ? 11.859 26.641 -2.027 1 97.19 258 SER B N 1
ATOM 5562 C CA . SER B 1 258 ? 12.211 25.859 -0.845 1 97.19 258 SER B CA 1
ATOM 5563 C C . SER B 1 258 ? 11.336 26.234 0.345 1 97.19 258 SER B C 1
ATOM 5565 O O . SER B 1 258 ? 10.664 27.266 0.328 1 97.19 258 SER B O 1
ATOM 5567 N N . SER B 1 259 ? 11.383 25.375 1.29 1 97.94 259 SER B N 1
ATOM 5568 C CA . SER B 1 259 ? 10.672 25.688 2.529 1 97.94 259 SER B CA 1
ATOM 5569 C C . SER B 1 259 ? 11.188 26.984 3.148 1 97.94 259 SER B C 1
ATOM 5571 O O . SER B 1 259 ? 10.406 27.781 3.658 1 97.94 259 SER B O 1
ATOM 5573 N N . LYS B 1 260 ? 12.492 27.234 3.111 1 97.31 260 LYS B N 1
ATOM 5574 C CA . LYS B 1 260 ? 13.102 28.438 3.645 1 97.31 260 LYS B CA 1
ATOM 5575 C C . LYS B 1 260 ? 12.562 29.688 2.945 1 97.31 260 LYS B C 1
ATOM 5577 O O . LYS B 1 260 ? 12.242 30.688 3.6 1 97.31 260 LYS B O 1
ATOM 5582 N N . THR B 1 261 ? 12.492 29.625 1.655 1 97.94 261 THR B N 1
ATOM 5583 C CA . THR B 1 261 ? 11.969 30.734 0.865 1 97.94 261 THR B CA 1
ATOM 5584 C C . THR B 1 261 ? 10.516 31.016 1.214 1 97.94 261 THR B C 1
ATOM 5586 O O . THR B 1 261 ? 10.102 32.188 1.322 1 97.94 261 THR B O 1
ATOM 5589 N N . LEU B 1 262 ? 9.758 30 1.42 1 98.31 262 LEU B N 1
ATOM 5590 C CA . LEU B 1 262 ? 8.328 30.141 1.669 1 98.31 262 LEU B CA 1
ATOM 5591 C C . LEU B 1 262 ? 8.07 30.75 3.041 1 98.31 262 LEU B C 1
ATOM 5593 O O . LEU B 1 262 ? 7.02 31.359 3.266 1 98.31 262 LEU B O 1
ATOM 5597 N N . LEU B 1 263 ? 8.992 30.594 3.99 1 97.06 263 LEU B N 1
ATOM 5598 C CA . LEU B 1 263 ? 8.859 31.203 5.309 1 97.06 263 LEU B CA 1
ATOM 5599 C C . LEU B 1 263 ? 8.781 32.719 5.199 1 97.06 263 LEU B C 1
ATOM 5601 O O . LEU B 1 263 ? 8.227 33.375 6.082 1 97.06 263 LEU B O 1
ATOM 5605 N N . LYS B 1 264 ? 9.289 33.25 4.137 1 97.12 264 LYS B N 1
ATOM 5606 C CA . LYS B 1 264 ? 9.336 34.688 3.932 1 97.12 264 LYS B CA 1
ATOM 5607 C C . LYS B 1 264 ? 8.109 35.156 3.16 1 97.12 264 LYS B C 1
ATOM 5609 O O . LYS B 1 264 ? 7.93 36.375 2.963 1 97.12 264 LYS B O 1
ATOM 5614 N N . HIS B 1 265 ? 7.32 34.281 2.73 1 97.88 265 HIS B N 1
ATOM 5615 C CA . HIS B 1 265 ? 6.129 34.656 1.979 1 97.88 265 HIS B CA 1
ATOM 5616 C C . HIS B 1 265 ? 5.172 35.5 2.836 1 97.88 265 HIS B C 1
ATOM 5618 O O . HIS B 1 265 ? 5 35.219 4.023 1 97.88 265 HIS B O 1
ATOM 5624 N N . LYS B 1 266 ? 4.465 36.438 2.258 1 97.19 266 LYS B N 1
ATOM 5625 C CA . LYS B 1 266 ? 3.6 37.375 2.957 1 97.19 266 LYS B CA 1
ATOM 5626 C C . LYS B 1 266 ? 2.494 36.656 3.721 1 97.19 266 LYS B C 1
ATOM 5628 O O . LYS B 1 266 ? 2.123 37.062 4.824 1 97.19 266 LYS B O 1
ATOM 5633 N N . PHE B 1 267 ? 1.922 35.625 3.191 1 97.75 267 PHE B N 1
ATOM 5634 C CA . PHE B 1 267 ? 0.865 34.844 3.82 1 97.75 267 PHE B CA 1
ATOM 5635 C C . PHE B 1 267 ? 1.337 34.281 5.148 1 97.75 267 PHE B C 1
ATOM 5637 O O . PHE B 1 267 ? 0.577 34.219 6.117 1 97.75 267 PHE B O 1
ATOM 5644 N N . ILE B 1 268 ? 2.58 33.812 5.133 1 98.12 268 ILE B N 1
ATOM 5645 C CA . ILE B 1 268 ? 3.172 33.156 6.301 1 98.12 268 ILE B CA 1
ATOM 5646 C C . ILE B 1 268 ? 3.609 34.219 7.305 1 98.12 268 ILE B C 1
ATOM 5648 O O . ILE B 1 268 ? 3.43 34.062 8.516 1 98.12 268 ILE B O 1
ATOM 5652 N N . GLN B 1 269 ? 4.121 35.312 6.852 1 96.56 269 GLN B N 1
ATOM 5653 C CA . GLN B 1 269 ? 4.602 36.406 7.711 1 96.56 269 GLN B CA 1
ATOM 5654 C C . GLN B 1 269 ? 3.453 37.062 8.469 1 96.56 269 GLN B C 1
ATOM 5656 O O . GLN B 1 269 ? 3.643 37.562 9.578 1 96.56 269 GLN B O 1
ATOM 5661 N N . LYS B 1 270 ? 2.326 36.969 8 1 94.44 270 LYS B N 1
ATOM 5662 C CA . LYS B 1 270 ? 1.161 37.594 8.617 1 94.44 270 LYS B CA 1
ATOM 5663 C C . LYS B 1 270 ? 0.462 36.656 9.57 1 94.44 270 LYS B C 1
ATOM 5665 O O . LYS B 1 270 ? -0.518 37 10.227 1 94.44 270 LYS B O 1
ATOM 5670 N N . ALA B 1 271 ? 0.982 35.469 9.648 1 94.62 271 ALA B N 1
ATOM 5671 C CA . ALA B 1 271 ? 0.327 34.438 10.469 1 94.62 271 ALA B CA 1
ATOM 5672 C C . ALA B 1 271 ? 0.322 34.844 11.938 1 94.62 271 ALA B C 1
ATOM 5674 O O . ALA B 1 271 ? 1.312 35.375 12.453 1 94.62 271 ALA B O 1
ATOM 5675 N N . LYS B 1 272 ? -0.764 34.625 12.609 1 93.56 272 LYS B N 1
ATOM 5676 C CA . LYS B 1 272 ? -0.853 34.781 14.062 1 93.56 272 LYS B CA 1
ATOM 5677 C C . LYS B 1 272 ? -0.206 33.594 14.789 1 93.56 272 LYS B C 1
ATOM 5679 O O . LYS B 1 272 ? 0.229 32.625 14.156 1 93.56 272 LYS B O 1
ATOM 5684 N N . THR B 1 273 ? -0.173 33.781 16.078 1 93.5 273 THR B N 1
ATOM 5685 C CA . THR B 1 273 ? 0.38 32.688 16.891 1 93.5 273 THR B CA 1
ATOM 5686 C C . THR B 1 273 ? -0.568 31.484 16.922 1 93.5 273 THR B C 1
ATOM 5688 O O . THR B 1 273 ? -1.767 31.641 16.672 1 93.5 273 THR B O 1
ATOM 5691 N N . THR B 1 274 ? -0.052 30.344 17.188 1 94.38 274 THR B N 1
ATOM 5692 C CA . THR B 1 274 ? -0.817 29.109 17.156 1 94.38 274 THR B CA 1
ATOM 5693 C C . THR B 1 274 ? -1.865 29.078 18.266 1 94.38 274 THR B C 1
ATOM 5695 O O . THR B 1 274 ? -2.75 28.219 18.281 1 94.38 274 THR B O 1
ATOM 5698 N N . LYS B 1 275 ? -1.875 30.047 19.094 1 93.56 275 LYS B N 1
ATOM 5699 C CA . LYS B 1 275 ? -2.883 30.172 20.141 1 93.56 275 LYS B CA 1
ATOM 5700 C C . LYS B 1 275 ? -4.281 30.328 19.547 1 93.56 275 LYS B C 1
ATOM 5702 O O . LYS B 1 275 ? -5.277 30.016 20.203 1 93.56 275 LYS B O 1
ATOM 5707 N N . ILE B 1 276 ? -4.262 30.781 18.375 1 94.38 276 ILE B N 1
ATOM 5708 C CA . ILE B 1 276 ? -5.523 31 17.688 1 94.38 276 ILE B CA 1
ATOM 5709 C C . ILE B 1 276 ? -6.23 29.672 17.469 1 94.38 276 ILE B C 1
ATOM 5711 O O . ILE B 1 276 ? -7.43 29.625 17.172 1 94.38 276 ILE B O 1
ATOM 5715 N N . LEU B 1 277 ? -5.527 28.547 17.609 1 95.88 277 LEU B N 1
ATOM 5716 C CA . LEU B 1 277 ? -6.082 27.219 17.375 1 95.88 277 LEU B CA 1
ATOM 5717 C C . LEU B 1 277 ? -6.727 26.656 18.641 1 95.88 277 LEU B C 1
ATOM 5719 O O . LEU B 1 277 ? -7.461 25.672 18.594 1 95.88 277 LEU B O 1
ATOM 5723 N N . GLN B 1 278 ? -6.539 27.312 19.719 1 94.81 278 GLN B N 1
ATOM 5724 C CA . GLN B 1 278 ? -6.922 26.781 21.031 1 94.81 278 GLN B CA 1
ATOM 5725 C C . GLN B 1 278 ? -8.43 26.578 21.109 1 94.81 278 GLN B C 1
ATOM 5727 O O . GLN B 1 278 ? -8.898 25.578 21.672 1 94.81 278 GLN B O 1
ATOM 5732 N N . GLU B 1 279 ? -9.078 27.516 20.672 1 93.62 279 GLU B N 1
ATOM 5733 C CA . GLU B 1 279 ? -10.539 27.438 20.734 1 93.62 279 GLU B CA 1
ATOM 5734 C C . GLU B 1 279 ? -11.055 26.203 20 1 93.62 279 GLU B C 1
ATOM 5736 O O . GLU B 1 279 ? -11.992 25.547 20.453 1 93.62 279 GLU B O 1
ATOM 5741 N N . LEU B 1 280 ? -10.508 25.953 18.844 1 95.5 280 LEU B N 1
ATOM 5742 C CA . LEU B 1 280 ? -10.922 24.812 18.062 1 95.5 280 LEU B CA 1
ATOM 5743 C C . LEU B 1 280 ? -10.586 23.5 18.781 1 95.5 280 LEU B C 1
ATOM 5745 O O . LEU B 1 280 ? -11.375 22.562 18.766 1 95.5 280 LEU B O 1
ATOM 5749 N N . ILE B 1 281 ? -9.438 23.438 19.375 1 95.69 281 ILE B N 1
ATOM 5750 C CA . ILE B 1 281 ? -8.992 22.266 20.109 1 95.69 281 ILE B CA 1
ATOM 5751 C C . ILE B 1 281 ? -9.938 22 21.281 1 95.69 281 ILE B C 1
ATOM 5753 O O . ILE B 1 281 ? -10.352 20.859 21.5 1 95.69 281 ILE B O 1
ATOM 5757 N N . ASP B 1 282 ? -10.32 23.062 21.922 1 95.31 282 ASP B N 1
ATOM 5758 C CA . ASP B 1 282 ? -11.242 22.953 23.047 1 95.31 282 ASP B CA 1
ATOM 5759 C C . ASP B 1 282 ? -12.602 22.422 22.594 1 95.31 282 ASP B C 1
ATOM 5761 O O . ASP B 1 282 ? -13.18 21.547 23.25 1 95.31 282 ASP B O 1
ATOM 5765 N N . LYS B 1 283 ? -13.047 22.953 21.547 1 94.94 283 LYS B N 1
ATOM 5766 C CA . LYS B 1 283 ? -14.328 22.516 21.016 1 94.94 283 LYS B CA 1
ATOM 5767 C C . LYS B 1 283 ? -14.281 21.031 20.641 1 94.94 283 LYS B C 1
ATOM 5769 O O . LYS B 1 283 ? -15.227 20.281 20.938 1 94.94 283 LYS B O 1
ATOM 5774 N N . MET B 1 284 ? -13.242 20.609 19.969 1 94.62 284 MET B N 1
ATOM 5775 C CA . MET B 1 284 ? -13.078 19.203 19.578 1 94.62 284 MET B CA 1
ATOM 5776 C C . MET B 1 284 ? -13.039 18.312 20.812 1 94.62 284 MET B C 1
ATOM 5778 O O . MET B 1 284 ? -13.703 17.266 20.844 1 94.62 284 MET B O 1
ATOM 5782 N N . ASN B 1 285 ? -12.344 18.734 21.781 1 91.75 285 ASN B N 1
ATOM 5783 C CA . ASN B 1 285 ? -12.211 17.938 23 1 91.75 285 ASN B CA 1
ATOM 5784 C C . ASN B 1 285 ? -13.539 17.812 23.734 1 91.75 285 ASN B C 1
ATOM 5786 O O . ASN B 1 285 ? -13.82 16.797 24.359 1 91.75 285 ASN B O 1
ATOM 5790 N N . GLU B 1 286 ? -14.312 18.844 23.656 1 94.25 286 GLU B N 1
ATOM 5791 C CA . GLU B 1 286 ? -15.648 18.797 24.25 1 94.25 286 GLU B CA 1
ATOM 5792 C C . GLU B 1 286 ? -16.516 17.75 23.547 1 94.25 286 GLU B C 1
ATOM 5794 O O . GLU B 1 286 ? -17.266 17.016 24.188 1 94.25 286 GLU B O 1
ATOM 5799 N N . ILE B 1 287 ? -16.422 17.75 22.297 1 94.19 287 ILE B N 1
ATOM 5800 C CA . ILE B 1 287 ? -17.188 16.781 21.516 1 94.19 287 ILE B CA 1
ATOM 5801 C C . ILE B 1 287 ? -16.734 15.367 21.859 1 94.19 287 ILE B C 1
ATOM 5803 O O . ILE B 1 287 ? -17.562 14.461 22.016 1 94.19 287 ILE B O 1
ATOM 5807 N N . PHE B 1 288 ? -15.445 15.156 21.969 1 90.38 288 PHE B N 1
ATOM 5808 C CA . PHE B 1 288 ? -14.914 13.859 22.375 1 90.38 288 PHE B CA 1
ATOM 5809 C C . PHE B 1 288 ? -15.445 13.453 23.75 1 90.38 288 PHE B C 1
ATOM 5811 O O . PHE B 1 288 ? -15.836 12.312 23.953 1 90.38 288 PHE B O 1
ATOM 5818 N N . ALA B 1 289 ? -15.469 14.422 24.594 1 90.19 289 ALA B N 1
ATOM 5819 C CA . ALA B 1 289 ? -15.938 14.156 25.953 1 90.19 289 ALA B CA 1
ATOM 5820 C C . ALA B 1 289 ? -17.406 13.742 25.953 1 90.19 289 ALA B C 1
ATOM 5822 O O . ALA B 1 289 ? -17.797 12.82 26.656 1 90.19 289 ALA B O 1
ATOM 5823 N N . GLU B 1 290 ? -18.125 14.367 25.219 1 92.88 290 GLU B N 1
ATOM 5824 C CA . GLU B 1 290 ? -19.547 14.078 25.109 1 92.88 290 GLU B CA 1
ATOM 5825 C C . GLU B 1 290 ? -19.797 12.68 24.547 1 92.88 290 GLU B C 1
ATOM 5827 O O . GLU B 1 290 ? -20.766 12.023 24.891 1 92.88 290 GLU B O 1
ATOM 5832 N N . ALA B 1 291 ? -18.891 12.289 23.734 1 90.88 291 ALA B N 1
ATOM 5833 C CA . ALA B 1 291 ? -19.016 10.984 23.094 1 90.88 291 ALA B CA 1
ATOM 5834 C C . ALA B 1 291 ? -18.438 9.875 23.969 1 90.88 291 ALA B C 1
ATOM 5836 O O . ALA B 1 291 ? -18.5 8.695 23.609 1 90.88 291 ALA B O 1
ATOM 5837 N N . GLY B 1 292 ? -17.875 10.18 25.078 1 86.44 292 GLY B N 1
ATOM 5838 C CA . GLY B 1 292 ? -17.25 9.203 25.953 1 86.44 292 GLY B CA 1
ATOM 5839 C C . GLY B 1 292 ? -15.789 8.953 25.625 1 86.44 292 GLY B C 1
ATOM 5840 O O . GLY B 1 292 ? -15.266 7.863 25.875 1 86.44 292 GLY B O 1
ATOM 5841 N N . GLY B 1 293 ? -15.242 9.906 24.812 1 85.12 293 GLY B N 1
ATOM 5842 C CA . GLY B 1 293 ? -13.844 9.789 24.438 1 85.12 293 GLY B CA 1
ATOM 5843 C C . GLY B 1 293 ? -13.625 9.773 22.938 1 85.12 293 GLY B C 1
ATOM 5844 O O . GLY B 1 293 ? -14.57 9.586 22.156 1 85.12 293 GLY B O 1
ATOM 5845 N N . ARG B 1 294 ? -12.398 9.969 22.625 1 85.19 294 ARG B N 1
ATOM 5846 C CA . ARG B 1 294 ? -12.016 10 21.219 1 85.19 294 ARG B CA 1
ATOM 5847 C C . ARG B 1 294 ? -12.344 8.68 20.531 1 85.19 294 ARG B C 1
ATOM 5849 O O . ARG B 1 294 ? -12.914 8.664 19.438 1 85.19 294 ARG B O 1
ATOM 5856 N N . PHE B 1 295 ? -12.031 7.664 21.125 1 77.25 295 PHE B N 1
ATOM 5857 C CA . PHE B 1 295 ? -12.242 6.332 20.562 1 77.25 295 PHE B CA 1
ATOM 5858 C C . PHE B 1 295 ? -13.719 6.09 20.281 1 77.25 295 PHE B C 1
ATOM 5860 O O . PHE B 1 295 ? -14.086 5.617 19.203 1 77.25 295 PHE B O 1
ATOM 5867 N N . ASN B 1 296 ? -14.461 6.414 21.219 1 79.31 296 ASN B N 1
ATOM 5868 C CA . ASN B 1 296 ? -15.898 6.207 21.078 1 79.31 296 ASN B CA 1
ATOM 5869 C C . ASN B 1 296 ? -16.469 7.051 19.938 1 79.31 296 ASN B C 1
ATOM 5871 O O . ASN B 1 296 ? -17.359 6.602 19.219 1 79.31 296 ASN B O 1
ATOM 5875 N N . TYR B 1 297 ? -16.031 8.242 19.906 1 86.69 297 TYR B N 1
ATOM 5876 C CA . TYR B 1 297 ? -16.5 9.125 18.844 1 86.69 297 TYR B CA 1
ATOM 5877 C C . TYR B 1 297 ? -16.234 8.508 17.484 1 86.69 297 TYR B C 1
ATOM 5879 O O . TYR B 1 297 ? -17.141 8.406 16.656 1 86.69 297 TYR B O 1
ATOM 5887 N N . PHE B 1 298 ? -15.031 8.078 17.219 1 80.69 298 PHE B N 1
ATOM 5888 C CA . PHE B 1 298 ? -14.656 7.574 15.906 1 80.69 298 PHE B CA 1
ATOM 5889 C C . PHE B 1 298 ? -15.266 6.199 15.656 1 80.69 298 PHE B C 1
ATOM 5891 O O . PHE B 1 298 ? -15.555 5.844 14.508 1 80.69 298 PHE B O 1
ATOM 5898 N N . LYS B 1 299 ? -15.445 5.422 16.625 1 74.06 299 LYS B N 1
ATOM 5899 C CA . LYS B 1 299 ? -16.125 4.141 16.484 1 74.06 299 LYS B CA 1
ATOM 5900 C C . LYS B 1 299 ? -17.562 4.332 16.016 1 74.06 299 LYS B C 1
ATOM 5902 O O . LYS B 1 299 ? -18.016 3.648 15.094 1 74.06 299 LYS B O 1
ATOM 5907 N N . LYS B 1 300 ? -18.203 5.211 16.641 1 78.88 300 LYS B N 1
ATOM 5908 C CA . LYS B 1 300 ? -19.578 5.504 16.281 1 78.88 300 LYS B CA 1
ATOM 5909 C C . LYS B 1 300 ? -19.672 6.07 14.867 1 78.88 300 LYS B C 1
ATOM 5911 O O . LYS B 1 300 ? -20.594 5.742 14.117 1 78.88 300 LYS B O 1
ATOM 5916 N N . ARG B 1 301 ? -18.719 6.887 14.648 1 80 301 ARG B N 1
ATOM 5917 C CA . ARG B 1 301 ? -18.688 7.469 13.312 1 80 301 ARG B CA 1
ATOM 5918 C C . ARG B 1 301 ? -18.484 6.395 12.25 1 80 301 ARG B C 1
ATOM 5920 O O . ARG B 1 301 ? -19.125 6.43 11.195 1 80 301 ARG B O 1
ATOM 5927 N N . ALA B 1 302 ? -17.594 5.508 12.492 1 71.06 302 ALA B N 1
ATOM 5928 C CA . ALA B 1 302 ? -17.328 4.422 11.555 1 71.06 302 ALA B CA 1
ATOM 5929 C C . ALA B 1 302 ? -18.547 3.533 11.375 1 71.06 302 ALA B C 1
ATOM 5931 O O . ALA B 1 302 ? -18.828 3.061 10.273 1 71.06 302 ALA B O 1
ATOM 5932 N N . GLU B 1 303 ? -19.266 3.297 12.359 1 66.25 303 GLU B N 1
ATOM 5933 C CA . GLU B 1 303 ? -20.484 2.49 12.32 1 66.25 303 GLU B CA 1
ATOM 5934 C C . GLU B 1 303 ? -21.578 3.182 11.5 1 66.25 303 GLU B C 1
ATOM 5936 O O . GLU B 1 303 ? -22.312 2.529 10.758 1 66.25 303 GLU B O 1
ATOM 5941 N N . LYS B 1 304 ? -21.625 4.398 11.672 1 68.19 304 LYS B N 1
ATOM 5942 C CA . LYS B 1 304 ? -22.625 5.168 10.93 1 68.19 304 LYS B CA 1
ATOM 5943 C C . LYS B 1 304 ? -22.312 5.191 9.438 1 68.19 304 LYS B C 1
ATOM 5945 O O . LYS B 1 304 ? -23.219 5.129 8.609 1 68.19 304 LYS B O 1
ATOM 5950 N N . GLU B 1 305 ? -21.062 5.352 9.156 1 63.34 305 GLU B N 1
ATOM 5951 C CA . GLU B 1 305 ? -20.656 5.371 7.754 1 63.34 305 GLU B CA 1
ATOM 5952 C C . GLU B 1 305 ? -20.938 4.027 7.082 1 63.34 305 GLU B C 1
ATOM 5954 O O . GLU B 1 305 ? -21.234 3.977 5.891 1 63.34 305 GLU B O 1
ATOM 5959 N N . LYS B 1 306 ? -20.859 2.928 7.777 1 58.38 306 LYS B N 1
ATOM 5960 C CA . LYS B 1 306 ? -21.141 1.586 7.277 1 58.38 306 LYS B CA 1
ATOM 5961 C C . LYS B 1 306 ? -22.625 1.433 6.934 1 58.38 306 LYS B C 1
ATOM 5963 O O . LYS B 1 306 ? -22.969 0.788 5.941 1 58.38 306 LYS B O 1
ATOM 5968 N N . GLU B 1 307 ? -23.359 1.87 7.801 1 55.72 307 GLU B N 1
ATOM 5969 C CA . GLU B 1 307 ? -24.812 1.795 7.582 1 55.72 307 GLU B CA 1
ATOM 5970 C C . GLU B 1 307 ? -25.219 2.596 6.352 1 55.72 307 GLU B C 1
ATOM 5972 O O . GLU B 1 307 ? -26.109 2.18 5.605 1 55.72 307 GLU B O 1
ATOM 5977 N N . SER B 1 308 ? -24.5 3.594 6.148 1 53.81 308 SER B N 1
ATOM 5978 C CA . SER B 1 308 ? -24.812 4.426 4.996 1 53.81 308 SER B CA 1
ATOM 5979 C C . SER B 1 308 ? -24.328 3.789 3.699 1 53.81 308 SER B C 1
ATOM 5981 O O . SER B 1 308 ? -24.984 3.904 2.66 1 53.81 308 SER B O 1
ATOM 5983 N N . ASP B 1 309 ? -23.219 3.158 3.703 1 51.75 309 ASP B N 1
ATOM 5984 C CA . ASP B 1 309 ? -22.688 2.486 2.518 1 51.75 309 ASP B CA 1
ATOM 5985 C C . ASP B 1 309 ? -23.516 1.246 2.18 1 51.75 309 ASP B C 1
ATOM 5987 O O . ASP B 1 309 ? -23.656 0.89 1.009 1 51.75 309 ASP B O 1
ATOM 5991 N N . SER B 1 310 ? -24.047 0.449 3.131 1 47.03 310 SER B N 1
ATOM 5992 C CA . SER B 1 310 ? -24.906 -0.705 2.908 1 47.03 310 SER B CA 1
ATOM 5993 C C . SER B 1 310 ? -26.266 -0.283 2.342 1 47.03 310 SER B C 1
ATOM 5995 O O . SER B 1 310 ? -26.875 -1.027 1.578 1 47.03 310 SER B O 1
ATOM 5997 N N . GLU B 1 311 ? -26.844 0.779 2.777 1 43.38 311 GLU B N 1
ATOM 5998 C CA . GLU B 1 311 ? -28.109 1.239 2.229 1 43.38 311 GLU B CA 1
ATOM 5999 C C . GLU B 1 311 ? -27.969 1.604 0.753 1 43.38 311 GLU B C 1
ATOM 6001 O O . GLU B 1 311 ? -28.906 1.395 -0.032 1 43.38 311 GLU B O 1
ATOM 6006 N N . ASP B 1 312 ? -26.922 2.07 0.399 1 40.06 312 ASP B N 1
ATOM 6007 C CA . ASP B 1 312 ? -26.797 2.467 -0.999 1 40.06 312 ASP B CA 1
ATOM 6008 C C . ASP B 1 312 ? -26.578 1.252 -1.897 1 40.06 312 ASP B C 1
ATOM 6010 O O . ASP B 1 312 ? -26.891 1.291 -3.09 1 40.06 312 ASP B O 1
ATOM 6014 N N . ASP B 1 313 ? -26.125 0.209 -1.424 1 37.69 313 ASP B N 1
ATOM 6015 C CA . ASP B 1 313 ? -25.969 -0.98 -2.256 1 37.69 313 ASP B CA 1
ATOM 6016 C C . ASP B 1 313 ? -27.297 -1.728 -2.391 1 37.69 313 ASP B C 1
ATOM 6018 O O . ASP B 1 313 ? -27.469 -2.52 -3.318 1 37.69 313 ASP B O 1
ATOM 6022 N N . GLU B 1 314 ? -28.312 -1.642 -1.431 1 35 314 GLU B N 1
ATOM 6023 C CA . GLU B 1 314 ? -29.594 -2.34 -1.554 1 35 314 GLU B CA 1
ATOM 6024 C C . GLU B 1 314 ? -30.469 -1.692 -2.615 1 35 314 GLU B C 1
ATOM 6026 O O . GLU B 1 314 ? -31.469 -2.279 -3.043 1 35 314 GLU B O 1
ATOM 6031 N N . THR B 1 315 ? -30.406 -0.417 -2.781 1 34.69 315 THR B N 1
ATOM 6032 C CA . THR B 1 315 ? -31.453 0.159 -3.621 1 34.69 315 THR B CA 1
ATOM 6033 C C . THR B 1 315 ? -31.344 -0.364 -5.051 1 34.69 315 THR B C 1
ATOM 6035 O O . THR B 1 315 ? -32.312 -0.272 -5.824 1 34.69 315 THR B O 1
ATOM 6038 N N . ASP B 1 316 ? -30.219 -0.768 -5.48 1 32.47 316 ASP B N 1
ATOM 6039 C CA . ASP B 1 316 ? -30.391 -0.996 -6.914 1 32.47 316 ASP B CA 1
ATOM 6040 C C . ASP B 1 316 ? -31.109 -2.318 -7.18 1 32.47 316 ASP B C 1
ATOM 6042 O O . ASP B 1 316 ? -31.406 -2.646 -8.328 1 32.47 316 ASP B O 1
ATOM 6046 N N . SER B 1 317 ? -31.109 -3.273 -6.195 1 30.23 317 SER B N 1
ATOM 6047 C CA . SER B 1 317 ? -31.703 -4.516 -6.668 1 30.23 317 SER B CA 1
ATOM 6048 C C . SER B 1 317 ? -33.219 -4.527 -6.426 1 30.23 317 SER B C 1
ATOM 6050 O O . SER B 1 317 ? -33.875 -5.559 -6.598 1 30.23 317 SER B O 1
ATOM 6052 N N . SER B 1 318 ? -33.812 -3.635 -5.605 1 30 318 SER B N 1
ATOM 6053 C CA . SER B 1 318 ? -35.156 -3.914 -5.16 1 30 318 SER B CA 1
ATOM 6054 C C . SER B 1 318 ? -36.188 -3.729 -6.293 1 30 318 SER B C 1
ATOM 6056 O O . SER B 1 318 ? -36.812 -2.678 -6.402 1 30 318 SER B O 1
ATOM 6058 N N . SER B 1 319 ? -35.938 -4.176 -7.523 1 25.66 319 SER B N 1
ATOM 6059 C CA . SER B 1 319 ? -37.219 -4.066 -8.227 1 25.66 319 SER B CA 1
ATOM 6060 C C . SER B 1 319 ? -38.344 -4.727 -7.434 1 25.66 319 SER B C 1
ATOM 6062 O O . SER B 1 319 ? -39.375 -4.094 -7.148 1 25.66 319 SER B O 1
ATOM 6064 N N . GLU B 1 320 ? -39.031 -5.902 -7.969 1 23.83 320 GLU B N 1
ATOM 6065 C CA . GLU B 1 320 ? -40.469 -6.145 -8.109 1 23.83 320 GLU B CA 1
ATOM 6066 C C . GLU B 1 320 ? -41.062 -6.762 -6.84 1 23.83 320 GLU B C 1
ATOM 6068 O O . GLU B 1 320 ? -42.25 -6.586 -6.547 1 23.83 320 GLU B O 1
ATOM 6073 N N . GLU B 1 321 ? -40.531 -7.953 -6.223 1 24.61 321 GLU B N 1
ATOM 6074 C CA . GLU B 1 321 ? -41.562 -8.883 -5.809 1 24.61 321 GLU B CA 1
ATOM 6075 C C . GLU B 1 321 ? -42.219 -8.438 -4.504 1 24.61 321 GLU B C 1
ATOM 6077 O O . GLU B 1 321 ? -41.562 -7.867 -3.635 1 24.61 321 GLU B O 1
ATOM 6082 N N . GLU B 1 322 ? -43.594 -8.328 -4.367 1 23.56 322 GLU B N 1
ATOM 6083 C CA . GLU B 1 322 ? -44.656 -8 -3.439 1 23.56 322 GLU B CA 1
ATOM 6084 C C . GLU B 1 322 ? -44.625 -8.891 -2.201 1 23.56 322 GLU B C 1
ATOM 6086 O O . GLU B 1 322 ? -45.375 -9.859 -2.102 1 23.56 322 GLU B O 1
ATOM 6091 N N . SER B 1 323 ? -43.375 -9.266 -1.666 1 21.61 323 SER B N 1
ATOM 6092 C CA . SER B 1 323 ? -43.5 -10.344 -0.684 1 21.61 323 SER B CA 1
ATOM 6093 C C . SER B 1 323 ? -44.406 -9.922 0.482 1 21.61 323 SER B C 1
ATOM 6095 O O . SER B 1 323 ? -44.5 -8.734 0.804 1 21.61 323 SER B O 1
ATOM 6097 N N . GLU B 1 324 ? -45.375 -10.828 0.914 1 21.08 324 GLU B N 1
ATOM 6098 C CA . GLU B 1 324 ? -46.406 -11 1.914 1 21.08 324 GLU B CA 1
ATOM 6099 C C . GLU B 1 324 ? -45.844 -10.859 3.328 1 21.08 324 GLU B C 1
ATOM 6101 O O . GLU B 1 324 ? -44.688 -11.172 3.572 1 21.08 324 GLU B O 1
ATOM 6106 N N . GLU B 1 325 ? -46.5 -10.109 4.246 1 21.08 325 GLU B N 1
ATOM 6107 C CA . GLU B 1 325 ? -46.344 -9.453 5.543 1 21.08 325 GLU B CA 1
ATOM 6108 C C . GLU B 1 325 ? -46.219 -10.477 6.668 1 21.08 325 GLU B C 1
ATOM 6110 O O . GLU B 1 325 ? -46.219 -10.109 7.848 1 21.08 325 GLU B O 1
ATOM 6115 N N . ASP B 1 326 ? -45.844 -11.844 6.418 1 19.97 326 ASP B N 1
ATOM 6116 C CA . ASP B 1 326 ? -46.281 -12.672 7.535 1 19.97 326 ASP B CA 1
ATOM 6117 C C . ASP B 1 326 ? -45.531 -12.352 8.805 1 19.97 326 ASP B C 1
ATOM 6119 O O . ASP B 1 326 ? -44.344 -11.953 8.75 1 19.97 326 ASP B O 1
ATOM 6123 N N . GLY B 1 327 ? -46.156 -12.109 10.023 1 20.06 327 GLY B N 1
ATOM 6124 C CA . GLY B 1 327 ? -46.062 -11.617 11.391 1 20.06 327 GLY B CA 1
ATOM 6125 C C . GLY B 1 327 ? -45.188 -12.484 12.273 1 20.06 327 GLY B C 1
ATOM 6126 O O . GLY B 1 327 ? -45.188 -12.336 13.5 1 20.06 327 GLY B O 1
ATOM 6127 N N . ASP B 1 328 ? -44.094 -13.242 11.703 1 19.06 328 ASP B N 1
ATOM 6128 C CA . ASP B 1 328 ? -43.688 -14.367 12.547 1 19.06 328 ASP B CA 1
ATOM 6129 C C . ASP B 1 328 ? -43.094 -13.875 13.859 1 19.06 328 ASP B C 1
ATOM 6131 O O . ASP B 1 328 ? -42.438 -12.836 13.906 1 19.06 328 ASP B O 1
ATOM 6135 N N . SER B 1 329 ? -43.625 -14.43 15.047 1 19.33 329 SER B N 1
ATOM 6136 C CA . SER B 1 329 ? -43.594 -14.414 16.5 1 19.33 329 SER B CA 1
ATOM 6137 C C . SER B 1 329 ? -42.219 -14.797 17.031 1 19.33 329 SER B C 1
ATOM 6139 O O . SER B 1 329 ? -41.75 -15.906 16.781 1 19.33 329 SER B O 1
ATOM 6141 N N . TYR B 1 330 ? -41.219 -13.906 16.984 1 18.41 330 TYR B N 1
ATOM 6142 C CA . TYR B 1 330 ? -39.812 -14.133 17.359 1 18.41 330 TYR B CA 1
ATOM 6143 C C . TYR B 1 330 ? -39.719 -14.5 18.844 1 18.41 330 TYR B C 1
ATOM 6145 O O . TYR B 1 330 ? -40.062 -13.695 19.703 1 18.41 330 TYR B O 1
ATOM 6153 N N . ASP B 1 331 ? -39.969 -15.852 19.156 1 18.36 331 ASP B N 1
ATOM 6154 C CA . ASP B 1 331 ? -39.875 -16.422 20.5 1 18.36 331 ASP B CA 1
ATOM 6155 C C . ASP B 1 331 ? -38.5 -16.172 21.125 1 18.36 331 ASP B C 1
ATOM 6157 O O . ASP B 1 331 ? -37.5 -16.234 20.422 1 18.36 331 ASP B O 1
ATOM 6161 N N . THR B 1 332 ? -38.5 -15.438 22.25 1 19.05 332 THR B N 1
ATOM 6162 C CA . THR B 1 332 ? -37.5 -14.906 23.188 1 19.05 332 THR B CA 1
ATOM 6163 C C . THR B 1 332 ? -36.688 -16.031 23.797 1 19.05 332 THR B C 1
ATOM 6165 O O . THR B 1 332 ? -37.219 -16.875 24.531 1 19.05 332 THR B O 1
ATOM 6168 N N . LEU B 1 333 ? -35.719 -16.672 23.031 1 17.7 333 LEU B N 1
ATOM 6169 C CA . LEU B 1 333 ? -34.906 -17.812 23.484 1 17.7 333 LEU B CA 1
ATOM 6170 C C . LEU B 1 333 ? -34.219 -17.5 24.797 1 17.7 333 LEU B C 1
ATOM 6172 O O . LEU B 1 333 ? -33.594 -16.438 24.953 1 17.7 333 LEU B O 1
ATOM 6176 N N . VAL B 1 334 ? -34.562 -18.219 25.875 1 18.33 334 VAL B N 1
ATOM 6177 C CA . VAL B 1 334 ? -34.281 -18.344 27.297 1 18.33 334 VAL B CA 1
ATOM 6178 C C . VAL B 1 334 ? -32.812 -18.688 27.5 1 18.33 334 VAL B C 1
ATOM 6180 O O . VAL B 1 334 ? -32.219 -19.391 26.688 1 18.33 334 VAL B O 1
ATOM 6183 N N . GLN B 1 335 ? -32.094 -18.031 28.5 1 18.03 335 GLN B N 1
ATOM 6184 C CA . GLN B 1 335 ? -30.766 -17.797 29.062 1 18.03 335 GLN B CA 1
ATOM 6185 C C . GLN B 1 335 ? -30.219 -19.062 29.703 1 18.03 335 GLN B C 1
ATOM 6187 O O . GLN B 1 335 ? -30.391 -19.297 30.891 1 18.03 335 GLN B O 1
ATOM 6192 N N . ARG B 1 336 ? -30.25 -20.25 29.047 1 18.05 336 ARG B N 1
ATOM 6193 C CA . ARG B 1 336 ? -29.922 -21.359 29.938 1 18.05 336 ARG B CA 1
ATOM 6194 C C . ARG B 1 336 ? -28.469 -21.281 30.406 1 18.05 336 ARG B C 1
ATOM 6196 O O . ARG B 1 336 ? -27.562 -20.984 29.609 1 18.05 336 ARG B O 1
ATOM 6203 N N . LYS B 1 337 ? -28.188 -21.266 31.766 1 19.55 337 LYS B N 1
ATOM 6204 C CA . LYS B 1 337 ? -27.062 -21.219 32.719 1 19.55 337 LYS B CA 1
ATOM 6205 C C . LYS B 1 337 ? -26.172 -22.453 32.562 1 19.55 337 LYS B C 1
ATOM 6207 O O . LYS B 1 337 ? -26.625 -23.578 32.781 1 19.55 337 LYS B O 1
ATOM 6212 N N . PRO B 1 338 ? -25.234 -22.547 31.594 1 17.28 338 PRO B N 1
ATOM 6213 C CA . PRO B 1 338 ? -24.547 -23.812 31.406 1 17.28 338 PRO B CA 1
ATOM 6214 C C . PRO B 1 338 ? -23.734 -24.219 32.625 1 17.28 338 PRO B C 1
ATOM 6216 O O . PRO B 1 338 ? -22.938 -23.422 33.156 1 17.28 338 PRO B O 1
ATOM 6219 N N . LYS B 1 339 ? -24.25 -25.109 33.5 1 17.67 339 LYS B N 1
ATOM 6220 C CA . LYS B 1 339 ? -23.656 -25.734 34.688 1 17.67 339 LYS B CA 1
ATOM 6221 C C . LYS B 1 339 ? -22.344 -26.422 34.344 1 17.67 339 LYS B C 1
ATOM 6223 O O . LYS B 1 339 ? -22.125 -26.812 33.188 1 17.67 339 LYS B O 1
ATOM 6228 N N . LEU B 1 340 ? -21.375 -26.688 35.344 1 18.27 340 LEU B N 1
ATOM 6229 C CA . LEU B 1 340 ? -20 -27.016 35.719 1 18.27 340 LEU B CA 1
ATOM 6230 C C . LEU B 1 340 ? -19.688 -28.484 35.469 1 18.27 340 LEU B C 1
ATOM 6232 O O . LEU B 1 340 ? -18.797 -29.047 36.094 1 18.27 340 LEU B O 1
ATOM 6236 N N . ALA B 1 341 ? -20.234 -29.203 34.406 1 17.03 341 ALA B N 1
ATOM 6237 C CA . ALA B 1 341 ? -20.125 -30.656 34.594 1 17.03 341 ALA B CA 1
ATOM 6238 C C . ALA B 1 341 ? -18.672 -31.078 34.719 1 17.03 341 ALA B C 1
ATOM 6240 O O . ALA B 1 341 ? -17.797 -30.531 34.062 1 17.03 341 ALA B O 1
ATOM 6241 N N . THR B 1 342 ? -18.297 -31.797 35.812 1 18.12 342 THR B N 1
ATOM 6242 C CA . THR B 1 342 ? -17.266 -32.5 36.594 1 18.12 342 THR B CA 1
ATOM 6243 C C . THR B 1 342 ? -16.797 -33.75 35.844 1 18.12 342 THR B C 1
ATOM 6245 O O . THR B 1 342 ? -16.031 -34.531 36.375 1 18.12 342 THR B O 1
ATOM 6248 N N . GLY B 1 343 ? -16.719 -33.719 34.5 1 16.09 343 GLY B N 1
ATOM 6249 C CA . GLY B 1 343 ? -16.672 -35.062 33.906 1 16.09 343 GLY B CA 1
ATOM 6250 C C . GLY B 1 343 ? -15.43 -35.844 34.312 1 16.09 343 GLY B C 1
ATOM 6251 O O . GLY B 1 343 ? -14.312 -35.312 34.219 1 16.09 343 GLY B O 1
ATOM 6252 N N . THR B 1 344 ? -15.555 -36.75 35.219 1 16.77 344 THR B N 1
ATOM 6253 C CA . THR B 1 344 ? -14.734 -37.812 35.812 1 16.77 344 THR B CA 1
ATOM 6254 C C . THR B 1 344 ? -14.336 -38.812 34.75 1 16.77 344 THR B C 1
ATOM 6256 O O . THR B 1 344 ? -15.195 -39.438 34.094 1 16.77 344 THR B O 1
ATOM 6259 N N . THR B 1 345 ? -13.305 -38.562 34.062 1 16.55 345 THR B N 1
ATOM 6260 C CA . THR B 1 345 ? -12.812 -39.438 33.031 1 16.55 345 THR B CA 1
ATOM 6261 C C . THR B 1 345 ? -12.445 -40.812 33.594 1 16.55 345 THR B C 1
ATOM 6263 O O . THR B 1 345 ? -11.406 -40.969 34.25 1 16.55 345 THR B O 1
ATOM 6266 N N . LYS B 1 346 ? -13.383 -41.531 34.125 1 15.84 346 LYS B N 1
ATOM 6267 C CA . LYS B 1 346 ? -12.938 -42.781 34.75 1 15.84 346 LYS B CA 1
ATOM 6268 C C . LYS B 1 346 ? -12.297 -43.719 33.719 1 15.84 346 LYS B C 1
ATOM 6270 O O . LYS B 1 346 ? -11.195 -44.219 33.938 1 15.84 346 LYS B O 1
ATOM 6275 N N . ILE B 1 347 ? -13.031 -44.688 32.906 1 15.33 347 ILE B N 1
ATOM 6276 C CA . ILE B 1 347 ? -13.039 -46.125 33.188 1 15.33 347 ILE B CA 1
ATOM 6277 C C . ILE B 1 347 ? -11.977 -46.812 32.344 1 15.33 347 ILE B C 1
ATOM 6279 O O . ILE B 1 347 ? -11.531 -46.281 31.328 1 15.33 347 ILE B O 1
ATOM 6283 N N . THR B 1 348 ? -12.359 -48.156 31.75 1 15.02 348 THR B N 1
ATOM 6284 C CA . THR B 1 348 ? -12.102 -49.562 31.953 1 15.02 348 THR B CA 1
ATOM 6285 C C . THR B 1 348 ? -11.195 -50.125 30.859 1 15.02 348 THR B C 1
ATOM 6287 O O . THR B 1 348 ? -11.141 -49.594 29.75 1 15.02 348 THR B O 1
ATOM 6290 N N . THR B 1 349 ? -10.633 -51.438 31.047 1 15.15 349 THR B N 1
ATOM 6291 C CA . THR B 1 349 ? -9.508 -52.344 30.844 1 15.15 349 THR B CA 1
ATOM 6292 C C . THR B 1 349 ? -9.609 -53.062 29.5 1 15.15 349 THR B C 1
ATOM 6294 O O . THR B 1 349 ? -8.609 -53.25 28.812 1 15.15 349 THR B O 1
ATOM 6297 N N . LYS B 1 350 ? -10.781 -53.75 29.016 1 15 350 LYS B N 1
ATOM 6298 C CA . LYS B 1 350 ? -10.664 -55.188 28.906 1 15 350 LYS B CA 1
ATOM 6299 C C . LYS B 1 350 ? -9.898 -55.594 27.641 1 15 350 LYS B C 1
ATOM 6301 O O . LYS B 1 350 ? -9.82 -54.812 26.688 1 15 350 LYS B O 1
ATOM 6306 N N . LYS B 1 351 ? -9.984 -56.969 27.125 1 16.05 351 LYS B N 1
ATOM 6307 C CA . LYS B 1 351 ? -9.141 -58.125 26.859 1 16.05 351 LYS B CA 1
ATOM 6308 C C . LYS B 1 351 ? -8.977 -58.344 25.359 1 16.05 351 LYS B C 1
ATOM 6310 O O . LYS B 1 351 ? -7.863 -58.594 24.875 1 16.05 351 LYS B O 1
ATOM 6315 N N . LYS B 1 352 ? -10.055 -58.719 24.438 1 15.23 352 LYS B N 1
ATOM 6316 C CA . LYS B 1 352 ? -10.008 -60.094 23.984 1 15.23 352 LYS B CA 1
ATOM 6317 C C . LYS B 1 352 ? -9.102 -60.25 22.766 1 15.23 352 LYS B C 1
ATOM 6319 O O . LYS B 1 352 ? -8.781 -59.25 22.109 1 15.23 352 LYS B O 1
ATOM 6324 N N . GLN B 1 353 ? -9.578 -61.375 21.812 1 14.56 353 GLN B N 1
ATOM 6325 C CA . GLN B 1 353 ? -9.109 -62.656 21.328 1 14.56 353 GLN B CA 1
ATOM 6326 C C . GLN B 1 353 ? -8.57 -62.562 19.906 1 14.56 353 GLN B C 1
ATOM 6328 O O . GLN B 1 353 ? -8.367 -61.438 19.391 1 14.56 353 GLN B O 1
ATOM 6333 N N . GLU B 1 354 ? -9.297 -63.312 18.844 1 14.52 354 GLU B N 1
ATOM 6334 C CA . GLU B 1 354 ? -8.898 -64.562 18.172 1 14.52 354 GLU B CA 1
ATOM 6335 C C . GLU B 1 354 ? -8.328 -64.25 16.781 1 14.52 354 GLU B C 1
ATOM 6337 O O . GLU B 1 354 ? -7.113 -64.25 16.594 1 14.52 354 GLU B O 1
ATOM 6342 N N . SER B 1 355 ? -9.133 -64.75 15.617 1 14.48 355 SER B N 1
ATOM 6343 C CA . SER B 1 355 ? -8.852 -65.875 14.781 1 14.48 355 SER B CA 1
ATOM 6344 C C . SER B 1 355 ? -8.172 -65.5 13.477 1 14.48 355 SER B C 1
ATOM 6346 O O . SER B 1 355 ? -8.078 -64.312 13.164 1 14.48 355 SER B O 1
ATOM 6348 N N . SER B 1 356 ? -8.656 -66.25 12.234 1 14.66 356 SER B N 1
ATOM 6349 C CA . SER B 1 356 ? -8.109 -67.25 11.344 1 14.66 356 SER B CA 1
ATOM 6350 C C . SER B 1 356 ? -7.676 -66.625 10.016 1 14.66 356 SER B C 1
ATOM 6352 O O . SER B 1 356 ? -6.516 -66.75 9.617 1 14.66 356 SER B O 1
ATOM 6354 N N . SER B 1 357 ? -8.43 -67.062 8.789 1 14.31 357 SER B N 1
ATOM 6355 C CA . SER B 1 357 ? -8.031 -68.062 7.758 1 14.31 357 SER B CA 1
ATOM 6356 C C . SER B 1 357 ? -7.535 -67.312 6.504 1 14.31 357 SER B C 1
ATOM 6358 O O . SER B 1 357 ? -7.602 -66.062 6.418 1 14.31 357 SER B O 1
ATOM 6360 N N . SER B 1 358 ? -8.18 -67.688 5.188 1 14.57 358 SER B N 1
ATOM 6361 C CA . SER B 1 358 ? -7.727 -68.562 4.086 1 14.57 358 SER B CA 1
ATOM 6362 C C . SER B 1 358 ? -7.332 -67.688 2.875 1 14.57 358 SER B C 1
ATOM 6364 O O . SER B 1 358 ? -6.172 -67.75 2.455 1 14.57 358 SER B O 1
ATOM 6366 N N . GLU B 1 359 ? -8.047 -67.938 1.575 1 14.41 359 GLU B N 1
ATOM 6367 C CA . GLU B 1 359 ? -7.648 -68.688 0.376 1 14.41 359 GLU B CA 1
ATOM 6368 C C . GLU B 1 359 ? -7.285 -67.75 -0.757 1 14.41 359 GLU B C 1
ATOM 6370 O O . GLU B 1 359 ? -7.438 -66.5 -0.622 1 14.41 359 GLU B O 1
ATOM 6375 N N . SER B 1 360 ? -8.07 -67.812 -2 1 14.37 360 SER B N 1
ATOM 6376 C CA . SER B 1 360 ? -7.723 -68.438 -3.281 1 14.37 360 SER B CA 1
ATOM 6377 C C . SER B 1 360 ? -7.391 -67.375 -4.324 1 14.37 360 SER B C 1
ATOM 6379 O O . SER B 1 360 ? -7.57 -66.125 -4.078 1 14.37 360 SER B O 1
ATOM 6381 N N . GLU B 1 361 ? -8.117 -67.375 -5.625 1 14.8 361 GLU B N 1
ATOM 6382 C CA . GLU B 1 361 ? -7.734 -67.875 -6.949 1 14.8 361 GLU B CA 1
ATOM 6383 C C . GLU B 1 361 ? -7.543 -66.75 -7.926 1 14.8 361 GLU B C 1
ATOM 6385 O O . GLU B 1 361 ? -6.41 -66.375 -8.242 1 14.8 361 GLU B O 1
ATOM 6390 N N . GLY B 1 362 ? -8.516 -66.562 -8.992 1 14.29 362 GLY B N 1
ATOM 6391 C CA . GLY B 1 362 ? -8.383 -66.938 -10.391 1 14.29 362 GLY B CA 1
ATOM 6392 C C . GLY B 1 362 ? -8.07 -65.75 -11.289 1 14.29 362 GLY B C 1
ATOM 6393 O O . GLY B 1 362 ? -7.973 -64.562 -10.82 1 14.29 362 GLY B O 1
ATOM 6394 N N . SER B 1 363 ? -8.938 -65.5 -12.461 1 14.77 363 SER B N 1
ATOM 6395 C CA . SER B 1 363 ? -8.75 -65.75 -13.883 1 14.77 363 SER B CA 1
ATOM 6396 C C . SER B 1 363 ? -8.523 -64.438 -14.672 1 14.77 363 SER B C 1
ATOM 6398 O O . SER B 1 363 ? -8.508 -63.375 -14.094 1 14.77 363 SER B O 1
ATOM 6400 N N . ASP B 1 364 ? -9.477 -64.125 -15.727 1 14.52 364 ASP B N 1
ATOM 6401 C CA . ASP B 1 364 ? -9.383 -64.25 -17.172 1 14.52 364 ASP B CA 1
ATOM 6402 C C . ASP B 1 364 ? -9.148 -62.875 -17.844 1 14.52 364 ASP B C 1
ATOM 6404 O O . ASP B 1 364 ? -9.266 -61.844 -17.203 1 14.52 364 ASP B O 1
ATOM 6408 N N . ASN B 1 365 ? -10.023 -62.5 -19.031 1 15.2 365 ASN B N 1
ATOM 6409 C CA . ASN B 1 365 ? -9.789 -62.5 -20.469 1 15.2 365 ASN B CA 1
ATOM 6410 C C . ASN B 1 365 ? -9.742 -61.062 -21.016 1 15.2 365 ASN B C 1
ATOM 6412 O O . ASN B 1 365 ? -8.773 -60.688 -21.672 1 15.2 365 ASN B O 1
ATOM 6416 N N . GLU B 1 366 ? -10.938 -60.406 -21.531 1 14.84 366 GLU B N 1
ATOM 6417 C CA . GLU B 1 366 ? -11.227 -60.25 -22.953 1 14.84 366 GLU B CA 1
ATOM 6418 C C . GLU B 1 366 ? -10.805 -58.906 -23.484 1 14.84 366 GLU B C 1
ATOM 6420 O O . GLU B 1 366 ? -10.578 -57.969 -22.703 1 14.84 366 GLU B O 1
ATOM 6425 N N . ASP B 1 367 ? -11.578 -58.344 -24.625 1 15.49 367 ASP B N 1
ATOM 6426 C CA . ASP B 1 367 ? -11.367 -58.094 -26.047 1 15.49 367 ASP B CA 1
ATOM 6427 C C . ASP B 1 367 ? -11.266 -56.594 -26.312 1 15.49 367 ASP B C 1
ATOM 6429 O O . ASP B 1 367 ? -10.18 -56.062 -26.531 1 15.49 367 ASP B O 1
ATOM 6433 N N . SER B 1 368 ? -12.445 -55.844 -26.891 1 15.34 368 SER B N 1
ATOM 6434 C CA . SER B 1 368 ? -12.602 -55.469 -28.297 1 15.34 368 SER B CA 1
ATOM 6435 C C . SER B 1 368 ? -12.305 -54 -28.5 1 15.34 368 SER B C 1
ATOM 6437 O O . SER B 1 368 ? -11.922 -53.281 -27.562 1 15.34 368 SER B O 1
ATOM 6439 N N . ASP B 1 369 ? -13.352 -53.125 -29.125 1 15.76 369 ASP B N 1
ATOM 6440 C CA . ASP B 1 369 ? -13.508 -52.562 -30.469 1 15.76 369 ASP B CA 1
ATOM 6441 C C . ASP B 1 369 ? -13.164 -51.094 -30.516 1 15.76 369 ASP B C 1
ATOM 6443 O O . ASP B 1 369 ? -13.086 -50.438 -29.469 1 15.76 369 ASP B O 1
ATOM 6447 N N . ASP B 1 370 ? -13.625 -50.312 -31.672 1 16.47 370 ASP B N 1
ATOM 6448 C CA . ASP B 1 370 ? -13.172 -49.562 -32.844 1 16.47 370 ASP B CA 1
ATOM 6449 C C . ASP B 1 370 ? -13.391 -48.062 -32.656 1 16.47 370 ASP B C 1
ATOM 6451 O O . ASP B 1 370 ? -12.492 -47.25 -32.938 1 16.47 370 ASP B O 1
ATOM 6455 N N . ASP B 1 371 ? -14.672 -47.5 -32.438 1 17.08 371 ASP B N 1
ATOM 6456 C CA . ASP B 1 371 ? -15.25 -46.594 -33.438 1 17.08 371 ASP B CA 1
ATOM 6457 C C . ASP B 1 371 ? -14.82 -45.156 -33.219 1 17.08 371 ASP B C 1
ATOM 6459 O O . ASP B 1 371 ? -14.734 -44.719 -32.094 1 17.08 371 ASP B O 1
ATOM 6463 N N . CYS B 1 372 ? -14.195 -44.469 -34.344 1 18.38 372 CYS B N 1
ATOM 6464 C CA . CYS B 1 372 ? -13.461 -43.281 -34.719 1 18.38 372 CYS B CA 1
ATOM 6465 C C . CYS B 1 372 ? -14.375 -42.062 -34.719 1 18.38 372 CYS B C 1
ATOM 6467 O O . CYS B 1 372 ? -15.234 -41.906 -35.594 1 18.38 372 CYS B O 1
ATOM 6469 N N . GLY B 1 373 ? -15.102 -41.688 -33.625 1 16.8 373 GLY B N 1
ATOM 6470 C CA . GLY B 1 373 ? -16.156 -40.656 -33.688 1 16.8 373 GLY B CA 1
ATOM 6471 C C . GLY B 1 373 ? -15.664 -39.344 -34.281 1 16.8 373 GLY B C 1
ATOM 6472 O O . GLY B 1 373 ? -14.5 -39 -34.125 1 16.8 373 GLY B O 1
ATOM 6473 N N . THR B 1 374 ? -16.391 -38.844 -35.344 1 18.38 374 THR B N 1
ATOM 6474 C CA . THR B 1 374 ? -16.422 -37.812 -36.375 1 18.38 374 THR B CA 1
ATOM 6475 C C . THR B 1 374 ? -16.484 -36.406 -35.75 1 18.38 374 THR B C 1
ATOM 6477 O O . THR B 1 374 ? -17.344 -36.156 -34.906 1 18.38 374 THR B O 1
ATOM 6480 N N . MET B 1 375 ? -15.367 -35.688 -35.625 1 18 375 MET B N 1
ATOM 6481 C CA . MET B 1 375 ? -15.156 -34.375 -35.031 1 18 375 MET B CA 1
ATOM 6482 C C . MET B 1 375 ? -15.883 -33.281 -35.812 1 18 375 MET B C 1
ATOM 6484 O O . MET B 1 375 ? -15.539 -33 -36.969 1 18 375 MET B O 1
ATOM 6488 N N . VAL B 1 376 ? -17.266 -33.219 -35.625 1 19.09 376 VAL B N 1
ATOM 6489 C CA . VAL B 1 376 ? -18.078 -32.312 -36.438 1 19.09 376 VAL B CA 1
ATOM 6490 C C . VAL B 1 376 ? -17.547 -30.891 -36.312 1 19.09 376 VAL B C 1
ATOM 6492 O O . VAL B 1 376 ? -17.062 -30.484 -35.25 1 19.09 376 VAL B O 1
ATOM 6495 N N . LYS B 1 377 ? -17.438 -30.141 -37.438 1 20.38 377 LYS B N 1
ATOM 6496 C CA . LYS B 1 377 ? -16.953 -28.891 -38.031 1 20.38 377 LYS B CA 1
ATOM 6497 C C . LYS B 1 377 ? -17.781 -27.719 -37.531 1 20.38 377 LYS B C 1
ATOM 6499 O O . LYS B 1 377 ? -18.922 -27.516 -37.969 1 20.38 377 LYS B O 1
ATOM 6504 N N . HIS B 1 378 ? -17.953 -27.422 -36.188 1 19.38 378 HIS B N 1
ATOM 6505 C CA . HIS B 1 378 ? -18.938 -26.391 -35.844 1 19.38 378 HIS B CA 1
ATOM 6506 C C . HIS B 1 378 ? -18.578 -25.062 -36.469 1 19.38 378 HIS B C 1
ATOM 6508 O O . HIS B 1 378 ? -17.406 -24.703 -36.594 1 19.38 378 HIS B O 1
ATOM 6514 N N . GLN B 1 379 ? -19.469 -24.469 -37.281 1 20.28 379 GLN B N 1
ATOM 6515 C CA . GLN B 1 379 ? -19.594 -23.281 -38.125 1 20.28 379 GLN B CA 1
ATOM 6516 C C . GLN B 1 379 ? -19.344 -22.016 -37.312 1 20.28 379 GLN B C 1
ATOM 6518 O O . GLN B 1 379 ? -19.719 -21.922 -36.156 1 20.28 379 GLN B O 1
ATOM 6523 N N . PRO B 1 380 ? -18.578 -21.016 -37.875 1 22.56 380 PRO B N 1
ATOM 6524 C CA . PRO B 1 380 ? -18.016 -19.766 -37.344 1 22.56 380 PRO B CA 1
ATOM 6525 C C . PRO B 1 380 ? -19.078 -18.75 -36.969 1 22.56 380 PRO B C 1
ATOM 6527 O O . PRO B 1 380 ? -19.875 -18.328 -37.812 1 22.56 380 PRO B O 1
ATOM 6530 N N . ILE B 1 381 ? -19.906 -18.922 -35.875 1 23.5 381 ILE B N 1
ATOM 6531 C CA . ILE B 1 381 ? -20.984 -17.953 -35.75 1 23.5 381 ILE B CA 1
ATOM 6532 C C . ILE B 1 381 ? -20.406 -16.547 -35.719 1 23.5 381 ILE B C 1
ATOM 6534 O O . ILE B 1 381 ? -19.406 -16.281 -35.031 1 23.5 381 ILE B O 1
ATOM 6538 N N . LYS B 1 382 ? -20.906 -15.531 -36.5 1 21.52 382 LYS B N 1
ATOM 6539 C CA . LYS B 1 382 ? -20.734 -14.109 -36.781 1 21.52 382 LYS B CA 1
ATOM 6540 C C . LYS B 1 382 ? -21.031 -13.258 -35.562 1 21.52 382 LYS B C 1
ATOM 6542 O O . LYS B 1 382 ? -22.156 -13.227 -35.062 1 21.52 382 LYS B O 1
ATOM 6547 N N . LYS B 1 383 ? -20.031 -13.062 -34.594 1 26.45 383 LYS B N 1
ATOM 6548 C CA . LYS B 1 383 ? -20.141 -12.258 -33.375 1 26.45 383 LYS B CA 1
ATOM 6549 C C . LYS B 1 383 ? -20.453 -10.797 -33.719 1 26.45 383 LYS B C 1
ATOM 6551 O O . LYS B 1 383 ? -19.688 -10.141 -34.438 1 26.45 383 LYS B O 1
ATOM 6556 N N . GLU B 1 384 ? -21.719 -10.523 -33.75 1 26.25 384 GLU B N 1
ATOM 6557 C CA . GLU B 1 384 ? -22.203 -9.148 -33.812 1 26.25 384 GLU B CA 1
ATOM 6558 C C . GLU B 1 384 ? -21.531 -8.273 -32.781 1 26.25 384 GLU B C 1
ATOM 6560 O O . GLU B 1 384 ? -21.25 -8.727 -31.656 1 26.25 384 GLU B O 1
ATOM 6565 N N . ASN B 1 385 ? -20.984 -7.074 -33.062 1 26.47 385 ASN B N 1
ATOM 6566 C CA . ASN B 1 385 ? -20.062 -6.047 -32.594 1 26.47 385 ASN B CA 1
ATOM 6567 C C . ASN B 1 385 ? -20.594 -5.359 -31.328 1 26.47 385 ASN B C 1
ATOM 6569 O O . ASN B 1 385 ? -21.25 -4.324 -31.406 1 26.47 385 ASN B O 1
ATOM 6573 N N . ASN B 1 386 ? -21.172 -6.105 -30.312 1 26.5 386 ASN B N 1
ATOM 6574 C CA . ASN B 1 386 ? -21.844 -5.461 -29.188 1 26.5 386 ASN B CA 1
ATOM 6575 C C . ASN B 1 386 ? -20.844 -4.73 -28.281 1 26.5 386 ASN B C 1
ATOM 6577 O O . ASN B 1 386 ? -21.141 -4.461 -27.125 1 26.5 386 ASN B O 1
ATOM 6581 N N . ASN B 1 387 ? -19.688 -4.406 -28.781 1 30.02 387 ASN B N 1
ATOM 6582 C CA . ASN B 1 387 ? -18.641 -3.754 -28 1 30.02 387 ASN B CA 1
ATOM 6583 C C . ASN B 1 387 ? -19.078 -2.389 -27.5 1 30.02 387 ASN B C 1
ATOM 6585 O O . ASN B 1 387 ? -18.344 -1.716 -26.781 1 30.02 387 ASN B O 1
ATOM 6589 N N . SER B 1 388 ? -20.172 -1.731 -28.062 1 34.56 388 SER B N 1
ATOM 6590 C CA . SER B 1 388 ? -20.562 -0.337 -27.875 1 34.56 388 SER B CA 1
ATOM 6591 C C . SER B 1 388 ? -21.156 -0.107 -26.484 1 34.56 388 SER B C 1
ATOM 6593 O O . SER B 1 388 ? -21.031 0.985 -25.922 1 34.56 388 SER B O 1
ATOM 6595 N N . SER B 1 389 ? -21.766 -1.049 -25.859 1 32.75 389 SER B N 1
ATOM 6596 C CA . SER B 1 389 ? -22.656 -0.754 -24.734 1 32.75 389 SER B CA 1
ATOM 6597 C C . SER B 1 389 ? -21.875 -0.552 -23.453 1 32.75 389 SER B C 1
ATOM 6599 O O . SER B 1 389 ? -22.297 0.218 -22.578 1 32.75 389 SER B O 1
ATOM 6601 N N . GLN B 1 390 ? -20.812 -1.26 -23.203 1 29.2 390 GLN B N 1
ATOM 6602 C CA . GLN B 1 390 ? -20.203 -1.316 -21.891 1 29.2 390 GLN B CA 1
ATOM 6603 C C . GLN B 1 390 ? -19.359 -0.071 -21.625 1 29.2 390 GLN B C 1
ATOM 6605 O O . GLN B 1 390 ? -19.172 0.32 -20.469 1 29.2 390 GLN B O 1
ATOM 6610 N N . ASN B 1 391 ? -18.734 0.599 -22.594 1 34.53 391 ASN B N 1
ATOM 6611 C CA . ASN B 1 391 ? -18.141 1.927 -22.531 1 34.53 391 ASN B CA 1
ATOM 6612 C C . ASN B 1 391 ? -19.141 2.973 -22.047 1 34.53 391 ASN B C 1
ATOM 6614 O O . ASN B 1 391 ? -18.75 3.988 -21.469 1 34.53 391 ASN B O 1
ATOM 6618 N N . ASN B 1 392 ? -20.328 2.744 -22.188 1 37.91 392 ASN B N 1
ATOM 6619 C CA . ASN B 1 392 ? -21.406 3.682 -21.906 1 37.91 392 ASN B CA 1
ATOM 6620 C C . ASN B 1 392 ? -21.703 3.75 -20.406 1 37.91 392 ASN B C 1
ATOM 6622 O O . ASN B 1 392 ? -22.047 4.816 -19.891 1 37.91 392 ASN B O 1
ATOM 6626 N N . LEU B 1 393 ? -21.484 2.648 -19.688 1 35.22 393 LEU B N 1
ATOM 6627 C CA . LEU B 1 393 ? -21.906 2.615 -18.281 1 35.22 393 LEU B CA 1
ATOM 6628 C C . LEU B 1 393 ? -20.844 3.232 -17.375 1 35.22 393 LEU B C 1
ATOM 6630 O O . LEU B 1 393 ? -21.156 3.975 -16.453 1 35.22 393 LEU B O 1
ATOM 6634 N N . ILE B 1 394 ? -19.578 2.943 -17.438 1 37.69 394 ILE B N 1
ATOM 6635 C CA . ILE B 1 394 ? -18.5 3.523 -16.656 1 37.69 394 ILE B CA 1
ATOM 6636 C C . ILE B 1 394 ? -18.453 5.031 -16.891 1 37.69 394 ILE B C 1
ATOM 6638 O O . ILE B 1 394 ? -18.266 5.801 -15.938 1 37.69 394 ILE B O 1
ATOM 6642 N N . GLN B 1 395 ? -18.75 5.461 -18.016 1 46.56 395 GLN B N 1
ATOM 6643 C CA . GLN B 1 395 ? -18.953 6.855 -18.391 1 46.56 395 GLN B CA 1
ATOM 6644 C C . GLN B 1 395 ? -20.156 7.453 -17.672 1 46.56 395 GLN B C 1
ATOM 6646 O O . GLN B 1 395 ? -20.141 8.625 -17.281 1 46.56 395 GLN B O 1
ATOM 6651 N N . SER B 1 396 ? -20.828 6.457 -17.312 1 53.38 396 SER B N 1
ATOM 6652 C CA . SER B 1 396 ? -22.062 6.934 -16.719 1 53.38 396 SER B CA 1
ATOM 6653 C C . SER B 1 396 ? -21.859 7.297 -15.242 1 53.38 396 SER B C 1
ATOM 6655 O O . SER B 1 396 ? -22.344 8.32 -14.781 1 53.38 396 SER B O 1
ATOM 6657 N N . GLU B 1 397 ? -21.047 6.496 -14.562 1 49.03 397 GLU B N 1
ATOM 6658 C CA . GLU B 1 397 ? -20.844 6.797 -13.148 1 49.03 397 GLU B CA 1
ATOM 6659 C C . GLU B 1 397 ? -19.969 8.031 -12.969 1 49.03 397 GLU B C 1
ATOM 6661 O O . GLU B 1 397 ? -20.219 8.867 -12.109 1 49.03 397 GLU B O 1
ATOM 6666 N N . GLU B 1 398 ? -18.938 8.133 -13.641 1 51.66 398 GLU B N 1
ATOM 6667 C CA . GLU B 1 398 ? -18.141 9.352 -13.664 1 51.66 398 GLU B CA 1
ATOM 6668 C C . GLU B 1 398 ? -18.984 10.57 -14.016 1 51.66 398 GLU B C 1
ATOM 6670 O O . GLU B 1 398 ? -18.812 11.641 -13.43 1 51.66 398 GLU B O 1
ATOM 6675 N N . MET B 1 399 ? -19.766 10.219 -14.906 1 62.22 399 MET B N 1
ATOM 6676 C CA . MET B 1 399 ? -20.656 11.289 -15.344 1 62.22 399 MET B CA 1
ATOM 6677 C C . MET B 1 399 ? -21.641 11.672 -14.242 1 62.22 399 MET B C 1
ATOM 6679 O O . MET B 1 399 ? -21.953 12.852 -14.07 1 62.22 399 MET B O 1
ATOM 6683 N N . GLU B 1 400 ? -21.875 10.602 -13.484 1 59.91 400 GLU B N 1
ATOM 6684 C CA . GLU B 1 400 ? -22.781 10.875 -12.367 1 59.91 400 GLU B CA 1
ATOM 6685 C C . GLU B 1 400 ? -22.078 11.672 -11.273 1 59.91 400 GLU B C 1
ATOM 6687 O O . GLU B 1 400 ? -22.656 12.594 -10.695 1 59.91 400 GLU B O 1
ATOM 6692 N N . GLN B 1 401 ? -20.984 11.352 -11.039 1 55.34 401 GLN B N 1
ATOM 6693 C CA . GLN B 1 401 ? -20.203 12.086 -10.047 1 55.34 401 GLN B CA 1
ATOM 6694 C C . GLN B 1 401 ? -19.922 13.516 -10.516 1 55.34 401 GLN B C 1
ATOM 6696 O O . GLN B 1 401 ? -19.984 14.461 -9.727 1 55.34 401 GLN B O 1
ATOM 6701 N N . LEU B 1 402 ? -19.641 13.688 -11.742 1 63.06 402 LEU B N 1
ATOM 6702 C CA . LEU B 1 402 ? -19.438 15.008 -12.344 1 63.06 402 LEU B CA 1
ATOM 6703 C C . LEU B 1 402 ? -20.719 15.836 -12.266 1 63.06 402 LEU B C 1
ATOM 6705 O O . LEU B 1 402 ? -20.672 17.031 -11.977 1 63.06 402 LEU B O 1
ATOM 6709 N N . LYS B 1 403 ? -21.719 15.094 -12.422 1 66.19 403 LYS B N 1
ATOM 6710 C CA . LYS B 1 403 ? -23.016 15.75 -12.32 1 66.19 403 LYS B CA 1
ATOM 6711 C C . LYS B 1 403 ? -23.25 16.281 -10.906 1 66.19 403 LYS B C 1
ATOM 6713 O O . LYS B 1 403 ? -23.719 17.422 -10.742 1 66.19 403 LYS B O 1
ATOM 6718 N N . LYS B 1 404 ? -22.922 15.539 -10 1 63.09 404 LYS B N 1
ATOM 6719 C CA . LYS B 1 404 ? -23.094 15.945 -8.609 1 63.09 404 LYS B CA 1
ATOM 6720 C C . LYS B 1 404 ? -22.172 17.109 -8.258 1 63.09 404 LYS B C 1
ATOM 6722 O O . LYS B 1 404 ? -22.594 18.047 -7.574 1 63.09 404 LYS B O 1
ATOM 6727 N N . LEU B 1 405 ? -21.141 17.062 -8.742 1 60.34 405 LEU B N 1
ATOM 6728 C CA . LEU B 1 405 ? -20.125 18.078 -8.461 1 60.34 405 LEU B CA 1
ATOM 6729 C C . LEU B 1 405 ? -20.5 19.406 -9.094 1 60.34 405 LEU B C 1
ATOM 6731 O O . LEU B 1 405 ? -20.312 20.469 -8.477 1 60.34 405 LEU B O 1
ATOM 6735 N N . PHE B 1 406 ? -21.141 19.375 -10.312 1 65.69 406 PHE B N 1
ATOM 6736 C CA . PHE B 1 406 ? -21.391 20.594 -11.07 1 65.69 406 PHE B CA 1
ATOM 6737 C C . PHE B 1 406 ? -22.828 21.078 -10.883 1 65.69 406 PHE B C 1
ATOM 6739 O O . PHE B 1 406 ? -23.188 22.172 -11.289 1 65.69 406 PHE B O 1
ATOM 6746 N N . SER B 1 407 ? -23.516 20.266 -10.109 1 68.94 407 SER B N 1
ATOM 6747 C CA . SER B 1 407 ? -24.906 20.609 -9.898 1 68.94 407 SER B CA 1
ATOM 6748 C C . SER B 1 407 ? -25.031 21.875 -9.055 1 68.94 407 SER B C 1
ATOM 6750 O O . SER B 1 407 ? -26.016 22.625 -9.172 1 68.94 407 SER B O 1
ATOM 6752 N N . ALA B 1 408 ? -24.047 22.203 -8.352 1 65.56 408 ALA B N 1
ATOM 6753 C CA . ALA B 1 408 ? -24.109 23.344 -7.453 1 65.56 408 ALA B CA 1
ATOM 6754 C C . ALA B 1 408 ? -23.656 24.625 -8.172 1 65.56 408 ALA B C 1
ATOM 6756 O O . ALA B 1 408 ? -23.844 25.734 -7.656 1 65.56 408 ALA B O 1
ATOM 6757 N N . LEU B 1 409 ? -23.219 24.562 -9.344 1 70.69 409 LEU B N 1
ATOM 6758 C CA . LEU B 1 409 ? -22.672 25.719 -10.062 1 70.69 409 LEU B CA 1
ATOM 6759 C C . LEU B 1 409 ? -23.766 26.438 -10.844 1 70.69 409 LEU B C 1
ATOM 6761 O O . LEU B 1 409 ? -24.734 25.812 -11.273 1 70.69 409 LEU B O 1
ATOM 6765 N N . ASN B 1 410 ? -23.672 27.781 -10.852 1 74.56 410 ASN B N 1
ATOM 6766 C CA . ASN B 1 410 ? -24.625 28.531 -11.664 1 74.56 410 ASN B CA 1
ATOM 6767 C C . ASN B 1 410 ? -24.25 28.453 -13.148 1 74.56 410 ASN B C 1
ATOM 6769 O O . ASN B 1 410 ? -23.219 27.906 -13.516 1 74.56 410 ASN B O 1
ATOM 6773 N N . VAL B 1 411 ? -25.172 29.016 -14.109 1 80.62 411 VAL B N 1
ATOM 6774 C CA . VAL B 1 411 ? -25.094 28.875 -15.555 1 80.62 411 VAL B CA 1
ATOM 6775 C C . VAL B 1 411 ? -23.781 29.484 -16.062 1 80.62 411 VAL B C 1
ATOM 6777 O O . VAL B 1 411 ? -23.109 28.922 -16.906 1 80.62 411 VAL B O 1
ATOM 6780 N N . ASP B 1 412 ? -23.422 30.562 -15.484 1 78.38 412 ASP B N 1
ATOM 6781 C CA . ASP B 1 412 ? -22.203 31.234 -15.898 1 78.38 412 ASP B CA 1
ATOM 6782 C C . ASP B 1 412 ? -20.969 30.406 -15.523 1 78.38 412 ASP B C 1
ATOM 6784 O O . ASP B 1 412 ? -20.016 30.312 -16.297 1 78.38 412 ASP B O 1
ATOM 6788 N N . GLU B 1 413 ? -21.016 29.844 -14.383 1 75.38 413 GLU B N 1
ATOM 6789 C CA . GLU B 1 413 ? -19.922 28.984 -13.914 1 75.38 413 GLU B CA 1
ATOM 6790 C C . GLU B 1 413 ? -19.828 27.719 -14.75 1 75.38 413 GLU B C 1
ATOM 6792 O O . GLU B 1 413 ? -18.719 27.25 -15.047 1 75.38 413 GLU B O 1
ATOM 6797 N N . LEU B 1 414 ? -20.906 27.312 -15.133 1 78.88 414 LEU B N 1
ATOM 6798 C CA . LEU B 1 414 ? -20.953 26.094 -15.945 1 78.88 414 LEU B CA 1
ATOM 6799 C C . LEU B 1 414 ? -20.391 26.359 -17.344 1 78.88 414 LEU B C 1
ATOM 6801 O O . LEU B 1 414 ? -19.672 25.516 -17.891 1 78.88 414 LEU B O 1
ATOM 6805 N N . LYS B 1 415 ? -20.656 27.516 -17.844 1 82.75 415 LYS B N 1
ATOM 6806 C CA . LYS B 1 415 ? -20.109 27.906 -19.125 1 82.75 415 LYS B CA 1
ATOM 6807 C C . LYS B 1 415 ? -18.594 28.062 -19.062 1 82.75 415 LYS B C 1
ATOM 6809 O O . LYS B 1 415 ? -17.875 27.703 -20 1 82.75 415 LYS B O 1
ATOM 6814 N N . ARG B 1 416 ? -18.172 28.531 -17.953 1 79.31 416 ARG B N 1
ATOM 6815 C CA . ARG B 1 416 ? -16.734 28.625 -17.734 1 79.31 416 ARG B CA 1
ATOM 6816 C C . ARG B 1 416 ? -16.094 27.25 -17.656 1 79.31 416 ARG B C 1
ATOM 6818 O O . ARG B 1 416 ? -14.984 27.031 -18.172 1 79.31 416 ARG B O 1
ATOM 6825 N N . GLN B 1 417 ? -16.797 26.359 -17.078 1 75.88 417 GLN B N 1
ATOM 6826 C CA . GLN B 1 417 ? -16.297 25 -16.984 1 75.88 417 GLN B CA 1
ATOM 6827 C C . GLN B 1 417 ? -16.172 24.344 -18.359 1 75.88 417 GLN B C 1
ATOM 6829 O O . GLN B 1 417 ? -15.219 23.609 -18.609 1 75.88 417 GLN B O 1
ATOM 6834 N N . LEU B 1 418 ? -17.125 24.688 -19.188 1 82.38 418 LEU B N 1
ATOM 6835 C CA . LEU B 1 418 ? -17.062 24.172 -20.562 1 82.38 418 LEU B CA 1
ATOM 6836 C C . LEU B 1 418 ? -15.828 24.703 -21.281 1 82.38 418 LEU B C 1
ATOM 6838 O O . LEU B 1 418 ? -15.156 23.953 -22 1 82.38 418 LEU B O 1
ATOM 6842 N N . LYS B 1 419 ? -15.555 25.938 -21.078 1 80.44 419 LYS B N 1
ATOM 6843 C CA . LYS B 1 419 ? -14.375 26.531 -21.688 1 80.44 419 LYS B CA 1
ATOM 6844 C C . LYS B 1 419 ? -13.094 25.906 -21.125 1 80.44 419 LYS B C 1
ATOM 6846 O O . LYS B 1 419 ? -12.164 25.609 -21.875 1 80.44 419 LYS B O 1
ATOM 6851 N N . ASN B 1 420 ? -13.086 25.688 -19.922 1 75.25 420 ASN B N 1
ATOM 6852 C CA . ASN B 1 420 ? -11.938 25.062 -19.281 1 75.25 420 ASN B CA 1
ATOM 6853 C C . ASN B 1 420 ? -11.711 23.641 -19.766 1 75.25 420 ASN B C 1
ATOM 6855 O O . ASN B 1 420 ? -10.57 23.203 -19.953 1 75.25 420 ASN B O 1
ATOM 6859 N N . MET B 1 421 ? -12.766 22.938 -19.953 1 78 421 MET B N 1
ATOM 6860 C CA . MET B 1 421 ? -12.695 21.578 -20.453 1 78 421 MET B CA 1
ATOM 6861 C C . MET B 1 421 ? -12.094 21.531 -21.859 1 78 421 MET B C 1
ATOM 6863 O O . MET B 1 421 ? -11.32 20.625 -22.172 1 78 421 MET B O 1
ATOM 6867 N N . ASP B 1 422 ? -12.445 22.531 -22.656 1 80.75 422 ASP B N 1
ATOM 6868 C CA . ASP B 1 422 ? -11.891 22.641 -24 1 80.75 422 ASP B CA 1
ATOM 6869 C C . ASP B 1 422 ? -10.383 22.875 -23.969 1 80.75 422 ASP B C 1
ATOM 6871 O O . ASP B 1 422 ? -9.633 22.234 -24.703 1 80.75 422 ASP B O 1
ATOM 6875 N N . GLU B 1 423 ? -10.016 23.688 -23.109 1 79.75 423 GLU B N 1
ATOM 6876 C CA . GLU B 1 423 ? -8.594 24 -22.984 1 79.75 423 GLU B CA 1
ATOM 6877 C C . GLU B 1 423 ? -7.816 22.797 -22.453 1 79.75 423 GLU B C 1
ATOM 6879 O O . GLU B 1 423 ? -6.723 22.5 -22.938 1 79.75 423 GLU B O 1
ATOM 6884 N N . GLU B 1 424 ? -8.414 22.188 -21.578 1 75.94 424 GLU B N 1
ATOM 6885 C CA . GLU B 1 424 ? -7.773 21.016 -20.984 1 75.94 424 GLU B CA 1
ATOM 6886 C C . GLU B 1 424 ? -7.641 19.891 -22 1 75.94 424 GLU B C 1
ATOM 6888 O O . GLU B 1 424 ? -6.613 19.203 -22.047 1 75.94 424 GLU B O 1
ATOM 6893 N N . GLU B 1 425 ? -8.672 19.688 -22.719 1 80.44 425 GLU B N 1
ATOM 6894 C CA . GLU B 1 425 ? -8.648 18.688 -23.781 1 80.44 425 GLU B CA 1
ATOM 6895 C C . GLU B 1 425 ? -7.508 18.953 -24.766 1 80.44 425 GLU B C 1
ATOM 6897 O O . GLU B 1 425 ? -6.738 18.047 -25.078 1 80.44 425 GLU B O 1
ATOM 6902 N N . GLN B 1 426 ? -7.391 20.188 -25.172 1 81.56 426 GLN B N 1
ATOM 6903 C CA . GLN B 1 426 ? -6.352 20.547 -26.125 1 81.56 426 GLN B CA 1
ATOM 6904 C C . GLN B 1 426 ? -4.961 20.375 -25.516 1 81.56 426 GLN B C 1
ATOM 6906 O O . GLN B 1 426 ? -4.039 19.906 -26.188 1 81.56 426 GLN B O 1
ATOM 6911 N N . LYS B 1 427 ? -4.855 20.656 -24.328 1 76.81 427 LYS B N 1
ATOM 6912 C CA . LYS B 1 427 ? -3.572 20.516 -23.641 1 76.81 427 LYS B CA 1
ATOM 6913 C C . LYS B 1 427 ? -3.164 19.047 -23.531 1 76.81 427 LYS B C 1
ATO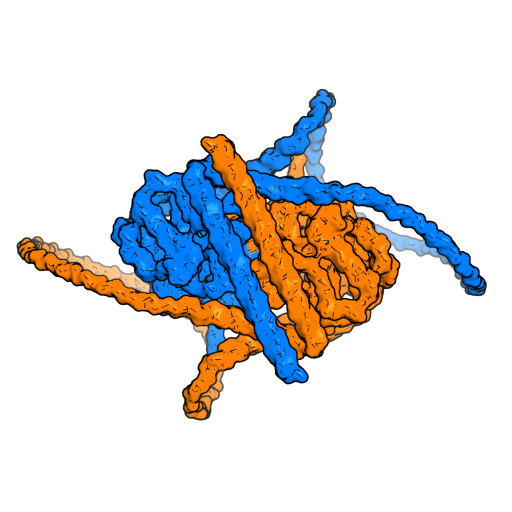M 6915 O O . LYS B 1 427 ? -2.014 18.703 -23.797 1 76.81 427 LYS B O 1
ATOM 6920 N N . GLN B 1 428 ? -4.121 18.312 -23.172 1 72.62 428 GLN B N 1
ATOM 6921 C CA . GLN B 1 428 ? -3.834 16.875 -23.047 1 72.62 428 GLN B CA 1
ATOM 6922 C C . GLN B 1 428 ? -3.459 16.266 -24.391 1 72.62 428 GLN B C 1
ATOM 6924 O O . GLN B 1 428 ? -2.531 15.461 -24.469 1 72.62 428 GLN B O 1
ATOM 6929 N N . ILE B 1 429 ? -4.195 16.672 -25.375 1 79.5 429 ILE B N 1
ATOM 6930 C CA . ILE B 1 429 ? -3.93 16.172 -26.734 1 79.5 429 ILE B CA 1
ATOM 6931 C C . ILE B 1 429 ? -2.537 16.609 -27.172 1 79.5 429 ILE B C 1
ATOM 6933 O O . ILE B 1 429 ? -1.782 15.82 -27.734 1 79.5 429 ILE B O 1
ATOM 6937 N N . GLN B 1 430 ? -2.188 17.812 -26.797 1 79.88 430 GLN B N 1
ATOM 6938 C CA . GLN B 1 430 ? -0.873 18.328 -27.156 1 79.88 430 GLN B CA 1
ATOM 6939 C C . GLN B 1 430 ? 0.238 17.578 -26.438 1 79.88 430 GLN B C 1
ATOM 6941 O O . GLN B 1 430 ? 1.28 17.281 -27.016 1 79.88 430 GLN B O 1
ATOM 6946 N N . GLU B 1 431 ? 0.025 17.281 -25.281 1 73.31 431 GLU B N 1
ATOM 6947 C CA . GLU B 1 431 ? 1.006 16.531 -24.5 1 73.31 431 GLU B CA 1
ATOM 6948 C C . GLU B 1 431 ? 1.229 15.141 -25.062 1 73.31 431 GLU B C 1
ATOM 6950 O O . GLU B 1 431 ? 2.367 14.672 -25.156 1 73.31 431 GLU B O 1
ATOM 6955 N N . ILE B 1 432 ? 0.161 14.57 -25.438 1 74.06 432 ILE B N 1
ATOM 6956 C CA . ILE B 1 432 ? 0.239 13.242 -26.047 1 74.06 432 ILE B CA 1
ATOM 6957 C C . ILE B 1 432 ? 1.008 13.328 -27.359 1 74.06 432 ILE B C 1
ATOM 6959 O O . ILE B 1 432 ? 1.887 12.5 -27.625 1 74.06 432 ILE B O 1
ATOM 6963 N N . LYS B 1 433 ? 0.675 14.297 -28.125 1 79.38 433 LYS B N 1
ATOM 6964 C CA . LYS B 1 433 ? 1.343 14.492 -29.406 1 79.38 433 LYS B CA 1
ATOM 6965 C C . LYS B 1 433 ? 2.838 14.727 -29.219 1 79.38 433 LYS B C 1
ATOM 6967 O O . LYS B 1 433 ? 3.656 14.18 -29.953 1 79.38 433 LYS B O 1
ATOM 6972 N N . GLU B 1 434 ? 3.16 15.422 -28.172 1 78.75 434 GLU B N 1
ATOM 6973 C CA . GLU B 1 434 ? 4.566 15.711 -27.891 1 78.75 434 GLU B CA 1
ATOM 6974 C C . GLU B 1 434 ? 5.305 14.461 -27.422 1 78.75 434 GLU B C 1
ATOM 6976 O O . GLU B 1 434 ? 6.445 14.219 -27.812 1 78.75 434 GLU B O 1
ATOM 6981 N N . MET B 1 435 ? 4.672 13.773 -26.641 1 72.94 435 MET B N 1
ATOM 6982 C CA . MET B 1 435 ? 5.25 12.539 -26.125 1 72.94 435 MET B CA 1
ATOM 6983 C C . MET B 1 435 ? 5.547 11.562 -27.266 1 72.94 435 MET B C 1
ATOM 6985 O O . MET B 1 435 ? 6.648 11.023 -27.359 1 72.94 435 MET B O 1
ATOM 6989 N N . PHE B 1 436 ? 4.586 11.359 -28.172 1 77.69 436 PHE B N 1
ATOM 6990 C CA . PHE B 1 436 ? 4.762 10.414 -29.266 1 77.69 436 PHE B CA 1
ATOM 6991 C C . PHE B 1 436 ? 5.754 10.945 -30.297 1 77.69 436 PHE B C 1
ATOM 6993 O O . PHE B 1 436 ? 6.477 10.18 -30.938 1 77.69 436 PHE B O 1
ATOM 7000 N N . LYS B 1 437 ? 5.797 12.25 -30.406 1 82 437 LYS B N 1
ATOM 7001 C CA . LYS B 1 437 ? 6.801 12.859 -31.281 1 82 437 LYS B CA 1
ATOM 7002 C C . LYS B 1 437 ? 8.211 12.523 -30.812 1 82 437 LYS B C 1
ATOM 7004 O O . LYS B 1 437 ? 9.062 12.133 -31.609 1 82 437 LYS B O 1
ATOM 7009 N N . LYS B 1 438 ? 8.461 12.547 -29.562 1 77.56 438 LYS B N 1
ATOM 7010 C CA . LYS B 1 438 ? 9.766 12.234 -28.984 1 77.56 438 LYS B CA 1
ATOM 7011 C C . LYS B 1 438 ? 10.086 10.742 -29.141 1 77.56 438 LYS B C 1
ATOM 7013 O O . LYS B 1 438 ? 11.219 10.375 -29.453 1 77.56 438 LYS B O 1
ATOM 7018 N N . ARG B 1 439 ? 9.109 10.016 -28.969 1 75.31 439 ARG B N 1
ATOM 7019 C CA . ARG B 1 439 ? 9.289 8.578 -29.109 1 75.31 439 ARG B CA 1
ATOM 7020 C C . ARG B 1 439 ? 9.633 8.203 -30.547 1 75.31 439 ARG B C 1
ATOM 7022 O O . ARG B 1 439 ? 10.516 7.379 -30.781 1 75.31 439 ARG B O 1
ATOM 7029 N N . ARG B 1 440 ? 8.875 8.844 -31.453 1 81.44 440 ARG B N 1
ATOM 7030 C CA . ARG B 1 440 ? 9.133 8.602 -32.875 1 81.44 440 ARG B CA 1
ATOM 7031 C C . ARG B 1 440 ? 10.539 9.031 -33.25 1 81.44 440 ARG B C 1
ATOM 7033 O O . ARG B 1 440 ? 11.203 8.367 -34.031 1 81.44 440 ARG B O 1
ATOM 7040 N N . GLN B 1 441 ? 10.945 10.078 -32.594 1 82.19 441 GLN B N 1
ATOM 7041 C CA . GLN B 1 441 ? 12.281 10.57 -32.875 1 82.19 441 GLN B CA 1
ATOM 7042 C C . GLN B 1 441 ? 13.344 9.562 -32.469 1 82.19 441 GLN B C 1
ATOM 7044 O O . GLN B 1 441 ? 14.344 9.367 -33.156 1 82.19 441 GLN B O 1
ATOM 7049 N N . VAL B 1 442 ? 13.094 8.945 -31.406 1 77.94 442 VAL B N 1
ATOM 7050 C CA . VAL B 1 442 ? 14.031 7.945 -30.906 1 77.94 442 VAL B CA 1
ATOM 7051 C C . VAL B 1 442 ? 14.062 6.75 -31.844 1 77.94 442 VAL B C 1
ATOM 7053 O O . VAL B 1 442 ? 15.141 6.266 -32.219 1 77.94 442 VAL B O 1
ATOM 7056 N N . VAL B 1 443 ? 12.977 6.316 -32.312 1 79.94 443 VAL B N 1
ATOM 7057 C CA . VAL B 1 443 ? 12.883 5.16 -33.188 1 79.94 443 VAL B CA 1
ATOM 7058 C C . VAL B 1 443 ? 13.461 5.508 -34.562 1 79.94 443 VAL B C 1
ATOM 7060 O O . VAL B 1 443 ? 14.195 4.707 -35.156 1 79.94 443 VAL B O 1
ATOM 7063 N N . GLN B 1 444 ? 13.133 6.699 -34.969 1 83.75 444 GLN B N 1
ATOM 7064 C CA . GLN B 1 444 ? 13.656 7.152 -36.25 1 83.75 444 GLN B CA 1
ATOM 7065 C C . GLN B 1 444 ? 15.18 7.254 -36.219 1 83.75 444 GLN B C 1
ATOM 7067 O O . GLN B 1 444 ? 15.852 6.891 -37.188 1 83.75 444 GLN B O 1
ATOM 7072 N N . ALA B 1 445 ? 15.711 7.676 -35.094 1 80.88 445 ALA B N 1
ATOM 7073 C CA . ALA B 1 445 ? 17.156 7.762 -34.938 1 80.88 445 ALA B CA 1
ATOM 7074 C C . ALA B 1 445 ? 17.797 6.379 -35 1 80.88 445 ALA B C 1
ATOM 7076 O O . ALA B 1 445 ? 18.875 6.211 -35.594 1 80.88 445 ALA B O 1
ATOM 7077 N N . LEU B 1 446 ? 17.141 5.43 -34.5 1 78.06 446 LEU B N 1
ATOM 7078 C CA . LEU B 1 446 ? 17.625 4.055 -34.5 1 78.06 446 LEU B CA 1
ATOM 7079 C C . LEU B 1 446 ? 17.562 3.484 -35.938 1 78.06 446 LEU B C 1
ATOM 7081 O O . LEU B 1 446 ? 18.469 2.771 -36.344 1 78.06 446 LEU B O 1
ATOM 7085 N N . ILE B 1 447 ? 16.547 3.805 -36.594 1 82.31 447 ILE B N 1
ATOM 7086 C CA . ILE B 1 447 ? 16.391 3.355 -37.969 1 82.31 447 ILE B CA 1
ATOM 7087 C C . ILE B 1 447 ? 17.5 3.955 -38.844 1 82.31 447 ILE B C 1
ATOM 7089 O O . ILE B 1 447 ? 18.125 3.254 -39.625 1 82.31 447 ILE B O 1
ATOM 7093 N N . ASP B 1 448 ? 17.781 5.227 -38.594 1 83.62 448 ASP B N 1
ATOM 7094 C CA . ASP B 1 448 ? 18.797 5.922 -39.375 1 83.62 448 ASP B CA 1
ATOM 7095 C C . ASP B 1 448 ? 20.188 5.352 -39.094 1 83.62 448 ASP B C 1
ATOM 7097 O O . ASP B 1 448 ? 21.031 5.25 -39.969 1 83.62 448 ASP B O 1
ATOM 7101 N N . GLN B 1 449 ? 20.328 4.883 -37.875 1 80 449 GLN B N 1
ATOM 7102 C CA . GLN B 1 449 ? 21.609 4.305 -37.469 1 80 449 GLN B CA 1
ATOM 7103 C C . GLN B 1 449 ? 21.781 2.912 -38.062 1 80 449 GLN B C 1
ATOM 7105 O O . GLN B 1 449 ? 22.891 2.551 -38.469 1 80 449 GLN B O 1
ATOM 7110 N N . LYS B 1 450 ? 20.781 2.262 -38.281 1 78.12 450 LYS B N 1
ATOM 7111 C CA . LYS B 1 450 ? 20.859 0.903 -38.812 1 78.12 450 LYS B CA 1
ATOM 7112 C C . LYS B 1 450 ? 20.781 0.902 -40.344 1 78.12 450 LYS B C 1
ATOM 7114 O O . LYS B 1 450 ? 21.359 0.029 -41 1 78.12 450 LYS B O 1
#

Radius of gyration: 33.21 Å; Cα contacts (8 Å, |Δi|>4): 1196; chains: 2; bounding box: 96×127×102 Å